Protein AF-A0A0N4U0M5-F1 (afdb_monomer_lite)

pLDDT: mean 82.97, std 13.68, range [25.8, 97.38]

Radius of gyration: 39.55 Å; chains: 1; bounding box: 122×62×120 Å

Secondary structure (DSSP, 8-state):
-HHHHTTTSS-TT-GGGGGGSPPSS--HHHHHHHHHHHHTTTTS----S-EEEEEPPPPBTTS---HHHHHHHHHHHHHHHHHHHTT-EEEEE-EEB--HHHHHHHHHHHHHHHH---GGGS-HHHHHHHHHHHHHHHHHHHHHHHHHTT----GGG-EETTSHHHHHHHHHHHHHHHHTT-EEEEEEEEEEETTTTEE--GGGEEEEEESS-EEEEE--SSSSPEEEEESEEEEEEEEETT--STT-EEEEEES-GGGGGG--EEEE-TT-TTTGGGTT-EEEETTEEEEEEEEEE-TTS-TTSTTSEEEE-TTT-HHHHHHHHHTTTTS-GGGGG---B-TTSBB-S-GGGTTSBHHHHHHHHHHHHHHTT-EEEEEE-SSEEEEEETTT-PBPEEEEEEEEEE--HHHHHHHHHHHHTTSSEEESTHHHHHHHHHHTT---EE-EE--SSSPBPSEEESSSSSPPEE-SSHHHHHHHHHHHSTT-------EE-SPEEPHHHHHHTHHHHTTTTTT-------S-EEEEGGGIIIIIHHHHTTT---SEEEEEPEEE-TTSPBP-GGGT-PPPHHHHHH-B-HHHHHHHHHHSS--HHHHHHHHHHHHHH-TT-B----HHHHHHHHHSS-TTSSEEE--HHHHHHHHHHHHHHHHHHHHHHHHHHHHS---S---S---HHHHHHHHHHHHHHHHHHHHTTT-HHHHHHHHHHIIIIIIT-STTHHHHHHT-HHHHHHHHHHHHHHHHHHHHHHHTT-HHHHHHHHHHHHHHTT-----TTT---GGGG-SHHHHHTT--HHHHHHHHHHHHHHHHHHHHHHHTT--TTS-EEEEEEESS---GGGHHHHHHHHTEEEEEEE---S---TTEEEEE-TTSSEEEEEE--HHHHHHHHHHHHHHHHHHHHHHHHHHHHHHHHHHHS--EEGGGHHHHHHHHHHHHTTT-GGG-HHHH-TTPPP--SHHHHHHHHHHHHHHHHHHHTT--HHHHHHHHHHHHHHHHHHHHHHHHHHHHHHH-HHHHHHHHHHHHH-HHHHHHHTS--HHHHHHHHHHHHHHHHHTT-HHHHHHHHHHHHHHH-GGGHHHH-----HHHHHHHHHHHHHHTTS---HHHHHHIIIIIS-GGGGG----TTHIIIIIHHHHHGGGGGHHHHHHHH-GGGHHHHHHHHHHHHHHHTSSS--GGGGGGGHHHHHHHHHHHHHHHHHTGGG-HHHHHHHHHHHHHHHHHHHHHHHHHHHHHTS-HHHHHHHHHHHHTGGGTTS-EEEEE-HHHHTEE--GGG---TTEEEE--TT--HHHHTTSSEEE---SS-S-HHHHHHHHHTTT-------PPP-

Organism: Dracunculus medinensis (NCBI:txid318479)

Foldseek 3Di:
DVVVVVVVPPDPPCPVCPVQDDDPFDDQVVLLVVLLVCLVLLLVDDDDPAEFFEEQQAEELLAEDFLQSLLLLLQLLLVQLVCLLVVHHYAYAYEHFPQFPNLLLQLQLVCCVPPVDGPVRDDLVVSVVSSVVSSVVRVVNRVVLSVQLVRSHNPVLYYYLPPPLLLLQLLVVLLVLVVVVFKDKDWAWFWADLQQLKGDDPVLWDKDKDFFWDWDFFDDPPPDTDTFTDQKWWWFWWAWPPDDDDCRTDTDTHRQLLLLLLFAAKEAACPLPVCVVQQQTWTARLQHRVDIHGYHHDNLQDCPPDPRMHTQRLFFDVSSVVVCVVVCVRGPPVSNQRGQADSNQAGDSRPPRGPPHSRVSRVVSLVVSVVSVRTPGMDGHGTDMFIARSSRRHTITTGTDTFMWGFLLVLLVVVLVCDVVLQAAEFPPVLVVVQNVLSVPRDTHGFWIQGSRARFQQWKAQDPPGDIQRDSDPVVSVVVVCVVDPDDPDDTDIDTHNTHTDSLSSLLCCQVSSVPPPNDPDQDANAEYERASVCCSRRVSSVSSVPCRYSYYAHFAQEDALVQHHDDLLQLRTDRLVCQAANDALVVSLVVLVVRSYDPVSSVNNNVVSCVLAVGTADNLRSLLLLQQSLQAFGSDNYDNGNSRVSSVVRSVVLRVLSVLLVVLVLLVVLADPDPDDDDDDALLLLLLLQLLLVLLVQLVVASVNTVSRNLVSLSCSVPPRVSDCLLVVCVVVSVRSSSNSCSVSSLVNSLSSLLSCCSRRVSSSQVSNQSVCVVVVHDDATSSSHDPPSPCNPNVNSVVSHDPLSNVLVVLLVLVLVQLVVVCVVVVPDQCDEWEKEKAADDDDNVSCQVVSCVSRVYDHPYYYHDDPPDPQAWDWDDRPPGRMIMTTGDDDVVSVVVVVVVVVLVVLLVVLLVLLLVLLLVLCVLQVFAFPLLFVLLQLLVCCQPVNPVLVPRPVVVDPPDQFAFCPLSCVLSVVCNVCSVVCVVVVPALSVVSSSSLSSQLVLLSVLQSLLLVLVCSQQNSLLSSQLSLLSSLFAPLSNCSSGNHLLNVLLSLLSNLSSCVSVVVNVVSQVSLQLSCQHRNVLCCLLRPDDDPPVNCVPRQVVSCVSVVHRDRSNVSVCCVCPVVVCLCVVDFDALCCCPPPQCCNGSPLLLVQLVVLCVVPVVLCVVLVSLVSSSNVQSPRRHDDNSVSSSNVSSSSSSSSSSLSVLCVCLPVDVVSVVVNVVSVVSSVSSNVSSVVVSNQSSQQQFLQVVLLVVCVVCVVCLPPQAEEEEEPQSCRRRDHPSSCRRPSYHYDHDYPDDLVSVLPGRYYHDDDDDDPDPPVVCCVRPVVRDDDDDDRDGND

InterPro domains:
  IPR001412 Aminoacyl-tRNA synthetase, class I, conserved site [PS00178] (59-70)
  IPR002300 Aminoacyl-tRNA synthetase, class Ia [PF00133] (38-636)
  IPR002303 Valine-tRNA ligase [PR00986] (52-63)
  IPR002303 Valine-tRNA ligase [PR00986] (269-286)
  IPR002303 Valine-tRNA ligase [PR00986] (391-404)
  IPR002303 Valine-tRNA ligase [PR00986] (497-518)
  IPR002303 Valine-tRNA ligase [PR00986] (524-542)
  IPR002303 Valine-tRNA ligase [PTHR11946] (18-862)
  IPR002303 Valine-tRNA ligase [TIGR00422] (45-852)
  IPR005599 GPI mannosyltransferase [PF03901] (1089-1290)
  IPR009008 Valyl/Leucyl/Isoleucyl-tRNA synthetase, editing domain [G3DSA:3.90.740.10] (229-378)
  IPR009008 Valyl/Leucyl/Isoleucyl-tRNA synthetase, editing domain [SSF50677] (229-375)
  IPR009080 Aminoacyl-tRNA synthetase, class Ia, anticodon-binding [SSF47323] (655-861)
  IPR013155 Methionyl/Valyl/Leucyl/Isoleucyl-tRNA synthetase, anticodon-binding [PF08264] (686-839)
  IPR014729 Rossmann-like alpha/beta/alpha sandwich fold [G3DSA:3.40.50.620] (40-211)
  IPR014729 Rossmann-like alpha/beta/alpha sandwich fold [G3DSA:3.40.50.620] (379-597)

Structure (mmCIF, N/CA/C/O backbone):
data_AF-A0A0N4U0M5-F1
#
_entry.id   AF-A0A0N4U0M5-F1
#
loop_
_atom_site.group_PDB
_atom_site.id
_atom_site.type_symbol
_atom_site.label_atom_id
_atom_site.label_alt_id
_atom_site.label_comp_id
_atom_site.label_asym_id
_atom_site.label_entity_id
_atom_site.label_seq_id
_atom_site.pdbx_PDB_ins_code
_atom_site.Cartn_x
_atom_site.Cartn_y
_atom_site.Cartn_z
_atom_site.occupancy
_atom_site.B_iso_or_equiv
_atom_site.auth_seq_id
_atom_site.auth_comp_id
_atom_site.auth_asym_id
_atom_site.auth_atom_id
_atom_site.pdbx_PDB_model_num
ATOM 1 N N . MET A 1 1 ? -33.303 16.493 56.691 1.00 34.78 1 MET A N 1
ATOM 2 C CA . MET A 1 1 ? -31.834 16.301 56.646 1.00 34.78 1 MET A CA 1
ATOM 3 C C . MET A 1 1 ? -31.300 15.403 57.765 1.00 34.78 1 MET A C 1
ATOM 5 O O . MET A 1 1 ? -30.489 14.548 57.452 1.00 34.78 1 MET A O 1
ATOM 9 N N . ALA A 1 2 ? -31.792 15.480 59.011 1.00 34.88 2 ALA A N 1
ATOM 10 C CA . ALA A 1 2 ? -31.345 14.603 60.113 1.00 34.88 2 ALA A CA 1
ATOM 11 C C . ALA A 1 2 ? -31.574 13.081 59.905 1.00 34.88 2 ALA A C 1
ATOM 13 O O . ALA A 1 2 ? -30.908 12.265 60.531 1.00 34.88 2 ALA A O 1
ATOM 14 N N . GLY A 1 3 ? -32.479 12.677 59.004 1.00 37.84 3 GLY A N 1
ATOM 15 C CA . GLY A 1 3 ? -32.669 11.265 58.637 1.00 37.84 3 GLY A CA 1
ATOM 16 C C . GLY A 1 3 ? -31.584 10.689 57.715 1.00 37.84 3 GLY A C 1
ATOM 17 O O . GLY A 1 3 ? -31.421 9.476 57.672 1.00 37.84 3 GLY A O 1
ATOM 18 N N . LEU A 1 4 ? -30.821 11.534 57.008 1.00 36.59 4 LEU A N 1
ATOM 19 C CA . LEU A 1 4 ? -29.774 11.091 56.075 1.00 36.59 4 LEU A CA 1
ATOM 20 C C . LEU A 1 4 ? -28.448 10.770 56.782 1.00 36.59 4 LEU A C 1
ATOM 22 O O . LEU A 1 4 ? -27.720 9.890 56.340 1.00 36.59 4 LEU A O 1
ATOM 26 N N . THR A 1 5 ? -28.158 11.407 57.917 1.00 39.78 5 THR A N 1
ATOM 27 C CA . THR A 1 5 ? -26.947 11.137 58.711 1.00 39.78 5 THR A CA 1
ATOM 28 C C . THR A 1 5 ? -27.021 9.827 59.494 1.00 39.78 5 THR A C 1
ATOM 30 O O . THR A 1 5 ? -25.993 9.197 59.725 1.00 39.78 5 THR A O 1
ATOM 33 N N . LYS A 1 6 ? -28.223 9.347 59.844 1.00 34.91 6 LYS A N 1
ATOM 34 C CA . LYS A 1 6 ? -28.383 8.071 60.566 1.00 34.91 6 LYS A CA 1
ATOM 35 C C . LYS A 1 6 ? -28.048 6.837 59.715 1.00 34.91 6 LYS A C 1
ATOM 37 O O . LYS A 1 6 ? -27.815 5.776 60.276 1.00 34.91 6 LYS A O 1
ATOM 42 N N . TRP A 1 7 ? -27.991 6.982 58.388 1.00 34.88 7 TRP A N 1
ATOM 43 C CA . TRP A 1 7 ? -27.572 5.916 57.470 1.00 34.88 7 TRP A CA 1
ATOM 44 C C . TRP A 1 7 ? -26.056 5.884 57.220 1.00 34.88 7 TRP A C 1
ATOM 46 O O . TRP A 1 7 ? -25.561 4.919 56.653 1.00 34.88 7 TRP A O 1
ATOM 56 N N . ILE A 1 8 ? -25.316 6.913 57.650 1.00 38.12 8 ILE A N 1
ATOM 57 C CA . ILE A 1 8 ? -23.863 7.005 57.438 1.00 38.12 8 ILE A CA 1
ATOM 58 C C . ILE A 1 8 ? -23.072 6.509 58.667 1.00 38.12 8 ILE A C 1
ATOM 60 O O . ILE A 1 8 ? -21.957 6.033 58.504 1.00 38.12 8 ILE A O 1
ATOM 64 N N . ASN A 1 9 ? -23.653 6.522 59.876 1.00 32.16 9 ASN A N 1
ATOM 65 C CA . ASN A 1 9 ? -22.909 6.286 61.129 1.00 32.16 9 ASN A CA 1
ATOM 66 C C . ASN A 1 9 ? -23.225 4.965 61.865 1.00 32.16 9 ASN A C 1
ATOM 68 O O . ASN A 1 9 ? -23.042 4.876 63.075 1.00 32.16 9 ASN A O 1
ATOM 72 N N . LEU A 1 10 ? -23.685 3.921 61.172 1.00 30.25 10 LEU A N 1
ATOM 73 C CA . LEU A 1 10 ? -23.781 2.569 61.742 1.00 30.25 10 LEU A CA 1
ATOM 74 C C . LEU A 1 10 ? -22.841 1.627 60.994 1.00 30.25 10 LEU A C 1
ATOM 76 O O . LEU A 1 10 ? -23.313 0.830 60.198 1.00 30.25 10 LEU A O 1
ATOM 80 N N . GLU A 1 11 ? -21.529 1.771 61.224 1.00 31.38 11 GLU A N 1
ATOM 81 C CA . GLU A 1 11 ? -20.524 0.691 61.166 1.00 31.38 11 GLU A CA 1
ATOM 82 C C . GLU A 1 11 ? -19.094 1.235 61.427 1.00 31.38 11 GLU A C 1
ATOM 84 O O . GLU A 1 11 ? -18.204 1.207 60.580 1.00 31.38 11 GLU A O 1
ATOM 89 N N . GLU A 1 12 ? -18.826 1.720 62.646 1.00 30.27 12 GLU A N 1
ATOM 90 C CA . GLU A 1 12 ? -17.463 2.080 63.102 1.00 30.27 12 GLU A CA 1
ATOM 91 C C . GLU A 1 12 ? -16.549 0.852 63.353 1.00 30.27 12 GLU A C 1
ATOM 93 O O . GLU A 1 12 ? -15.403 0.992 63.767 1.00 30.27 12 GLU A O 1
ATOM 98 N N . GLY A 1 13 ? -17.003 -0.367 63.034 1.00 27.11 13 GLY A N 1
ATOM 99 C CA . GLY A 1 13 ? -16.188 -1.593 63.055 1.00 27.11 13 GLY A CA 1
ATOM 100 C C . GLY A 1 13 ? -15.511 -1.942 61.722 1.00 27.11 13 GLY A C 1
ATOM 101 O O . GLY A 1 13 ? -14.775 -2.927 61.645 1.00 27.11 13 GLY A O 1
ATOM 102 N N . THR A 1 14 ? -15.741 -1.159 60.662 1.00 29.42 14 THR A N 1
ATOM 103 C CA . THR A 1 14 ? -15.442 -1.562 59.274 1.00 29.42 14 THR A CA 1
ATOM 104 C C . THR A 1 14 ? -14.366 -0.697 58.600 1.00 29.42 14 THR A C 1
ATOM 106 O O . THR A 1 14 ? -14.186 -0.754 57.383 1.00 29.42 14 THR A O 1
ATOM 109 N N . ILE A 1 15 ? -13.581 0.065 59.374 1.00 28.50 15 ILE A N 1
ATOM 110 C CA . ILE A 1 15 ? -12.513 0.939 58.844 1.00 28.50 15 ILE A CA 1
ATOM 111 C C . ILE A 1 15 ? -11.397 0.119 58.160 1.00 28.50 15 ILE A C 1
ATOM 113 O O . ILE A 1 15 ? -10.893 0.526 57.115 1.00 28.50 15 ILE A O 1
ATOM 117 N N . MET A 1 16 ? -11.123 -1.109 58.623 1.00 25.80 16 MET A N 1
ATOM 118 C CA . MET A 1 16 ? -10.154 -2.030 57.996 1.00 25.80 16 MET A CA 1
ATOM 119 C C . MET A 1 16 ? -10.629 -2.689 56.681 1.00 25.80 16 MET A C 1
ATOM 121 O O . MET A 1 16 ? -9.822 -3.326 56.005 1.00 25.80 16 MET A O 1
ATOM 125 N N . ARG A 1 17 ? -11.909 -2.570 56.276 1.00 27.25 17 ARG A N 1
ATOM 126 C CA . ARG A 1 17 ? -12.365 -3.067 54.952 1.00 27.25 17 ARG A CA 1
ATOM 127 C C . ARG A 1 17 ? -12.329 -2.001 53.855 1.00 27.25 17 ARG A C 1
ATOM 129 O O . ARG A 1 17 ? -12.352 -2.367 52.683 1.00 27.25 17 ARG A O 1
ATOM 136 N N . SER A 1 18 ? -12.266 -0.715 54.205 1.00 31.72 18 SER A N 1
ATOM 137 C CA . SER A 1 18 ? -12.430 0.382 53.238 1.00 31.72 18 SER A CA 1
ATOM 138 C C . SER A 1 18 ? -11.286 0.502 52.219 1.00 31.72 18 SER A C 1
ATOM 140 O O . SER A 1 18 ? -11.539 0.870 51.076 1.00 31.72 18 SER A O 1
ATOM 142 N N . GLU A 1 19 ? -10.059 0.101 52.570 1.00 36.25 19 GLU A N 1
ATOM 143 C CA . GLU A 1 19 ? -8.925 0.083 51.627 1.00 36.25 19 GLU A CA 1
ATOM 144 C C . GLU A 1 19 ? -8.998 -1.055 50.594 1.00 36.25 19 GLU A C 1
ATOM 146 O O . GLU A 1 19 ? -8.252 -1.048 49.618 1.00 36.25 19 GLU A O 1
ATOM 151 N N . ARG A 1 20 ? -9.888 -2.040 50.783 1.00 48.19 20 ARG A N 1
ATOM 152 C CA . ARG A 1 20 ? -9.917 -3.277 49.982 1.00 48.19 20 ARG A CA 1
ATOM 153 C C . ARG A 1 20 ? -11.081 -3.392 49.003 1.00 48.19 20 ARG A C 1
ATOM 155 O O . ARG A 1 20 ? -11.183 -4.430 48.370 1.00 48.19 20 ARG A O 1
ATOM 162 N N . LEU A 1 21 ? -11.940 -2.384 48.865 1.00 53.88 21 LEU A N 1
ATOM 163 C CA . LEU A 1 21 ? -13.042 -2.391 47.893 1.00 53.88 21 LEU A CA 1
ATOM 164 C C . LEU A 1 21 ? -12.640 -1.621 46.626 1.00 53.88 21 LEU A C 1
ATOM 166 O O . LEU A 1 21 ? -12.068 -0.533 46.726 1.00 53.88 21 LEU A O 1
ATOM 170 N N . LEU A 1 22 ? -12.949 -2.152 45.433 1.00 57.44 22 LEU A N 1
ATOM 171 C CA . LEU A 1 22 ? -12.816 -1.379 44.192 1.00 57.44 22 LEU A CA 1
ATOM 172 C C . LEU A 1 22 ? -13.652 -0.095 44.308 1.00 57.44 22 LEU A C 1
ATOM 174 O O . LEU A 1 22 ? -14.820 -0.116 44.698 1.00 57.44 22 LEU A O 1
ATOM 178 N N . ARG A 1 23 ? -13.065 1.047 43.935 1.00 68.62 23 ARG A N 1
ATOM 179 C CA . ARG A 1 23 ? -13.809 2.307 43.782 1.00 68.62 23 ARG A CA 1
ATOM 180 C C . ARG A 1 23 ? -14.913 2.140 42.728 1.00 68.62 23 ARG A C 1
ATOM 182 O O . ARG A 1 23 ? -14.773 1.359 41.793 1.00 68.62 23 ARG A O 1
ATOM 189 N N . ASN A 1 24 ? -15.974 2.948 42.803 1.00 68.69 24 ASN A N 1
ATOM 190 C CA . ASN A 1 24 ? -17.060 2.932 41.804 1.00 68.69 24 ASN A CA 1
ATOM 191 C C . ASN A 1 24 ? -16.617 3.337 40.380 1.00 68.69 24 ASN A C 1
ATOM 193 O O . ASN A 1 24 ? -17.383 3.180 39.431 1.00 68.69 24 ASN A O 1
ATOM 197 N N . SER A 1 25 ? -15.409 3.880 40.222 1.00 75.50 25 SER A N 1
ATOM 198 C CA . SER A 1 25 ? -14.825 4.273 38.939 1.00 75.50 25 SER A CA 1
ATOM 199 C C . SER A 1 25 ? -13.423 3.699 38.767 1.00 75.50 25 SER A C 1
ATOM 201 O O . SER A 1 25 ? -12.652 3.675 39.726 1.00 75.50 25 SER A O 1
ATOM 203 N N . PHE A 1 26 ? -13.082 3.322 37.533 1.00 86.31 26 PHE A N 1
ATOM 204 C CA . PHE A 1 26 ? -11.758 2.830 37.158 1.00 86.31 26 PHE A CA 1
ATOM 205 C C . PHE A 1 26 ? -10.634 3.793 37.572 1.00 86.31 26 PHE A C 1
ATOM 207 O O . PHE A 1 26 ? -10.643 4.962 37.182 1.00 86.31 26 PHE A O 1
ATOM 214 N N . ASP A 1 27 ? -9.656 3.292 38.331 1.00 86.81 27 ASP A N 1
ATOM 215 C CA . ASP A 1 27 ? -8.495 4.061 38.789 1.00 86.81 27 ASP A CA 1
ATOM 216 C C . ASP A 1 27 ? -7.229 3.638 38.033 1.00 86.81 27 ASP A C 1
ATOM 218 O O . ASP A 1 27 ? -6.528 2.697 38.409 1.00 86.81 27 ASP A O 1
ATOM 222 N N . LEU A 1 28 ? -6.930 4.354 36.948 1.00 88.12 28 LEU A N 1
ATOM 223 C CA . LEU A 1 28 ? -5.762 4.071 36.115 1.00 88.12 28 LEU A CA 1
ATOM 224 C C . LEU A 1 28 ? -4.438 4.203 36.888 1.00 88.12 28 LEU A C 1
ATOM 226 O O . LEU A 1 28 ? -3.488 3.473 36.616 1.00 88.12 28 LEU A O 1
ATOM 230 N N . THR A 1 29 ? -4.352 5.138 37.835 1.00 87.19 29 THR A N 1
ATOM 231 C CA . THR A 1 29 ? -3.105 5.400 38.564 1.00 87.19 29 THR A CA 1
ATOM 232 C C . THR A 1 29 ? -2.797 4.260 39.529 1.00 87.19 29 THR A C 1
ATOM 234 O O . THR A 1 29 ? -1.655 3.807 39.577 1.00 87.19 29 THR A O 1
ATOM 237 N N . ALA A 1 30 ? -3.811 3.745 40.233 1.00 86.12 30 ALA A N 1
ATOM 238 C CA . ALA A 1 30 ? -3.664 2.571 41.093 1.00 86.12 30 ALA A CA 1
ATOM 239 C C . ALA A 1 30 ? -3.241 1.322 40.300 1.00 86.12 30 ALA A C 1
ATOM 241 O O . ALA A 1 30 ? -2.354 0.587 40.732 1.00 86.12 30 ALA A O 1
ATOM 242 N N . VAL A 1 31 ? -3.831 1.123 39.115 1.00 87.88 31 VAL A N 1
ATOM 243 C CA . VAL A 1 31 ? -3.495 0.012 38.211 1.00 87.88 31 VAL A CA 1
ATOM 244 C C . VAL A 1 31 ? -2.030 0.072 37.770 1.00 87.88 31 VAL A C 1
ATOM 246 O O . VAL A 1 31 ? -1.312 -0.920 37.894 1.00 87.88 31 VAL A O 1
ATOM 249 N N . CYS A 1 32 ? -1.554 1.234 37.307 1.00 86.81 32 CYS A N 1
ATOM 250 C CA . CYS A 1 32 ? -0.159 1.392 36.888 1.00 86.81 32 CYS A CA 1
ATOM 251 C C . CYS A 1 32 ? 0.830 1.208 38.050 1.00 86.81 32 CYS A C 1
ATOM 253 O O . CYS A 1 32 ? 1.802 0.469 37.906 1.00 86.81 32 CYS A O 1
ATOM 255 N N . ALA A 1 33 ? 0.560 1.820 39.208 1.00 83.88 33 ALA A N 1
ATOM 256 C CA . ALA A 1 33 ? 1.436 1.737 40.378 1.00 83.88 33 ALA A CA 1
ATOM 257 C C . ALA A 1 33 ? 1.542 0.311 40.951 1.00 83.88 33 ALA A C 1
ATOM 259 O O . ALA A 1 33 ? 2.585 -0.072 41.479 1.00 83.88 33 ALA A O 1
ATOM 260 N N . ASN A 1 34 ? 0.480 -0.499 40.845 1.00 79.19 34 ASN A N 1
ATOM 261 C CA . ASN A 1 34 ? 0.534 -1.902 41.262 1.00 79.19 34 ASN A CA 1
ATOM 262 C C . ASN A 1 34 ? 1.500 -2.713 40.390 1.00 79.19 34 ASN A C 1
ATOM 264 O O . ASN A 1 34 ? 2.247 -3.544 40.898 1.00 79.19 34 ASN A O 1
ATOM 268 N N . TYR A 1 35 ? 1.512 -2.446 39.082 1.00 78.19 35 TYR A N 1
ATOM 269 C CA . TYR A 1 35 ? 2.306 -3.214 38.130 1.00 78.19 35 TYR A CA 1
ATOM 270 C C . TYR A 1 35 ? 3.817 -2.948 38.242 1.00 78.19 35 TYR A C 1
ATOM 272 O O . TYR A 1 35 ? 4.614 -3.868 38.056 1.00 78.19 35 TYR A O 1
ATOM 280 N N . GLU A 1 36 ? 4.230 -1.731 38.613 1.00 71.81 36 GLU A N 1
ATOM 281 C CA . GLU A 1 36 ? 5.646 -1.385 38.837 1.00 71.81 36 GLU A CA 1
ATOM 282 C C . GLU A 1 36 ? 6.331 -2.310 39.859 1.00 71.81 36 GLU A C 1
ATOM 284 O O . GLU A 1 36 ? 7.502 -2.645 39.688 1.00 71.81 36 GLU A O 1
ATOM 289 N N . LYS A 1 37 ? 5.587 -2.816 40.854 1.00 68.25 37 LYS A N 1
ATOM 290 C CA . LYS A 1 37 ? 6.094 -3.769 41.860 1.00 68.25 37 LYS A CA 1
ATOM 291 C C . LYS A 1 37 ? 6.506 -5.120 41.267 1.00 68.25 37 LYS A C 1
ATOM 293 O O . LYS A 1 37 ? 7.351 -5.809 41.831 1.00 68.25 37 LYS A O 1
ATOM 298 N N . TYR A 1 38 ? 5.902 -5.512 40.147 1.00 64.75 38 TYR A N 1
ATOM 299 C CA . TYR A 1 38 ? 6.073 -6.837 39.560 1.00 64.75 38 TYR A CA 1
ATOM 300 C C . TYR A 1 38 ? 7.138 -6.894 38.456 1.00 64.75 38 TYR A C 1
ATOM 302 O O . TYR A 1 38 ? 7.767 -7.936 38.267 1.00 64.75 38 TYR A O 1
ATOM 310 N N . VAL A 1 39 ? 7.375 -5.790 37.735 1.00 62.28 39 VAL A N 1
ATOM 311 C CA . VAL A 1 39 ? 8.312 -5.751 36.592 1.00 62.28 39 VAL A CA 1
ATOM 312 C C . VAL A 1 39 ? 9.730 -6.158 36.995 1.00 62.28 39 VAL A C 1
ATOM 314 O O . VAL A 1 39 ? 10.396 -6.859 36.236 1.00 62.28 39 VAL A O 1
ATOM 317 N N . GLU A 1 40 ? 10.185 -5.787 38.194 1.00 55.50 40 GLU A N 1
ATOM 318 C CA . GLU A 1 40 ? 11.516 -6.175 38.683 1.00 55.50 40 GLU A CA 1
ATOM 319 C C . GLU A 1 40 ? 11.647 -7.682 38.944 1.00 55.50 40 GLU A C 1
ATOM 321 O O . GLU A 1 40 ? 12.741 -8.229 38.846 1.00 55.50 40 GLU A O 1
ATOM 326 N N . HIS A 1 41 ? 10.542 -8.373 39.239 1.00 51.50 41 HIS A N 1
ATOM 327 C CA . HIS A 1 41 ? 10.535 -9.812 39.521 1.00 51.50 41 HIS A CA 1
ATOM 328 C C . HIS A 1 41 ? 10.400 -10.657 38.243 1.00 51.50 41 HIS A C 1
ATOM 330 O O . HIS A 1 41 ? 10.668 -11.856 38.263 1.00 51.50 41 HIS A O 1
ATOM 336 N N . ALA A 1 42 ? 10.030 -10.042 37.114 1.00 53.62 42 ALA A N 1
ATOM 337 C CA . ALA A 1 42 ? 9.786 -10.717 35.839 1.00 53.62 42 ALA A CA 1
ATOM 338 C C . ALA A 1 42 ? 10.994 -11.425 35.233 1.00 53.62 42 ALA A C 1
ATOM 340 O O . ALA A 1 42 ? 10.846 -12.432 34.538 1.00 53.62 42 ALA A O 1
ATOM 341 N N . SER A 1 43 ? 12.182 -10.887 35.484 1.00 49.00 43 SER A N 1
ATOM 342 C CA . SER A 1 43 ? 13.452 -11.453 35.042 1.00 49.00 43 SER A CA 1
ATOM 343 C C . SER A 1 43 ? 13.958 -12.568 35.969 1.00 49.00 43 SER A C 1
ATOM 345 O O . SER A 1 43 ? 14.926 -13.244 35.621 1.00 49.00 43 SER A O 1
ATOM 347 N N . ALA A 1 44 ? 13.322 -12.802 37.127 1.00 47.72 44 ALA A N 1
ATOM 348 C CA . ALA A 1 44 ? 13.742 -13.833 38.070 1.00 47.72 44 ALA A CA 1
ATOM 349 C C . ALA A 1 44 ? 13.386 -15.236 37.540 1.00 47.72 44 ALA A C 1
ATOM 351 O O . ALA A 1 44 ? 12.229 -15.649 37.472 1.00 47.72 44 ALA A O 1
ATOM 352 N N . ASN A 1 45 ? 14.434 -15.948 37.126 1.00 46.25 45 ASN A N 1
ATOM 353 C CA . ASN A 1 45 ? 14.427 -17.248 36.462 1.00 46.25 45 ASN A CA 1
ATOM 354 C C . ASN A 1 45 ? 13.556 -18.320 37.149 1.00 46.25 45 ASN A C 1
ATOM 356 O O . ASN A 1 45 ? 13.766 -18.644 38.317 1.00 46.25 45 ASN A O 1
ATOM 360 N N . ARG A 1 46 ? 12.696 -18.989 36.368 1.00 51.16 46 ARG A N 1
ATOM 361 C CA . ARG A 1 46 ? 12.301 -20.384 36.625 1.00 51.16 46 ARG A CA 1
ATOM 362 C C . ARG A 1 46 ? 13.337 -21.329 36.016 1.00 51.16 46 ARG A C 1
ATOM 364 O O . ARG A 1 46 ? 13.842 -21.074 34.924 1.00 51.16 46 ARG A O 1
ATOM 371 N N . SER A 1 47 ? 13.626 -22.425 36.707 1.00 52.19 47 SER A N 1
ATOM 372 C CA . SER A 1 47 ? 14.378 -23.568 36.186 1.00 52.19 47 SER A CA 1
ATOM 373 C C . SER A 1 47 ? 13.428 -24.485 35.404 1.00 52.19 47 SER A C 1
ATOM 375 O O . SER A 1 47 ? 12.857 -25.408 35.978 1.00 52.19 47 SER A O 1
ATOM 377 N N . SER A 1 48 ? 13.201 -24.202 34.121 1.00 55.50 48 SER A N 1
ATOM 378 C CA . SER A 1 48 ? 12.645 -25.185 33.178 1.00 55.50 48 SER A CA 1
ATOM 379 C C . SER A 1 48 ? 13.708 -25.545 32.144 1.00 55.50 48 SER A C 1
ATOM 381 O O . SER A 1 48 ? 14.490 -24.676 31.754 1.00 55.50 48 SER A O 1
ATOM 383 N N . ASP A 1 49 ? 13.704 -26.791 31.668 1.00 64.81 49 ASP A N 1
ATOM 384 C CA . ASP A 1 49 ? 14.630 -27.252 30.622 1.00 64.81 49 ASP A CA 1
ATOM 385 C C . ASP A 1 49 ? 14.289 -26.663 29.236 1.00 64.81 49 ASP A C 1
ATOM 387 O O . ASP A 1 49 ? 15.178 -26.450 28.410 1.00 64.81 49 ASP A O 1
ATOM 391 N N . GLU A 1 50 ? 13.017 -26.317 28.986 1.00 74.56 50 GLU A N 1
ATOM 392 C CA . GLU A 1 50 ? 12.582 -25.653 27.748 1.00 74.56 50 GLU A CA 1
ATOM 393 C C . GLU A 1 50 ? 12.645 -24.118 27.855 1.00 74.56 50 GLU A C 1
ATOM 395 O O . GLU A 1 50 ? 11.896 -23.497 28.618 1.00 74.56 50 GLU A O 1
ATOM 400 N N . GLU A 1 51 ? 13.504 -23.491 27.043 1.00 84.50 51 GLU A N 1
ATOM 401 C CA . GLU A 1 51 ? 13.624 -22.030 26.931 1.00 84.50 51 GLU A CA 1
ATOM 402 C C . GLU A 1 51 ? 13.013 -21.513 25.616 1.00 84.50 51 GLU A C 1
ATOM 404 O O . GLU A 1 51 ? 13.378 -21.967 24.530 1.00 84.50 51 GLU A O 1
ATOM 409 N N . PHE A 1 52 ? 12.146 -20.502 25.704 1.00 89.19 52 PHE A N 1
ATOM 410 C CA . PHE A 1 52 ? 11.708 -19.693 24.565 1.00 89.19 52 PHE A CA 1
ATOM 411 C C . PHE A 1 52 ? 12.634 -18.479 24.423 1.00 89.19 52 PHE A C 1
ATOM 413 O O . PHE A 1 52 ? 12.708 -17.662 25.339 1.00 89.19 52 PHE A O 1
ATOM 420 N N . ARG A 1 53 ? 13.363 -18.364 23.309 1.00 90.56 53 ARG A N 1
ATOM 421 C CA . ARG A 1 53 ? 14.424 -17.359 23.111 1.00 90.56 53 ARG A CA 1
ATOM 422 C C . ARG A 1 53 ? 14.069 -16.391 21.987 1.00 90.56 53 ARG A C 1
ATOM 424 O O . ARG A 1 53 ? 13.877 -16.824 20.853 1.00 90.56 53 ARG A O 1
ATOM 431 N N . ILE A 1 54 ? 14.047 -15.096 22.288 1.00 93.56 54 ILE A N 1
ATOM 432 C CA . ILE A 1 54 ? 13.778 -14.024 21.321 1.00 93.56 54 ILE A CA 1
ATOM 433 C C . ILE A 1 54 ? 14.614 -12.778 21.650 1.00 93.56 54 ILE A C 1
ATOM 435 O O . ILE A 1 54 ? 14.972 -12.534 22.805 1.00 93.56 54 ILE A O 1
ATOM 439 N N . ILE A 1 55 ? 14.937 -11.981 20.634 1.00 93.81 55 ILE A N 1
ATOM 440 C CA . ILE A 1 55 ? 15.630 -10.695 20.780 1.00 93.81 55 ILE A CA 1
ATOM 441 C C . ILE A 1 55 ? 14.681 -9.549 20.442 1.00 93.81 55 ILE A C 1
ATOM 443 O O . ILE A 1 55 ? 13.904 -9.644 19.493 1.00 93.81 55 ILE A O 1
ATOM 447 N N . LEU A 1 56 ? 14.773 -8.456 21.197 1.00 94.75 56 LEU A N 1
ATOM 448 C CA . LEU A 1 56 ? 14.188 -7.190 20.778 1.00 94.75 56 LEU A CA 1
ATOM 449 C C . LEU A 1 56 ? 15.056 -6.623 19.641 1.00 94.75 56 LEU A C 1
ATOM 451 O O . LEU A 1 56 ? 16.257 -6.442 19.865 1.00 94.75 56 LEU A O 1
ATOM 455 N N . PRO A 1 57 ? 14.500 -6.321 18.450 1.00 94.25 57 PRO A N 1
ATOM 456 C CA . PRO A 1 57 ? 15.231 -5.599 17.417 1.00 94.25 57 PRO A CA 1
ATOM 457 C C . PRO A 1 57 ? 15.833 -4.325 18.017 1.00 94.25 57 PRO A C 1
ATOM 459 O O . PRO A 1 57 ? 15.086 -3.532 18.599 1.00 94.25 57 PRO A O 1
ATOM 462 N N . PRO A 1 58 ? 17.162 -4.136 17.959 1.00 94.38 58 PRO A N 1
ATOM 463 C CA . PRO A 1 58 ? 17.811 -3.074 18.712 1.00 94.38 58 PRO A CA 1
ATOM 464 C C . PRO A 1 58 ? 17.389 -1.705 18.157 1.00 94.38 58 PRO A C 1
ATOM 466 O O . PRO A 1 58 ? 17.671 -1.406 16.996 1.00 94.38 58 PRO A O 1
ATOM 469 N N . PRO A 1 59 ? 16.737 -0.832 18.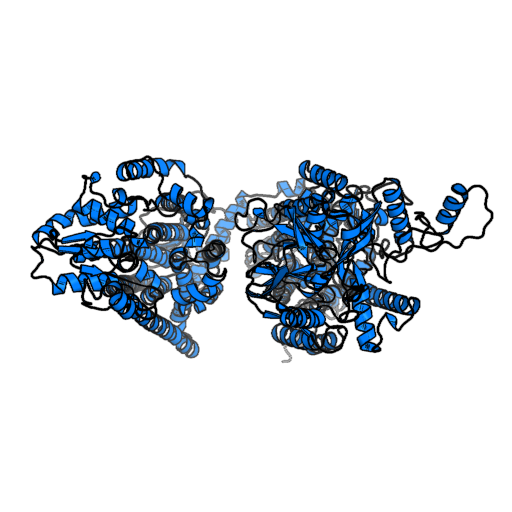942 1.00 93.62 59 PRO A N 1
ATOM 470 C CA . PRO A 1 59 ? 16.480 0.525 18.494 1.00 93.62 59 PRO A CA 1
ATOM 471 C C . PRO A 1 59 ? 17.786 1.293 18.249 1.00 93.62 59 PRO A C 1
ATOM 473 O O . PRO A 1 59 ? 18.745 1.216 19.023 1.00 93.62 59 PRO A O 1
ATOM 476 N N . ASN A 1 60 ? 17.787 2.087 17.180 1.00 92.56 60 ASN A N 1
ATOM 477 C CA . ASN A 1 60 ? 18.893 2.964 16.800 1.00 92.56 60 ASN A CA 1
ATOM 478 C C . ASN A 1 60 ? 18.997 4.153 17.761 1.00 92.56 60 ASN A C 1
ATOM 480 O O . ASN A 1 60 ? 18.008 4.874 17.926 1.00 92.56 60 ASN A O 1
ATOM 484 N N . VAL A 1 61 ? 20.194 4.464 18.272 1.00 91.31 61 VAL A N 1
ATOM 485 C CA . VAL A 1 61 ? 20.474 5.620 19.162 1.00 91.31 61 VAL A CA 1
ATOM 486 C C . VAL A 1 61 ? 20.405 6.991 18.461 1.00 91.31 61 VAL A C 1
ATOM 488 O O . VAL A 1 61 ? 21.233 7.870 18.652 1.00 91.31 61 VAL A O 1
ATOM 491 N N . THR A 1 62 ? 19.381 7.214 17.640 1.00 85.38 62 THR A N 1
ATOM 492 C CA . THR A 1 62 ? 19.158 8.432 16.836 1.00 85.38 62 THR A CA 1
ATOM 493 C C . THR A 1 62 ? 18.024 9.313 17.377 1.00 85.38 62 THR A C 1
ATOM 495 O O . THR A 1 62 ? 17.687 10.341 16.786 1.00 85.38 62 THR A O 1
ATOM 498 N N . GLY A 1 63 ? 17.322 8.877 18.424 1.00 83.38 63 GLY A N 1
ATOM 499 C CA . GLY A 1 63 ? 16.195 9.581 19.046 1.00 83.38 63 GLY A CA 1
ATOM 500 C C . GLY A 1 63 ? 15.339 8.642 19.897 1.00 83.38 63 GLY A C 1
ATOM 501 O O . GLY A 1 63 ? 15.692 7.484 20.060 1.00 83.38 63 GLY A O 1
ATOM 502 N N . ILE A 1 64 ? 14.216 9.134 20.412 1.00 88.19 64 ILE A N 1
ATOM 503 C CA . ILE A 1 64 ? 13.270 8.346 21.222 1.00 88.19 64 ILE A CA 1
ATOM 504 C C . ILE A 1 64 ? 12.511 7.285 20.406 1.00 88.19 64 ILE A C 1
ATOM 506 O O . ILE A 1 64 ? 12.386 7.401 19.181 1.00 88.19 64 ILE A O 1
ATOM 510 N N . LEU A 1 65 ? 11.980 6.270 21.097 1.00 92.88 65 LEU A N 1
ATOM 511 C CA . LEU A 1 65 ? 11.107 5.255 20.504 1.00 92.88 65 LEU A CA 1
ATOM 512 C C . LEU A 1 65 ? 9.771 5.866 20.075 1.00 92.88 65 LEU A C 1
ATOM 514 O O . LEU A 1 65 ? 9.285 6.833 20.658 1.00 92.88 65 LEU A O 1
ATOM 518 N N . HIS A 1 66 ? 9.167 5.250 19.067 1.00 91.50 66 HIS A N 1
ATOM 519 C CA . HIS A 1 66 ? 7.868 5.623 18.508 1.00 91.50 66 HIS A CA 1
ATOM 520 C C . HIS A 1 66 ? 6.891 4.445 18.543 1.00 91.50 66 HIS A C 1
ATOM 522 O O . HIS A 1 66 ? 7.290 3.317 18.833 1.00 91.50 66 HIS A O 1
ATOM 528 N N . LEU A 1 67 ? 5.634 4.666 18.153 1.00 92.88 67 LEU A N 1
ATOM 529 C CA . LEU A 1 67 ? 4.585 3.635 18.170 1.00 92.88 67 LEU A CA 1
ATOM 530 C C . LEU A 1 67 ? 4.937 2.337 17.426 1.00 92.88 67 LEU A C 1
ATOM 532 O O . LEU A 1 67 ? 4.591 1.268 17.910 1.00 92.88 67 LEU A O 1
ATOM 536 N N . GLY A 1 68 ? 5.671 2.405 16.308 1.00 91.88 68 GLY A N 1
ATOM 537 C CA . GLY A 1 68 ? 6.228 1.205 15.653 1.00 91.88 68 GLY A CA 1
ATOM 538 C C . GLY A 1 68 ? 7.011 0.287 16.607 1.00 91.88 68 GLY A C 1
ATOM 539 O O . GLY A 1 68 ? 6.732 -0.903 16.668 1.00 91.88 68 GLY A O 1
ATOM 540 N N . HIS A 1 69 ? 7.893 0.848 17.441 1.00 94.19 69 HIS A N 1
ATOM 541 C CA . HIS A 1 69 ? 8.609 0.080 18.464 1.00 94.19 69 HIS A CA 1
ATOM 542 C C . HIS A 1 69 ? 7.655 -0.443 19.548 1.00 94.19 69 HIS A C 1
ATOM 544 O O . HIS A 1 69 ? 7.814 -1.564 20.020 1.00 94.19 69 HIS A O 1
ATOM 550 N N . ALA A 1 70 ? 6.641 0.341 19.932 1.00 95.38 70 ALA A N 1
ATOM 551 C CA . ALA A 1 70 ? 5.641 -0.105 20.901 1.00 95.38 70 ALA A CA 1
ATOM 552 C C . ALA A 1 70 ? 4.819 -1.300 20.394 1.00 95.38 70 ALA A C 1
ATOM 554 O O . ALA A 1 70 ? 4.474 -2.168 21.195 1.00 95.38 70 ALA A O 1
ATOM 555 N N . LEU A 1 71 ? 4.536 -1.385 19.089 1.00 95.44 71 LEU A N 1
ATOM 556 C CA . LEU A 1 71 ? 3.882 -2.549 18.485 1.00 95.44 71 LEU A CA 1
ATOM 557 C C . LEU A 1 71 ? 4.760 -3.796 18.572 1.00 95.44 71 LEU A C 1
ATOM 559 O O . LEU A 1 71 ? 4.290 -4.806 19.089 1.00 95.44 71 LEU A O 1
ATOM 563 N N . THR A 1 72 ? 6.026 -3.704 18.151 1.00 95.50 72 THR A N 1
ATOM 564 C CA . THR A 1 72 ? 7.006 -4.797 18.279 1.00 95.50 72 THR A CA 1
ATOM 565 C C . THR A 1 72 ? 7.072 -5.295 19.725 1.00 95.50 72 THR A C 1
ATOM 567 O O . THR A 1 72 ? 6.892 -6.477 20.002 1.00 95.50 72 THR A O 1
ATOM 570 N N . VAL A 1 73 ? 7.221 -4.372 20.680 1.00 95.81 73 VAL A N 1
ATOM 571 C CA . VAL A 1 73 ? 7.259 -4.681 22.117 1.00 95.81 73 VAL A CA 1
ATOM 572 C C . VAL A 1 73 ? 5.962 -5.342 22.584 1.00 95.81 73 VAL A C 1
ATOM 574 O O . VAL A 1 73 ? 6.015 -6.321 23.317 1.00 95.81 73 VAL A O 1
ATOM 577 N N . THR A 1 74 ? 4.798 -4.851 22.155 1.00 96.06 74 THR A N 1
ATOM 578 C CA . THR A 1 74 ? 3.494 -5.411 22.547 1.00 96.06 74 THR A CA 1
ATOM 579 C C . THR A 1 74 ? 3.321 -6.847 22.045 1.00 96.06 74 THR A C 1
ATOM 581 O O . THR A 1 74 ? 2.846 -7.699 22.796 1.00 96.06 74 THR A O 1
ATOM 584 N N . ILE A 1 75 ? 3.727 -7.129 20.803 1.00 95.62 75 ILE A N 1
ATOM 585 C CA . ILE A 1 75 ? 3.658 -8.469 20.207 1.00 95.62 75 ILE A CA 1
ATOM 586 C C . ILE A 1 75 ? 4.619 -9.425 20.923 1.00 95.62 75 ILE A C 1
ATOM 588 O O . ILE A 1 75 ? 4.195 -10.476 21.407 1.00 95.62 75 ILE A O 1
ATOM 592 N N . GLN A 1 76 ? 5.898 -9.057 21.033 1.00 95.69 76 GLN A N 1
ATOM 593 C CA . GLN A 1 76 ? 6.915 -9.912 21.650 1.00 95.69 76 GLN A CA 1
ATOM 594 C C . GLN A 1 76 ? 6.640 -10.164 23.131 1.00 95.69 76 GLN A C 1
ATOM 596 O O . GLN A 1 76 ? 6.809 -11.284 23.609 1.00 95.69 76 GLN A O 1
ATOM 601 N N . ASP A 1 77 ? 6.158 -9.155 23.857 1.00 94.12 77 ASP A N 1
ATOM 602 C CA . ASP A 1 77 ? 5.778 -9.311 25.257 1.00 94.12 77 ASP A CA 1
ATOM 603 C C . ASP A 1 77 ? 4.591 -10.277 25.408 1.00 94.12 77 ASP A C 1
ATOM 605 O O . ASP A 1 77 ? 4.612 -11.115 26.307 1.00 94.12 77 ASP A O 1
ATOM 609 N N . ALA A 1 78 ? 3.597 -10.234 24.511 1.00 93.94 78 ALA A N 1
ATOM 610 C CA . ALA A 1 78 ? 2.486 -11.190 24.515 1.00 93.94 78 ALA A CA 1
ATOM 611 C C . ALA A 1 78 ? 2.956 -12.634 24.254 1.00 93.94 78 ALA A C 1
ATOM 613 O O . ALA A 1 78 ? 2.528 -13.554 24.955 1.00 93.94 78 ALA A O 1
ATOM 614 N N . LEU A 1 79 ? 3.885 -12.835 23.309 1.00 93.25 79 LEU A N 1
ATOM 615 C CA . LEU A 1 79 ? 4.507 -14.141 23.044 1.00 93.25 79 LEU A CA 1
ATOM 616 C C . LEU A 1 79 ? 5.281 -14.653 24.267 1.00 93.25 79 LEU A C 1
ATOM 618 O O . LEU A 1 79 ? 5.103 -15.794 24.696 1.00 93.25 79 LEU A O 1
ATOM 622 N N . CYS A 1 80 ? 6.099 -13.795 24.878 1.00 90.88 80 CYS A N 1
ATOM 623 C CA . CYS A 1 80 ? 6.856 -14.137 26.077 1.00 90.88 80 CYS A CA 1
ATOM 624 C C . CYS A 1 80 ? 5.939 -14.490 27.255 1.00 90.88 80 CYS A C 1
ATOM 626 O O . CYS A 1 80 ? 6.179 -15.480 27.944 1.00 90.88 80 CYS A O 1
ATOM 628 N N . ARG A 1 81 ? 4.866 -13.720 27.484 1.00 88.88 81 ARG A N 1
ATOM 629 C CA . ARG A 1 81 ? 3.874 -14.004 28.537 1.00 88.88 81 ARG A CA 1
ATOM 630 C C . ARG A 1 81 ? 3.158 -15.322 28.313 1.00 88.88 81 ARG A C 1
ATOM 632 O O . ARG A 1 81 ? 3.000 -16.074 29.267 1.00 88.88 81 ARG A O 1
ATOM 639 N N . TYR A 1 82 ? 2.783 -15.622 27.073 1.00 88.62 82 TYR A N 1
ATOM 640 C CA . TYR A 1 82 ? 2.172 -16.900 26.732 1.00 88.62 82 TYR A CA 1
ATOM 641 C C . TYR A 1 82 ? 3.079 -18.058 27.128 1.00 88.62 82 TYR A C 1
ATOM 643 O O . TYR A 1 82 ? 2.667 -18.923 27.893 1.00 88.62 82 TYR A O 1
ATOM 651 N N . HIS A 1 83 ? 4.348 -18.030 26.720 1.00 86.38 83 HIS A N 1
ATOM 652 C CA . HIS A 1 83 ? 5.287 -19.084 27.096 1.00 86.38 83 HIS A CA 1
ATOM 653 C C . HIS A 1 83 ? 5.492 -19.197 28.615 1.00 86.38 83 HIS A C 1
ATOM 655 O O . HIS A 1 83 ? 5.556 -20.317 29.122 1.00 86.38 83 HIS A O 1
ATOM 661 N N . ARG A 1 84 ? 5.506 -18.079 29.354 1.00 83.56 84 ARG A N 1
ATOM 662 C CA . ARG A 1 84 ? 5.589 -18.095 30.828 1.00 83.56 84 ARG A CA 1
ATOM 663 C C . ARG A 1 84 ? 4.357 -18.703 31.495 1.00 83.56 84 ARG A C 1
ATOM 665 O O . ARG A 1 84 ? 4.513 -19.476 32.438 1.00 83.56 84 ARG A O 1
ATOM 672 N N . ILE A 1 85 ? 3.156 -18.394 31.002 1.00 78.56 85 ILE A N 1
ATOM 673 C CA . ILE A 1 85 ? 1.898 -18.956 31.521 1.00 78.56 85 ILE A CA 1
ATOM 674 C C . ILE A 1 85 ? 1.874 -20.483 31.367 1.00 78.56 85 ILE A C 1
ATOM 676 O O . ILE A 1 85 ? 1.436 -21.173 32.281 1.00 78.56 85 ILE A O 1
ATOM 680 N N . TYR A 1 86 ? 2.436 -21.017 30.278 1.00 76.62 86 TYR A N 1
ATOM 681 C CA . TYR A 1 86 ? 2.605 -22.464 30.068 1.00 76.62 86 TYR A CA 1
ATOM 682 C C . TYR A 1 86 ? 3.863 -23.053 30.736 1.00 76.62 86 TYR A C 1
ATOM 684 O O . TYR A 1 86 ? 4.302 -24.145 30.388 1.00 76.62 86 TYR A O 1
ATOM 692 N N . GLY A 1 87 ? 4.476 -22.343 31.686 1.00 73.94 87 GLY A N 1
ATOM 693 C CA . GLY A 1 87 ? 5.584 -22.860 32.491 1.00 73.94 87 GLY A CA 1
ATOM 694 C C . GLY A 1 87 ? 6.960 -22.863 31.816 1.00 73.94 87 GLY A C 1
ATOM 695 O O . GLY A 1 87 ? 7.923 -23.288 32.452 1.00 73.94 87 GLY A O 1
ATOM 696 N N . ARG A 1 88 ? 7.095 -22.354 30.584 1.00 79.94 88 ARG A N 1
ATOM 697 C CA . ARG A 1 88 ? 8.391 -22.239 29.895 1.00 79.94 88 ARG A CA 1
ATOM 698 C C . ARG A 1 88 ? 9.153 -20.990 30.329 1.00 79.94 88 ARG A C 1
ATOM 700 O O . ARG A 1 88 ? 8.573 -19.934 30.591 1.00 79.94 88 ARG A O 1
ATOM 707 N N . LYS A 1 89 ? 10.483 -21.069 30.317 1.00 83.44 89 LYS A N 1
ATOM 708 C CA . LYS A 1 89 ? 11.359 -19.918 30.554 1.00 83.44 89 LYS A CA 1
ATOM 709 C C . LYS A 1 89 ? 11.469 -19.057 29.292 1.00 83.44 89 LYS A C 1
ATOM 711 O O . LYS A 1 89 ? 12.118 -19.449 28.327 1.00 83.44 89 LYS A O 1
ATOM 716 N N . ALA A 1 90 ? 10.865 -17.869 29.294 1.00 87.25 90 ALA A N 1
ATOM 717 C CA . ALA A 1 90 ? 10.987 -16.906 28.195 1.00 87.25 90 ALA A CA 1
ATOM 718 C C . ALA A 1 90 ? 12.179 -15.952 28.408 1.00 87.25 90 ALA A C 1
ATOM 720 O O . ALA A 1 90 ? 12.154 -15.115 29.313 1.00 87.25 90 ALA A O 1
ATOM 721 N N . VAL A 1 91 ? 13.204 -16.074 27.562 1.00 88.94 91 VAL A N 1
ATOM 722 C CA . VAL A 1 91 ? 14.400 -15.221 27.515 1.00 88.94 91 VAL A CA 1
ATOM 723 C C . VAL A 1 91 ? 14.225 -14.194 26.398 1.00 88.94 91 VAL A C 1
ATOM 725 O O . VAL A 1 91 ? 14.340 -14.528 25.217 1.00 88.94 91 VAL A O 1
ATOM 728 N N . TRP A 1 92 ? 13.951 -12.945 26.780 1.00 92.25 92 TRP A N 1
ATOM 729 C CA . TRP A 1 92 ? 13.743 -11.831 25.855 1.00 92.25 92 TRP A CA 1
ATOM 730 C C . TRP A 1 92 ? 14.827 -10.769 26.025 1.00 92.25 92 TRP A C 1
ATOM 732 O O . TRP A 1 92 ? 14.826 -10.029 27.008 1.00 92.25 92 TRP A O 1
ATOM 742 N N . ILE A 1 93 ? 15.776 -10.718 25.091 1.00 92.56 93 ILE A N 1
ATOM 743 C CA . ILE A 1 93 ? 17.017 -9.948 25.255 1.00 92.56 93 ILE A CA 1
ATOM 744 C C . ILE A 1 93 ? 16.846 -8.514 24.720 1.00 92.56 93 ILE A C 1
ATOM 746 O O . ILE A 1 93 ? 16.548 -8.355 23.533 1.00 92.56 93 ILE A O 1
ATOM 750 N N . PRO A 1 94 ? 17.057 -7.468 25.546 1.00 93.88 94 PRO A N 1
ATOM 751 C CA . PRO A 1 94 ? 17.111 -6.082 25.093 1.00 93.88 94 PRO A CA 1
ATOM 752 C C . PRO A 1 94 ? 18.491 -5.718 24.529 1.00 93.88 94 PRO A C 1
ATOM 754 O O . PRO A 1 94 ? 19.519 -6.176 25.024 1.00 93.88 94 PRO A O 1
ATOM 757 N N . GLY A 1 95 ? 18.536 -4.793 23.574 1.00 93.00 95 GLY A N 1
ATOM 758 C CA . GLY A 1 95 ? 19.789 -4.186 23.134 1.00 93.00 95 GLY A CA 1
ATOM 759 C C . GLY A 1 95 ? 19.584 -2.878 22.390 1.00 93.00 95 GLY A C 1
ATOM 760 O O . GLY A 1 95 ? 18.450 -2.463 22.181 1.00 93.00 95 GLY A O 1
ATOM 761 N N . PHE A 1 96 ? 20.678 -2.218 22.021 1.00 95.75 96 PHE A N 1
ATOM 762 C CA . PHE A 1 96 ? 20.671 -0.909 21.362 1.00 95.75 96 PHE A CA 1
ATOM 763 C C . PHE A 1 96 ? 21.695 -0.881 20.231 1.00 95.75 96 PHE A C 1
ATOM 765 O O . PHE A 1 96 ? 22.794 -1.423 20.383 1.00 95.75 96 PHE A O 1
ATOM 772 N N . ASP A 1 97 ? 21.356 -0.231 19.116 1.00 94.94 97 ASP A N 1
ATOM 773 C CA . ASP A 1 97 ? 22.256 -0.135 17.969 1.00 94.94 97 ASP A CA 1
ATOM 774 C C . ASP A 1 97 ? 22.899 1.249 17.833 1.00 94.94 97 ASP A C 1
ATOM 776 O O . ASP A 1 97 ? 22.251 2.284 18.002 1.00 94.94 97 ASP A O 1
ATOM 780 N N . HIS A 1 98 ? 24.189 1.263 17.497 1.00 94.38 98 HIS A N 1
ATOM 781 C CA . HIS A 1 98 ? 24.989 2.469 17.306 1.00 94.38 98 HIS A CA 1
ATOM 782 C C . HIS A 1 98 ? 24.590 3.280 16.069 1.00 94.38 98 HIS A C 1
ATOM 784 O O . HIS A 1 98 ? 24.892 4.474 16.025 1.00 94.38 98 HIS A O 1
ATOM 790 N N . ALA A 1 99 ? 23.931 2.661 15.083 1.00 90.75 99 ALA A N 1
ATOM 791 C CA . ALA A 1 99 ? 23.345 3.276 13.895 1.00 90.75 99 ALA A CA 1
ATOM 792 C C . ALA A 1 99 ? 24.289 4.107 12.999 1.00 90.75 99 ALA A C 1
ATOM 794 O O . ALA A 1 99 ? 23.805 4.898 12.186 1.00 90.75 99 ALA A O 1
ATOM 795 N N . GLY A 1 100 ? 25.612 3.950 13.142 1.00 90.44 100 GLY A N 1
ATOM 796 C CA . GLY A 1 100 ? 26.654 4.490 12.255 1.00 90.44 100 GLY A CA 1
ATOM 797 C C . GLY A 1 100 ? 26.363 5.894 11.715 1.00 90.44 100 GLY A C 1
ATOM 798 O O . GLY A 1 100 ? 26.342 6.872 12.468 1.00 90.44 100 GLY A O 1
ATOM 799 N N . ILE A 1 101 ? 26.091 5.974 10.403 1.00 87.50 101 ILE A N 1
ATOM 800 C CA . ILE A 1 101 ? 25.803 7.219 9.665 1.00 87.50 101 ILE A CA 1
ATOM 801 C C . ILE A 1 101 ? 24.659 8.004 10.311 1.00 87.50 101 ILE A C 1
ATOM 803 O O . ILE A 1 101 ? 24.741 9.223 10.440 1.00 87.50 101 ILE A O 1
ATOM 807 N N . ALA A 1 102 ? 23.583 7.328 10.718 1.00 86.44 102 ALA A N 1
ATOM 808 C CA . ALA A 1 102 ? 22.387 7.991 11.218 1.00 86.44 102 ALA A CA 1
ATOM 809 C C . ALA A 1 102 ? 22.651 8.713 12.547 1.00 86.44 102 ALA A C 1
ATOM 811 O O . ALA A 1 102 ? 22.203 9.847 12.721 1.00 86.44 102 ALA A O 1
ATOM 812 N N . THR A 1 103 ? 23.413 8.100 13.455 1.00 90.50 103 THR A N 1
ATOM 813 C CA . THR A 1 103 ? 23.821 8.745 14.713 1.00 90.50 103 THR A CA 1
ATOM 814 C C . THR A 1 103 ? 24.756 9.912 14.437 1.00 90.50 103 THR A C 1
ATOM 816 O O . THR A 1 103 ? 24.502 11.020 14.909 1.00 90.50 103 THR A O 1
ATOM 819 N N . GLN A 1 104 ? 25.776 9.705 13.600 1.00 90.19 104 GLN A N 1
ATOM 820 C CA . GLN A 1 104 ? 26.727 10.755 13.240 1.00 90.19 104 GLN A CA 1
ATOM 821 C C . GLN A 1 104 ? 26.023 11.985 12.638 1.00 90.19 104 GLN A C 1
ATOM 823 O O . GLN A 1 104 ? 26.265 13.103 13.084 1.00 90.19 104 GLN A O 1
ATOM 828 N N . VAL A 1 105 ? 25.090 11.800 11.697 1.00 86.31 105 VAL A N 1
ATOM 829 C CA . VAL A 1 105 ? 24.340 12.908 11.075 1.00 86.31 105 VAL A CA 1
ATOM 830 C C . VAL A 1 105 ? 23.505 13.686 12.094 1.00 86.31 105 VAL A C 1
ATOM 832 O O . VAL A 1 105 ? 23.446 14.914 12.028 1.00 86.31 105 VAL A O 1
ATOM 835 N N . VAL A 1 106 ? 22.855 13.009 13.045 1.00 86.69 106 VAL A N 1
ATOM 836 C CA . VAL A 1 106 ? 22.041 13.695 14.061 1.00 86.69 106 VAL A CA 1
ATOM 837 C C . VAL A 1 106 ? 22.922 14.463 15.051 1.00 86.69 106 VAL A C 1
ATOM 839 O O . VAL A 1 106 ? 22.606 15.610 15.371 1.00 86.69 106 VAL A O 1
ATOM 842 N N . VAL A 1 107 ? 24.057 13.892 15.464 1.00 90.19 107 VAL A N 1
ATOM 843 C CA . VAL A 1 107 ? 25.027 14.566 16.343 1.00 90.19 107 VAL A CA 1
ATOM 844 C C . VAL A 1 107 ? 25.665 15.772 15.644 1.00 90.19 107 VAL A C 1
ATOM 846 O O . VAL A 1 107 ? 25.780 16.833 16.251 1.00 90.19 107 VAL A O 1
ATOM 849 N N . GLU A 1 108 ? 26.010 15.674 14.355 1.00 88.25 108 GLU A N 1
ATOM 850 C CA . GLU A 1 108 ? 26.525 16.810 13.573 1.00 88.25 108 GLU A CA 1
ATOM 851 C C . GLU A 1 108 ? 25.503 17.954 13.471 1.00 88.25 108 GLU A C 1
ATOM 853 O O . GLU A 1 108 ? 25.857 19.129 13.611 1.00 88.25 108 GLU A O 1
ATOM 858 N N . LYS A 1 109 ? 24.218 17.633 13.270 1.00 84.62 109 LYS A N 1
ATOM 859 C CA . LYS A 1 109 ? 23.157 18.648 13.265 1.00 84.62 109 LYS A CA 1
ATOM 860 C C . LYS A 1 109 ? 22.957 19.276 14.653 1.00 84.62 109 LYS A C 1
ATOM 862 O O . LYS A 1 109 ? 22.757 20.489 14.730 1.00 84.62 109 LYS A O 1
ATOM 867 N N . GLN A 1 110 ? 23.048 18.495 15.734 1.00 86.06 110 GLN A N 1
ATOM 868 C CA . GLN A 1 110 ? 22.993 19.015 17.107 1.00 86.06 110 GLN A CA 1
ATOM 869 C C . GLN A 1 110 ? 24.180 19.944 17.400 1.00 86.06 110 GLN A C 1
ATOM 871 O O . GLN A 1 110 ? 23.981 21.055 17.887 1.00 86.06 110 GLN A O 1
ATOM 876 N N . LEU A 1 111 ? 25.396 19.544 17.018 1.00 87.88 111 LEU A N 1
ATOM 877 C CA . LEU A 1 111 ? 26.610 20.352 17.150 1.00 87.88 111 LEU A CA 1
ATOM 878 C C . LEU A 1 111 ? 26.482 21.691 16.409 1.00 87.88 111 LEU A C 1
ATOM 880 O O . LEU A 1 111 ? 26.812 22.746 16.954 1.00 87.88 111 LEU A O 1
ATOM 884 N N . TRP A 1 112 ? 25.953 21.668 15.184 1.00 82.44 112 TRP A N 1
ATOM 885 C CA . TRP A 1 112 ? 25.689 22.888 14.425 1.00 82.44 112 TRP A CA 1
ATOM 886 C C . TRP A 1 112 ? 24.627 23.775 15.090 1.00 82.44 112 TRP A C 1
ATOM 888 O O . TRP A 1 112 ? 24.741 25.001 15.065 1.00 82.44 112 TRP A O 1
ATOM 898 N N . LYS A 1 113 ? 23.591 23.182 15.691 1.00 79.50 113 LYS A N 1
ATOM 899 C CA . LYS A 1 113 ? 22.534 23.919 16.396 1.00 79.50 113 LYS A CA 1
ATOM 900 C C . LYS A 1 113 ? 23.069 24.618 17.646 1.00 79.50 113 LYS A C 1
ATOM 902 O O . LYS A 1 113 ? 22.807 25.804 17.814 1.00 79.50 113 LYS A O 1
ATOM 907 N N . GLU A 1 114 ? 23.804 23.895 18.486 1.00 85.00 114 GLU A N 1
ATOM 908 C CA . GLU A 1 114 ? 24.281 24.384 19.785 1.00 85.00 114 GLU A CA 1
ATOM 909 C C . GLU A 1 114 ? 25.519 25.276 19.673 1.00 85.00 114 GLU A C 1
ATOM 911 O O . GLU A 1 114 ? 25.605 26.289 20.360 1.00 85.00 114 GLU A O 1
ATOM 916 N N . ARG A 1 115 ? 26.482 24.908 18.817 1.00 85.44 115 ARG A N 1
ATOM 917 C CA . ARG A 1 115 ? 27.809 25.548 18.769 1.00 85.44 115 ARG A CA 1
ATOM 918 C C . ARG A 1 115 ? 28.146 26.205 17.433 1.00 85.44 115 ARG A C 1
ATOM 920 O O . ARG A 1 115 ? 29.181 26.850 17.339 1.00 85.44 115 ARG A O 1
ATOM 927 N N . LYS A 1 116 ? 27.323 26.031 16.388 1.00 81.88 116 LYS A N 1
ATOM 928 C CA . LYS A 1 116 ? 27.621 26.481 15.006 1.00 81.88 116 LYS A CA 1
ATOM 929 C C . LYS A 1 116 ? 28.962 25.961 14.470 1.00 81.88 116 LYS A C 1
ATOM 931 O O . LYS A 1 116 ? 29.552 26.559 13.576 1.00 81.88 116 LYS A O 1
ATOM 936 N N . LEU A 1 117 ? 29.410 24.816 14.984 1.00 83.25 117 LEU A N 1
ATOM 937 C CA . LEU A 1 117 ? 30.619 24.134 14.537 1.00 83.25 117 LEU A CA 1
ATOM 938 C C . LEU A 1 117 ? 30.267 22.995 13.583 1.00 83.25 117 LEU A C 1
ATOM 940 O O . LEU A 1 117 ? 29.223 22.348 13.696 1.00 83.25 117 LEU A O 1
ATOM 944 N N . ARG A 1 118 ? 31.151 22.753 12.621 1.00 79.12 118 ARG A N 1
ATOM 945 C CA . ARG A 1 118 ? 31.116 21.588 11.733 1.00 79.12 118 ARG A CA 1
ATOM 946 C C . ARG A 1 118 ? 32.035 20.501 12.283 1.00 79.12 118 ARG A C 1
ATOM 948 O O . ARG A 1 118 ? 33.035 20.813 12.919 1.00 79.12 118 ARG A O 1
ATOM 955 N N . ARG A 1 119 ? 31.769 19.231 11.951 1.00 80.62 119 ARG A N 1
ATOM 956 C CA . ARG A 1 119 ? 32.606 18.093 12.385 1.00 80.62 119 ARG A CA 1
ATOM 957 C C . ARG A 1 119 ? 34.096 18.296 12.096 1.00 80.62 119 ARG A C 1
ATOM 959 O O . ARG A 1 119 ? 34.924 17.995 12.937 1.00 80.62 119 ARG A O 1
ATOM 966 N N . HIS A 1 120 ? 34.438 18.842 10.930 1.00 78.88 120 HIS A N 1
ATOM 967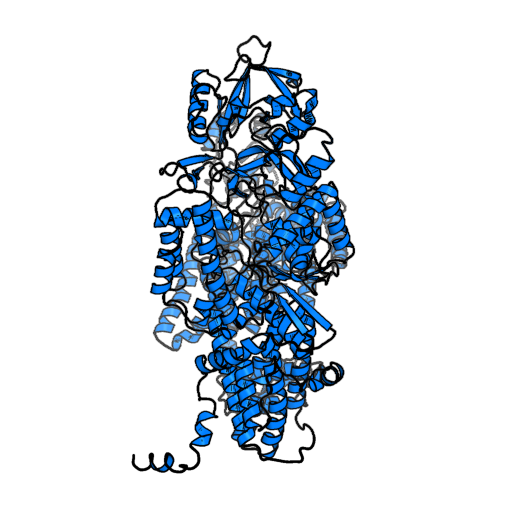 C CA . HIS A 1 120 ? 35.831 19.064 10.525 1.00 78.88 120 HIS A CA 1
ATOM 968 C C . HIS A 1 120 ? 36.538 20.209 11.274 1.00 78.88 120 HIS A C 1
ATOM 970 O O . HIS A 1 120 ? 37.730 20.406 11.066 1.00 78.88 120 HIS A O 1
ATOM 976 N N . GLN A 1 121 ? 35.815 20.985 12.089 1.00 81.38 121 GLN A N 1
ATOM 977 C CA . GLN A 1 121 ? 36.366 22.079 12.898 1.00 81.38 121 GLN A CA 1
ATOM 978 C C . GLN A 1 121 ? 36.685 21.650 14.336 1.00 81.38 121 GLN A C 1
ATOM 980 O O . GLN A 1 121 ? 37.261 22.438 15.079 1.00 81.38 121 GLN A O 1
ATOM 985 N N . ILE A 1 122 ? 36.310 20.431 14.729 1.00 88.06 122 ILE A N 1
ATOM 986 C CA . ILE A 1 122 ? 36.611 19.855 16.042 1.00 88.06 122 ILE A CA 1
ATOM 987 C C . ILE A 1 122 ? 37.481 18.611 15.885 1.00 88.06 122 ILE A C 1
ATOM 989 O O . ILE A 1 122 ? 37.569 18.030 14.798 1.00 88.06 122 ILE A O 1
ATOM 993 N N . SER A 1 123 ? 38.144 18.203 16.967 1.00 89.56 123 SER A N 1
ATOM 994 C CA . SER A 1 123 ? 38.919 16.966 16.947 1.00 89.56 123 SER A CA 1
ATOM 995 C C . SER A 1 123 ? 37.998 15.748 16.868 1.00 89.56 123 SER A C 1
ATOM 997 O O . SER A 1 123 ? 36.828 15.774 17.265 1.00 89.56 123 SER A O 1
ATOM 999 N N . LYS A 1 124 ? 38.543 14.643 16.359 1.00 88.19 124 LYS A N 1
ATOM 1000 C CA . LYS A 1 124 ? 37.826 13.371 16.281 1.00 88.19 124 LYS A CA 1
ATOM 1001 C C . LYS A 1 124 ? 37.432 12.876 17.674 1.00 88.19 124 LYS A C 1
ATOM 1003 O O . LYS A 1 124 ? 36.329 12.375 17.854 1.00 88.19 124 LYS A O 1
ATOM 1008 N N . GLU A 1 125 ? 38.316 13.036 18.653 1.00 91.81 125 GLU A N 1
ATOM 1009 C CA . GLU A 1 125 ? 38.102 12.640 20.044 1.00 91.81 125 GLU A CA 1
ATOM 1010 C C . GLU A 1 125 ? 36.957 13.441 20.675 1.00 91.81 125 GLU A C 1
ATOM 1012 O O . GLU A 1 125 ? 36.090 12.868 21.336 1.00 91.81 125 GLU A O 1
ATOM 1017 N N . GLU A 1 126 ? 36.902 14.753 20.415 1.00 92.44 126 GLU A N 1
ATOM 1018 C CA . GLU A 1 126 ? 35.795 15.598 20.866 1.00 92.44 126 GLU A CA 1
ATOM 1019 C C . GLU A 1 126 ? 34.472 15.158 20.225 1.00 92.44 126 GLU A C 1
ATOM 1021 O O . GLU A 1 126 ? 33.461 15.019 20.916 1.00 92.44 126 GLU A O 1
ATOM 1026 N N . PHE A 1 127 ? 34.471 14.872 18.919 1.00 92.50 127 PHE A N 1
ATOM 1027 C CA . PHE A 1 127 ? 33.270 14.416 18.221 1.00 92.50 127 PHE A CA 1
ATOM 1028 C C . PHE A 1 127 ? 32.758 13.059 18.733 1.00 92.50 127 PHE A C 1
ATOM 1030 O O . PHE A 1 127 ? 31.551 12.879 18.916 1.00 92.50 127 PHE A O 1
ATOM 1037 N N . LEU A 1 128 ? 33.658 12.111 19.009 1.00 93.31 128 LEU A N 1
ATOM 1038 C CA . LEU A 1 128 ? 33.301 10.809 19.580 1.00 93.31 128 LEU A CA 1
ATOM 1039 C C . LEU A 1 128 ? 32.718 10.945 20.992 1.00 93.31 128 LEU A C 1
ATOM 1041 O O . LEU A 1 128 ? 31.716 10.301 21.292 1.00 93.31 128 LEU A O 1
ATOM 1045 N N . SER A 1 129 ? 33.265 11.844 21.815 1.00 93.81 129 SER A N 1
ATOM 1046 C CA . SER A 1 129 ? 32.717 12.157 23.143 1.00 93.81 129 SER A CA 1
ATOM 1047 C C . SER A 1 129 ? 31.280 12.697 23.068 1.00 93.81 129 SER A C 1
ATOM 1049 O O . SER A 1 129 ? 30.414 12.306 23.856 1.00 93.81 129 SER A O 1
ATOM 1051 N N . LEU A 1 130 ? 30.975 13.532 22.066 1.00 93.69 130 LEU A N 1
ATOM 1052 C CA . LEU A 1 130 ? 29.605 13.995 21.812 1.00 93.69 130 LEU A CA 1
ATOM 1053 C C . LEU A 1 130 ? 28.668 12.850 21.403 1.00 93.69 130 LEU A C 1
ATOM 1055 O O . LEU A 1 130 ? 27.527 12.806 21.869 1.00 93.69 130 LEU A O 1
ATOM 1059 N N . CYS A 1 131 ? 29.140 11.913 20.576 1.00 93.94 131 CYS A N 1
ATOM 1060 C CA . CYS A 1 131 ? 28.371 10.724 20.200 1.00 93.94 131 CYS A CA 1
ATOM 1061 C C . CYS A 1 131 ? 28.101 9.812 21.407 1.00 93.94 131 CYS A C 1
ATOM 1063 O O . CYS A 1 131 ? 26.986 9.312 21.560 1.00 93.94 131 CYS A O 1
ATOM 1065 N N . ASP A 1 132 ? 29.077 9.639 22.302 1.00 93.00 132 ASP A N 1
ATOM 1066 C CA . ASP A 1 132 ? 28.915 8.843 23.521 1.00 93.00 132 ASP A CA 1
ATOM 1067 C C . ASP A 1 132 ? 27.937 9.471 24.515 1.00 93.00 132 ASP A C 1
ATOM 1069 O O . ASP A 1 132 ? 27.086 8.769 25.072 1.00 93.00 132 ASP A O 1
ATOM 1073 N N . LYS A 1 133 ? 27.997 10.796 24.704 1.00 93.69 133 LYS A N 1
ATOM 1074 C CA . LYS A 1 133 ? 27.004 11.517 25.509 1.00 93.69 133 LYS A CA 1
ATOM 1075 C C . LYS A 1 133 ? 25.601 11.332 24.927 1.00 93.69 133 LYS A C 1
ATOM 1077 O O . LYS A 1 133 ? 24.683 10.932 25.639 1.00 93.69 133 LYS A O 1
ATOM 1082 N N . TRP A 1 134 ? 25.461 11.541 23.617 1.00 93.12 134 TRP A N 1
ATOM 1083 C CA . TRP A 1 134 ? 24.202 11.361 22.899 1.00 93.12 134 TRP A CA 1
ATOM 1084 C C . TRP A 1 134 ? 23.638 9.945 23.069 1.00 93.12 134 TRP A C 1
ATOM 1086 O O . TRP A 1 134 ? 22.457 9.781 23.380 1.00 93.12 134 TRP A O 1
ATOM 1096 N N . LYS A 1 135 ? 24.483 8.921 22.910 1.00 93.81 135 LYS A N 1
ATOM 1097 C CA . LYS A 1 135 ? 24.135 7.515 23.139 1.00 93.81 135 LYS A CA 1
ATOM 1098 C C . LYS A 1 135 ? 23.573 7.307 24.548 1.00 93.81 135 LYS A C 1
ATOM 1100 O O . LYS A 1 135 ? 22.499 6.724 24.684 1.00 93.81 135 LYS A O 1
ATOM 1105 N N . ASN A 1 136 ? 24.276 7.770 25.582 1.00 94.06 136 ASN A N 1
ATOM 1106 C CA . ASN A 1 136 ? 23.890 7.542 26.978 1.00 94.06 136 ASN A CA 1
ATOM 1107 C C . ASN A 1 136 ? 22.530 8.170 27.321 1.00 94.06 136 ASN A C 1
ATOM 1109 O O . ASN A 1 136 ? 21.690 7.510 27.943 1.00 94.06 136 ASN A O 1
ATOM 1113 N N . ASP A 1 137 ? 22.286 9.401 26.865 1.00 91.69 137 ASP A N 1
ATOM 1114 C CA . ASP A 1 137 ? 21.023 10.112 27.092 1.00 91.69 137 ASP A CA 1
ATOM 1115 C C . ASP A 1 137 ? 19.846 9.370 26.430 1.00 91.69 137 ASP A C 1
ATOM 1117 O O . ASP A 1 137 ? 18.807 9.124 27.051 1.00 91.69 137 ASP A O 1
ATOM 1121 N N . HIS A 1 138 ? 20.029 8.923 25.183 1.00 93.25 138 HIS A N 1
ATOM 1122 C CA . HIS A 1 138 ? 18.983 8.240 24.422 1.00 93.25 138 HIS A CA 1
ATOM 1123 C C . HIS A 1 138 ? 18.713 6.818 24.909 1.00 93.25 138 HIS A C 1
ATOM 1125 O O . HIS A 1 138 ? 17.549 6.444 25.041 1.00 93.25 138 HIS A O 1
ATOM 1131 N N . ILE A 1 139 ? 19.747 6.036 25.231 1.00 94.50 139 ILE A N 1
ATOM 1132 C CA . ILE A 1 139 ? 19.571 4.697 25.814 1.00 94.50 139 ILE A CA 1
ATOM 1133 C C . ILE A 1 139 ? 18.786 4.795 27.127 1.00 94.50 139 ILE A C 1
ATOM 1135 O O . ILE A 1 139 ? 17.870 4.004 27.361 1.00 94.50 139 ILE A O 1
ATOM 1139 N N . SER A 1 140 ? 19.095 5.785 27.968 1.00 93.75 140 SER A N 1
ATOM 1140 C CA . SER A 1 140 ? 18.383 6.007 29.231 1.00 93.75 140 SER A CA 1
ATOM 1141 C C . SER A 1 140 ? 16.901 6.325 29.001 1.00 93.75 140 SER A C 1
ATOM 1143 O O . SER A 1 140 ? 16.038 5.721 29.640 1.00 93.75 140 SER A O 1
ATOM 1145 N N . ALA A 1 141 ? 16.587 7.193 28.034 1.00 92.62 141 ALA A N 1
ATOM 1146 C CA . ALA A 1 141 ? 15.208 7.513 27.664 1.00 92.62 141 ALA A CA 1
ATOM 1147 C C . ALA A 1 141 ? 14.446 6.299 27.093 1.00 92.62 141 ALA A C 1
ATOM 1149 O O . ALA A 1 141 ? 13.320 6.019 27.512 1.00 92.62 141 ALA A O 1
ATOM 1150 N N . MET A 1 142 ? 15.069 5.529 26.195 1.00 94.81 142 MET A N 1
ATOM 1151 C CA . MET A 1 142 ? 14.465 4.325 25.612 1.00 94.81 142 MET A CA 1
ATOM 1152 C C . MET A 1 142 ? 14.166 3.260 26.673 1.00 94.81 142 MET A C 1
ATOM 1154 O O . MET A 1 142 ? 13.114 2.625 26.628 1.00 94.81 142 MET A O 1
ATOM 1158 N N . LYS A 1 143 ? 15.052 3.079 27.663 1.00 92.62 143 LYS A N 1
ATOM 1159 C CA . LYS A 1 143 ? 14.809 2.168 28.794 1.00 92.62 143 LYS A CA 1
ATOM 1160 C C . LYS A 1 143 ? 13.552 2.542 29.568 1.00 92.62 143 LYS A C 1
ATOM 1162 O O . LYS A 1 143 ? 12.775 1.657 29.919 1.00 92.62 143 LYS A O 1
ATOM 1167 N N . ILE A 1 144 ? 13.344 3.835 29.818 1.00 91.19 144 ILE A N 1
ATOM 1168 C CA . ILE A 1 144 ? 12.137 4.328 30.488 1.00 91.19 144 ILE A CA 1
ATOM 1169 C C . ILE A 1 144 ? 10.906 4.011 29.631 1.00 91.19 144 ILE A C 1
ATOM 1171 O O . ILE A 1 144 ? 9.958 3.429 30.147 1.00 91.19 144 ILE A O 1
ATOM 1175 N N . GLN A 1 145 ? 10.936 4.296 28.323 1.00 93.62 145 GLN A N 1
ATOM 1176 C CA . GLN A 1 145 ? 9.830 3.974 27.405 1.00 93.62 145 GLN A CA 1
ATOM 1177 C C . GLN A 1 145 ? 9.481 2.472 27.410 1.00 93.62 145 GLN A C 1
ATOM 1179 O O . GLN A 1 145 ? 8.311 2.106 27.516 1.00 93.62 145 GLN A O 1
ATOM 1184 N N . LEU A 1 146 ? 10.486 1.591 27.351 1.00 93.44 146 LEU A N 1
ATOM 1185 C CA . LEU A 1 146 ? 10.286 0.137 27.376 1.00 93.44 146 LEU A CA 1
ATOM 1186 C C . LEU A 1 146 ? 9.687 -0.347 28.705 1.00 93.44 146 LEU A C 1
ATOM 1188 O O . LEU A 1 146 ? 8.771 -1.170 28.702 1.00 93.44 146 LEU A O 1
ATOM 1192 N N . LYS A 1 147 ? 10.153 0.191 29.840 1.00 90.12 147 LYS A N 1
ATOM 1193 C CA . LYS A 1 147 ? 9.585 -0.116 31.163 1.00 90.12 147 LYS A CA 1
ATOM 1194 C C . LYS A 1 147 ? 8.135 0.359 31.287 1.00 90.12 147 LYS A C 1
ATOM 1196 O O . LYS A 1 147 ? 7.297 -0.401 31.763 1.00 90.12 147 LYS A O 1
ATOM 1201 N N . MET A 1 148 ? 7.819 1.560 30.796 1.00 90.50 148 MET A N 1
ATOM 1202 C CA . MET A 1 148 ? 6.459 2.120 30.816 1.00 90.50 148 MET A CA 1
ATOM 1203 C C . MET A 1 148 ? 5.459 1.299 29.990 1.00 90.50 148 MET A C 1
ATOM 1205 O O . MET A 1 148 ? 4.290 1.211 30.356 1.00 90.50 148 MET A O 1
ATOM 1209 N N . LEU A 1 149 ? 5.905 0.647 28.911 1.00 92.81 149 LEU A N 1
ATOM 1210 C CA . LEU A 1 149 ? 5.089 -0.293 28.125 1.00 92.81 149 LEU A CA 1
ATOM 1211 C C . LEU A 1 149 ? 4.805 -1.625 28.852 1.00 92.81 149 LEU A C 1
ATOM 1213 O O . LEU A 1 149 ? 4.026 -2.448 28.358 1.00 92.81 149 LEU A O 1
ATOM 1217 N N . GLY A 1 150 ? 5.441 -1.853 30.006 1.00 89.06 150 GLY A N 1
ATOM 1218 C CA . GLY A 1 150 ? 5.359 -3.094 30.773 1.00 89.06 150 GLY A CA 1
ATOM 1219 C C . GLY A 1 150 ? 6.179 -4.239 30.183 1.00 89.06 150 GLY A C 1
ATOM 1220 O O . GLY A 1 150 ? 5.865 -5.398 30.456 1.00 89.06 150 GLY A O 1
ATOM 1221 N N . ALA A 1 151 ? 7.193 -3.935 29.363 1.00 90.25 151 ALA A N 1
ATOM 1222 C CA . ALA A 1 151 ? 8.017 -4.934 28.692 1.00 90.25 151 ALA A CA 1
ATOM 1223 C C . ALA A 1 151 ? 8.825 -5.765 29.700 1.00 90.25 151 ALA A C 1
ATOM 1225 O O . ALA A 1 151 ? 9.634 -5.244 30.470 1.00 90.25 151 ALA A O 1
ATOM 1226 N N . THR A 1 152 ? 8.637 -7.079 29.659 1.00 87.94 152 THR A N 1
ATOM 1227 C CA . THR A 1 152 ? 9.280 -8.050 30.560 1.00 87.94 152 THR A CA 1
ATOM 1228 C C . THR A 1 152 ? 10.645 -8.526 30.034 1.00 87.94 152 THR A C 1
ATOM 1230 O O . THR A 1 152 ? 10.891 -9.727 29.893 1.00 87.94 152 THR A O 1
ATOM 1233 N N . LEU A 1 153 ? 11.512 -7.568 29.693 1.00 90.38 153 LEU A N 1
ATOM 1234 C CA . LEU A 1 153 ? 12.844 -7.785 29.107 1.00 90.38 153 LEU A CA 1
ATOM 1235 C C . LEU A 1 153 ? 13.864 -8.304 30.137 1.00 90.38 153 LEU A C 1
ATOM 1237 O O . LEU A 1 153 ? 13.871 -7.879 31.294 1.00 90.38 153 LEU A O 1
ATOM 1241 N N . ASP A 1 154 ? 14.783 -9.165 29.694 1.00 88.62 154 ASP A N 1
ATOM 1242 C CA . ASP A 1 154 ? 15.927 -9.642 30.478 1.00 88.62 154 ASP A CA 1
ATOM 1243 C C . ASP A 1 154 ? 17.066 -8.611 30.464 1.00 88.62 154 ASP A C 1
ATOM 1245 O O . ASP A 1 154 ? 18.040 -8.708 29.713 1.00 88.62 154 ASP A O 1
ATOM 1249 N N . TRP A 1 155 ? 16.945 -7.599 31.323 1.00 88.12 155 TRP A N 1
ATOM 1250 C CA . TRP A 1 155 ? 17.943 -6.535 31.458 1.00 88.12 155 TRP A CA 1
ATOM 1251 C C . TRP A 1 155 ? 19.344 -7.031 31.856 1.00 88.12 155 TRP A C 1
ATOM 1253 O O . TRP A 1 155 ? 20.308 -6.298 31.645 1.00 88.12 155 TRP A O 1
ATOM 1263 N N . SER A 1 156 ? 19.488 -8.259 32.376 1.00 85.62 156 SER A N 1
ATOM 1264 C CA . SER A 1 156 ? 20.801 -8.831 32.718 1.00 85.62 156 SER A CA 1
ATOM 1265 C C . SER A 1 156 ? 21.661 -9.146 31.487 1.00 85.62 156 SER A C 1
ATOM 1267 O O . SER A 1 156 ? 22.882 -9.237 31.593 1.00 85.62 156 SER A O 1
ATOM 1269 N N . ARG A 1 157 ? 21.034 -9.272 30.307 1.00 87.38 157 ARG A N 1
ATOM 1270 C CA . ARG A 1 157 ? 21.681 -9.581 29.019 1.00 87.38 157 ARG A CA 1
ATOM 1271 C C . ARG A 1 157 ? 21.714 -8.399 28.053 1.00 87.38 157 ARG A C 1
ATOM 1273 O O . ARG A 1 157 ? 21.899 -8.592 26.853 1.00 87.38 157 ARG A O 1
ATOM 1280 N N . GLN A 1 158 ? 21.508 -7.184 28.555 1.00 91.56 158 GLN A N 1
ATOM 1281 C CA . GLN A 1 158 ? 21.523 -5.984 27.729 1.00 91.56 158 GLN A CA 1
ATOM 1282 C C . GLN A 1 158 ? 22.863 -5.821 26.995 1.00 91.56 158 GLN A C 1
ATOM 1284 O O . GLN A 1 158 ? 23.922 -5.970 27.601 1.00 91.56 158 GLN A O 1
ATOM 1289 N N . TYR A 1 159 ? 22.813 -5.430 25.722 1.00 93.19 159 TYR A N 1
ATOM 1290 C CA . TYR A 1 159 ? 23.997 -5.080 24.935 1.00 93.19 159 TYR A CA 1
ATOM 1291 C C . TYR A 1 159 ? 23.837 -3.738 24.207 1.00 93.19 159 TYR A C 1
ATOM 1293 O O . TYR A 1 159 ? 22.727 -3.308 23.883 1.00 93.19 159 TYR A O 1
ATOM 1301 N N . PHE A 1 160 ? 24.958 -3.093 23.904 1.00 95.56 160 PHE A N 1
ATOM 1302 C CA . PHE A 1 160 ? 25.076 -2.085 22.858 1.00 95.56 160 PHE A CA 1
ATOM 1303 C C . PHE A 1 160 ? 26.062 -2.581 21.794 1.00 95.56 160 PHE A C 1
ATOM 1305 O O . PHE A 1 160 ? 27.086 -3.184 22.109 1.00 95.56 160 PHE A O 1
ATOM 1312 N N . THR A 1 161 ? 25.754 -2.364 20.514 1.00 94.69 161 THR A N 1
ATOM 1313 C CA . THR A 1 161 ? 26.503 -2.985 19.404 1.00 94.69 161 THR A CA 1
ATOM 1314 C C . THR A 1 161 ? 27.965 -2.550 19.298 1.00 94.69 161 THR A C 1
ATOM 1316 O O . THR A 1 161 ? 28.721 -3.224 18.609 1.00 94.69 161 THR A O 1
ATOM 1319 N N . MET A 1 162 ? 28.390 -1.476 19.975 1.00 93.44 162 MET A N 1
ATOM 1320 C CA . MET A 1 162 ? 29.802 -1.069 20.092 1.00 93.44 162 MET A CA 1
ATOM 1321 C C . MET A 1 162 ? 30.407 -1.294 21.489 1.00 93.44 162 MET A C 1
ATOM 1323 O O . MET A 1 162 ? 31.505 -0.809 21.753 1.00 93.44 162 MET A O 1
ATOM 1327 N N . ASP A 1 163 ? 29.734 -2.020 22.386 1.00 93.44 163 ASP A N 1
ATOM 1328 C CA . ASP A 1 163 ? 30.358 -2.444 23.644 1.00 93.44 163 ASP A CA 1
ATOM 1329 C C . ASP A 1 163 ? 31.585 -3.320 23.364 1.00 93.44 163 ASP A C 1
ATOM 1331 O O . ASP A 1 163 ? 31.633 -4.041 22.367 1.00 93.44 163 ASP A O 1
ATOM 1335 N N . GLU A 1 164 ? 32.568 -3.309 24.265 1.00 91.12 164 GLU A N 1
ATOM 1336 C CA . GLU A 1 164 ? 33.860 -3.979 24.060 1.00 91.12 164 GLU A CA 1
ATOM 1337 C C . GLU A 1 164 ? 33.712 -5.466 23.693 1.00 91.12 164 GLU A C 1
ATOM 1339 O O . GLU A 1 164 ? 34.331 -5.945 22.740 1.00 91.12 164 GLU A O 1
ATOM 1344 N N . LYS A 1 165 ? 32.838 -6.193 24.404 1.00 89.62 165 LYS A N 1
ATOM 1345 C CA . LYS A 1 165 ? 32.544 -7.606 24.122 1.00 89.62 165 LYS A CA 1
ATOM 1346 C C . LYS A 1 165 ? 31.982 -7.801 22.711 1.00 89.62 165 LYS A C 1
ATOM 1348 O O . LYS A 1 165 ? 32.359 -8.742 22.017 1.00 89.62 165 LYS A O 1
ATOM 1353 N N . PHE A 1 166 ? 31.104 -6.897 22.282 1.00 93.31 166 PHE A N 1
ATOM 1354 C CA . PHE A 1 166 ? 30.503 -6.934 20.954 1.00 93.31 166 PHE A CA 1
ATOM 1355 C C . PHE A 1 166 ? 31.544 -6.592 19.875 1.00 93.31 166 PHE A C 1
ATOM 1357 O O . PHE A 1 166 ? 31.637 -7.289 18.868 1.00 93.31 166 PHE A O 1
ATOM 1364 N N . GLY A 1 167 ? 32.393 -5.587 20.113 1.00 93.69 167 GLY A N 1
ATOM 1365 C CA . GLY A 1 167 ? 33.493 -5.212 19.218 1.00 93.69 167 GLY A CA 1
ATOM 1366 C C . GLY A 1 167 ? 34.499 -6.344 18.985 1.00 93.69 167 GLY A C 1
ATOM 1367 O O . GLY A 1 167 ? 34.898 -6.583 17.847 1.00 93.69 167 GLY A O 1
ATOM 1368 N N . LYS A 1 168 ? 34.844 -7.116 20.027 1.00 93.75 168 LYS A N 1
ATOM 1369 C CA . LYS A 1 168 ? 35.686 -8.322 19.886 1.00 93.75 168 LYS A CA 1
ATOM 1370 C C . LYS A 1 168 ? 35.052 -9.355 18.950 1.00 93.75 168 LYS A C 1
ATOM 1372 O O . LYS A 1 168 ? 35.738 -9.897 18.084 1.00 93.75 168 LYS A O 1
ATOM 1377 N N . ALA A 1 169 ? 33.746 -9.587 19.080 1.00 93.25 169 ALA A N 1
ATOM 1378 C CA . ALA A 1 169 ? 33.011 -10.501 18.211 1.00 93.25 169 ALA A CA 1
ATOM 1379 C C . ALA A 1 169 ? 32.956 -10.014 16.753 1.00 93.25 169 ALA A C 1
ATOM 1381 O O . ALA A 1 169 ? 33.169 -10.802 15.834 1.00 93.25 169 ALA A O 1
ATOM 1382 N N . VAL A 1 170 ? 32.736 -8.714 16.538 1.00 95.06 170 VAL A N 1
ATOM 1383 C CA . VAL A 1 170 ? 32.751 -8.088 15.205 1.00 95.06 170 VAL A CA 1
ATOM 1384 C C . VAL A 1 170 ? 34.115 -8.251 14.536 1.00 95.06 170 VAL A C 1
ATOM 1386 O O . VAL A 1 170 ? 34.190 -8.679 13.383 1.00 95.06 170 VAL A O 1
ATOM 1389 N N . ASN A 1 171 ? 35.199 -7.975 15.266 1.00 95.75 171 ASN A N 1
ATOM 1390 C CA . ASN A 1 171 ? 36.553 -8.129 14.742 1.00 95.75 171 ASN A CA 1
ATOM 1391 C C . ASN A 1 171 ? 36.865 -9.587 14.390 1.00 95.75 171 ASN A C 1
ATOM 1393 O O . ASN A 1 171 ? 37.439 -9.859 13.333 1.00 95.75 171 ASN A O 1
ATOM 1397 N N . HIS A 1 172 ? 36.459 -10.524 15.250 1.00 94.25 172 HIS A N 1
ATOM 1398 C CA . HIS A 1 172 ? 36.609 -11.954 15.005 1.00 94.25 172 HIS A CA 1
ATOM 1399 C C . HIS A 1 172 ? 35.846 -12.400 13.748 1.00 94.25 172 HIS A C 1
ATOM 1401 O O . HIS A 1 172 ? 36.435 -13.053 12.888 1.00 94.25 172 HIS A O 1
ATOM 1407 N N . ALA A 1 173 ? 34.583 -11.982 13.593 1.00 93.31 173 ALA A N 1
ATOM 1408 C CA . ALA A 1 173 ? 33.757 -12.294 12.424 1.00 93.31 173 ALA A CA 1
ATOM 1409 C C . ALA A 1 173 ? 34.395 -11.803 11.120 1.00 93.31 173 ALA A C 1
ATOM 1411 O O . ALA A 1 173 ? 34.510 -12.564 10.162 1.00 93.31 173 ALA A O 1
ATOM 1412 N N . PHE A 1 174 ? 34.856 -10.548 11.093 1.00 95.81 174 PHE A N 1
ATOM 1413 C CA . PHE A 1 174 ? 35.517 -9.983 9.917 1.00 95.81 174 PHE A CA 1
ATOM 1414 C C . PHE A 1 174 ? 36.772 -10.777 9.545 1.00 95.81 174 PHE A C 1
ATOM 1416 O O . PHE A 1 174 ? 36.970 -11.126 8.384 1.00 95.81 174 PHE A O 1
ATOM 1423 N N . CYS A 1 175 ? 37.613 -11.097 10.532 1.00 95.50 175 CYS A N 1
ATOM 1424 C CA . CYS A 1 175 ? 38.839 -11.850 10.290 1.00 95.50 175 CYS A CA 1
ATOM 1425 C C . CYS A 1 175 ? 38.556 -13.268 9.794 1.00 95.50 175 CYS A C 1
ATOM 1427 O O . CYS A 1 175 ? 39.263 -13.748 8.913 1.00 95.50 175 CYS A O 1
ATOM 1429 N N . GLN A 1 176 ? 37.535 -13.929 10.342 1.00 93.06 176 GLN A N 1
ATOM 1430 C CA . GLN A 1 176 ? 37.123 -15.255 9.900 1.00 93.06 176 GLN A CA 1
ATOM 1431 C C . GLN A 1 176 ? 36.638 -15.221 8.445 1.00 93.06 176 GLN A C 1
ATOM 1433 O O . GLN A 1 176 ? 37.188 -15.931 7.614 1.00 93.06 176 GLN A O 1
ATOM 1438 N N . LEU A 1 177 ? 35.704 -14.326 8.112 1.00 93.94 177 LEU A N 1
ATOM 1439 C CA . LEU A 1 177 ? 35.163 -14.192 6.753 1.00 93.94 177 LEU A CA 1
ATOM 1440 C C . LEU A 1 177 ? 36.228 -13.777 5.723 1.00 93.94 177 LEU A C 1
ATOM 1442 O O . LEU A 1 177 ? 36.163 -14.178 4.564 1.00 93.94 177 LEU A O 1
ATOM 1446 N N . TYR A 1 178 ? 37.224 -12.990 6.135 1.00 95.19 178 TYR A N 1
ATOM 1447 C CA . TYR A 1 178 ? 38.392 -12.689 5.307 1.00 95.19 178 TYR A CA 1
ATOM 1448 C C . TYR A 1 178 ? 39.257 -13.930 5.057 1.00 95.19 178 TYR A C 1
ATOM 1450 O O . TYR A 1 178 ? 39.644 -14.189 3.920 1.00 95.19 178 TYR A O 1
ATOM 1458 N N . ASN A 1 179 ? 39.540 -14.722 6.096 1.00 93.81 179 ASN A N 1
ATOM 1459 C CA . ASN A 1 179 ? 40.307 -15.962 5.948 1.00 93.81 179 ASN A CA 1
ATOM 1460 C C . ASN A 1 179 ? 39.554 -17.013 5.109 1.00 93.81 179 ASN A C 1
ATOM 1462 O O . ASN A 1 179 ? 40.199 -17.779 4.399 1.00 93.81 179 ASN A O 1
ATOM 1466 N N . ASP A 1 180 ? 38.218 -17.005 5.148 1.00 93.00 180 ASP A N 1
ATOM 1467 C CA . ASP A 1 180 ? 37.341 -17.852 4.328 1.00 93.00 180 ASP A CA 1
ATOM 1468 C C . ASP A 1 180 ? 37.257 -17.373 2.857 1.00 93.00 180 ASP A C 1
ATOM 1470 O O . ASP A 1 180 ? 36.566 -17.980 2.042 1.00 93.00 180 ASP A O 1
ATOM 1474 N N . GLY A 1 181 ? 37.942 -16.277 2.496 1.00 93.19 181 GLY A N 1
ATOM 1475 C CA . GLY A 1 181 ? 37.965 -15.721 1.138 1.00 93.19 181 GLY A CA 1
ATOM 1476 C C . GLY A 1 181 ? 36.691 -14.972 0.731 1.00 93.19 181 GLY A C 1
ATOM 1477 O O . GLY A 1 181 ? 36.535 -14.614 -0.435 1.00 93.19 181 GLY A O 1
ATOM 1478 N N . LEU A 1 182 ? 35.775 -14.717 1.671 1.00 93.81 182 LEU A N 1
ATOM 1479 C CA . LEU A 1 182 ? 34.501 -14.045 1.406 1.00 93.81 182 LEU A CA 1
ATOM 1480 C C . LEU A 1 182 ? 34.624 -12.521 1.432 1.00 93.81 182 LEU A C 1
ATOM 1482 O O . LEU A 1 182 ? 33.878 -11.842 0.729 1.00 93.81 182 LEU A O 1
ATOM 1486 N N . ILE A 1 183 ? 35.540 -11.976 2.236 1.00 95.94 183 ILE A N 1
ATOM 1487 C CA . ILE A 1 183 ? 35.823 -10.536 2.285 1.00 95.94 183 ILE A CA 1
ATOM 1488 C C . ILE A 1 183 ? 37.055 -10.220 1.441 1.00 95.94 183 ILE A C 1
ATOM 1490 O O . ILE A 1 183 ? 38.110 -10.824 1.612 1.00 95.94 183 ILE A O 1
ATOM 1494 N N . PHE A 1 184 ? 36.934 -9.218 0.576 1.00 95.19 184 PHE A N 1
ATOM 1495 C CA . PHE A 1 184 ? 37.988 -8.781 -0.332 1.00 95.19 184 PHE A CA 1
ATOM 1496 C C . PHE A 1 184 ? 37.985 -7.257 -0.482 1.00 95.19 184 PHE A C 1
ATOM 1498 O O . PHE A 1 184 ? 37.051 -6.566 -0.064 1.00 95.19 184 PHE A O 1
ATOM 1505 N N . ARG A 1 185 ? 39.051 -6.718 -1.073 1.00 92.94 185 ARG A N 1
ATOM 1506 C CA . ARG A 1 185 ? 39.193 -5.290 -1.368 1.00 92.94 185 ARG A CA 1
ATOM 1507 C C . ARG A 1 185 ? 39.217 -5.102 -2.874 1.00 92.94 185 ARG A C 1
ATOM 1509 O O . ARG A 1 185 ? 39.937 -5.817 -3.562 1.00 92.94 185 ARG A O 1
ATOM 1516 N N . ASP A 1 186 ? 38.415 -4.175 -3.377 1.00 91.19 186 ASP A N 1
ATOM 1517 C CA . ASP A 1 186 ? 38.277 -3.958 -4.817 1.00 91.19 186 ASP A CA 1
ATOM 1518 C C . ASP A 1 186 ? 37.975 -2.488 -5.118 1.00 91.19 186 ASP A C 1
ATOM 1520 O O . ASP A 1 186 ? 37.456 -1.750 -4.274 1.00 91.19 186 ASP A O 1
ATOM 1524 N N . ARG A 1 187 ? 38.305 -2.053 -6.332 1.00 88.94 187 ARG A N 1
ATOM 1525 C CA . ARG A 1 187 ? 38.033 -0.712 -6.839 1.00 88.94 187 ARG A CA 1
ATOM 1526 C C . ARG A 1 187 ? 36.822 -0.766 -7.762 1.00 88.94 187 ARG A C 1
ATOM 1528 O O . ARG A 1 187 ? 36.929 -1.136 -8.927 1.00 88.94 187 ARG A O 1
ATOM 1535 N N . ARG A 1 188 ? 35.664 -0.365 -7.239 1.00 88.94 188 ARG A N 1
ATOM 1536 C CA . ARG A 1 188 ? 34.373 -0.437 -7.941 1.00 88.94 188 ARG A CA 1
ATOM 1537 C C . ARG A 1 188 ? 33.608 0.868 -7.860 1.00 88.94 188 ARG A C 1
ATOM 1539 O O . ARG A 1 188 ? 33.885 1.716 -7.012 1.00 88.94 188 ARG A O 1
ATOM 1546 N N . ILE A 1 189 ? 32.639 1.021 -8.756 1.00 92.00 189 ILE A N 1
ATOM 1547 C CA . ILE A 1 189 ? 31.682 2.116 -8.686 1.00 92.00 189 ILE A CA 1
ATOM 1548 C C . ILE A 1 189 ? 30.729 1.909 -7.499 1.00 92.00 189 ILE A C 1
ATOM 1550 O O . ILE A 1 189 ? 30.210 0.816 -7.284 1.00 92.00 189 ILE A O 1
ATOM 1554 N N . VAL A 1 190 ? 30.542 2.956 -6.698 1.00 93.25 190 VAL A N 1
ATOM 1555 C CA . VAL A 1 190 ? 29.685 2.963 -5.507 1.00 93.25 190 VAL A CA 1
ATOM 1556 C C . VAL A 1 190 ? 28.822 4.221 -5.483 1.00 93.25 190 VAL A C 1
ATOM 1558 O O . VAL A 1 190 ? 29.166 5.230 -6.100 1.00 93.25 190 VAL A O 1
ATOM 1561 N N . ASN A 1 191 ? 27.717 4.194 -4.736 1.00 94.25 191 ASN A N 1
ATOM 1562 C CA . ASN A 1 191 ? 26.946 5.404 -4.458 1.00 94.25 191 ASN A CA 1
ATOM 1563 C C . ASN A 1 191 ? 27.721 6.275 -3.465 1.00 94.25 191 ASN A C 1
ATOM 1565 O O . ASN A 1 191 ? 27.921 5.891 -2.313 1.00 94.25 191 ASN A O 1
ATOM 1569 N N . TRP A 1 192 ? 28.143 7.457 -3.892 1.00 94.56 192 TRP A N 1
ATOM 1570 C CA . TRP A 1 192 ? 28.873 8.410 -3.070 1.00 94.56 192 TRP A CA 1
ATOM 1571 C C . TRP A 1 192 ? 27.989 9.601 -2.711 1.00 94.56 192 TRP A C 1
ATOM 1573 O O . TRP A 1 192 ? 27.330 10.181 -3.573 1.00 94.56 192 TRP A O 1
ATOM 1583 N N . CYS A 1 193 ? 27.993 10.001 -1.439 1.00 91.69 193 CYS A N 1
ATOM 1584 C CA . CYS A 1 193 ? 27.377 11.253 -1.005 1.00 91.69 193 CYS A CA 1
ATOM 1585 C C . CYS A 1 193 ? 28.457 12.332 -0.845 1.00 91.69 193 CYS A C 1
ATOM 1587 O O . CYS A 1 193 ? 29.230 12.265 0.118 1.00 91.69 193 CYS A O 1
ATOM 1589 N N . PRO A 1 194 ? 28.498 13.361 -1.715 1.00 90.19 194 PRO A N 1
ATOM 1590 C CA . PRO A 1 194 ? 29.513 14.412 -1.641 1.00 90.19 194 PRO A CA 1
ATOM 1591 C C . PRO A 1 194 ? 29.478 15.226 -0.344 1.00 90.19 194 PRO A C 1
ATOM 1593 O O . PRO A 1 194 ? 30.516 15.658 0.160 1.00 90.19 194 PRO A O 1
ATOM 1596 N N . THR A 1 195 ? 28.284 15.397 0.229 1.00 84.19 195 THR A N 1
ATOM 1597 C CA . THR A 1 195 ? 28.098 16.082 1.513 1.00 84.19 195 THR A CA 1
ATOM 1598 C C . THR A 1 195 ? 28.679 15.285 2.689 1.00 84.19 195 THR A C 1
ATOM 1600 O O . THR A 1 195 ? 29.362 15.860 3.535 1.00 84.19 195 THR A O 1
ATOM 1603 N N . LEU A 1 196 ? 28.450 13.965 2.744 1.00 83.81 196 LEU A N 1
ATOM 1604 C CA . LEU A 1 196 ? 29.000 13.101 3.803 1.00 83.81 196 LEU A CA 1
ATOM 1605 C C . LEU A 1 196 ? 30.463 12.719 3.553 1.00 83.81 196 LEU A C 1
ATOM 1607 O O . LEU A 1 196 ? 31.161 12.360 4.498 1.00 83.81 196 LEU A O 1
ATOM 1611 N N . LYS A 1 197 ? 30.921 12.799 2.296 1.00 88.94 197 LYS A N 1
ATOM 1612 C CA . LYS A 1 197 ? 32.189 12.233 1.814 1.00 88.94 197 LYS A CA 1
ATOM 1613 C C . LYS A 1 197 ? 32.322 10.751 2.170 1.00 88.94 197 LYS A C 1
ATOM 1615 O O . LYS A 1 197 ? 33.378 10.303 2.608 1.00 88.94 197 LYS A O 1
ATOM 1620 N N . SER A 1 198 ? 31.223 10.018 2.017 1.00 91.12 198 SER A N 1
ATOM 1621 C CA . SER A 1 198 ? 31.141 8.597 2.331 1.00 91.12 198 SER A CA 1
ATOM 1622 C C . SER A 1 198 ? 30.331 7.865 1.281 1.00 91.12 198 SER A C 1
ATOM 1624 O O . SER A 1 198 ? 29.387 8.412 0.700 1.00 91.12 198 SER A O 1
ATOM 1626 N N . THR A 1 199 ? 30.682 6.596 1.109 1.00 92.31 199 THR A N 1
ATOM 1627 C CA . THR A 1 199 ? 29.835 5.616 0.437 1.00 92.31 199 THR A CA 1
ATOM 1628 C C . THR A 1 199 ? 28.508 5.467 1.185 1.00 92.31 199 THR A C 1
ATOM 1630 O O . THR A 1 199 ? 28.487 5.489 2.421 1.00 92.31 199 THR A O 1
ATOM 1633 N N . ILE A 1 200 ? 27.422 5.325 0.429 1.00 90.12 200 ILE A N 1
ATOM 1634 C CA . ILE A 1 200 ? 26.039 5.140 0.883 1.00 90.12 200 ILE A CA 1
ATOM 1635 C C . ILE A 1 200 ? 25.523 3.823 0.303 1.00 90.12 200 ILE A C 1
ATOM 1637 O O . ILE A 1 200 ? 25.870 3.470 -0.824 1.00 90.12 200 ILE A O 1
ATOM 1641 N N . SER A 1 201 ? 24.724 3.065 1.054 1.00 85.00 201 SER A N 1
ATOM 1642 C CA . SER A 1 201 ? 24.143 1.833 0.505 1.00 85.00 201 SER A CA 1
ATOM 1643 C C . SER A 1 201 ? 23.049 2.157 -0.516 1.00 85.00 201 SER A C 1
ATOM 1645 O O . SER A 1 201 ? 22.377 3.179 -0.387 1.00 85.00 201 SER A O 1
ATOM 1647 N N . ASP A 1 202 ? 22.808 1.288 -1.504 1.00 81.19 202 ASP A N 1
ATOM 1648 C CA . ASP A 1 202 ? 21.703 1.463 -2.467 1.00 81.19 202 ASP A CA 1
ATOM 1649 C C . ASP A 1 202 ? 20.343 1.667 -1.797 1.00 81.19 202 ASP A C 1
ATOM 1651 O O . ASP A 1 202 ? 19.461 2.323 -2.342 1.00 81.19 202 ASP A O 1
ATOM 1655 N N . GLN A 1 203 ? 20.167 1.125 -0.596 1.00 72.88 203 GLN A N 1
ATOM 1656 C CA . GLN A 1 203 ? 18.930 1.224 0.163 1.00 72.88 203 GLN A CA 1
ATOM 1657 C C . GLN A 1 203 ? 18.815 2.515 0.992 1.00 72.88 203 GLN A C 1
ATOM 1659 O O . GLN A 1 203 ? 17.735 2.834 1.482 1.00 72.88 203 GLN A O 1
ATOM 1664 N N . GLU A 1 204 ? 19.907 3.261 1.163 1.00 79.31 204 GLU A N 1
ATOM 1665 C CA . GLU A 1 204 ? 19.905 4.619 1.717 1.00 79.31 204 GLU A CA 1
ATOM 1666 C C . GLU A 1 204 ? 19.756 5.690 0.618 1.00 79.31 204 GLU A C 1
ATOM 1668 O O . GLU A 1 204 ? 19.859 6.890 0.905 1.00 79.31 204 GLU A O 1
ATOM 1673 N N . VAL A 1 205 ? 19.508 5.268 -0.626 1.00 86.50 205 VAL A N 1
ATOM 1674 C CA . VAL A 1 205 ? 19.239 6.133 -1.773 1.00 86.50 205 VAL A CA 1
ATOM 1675 C C . VAL A 1 205 ? 17.733 6.266 -1.994 1.00 86.50 205 VAL A C 1
ATOM 1677 O O . VAL A 1 205 ? 17.054 5.318 -2.386 1.00 86.50 205 VAL A O 1
ATOM 1680 N N . ASP A 1 206 ? 17.215 7.477 -1.818 1.00 84.50 206 ASP A N 1
ATOM 1681 C CA . ASP A 1 206 ? 15.841 7.810 -2.173 1.00 84.50 206 ASP A CA 1
ATOM 1682 C C . ASP A 1 206 ? 15.759 8.075 -3.680 1.00 84.50 206 ASP A C 1
ATOM 1684 O O . ASP A 1 206 ? 16.463 8.935 -4.212 1.00 84.50 206 ASP A O 1
ATOM 1688 N N . THR A 1 207 ? 14.893 7.347 -4.387 1.00 86.44 207 THR A N 1
ATOM 1689 C CA . THR A 1 207 ? 14.681 7.552 -5.827 1.00 86.44 207 THR A CA 1
ATOM 1690 C C . THR A 1 207 ? 13.427 8.386 -6.066 1.00 86.44 207 THR A C 1
ATOM 1692 O O . THR A 1 207 ? 12.323 7.974 -5.714 1.00 86.44 207 THR A O 1
ATOM 1695 N N . ILE A 1 208 ? 13.590 9.557 -6.682 1.00 81.00 208 ILE A N 1
ATOM 1696 C CA . ILE A 1 208 ? 12.488 10.439 -7.074 1.00 81.00 208 ILE A CA 1
ATOM 1697 C C . ILE A 1 208 ? 12.207 10.260 -8.565 1.00 81.00 208 ILE A C 1
ATOM 1699 O O . ILE A 1 208 ? 13.059 10.588 -9.391 1.00 81.00 208 ILE A O 1
ATOM 1703 N N . ASN A 1 209 ? 10.998 9.804 -8.899 1.00 80.19 209 ASN A N 1
ATOM 1704 C CA . ASN A 1 209 ? 10.526 9.673 -10.279 1.00 80.19 209 ASN A CA 1
ATOM 1705 C C . ASN A 1 209 ? 9.795 10.952 -10.700 1.00 80.19 209 ASN A C 1
ATOM 1707 O O . ASN A 1 209 ? 8.799 11.332 -10.080 1.00 80.19 209 ASN A O 1
ATOM 1711 N N . LEU A 1 210 ? 10.269 11.607 -11.757 1.00 77.00 210 LEU A N 1
ATOM 1712 C CA . LEU A 1 210 ? 9.749 12.883 -12.245 1.00 77.00 210 LEU A CA 1
ATOM 1713 C C . LEU A 1 210 ? 9.205 12.748 -13.668 1.00 77.00 210 LEU A C 1
ATOM 1715 O O . LEU A 1 210 ? 9.873 12.220 -14.558 1.00 77.00 210 LEU A O 1
ATOM 1719 N N . SER A 1 211 ? 7.982 13.241 -13.887 1.00 73.94 211 SER A N 1
ATOM 1720 C CA . SER A 1 211 ? 7.302 13.175 -15.187 1.00 73.94 211 SER A CA 1
ATOM 1721 C C . SER A 1 211 ? 7.522 14.411 -16.058 1.00 73.94 211 SER A C 1
ATOM 1723 O O . SER A 1 211 ? 7.531 14.287 -17.277 1.00 73.94 211 SER A O 1
ATOM 1725 N N . ASN A 1 212 ? 7.706 15.581 -15.440 1.00 80.00 212 ASN A N 1
ATOM 1726 C CA . ASN A 1 212 ? 7.815 16.872 -16.117 1.00 80.00 212 ASN A CA 1
ATOM 1727 C C . ASN A 1 212 ? 9.105 17.594 -15.719 1.00 80.00 212 ASN A C 1
ATOM 1729 O O . ASN A 1 212 ? 9.675 17.338 -14.656 1.00 80.00 212 ASN A O 1
ATOM 1733 N N . VAL A 1 213 ? 9.516 18.548 -16.557 1.00 80.75 213 VAL A N 1
ATOM 1734 C CA . VAL A 1 213 ? 10.606 19.474 -16.244 1.00 80.75 213 VAL A CA 1
ATOM 1735 C C . VAL A 1 213 ? 10.237 20.292 -15.010 1.00 80.75 213 VAL A C 1
ATOM 1737 O O . VAL A 1 213 ? 9.202 20.957 -14.988 1.00 80.75 213 VAL A O 1
ATOM 1740 N N . GLN A 1 214 ? 11.092 20.263 -13.992 1.00 83.12 214 GLN A N 1
ATOM 1741 C CA . GLN A 1 214 ? 10.921 21.056 -12.777 1.00 83.12 214 GLN A CA 1
ATOM 1742 C C . GLN A 1 214 ? 12.272 21.406 -12.154 1.00 83.12 214 GLN A C 1
ATOM 1744 O O . GLN A 1 214 ? 13.297 20.816 -12.497 1.00 83.12 214 GLN A O 1
ATOM 1749 N N . SER A 1 215 ? 12.267 22.358 -11.226 1.00 81.38 215 SER A N 1
ATOM 1750 C CA . SER A 1 215 ? 13.445 22.711 -10.437 1.00 81.38 215 SER A CA 1
ATOM 1751 C C . SER A 1 215 ? 13.339 22.082 -9.054 1.00 81.38 215 SER A C 1
ATOM 1753 O O . SER A 1 215 ? 12.394 22.375 -8.325 1.00 81.38 215 SER A O 1
ATOM 1755 N N . ILE A 1 216 ? 14.295 21.224 -8.698 1.00 81.25 216 ILE A N 1
ATOM 1756 C CA . ILE A 1 216 ? 14.392 20.629 -7.360 1.00 81.25 216 ILE A CA 1
ATOM 1757 C C . ILE A 1 216 ? 15.362 21.430 -6.494 1.00 81.25 216 ILE A C 1
ATOM 1759 O O . ILE A 1 216 ? 16.385 21.913 -6.980 1.00 81.25 216 ILE A O 1
ATOM 1763 N N . GLU A 1 217 ? 15.049 21.578 -5.211 1.00 76.88 217 GLU A N 1
ATOM 1764 C CA . GLU A 1 217 ? 15.955 22.198 -4.244 1.00 76.88 217 GLU A CA 1
ATOM 1765 C C . GLU A 1 217 ? 16.931 21.146 -3.714 1.00 76.88 217 GLU A C 1
ATOM 1767 O O . GLU A 1 217 ? 16.522 20.083 -3.248 1.00 76.88 217 GLU A O 1
ATOM 1772 N N . ILE A 1 218 ? 18.229 21.434 -3.827 1.00 76.94 218 ILE A N 1
ATOM 1773 C CA . ILE A 1 218 ? 19.306 20.572 -3.338 1.00 76.94 218 ILE A CA 1
ATOM 1774 C C . ILE A 1 218 ? 19.992 21.286 -2.170 1.00 76.94 218 ILE A C 1
ATOM 1776 O O . ILE A 1 218 ? 20.351 22.465 -2.297 1.00 76.94 218 ILE A O 1
ATOM 1780 N N . PRO A 1 219 ? 20.219 20.592 -1.043 1.00 66.69 219 PRO A N 1
ATOM 1781 C CA . PRO A 1 219 ? 21.000 21.136 0.053 1.00 66.69 219 PRO A CA 1
ATOM 1782 C C . PRO A 1 219 ? 22.409 21.506 -0.427 1.00 66.69 219 PRO A C 1
ATOM 1784 O O . PRO A 1 219 ? 23.150 20.669 -0.938 1.00 66.69 219 PRO A O 1
ATOM 1787 N N . SER A 1 220 ? 22.779 22.775 -0.255 1.00 56.06 220 SER A N 1
ATOM 1788 C CA . SER A 1 220 ? 24.121 23.273 -0.554 1.00 56.06 220 SER A CA 1
ATOM 1789 C C . SER A 1 220 ? 24.958 23.377 0.720 1.00 56.06 220 SER A C 1
ATOM 1791 O O . SER A 1 220 ? 24.457 23.679 1.805 1.00 56.06 220 SER A O 1
ATOM 1793 N N . VAL A 1 221 ? 26.265 23.149 0.578 1.00 50.72 221 VAL A N 1
ATOM 1794 C CA . VAL A 1 221 ? 27.262 23.389 1.634 1.00 50.72 221 VAL A CA 1
ATOM 1795 C C . VAL A 1 221 ? 27.370 24.891 1.946 1.00 50.72 221 VAL A C 1
ATOM 1797 O O . VAL A 1 221 ? 27.630 25.268 3.089 1.00 50.72 221 VAL A O 1
ATOM 1800 N N . THR A 1 222 ? 27.131 25.750 0.949 1.00 42.03 222 THR A N 1
ATOM 1801 C CA . THR A 1 222 ? 26.954 27.197 1.121 1.00 42.03 222 THR A CA 1
ATOM 1802 C C . THR A 1 222 ? 25.497 27.480 1.484 1.00 42.03 222 THR A C 1
ATOM 1804 O O . THR A 1 222 ? 24.591 26.877 0.928 1.00 42.03 222 THR A O 1
ATOM 1807 N N . SER A 1 223 ? 25.242 28.390 2.422 1.00 45.38 223 SER A N 1
ATOM 1808 C CA . SER A 1 223 ? 23.919 28.676 3.014 1.00 45.38 223 SER A CA 1
ATOM 1809 C C . SER A 1 223 ? 22.786 29.054 2.040 1.00 45.38 223 SER A C 1
ATOM 1811 O O . SER A 1 223 ? 21.648 29.203 2.480 1.00 45.38 223 SER A O 1
ATOM 1813 N N . ASN A 1 224 ? 23.061 29.198 0.743 1.00 48.16 224 ASN A N 1
ATOM 1814 C CA . ASN A 1 224 ? 22.050 29.460 -0.274 1.00 48.16 224 ASN A CA 1
ATOM 1815 C C . ASN A 1 224 ? 21.463 28.134 -0.782 1.00 48.16 224 ASN A C 1
ATOM 1817 O O . ASN A 1 224 ? 22.167 27.321 -1.379 1.00 48.16 224 ASN A O 1
ATOM 1821 N N . GLN A 1 225 ? 20.161 27.936 -0.557 1.00 52.81 225 GLN A N 1
ATOM 1822 C CA . GLN A 1 225 ? 19.359 26.871 -1.171 1.00 52.81 225 GLN A CA 1
ATOM 1823 C C . GLN A 1 225 ? 19.546 26.920 -2.700 1.00 52.81 225 GLN A C 1
ATOM 1825 O O . GLN A 1 225 ? 19.270 27.948 -3.323 1.00 52.81 225 GLN A O 1
ATOM 1830 N N . ARG A 1 226 ? 20.055 25.839 -3.309 1.00 68.12 226 ARG A N 1
ATOM 1831 C CA . ARG A 1 226 ? 20.345 25.773 -4.752 1.00 68.12 226 ARG A CA 1
ATOM 1832 C C . ARG A 1 226 ? 19.205 25.061 -5.480 1.00 68.12 226 ARG A C 1
ATOM 1834 O O . ARG A 1 226 ? 18.748 24.015 -5.029 1.00 68.12 226 ARG A O 1
ATOM 1841 N N . ARG A 1 227 ? 18.774 25.598 -6.626 1.00 75.75 227 ARG A N 1
ATOM 1842 C CA . ARG A 1 227 ? 17.736 25.001 -7.483 1.00 75.75 227 ARG A CA 1
ATOM 1843 C C . ARG A 1 227 ? 18.365 24.330 -8.699 1.00 75.75 227 ARG A C 1
ATOM 1845 O O . ARG A 1 227 ? 19.024 25.000 -9.483 1.00 75.75 227 ARG A O 1
ATOM 1852 N N . LEU A 1 228 ? 18.140 23.030 -8.868 1.00 81.31 228 LEU A N 1
ATOM 1853 C CA . LEU A 1 228 ? 18.595 22.252 -10.019 1.00 81.31 228 LEU A CA 1
ATOM 1854 C C . LEU A 1 228 ? 17.430 21.980 -10.970 1.00 81.31 228 LEU A C 1
ATOM 1856 O O . LEU A 1 228 ? 16.448 21.349 -10.577 1.00 81.31 228 LEU A O 1
ATOM 1860 N N . ARG A 1 229 ? 17.560 22.396 -12.233 1.00 84.75 229 ARG A N 1
ATOM 1861 C CA . ARG A 1 229 ? 16.601 22.061 -13.294 1.00 84.75 229 ARG A CA 1
ATOM 1862 C C . ARG A 1 229 ? 16.806 20.611 -13.743 1.00 84.75 229 ARG A C 1
ATOM 1864 O O . ARG A 1 229 ? 17.912 20.215 -14.109 1.00 84.75 229 ARG A O 1
ATOM 1871 N N . VAL A 1 230 ? 15.740 19.817 -13.696 1.00 85.62 230 VAL A N 1
ATOM 1872 C CA . VAL A 1 230 ? 15.747 18.375 -13.989 1.00 85.62 230 VAL A CA 1
ATOM 1873 C C . VAL A 1 230 ? 14.634 18.009 -14.971 1.00 85.62 230 VAL A C 1
ATOM 1875 O O . VAL A 1 230 ? 13.694 18.778 -15.153 1.00 85.62 230 VAL A O 1
ATOM 1878 N N . GLY A 1 231 ? 14.744 16.846 -15.623 1.00 85.88 231 GLY A N 1
ATOM 1879 C CA . GLY A 1 231 ? 13.820 16.420 -16.690 1.00 85.88 231 GLY A CA 1
ATOM 1880 C C . GLY A 1 231 ? 14.196 16.923 -18.091 1.00 85.88 231 GLY A C 1
ATOM 1881 O O . GLY A 1 231 ? 13.380 16.873 -19.006 1.00 85.88 231 GLY A O 1
ATOM 1882 N N . VAL A 1 232 ? 15.426 17.409 -18.265 1.00 90.38 232 VAL A N 1
ATOM 1883 C CA . VAL A 1 232 ? 15.947 17.948 -19.528 1.00 90.38 232 VAL A CA 1
ATOM 1884 C C . VAL A 1 232 ? 17.204 17.174 -19.923 1.00 90.38 232 VAL A C 1
ATOM 1886 O O . VAL A 1 232 ? 18.024 16.852 -19.061 1.00 90.38 232 VAL A O 1
ATOM 1889 N N . MET A 1 233 ? 17.361 16.872 -21.213 1.00 93.06 233 MET A N 1
ATOM 1890 C CA . MET A 1 233 ? 18.629 16.417 -21.785 1.00 93.06 233 MET A CA 1
ATOM 1891 C C . MET A 1 233 ? 19.162 17.469 -22.757 1.00 93.06 233 MET A C 1
ATOM 1893 O O . MET A 1 233 ? 18.419 18.032 -23.555 1.00 93.06 233 MET A O 1
ATOM 1897 N N . HIS A 1 234 ? 20.461 17.709 -22.689 1.00 95.50 234 HIS A N 1
ATOM 1898 C CA . HIS A 1 234 ? 21.193 18.667 -23.502 1.00 95.50 234 HIS A CA 1
ATOM 1899 C C . HIS A 1 234 ? 21.839 17.949 -24.687 1.00 95.50 234 HIS A C 1
ATOM 1901 O O . HIS A 1 234 ? 22.483 16.916 -24.497 1.00 95.50 234 HIS A O 1
ATOM 1907 N N . LEU A 1 235 ? 21.658 18.486 -25.894 1.00 97.19 235 LEU A N 1
ATOM 1908 C CA . LEU A 1 235 ? 22.255 17.968 -27.122 1.00 97.19 235 LEU A CA 1
ATOM 1909 C C . LEU A 1 235 ? 23.679 18.511 -27.266 1.00 97.19 235 LEU A C 1
ATOM 1911 O O . LEU A 1 235 ? 23.878 19.716 -27.421 1.00 97.19 235 LEU A O 1
ATOM 1915 N N . ILE A 1 236 ? 24.670 17.623 -27.220 1.00 97.06 236 ILE A N 1
ATOM 1916 C CA . ILE A 1 236 ? 26.090 17.954 -27.381 1.00 97.06 236 ILE A CA 1
ATOM 1917 C C . ILE A 1 236 ? 26.583 17.378 -28.707 1.00 97.06 236 ILE A C 1
ATOM 1919 O O . ILE A 1 236 ? 26.370 16.199 -28.992 1.00 97.06 236 ILE A O 1
ATOM 1923 N N . ARG A 1 237 ? 27.248 18.203 -29.518 1.00 95.25 237 ARG A N 1
ATOM 1924 C CA . ARG A 1 237 ? 27.782 17.823 -30.829 1.00 95.25 237 ARG A CA 1
ATOM 1925 C C . ARG A 1 237 ? 29.201 17.280 -30.709 1.00 95.25 237 ARG A C 1
ATOM 1927 O O . ARG A 1 237 ? 30.113 18.000 -30.311 1.00 95.25 237 ARG A O 1
ATOM 1934 N N . TYR A 1 238 ? 29.388 16.037 -31.136 1.00 95.94 238 TYR A N 1
ATOM 1935 C CA . TYR A 1 238 ? 30.683 15.368 -31.248 1.00 95.94 238 TYR A CA 1
ATOM 1936 C C . TYR A 1 238 ? 31.105 15.339 -32.714 1.00 95.94 238 TYR A C 1
ATOM 1938 O O . TYR A 1 238 ? 30.354 14.853 -33.560 1.00 95.94 238 TYR A O 1
ATOM 1946 N N . ARG A 1 239 ? 32.291 15.862 -33.042 1.00 93.69 239 ARG A N 1
ATOM 1947 C CA . ARG A 1 239 ? 32.796 15.868 -34.426 1.00 93.69 239 ARG A CA 1
ATOM 1948 C C . ARG A 1 239 ? 33.338 14.491 -34.792 1.00 93.69 239 ARG A C 1
ATOM 1950 O O . ARG A 1 239 ? 34.178 13.971 -34.069 1.00 93.69 239 ARG A O 1
ATOM 1957 N N . VAL A 1 240 ? 32.897 13.923 -35.910 1.00 92.50 240 VAL A N 1
ATOM 1958 C CA . VAL A 1 240 ? 33.339 12.599 -36.380 1.00 92.50 240 VAL A CA 1
ATOM 1959 C C . VAL A 1 240 ? 34.697 12.721 -37.071 1.00 92.50 240 VAL A C 1
ATOM 1961 O O . VAL A 1 240 ? 34.878 13.555 -37.961 1.00 92.50 240 VAL A O 1
ATOM 1964 N N . VAL A 1 241 ? 35.654 11.884 -36.674 1.00 90.25 241 VAL A N 1
ATOM 1965 C CA . VAL A 1 241 ? 37.010 11.856 -37.238 1.00 90.25 241 VAL A CA 1
ATOM 1966 C C . VAL A 1 241 ? 36.950 11.443 -38.715 1.00 90.25 241 VAL A C 1
ATOM 1968 O O . VAL A 1 241 ? 36.250 10.500 -39.081 1.00 90.25 241 VAL A O 1
ATOM 1971 N N . GLY A 1 242 ? 37.671 12.163 -39.580 1.00 83.12 242 GLY A N 1
ATOM 1972 C CA . GLY A 1 242 ? 37.787 11.854 -41.013 1.00 83.12 242 GLY A CA 1
ATOM 1973 C C . GLY A 1 242 ? 36.632 12.328 -41.912 1.00 83.12 242 GLY A C 1
ATOM 1974 O O . GLY A 1 242 ? 36.694 12.121 -43.120 1.00 83.12 242 GLY A O 1
ATOM 1975 N N . CYS A 1 243 ? 35.595 12.985 -41.378 1.00 74.81 243 CYS A N 1
ATOM 1976 C CA . CYS A 1 243 ? 34.496 13.534 -42.186 1.00 74.81 243 CYS A CA 1
ATOM 1977 C C . CYS A 1 243 ? 34.747 15.004 -42.582 1.00 74.81 243 CYS A C 1
ATOM 1979 O O . CYS A 1 243 ? 34.843 15.879 -41.720 1.00 74.81 243 CYS A O 1
ATOM 1981 N N . VAL A 1 244 ? 34.780 15.295 -43.889 1.00 53.47 244 VAL A N 1
ATOM 1982 C CA . VAL A 1 244 ? 34.921 16.655 -44.451 1.00 53.47 244 VAL A CA 1
ATOM 1983 C C . VAL A 1 244 ? 33.584 17.084 -45.080 1.00 53.47 244 VAL A C 1
ATOM 1985 O O . VAL A 1 244 ? 33.133 16.463 -46.037 1.00 53.47 244 VAL A O 1
ATOM 1988 N N . GLY A 1 245 ? 32.917 18.111 -44.533 1.00 55.59 245 GLY A N 1
ATOM 1989 C CA . GLY A 1 245 ? 31.638 18.638 -45.048 1.00 55.59 245 GLY A CA 1
ATOM 1990 C C . GLY A 1 245 ? 30.792 19.386 -44.002 1.00 55.59 245 GLY A C 1
ATOM 1991 O O . GLY A 1 245 ? 31.146 19.413 -42.830 1.00 55.59 245 GLY A O 1
ATOM 1992 N N . ASN A 1 246 ? 29.650 19.964 -44.409 1.00 54.59 246 ASN A N 1
ATOM 1993 C CA . ASN A 1 246 ? 28.796 20.837 -43.569 1.00 54.59 246 ASN A CA 1
ATOM 1994 C C . ASN A 1 246 ? 28.023 20.129 -42.424 1.00 54.59 246 ASN A C 1
ATOM 1996 O O . ASN A 1 246 ? 27.413 20.805 -41.598 1.00 54.59 246 ASN A O 1
ATOM 2000 N N . LYS A 1 247 ? 28.026 18.789 -42.355 1.00 64.50 247 LYS A N 1
ATOM 2001 C CA . LYS A 1 247 ? 27.424 17.984 -41.267 1.00 64.50 247 LYS A CA 1
ATOM 2002 C C . LYS A 1 247 ? 28.400 16.910 -40.777 1.00 64.50 247 LYS A C 1
ATOM 2004 O O . LYS A 1 247 ? 28.187 15.717 -40.950 1.00 64.50 247 LYS A O 1
ATOM 2009 N N . ASN A 1 248 ? 29.507 17.345 -40.200 1.00 84.56 248 ASN A N 1
ATOM 2010 C CA . ASN A 1 248 ? 30.605 16.513 -39.700 1.00 84.56 248 ASN A CA 1
ATOM 2011 C C . ASN A 1 248 ? 30.515 16.218 -38.188 1.00 84.56 248 ASN A C 1
ATOM 2013 O O . ASN A 1 248 ? 31.517 15.891 -37.552 1.00 84.56 248 ASN A O 1
ATOM 2017 N N . TRP A 1 249 ? 29.323 16.317 -37.599 1.00 90.50 249 TRP A N 1
ATOM 2018 C CA . TRP A 1 249 ? 29.079 16.055 -36.182 1.00 90.50 249 TRP A CA 1
ATOM 2019 C C . TRP A 1 249 ? 27.820 15.214 -35.957 1.00 90.50 249 TRP A C 1
ATOM 2021 O O . TRP A 1 249 ? 26.917 15.196 -36.791 1.00 90.50 249 TRP A O 1
ATOM 2031 N N . ILE A 1 250 ? 27.773 14.539 -34.809 1.00 93.44 250 ILE A N 1
ATOM 2032 C CA . ILE A 1 250 ? 26.618 13.791 -34.297 1.00 93.44 250 ILE A CA 1
ATOM 2033 C C . ILE A 1 250 ? 26.163 14.389 -32.965 1.00 93.44 250 ILE A C 1
ATOM 2035 O O . ILE A 1 250 ? 26.989 14.882 -32.197 1.00 93.44 250 ILE A O 1
ATOM 2039 N N . GLU A 1 251 ? 24.860 14.366 -32.692 1.00 95.00 251 GLU A N 1
ATOM 2040 C CA . GLU A 1 251 ? 24.285 14.902 -31.454 1.00 95.00 251 GLU A CA 1
ATOM 2041 C C . GLU A 1 251 ? 24.025 13.788 -30.439 1.00 95.00 251 GLU A C 1
ATOM 2043 O O . GLU A 1 251 ? 23.314 12.818 -30.705 1.00 95.00 251 GLU A O 1
ATOM 2048 N N . VAL A 1 252 ? 24.592 13.952 -29.248 1.00 96.44 252 VAL A N 1
ATOM 2049 C CA . VAL A 1 252 ? 24.413 13.055 -28.106 1.00 96.44 252 VAL A CA 1
ATOM 2050 C C . VAL A 1 252 ? 23.599 13.787 -27.051 1.00 96.44 252 VAL A C 1
ATOM 2052 O O . VAL A 1 252 ? 23.980 14.871 -26.606 1.00 96.44 252 VAL A O 1
ATOM 2055 N N . ALA A 1 253 ? 22.476 13.203 -26.644 1.00 94.81 253 ALA A N 1
ATOM 2056 C CA . ALA A 1 253 ? 21.650 13.758 -25.582 1.00 94.81 253 ALA A CA 1
ATOM 2057 C C . ALA A 1 253 ? 22.170 13.322 -24.202 1.00 94.81 253 ALA A C 1
ATOM 2059 O O . ALA A 1 253 ? 22.326 12.130 -23.942 1.00 94.81 253 ALA A O 1
ATOM 2060 N N . THR A 1 254 ? 22.355 14.260 -23.269 1.00 93.94 254 THR A N 1
ATOM 2061 C CA . THR A 1 254 ? 22.752 13.945 -21.884 1.00 93.94 254 THR A CA 1
ATOM 2062 C C . THR A 1 254 ? 22.031 14.797 -20.844 1.00 93.94 254 THR A C 1
ATOM 2064 O O . THR A 1 254 ? 21.880 16.003 -21.004 1.00 93.94 254 THR A O 1
ATOM 2067 N N . ALA A 1 255 ? 21.621 14.184 -19.731 1.00 92.06 255 ALA A N 1
ATOM 2068 C CA . ALA A 1 255 ? 21.102 14.902 -18.559 1.00 92.06 255 ALA A CA 1
ATOM 2069 C C . ALA A 1 255 ? 22.217 15.405 -17.615 1.00 92.06 255 ALA A C 1
ATOM 2071 O O . ALA A 1 255 ? 21.931 16.022 -16.588 1.00 92.06 255 ALA A O 1
ATOM 2072 N N . ARG A 1 256 ? 23.483 15.092 -17.925 1.00 92.94 256 ARG A N 1
ATOM 2073 C CA . ARG A 1 256 ? 24.664 15.397 -17.105 1.00 92.94 256 ARG A CA 1
ATOM 2074 C C . ARG A 1 256 ? 25.802 15.998 -17.943 1.00 92.94 256 ARG A C 1
ATOM 2076 O O . ARG A 1 256 ? 26.852 15.360 -18.074 1.00 92.94 256 ARG A O 1
ATOM 2083 N N . PRO A 1 257 ? 25.620 17.177 -18.561 1.00 94.88 257 PRO A N 1
ATOM 2084 C CA . PRO A 1 257 ? 26.672 17.805 -19.365 1.00 94.88 257 PRO A CA 1
ATOM 2085 C C . PRO A 1 257 ? 27.937 18.107 -18.542 1.00 94.88 257 PRO A C 1
ATOM 2087 O O . PRO A 1 257 ? 29.034 18.015 -19.074 1.00 94.88 257 PRO A O 1
ATOM 2090 N N . GLU A 1 258 ? 27.826 18.341 -17.229 1.00 94.62 258 GLU A N 1
ATOM 2091 C CA . GLU A 1 258 ? 28.970 18.569 -16.331 1.00 94.62 258 GLU A CA 1
ATOM 2092 C C . GLU A 1 258 ? 29.944 17.380 -16.233 1.00 94.62 258 GLU A C 1
ATOM 2094 O O . GLU A 1 258 ? 31.080 17.540 -15.793 1.00 94.62 258 GLU A O 1
ATOM 2099 N N . THR A 1 259 ? 29.513 16.181 -16.639 1.00 95.81 259 THR A N 1
ATOM 2100 C CA . THR A 1 259 ? 30.352 14.970 -16.629 1.00 95.81 259 THR A CA 1
ATOM 2101 C C . THR A 1 259 ? 31.110 14.742 -17.933 1.00 95.81 259 THR A C 1
ATOM 2103 O O . THR A 1 259 ? 31.860 13.775 -18.013 1.00 95.81 259 THR A O 1
ATOM 2106 N N . VAL A 1 260 ? 30.941 15.616 -18.936 1.00 96.06 260 VAL A N 1
ATOM 2107 C CA . VAL A 1 260 ? 31.507 15.433 -20.283 1.00 96.06 260 VAL A CA 1
ATOM 2108 C C . VAL A 1 260 ? 33.020 15.204 -20.262 1.00 96.06 260 VAL A C 1
ATOM 2110 O O . VAL A 1 260 ? 33.515 14.360 -20.987 1.00 96.06 260 VAL A O 1
ATOM 2113 N N . PHE A 1 261 ? 33.755 15.855 -19.355 1.00 95.62 261 PHE A N 1
ATOM 2114 C CA . PHE A 1 261 ? 35.217 15.737 -19.222 1.00 95.62 261 PHE A CA 1
ATOM 2115 C C . PHE A 1 261 ? 35.728 14.311 -18.942 1.00 95.62 261 PHE A C 1
ATOM 2117 O O . PHE A 1 261 ? 36.913 14.018 -19.140 1.00 95.62 261 PHE A O 1
ATOM 2124 N N . ALA A 1 262 ? 34.848 13.441 -18.441 1.00 95.44 262 ALA A N 1
ATOM 2125 C CA . ALA A 1 262 ? 35.120 12.044 -18.126 1.00 95.44 262 ALA A CA 1
ATOM 2126 C C . ALA A 1 262 ? 34.645 11.073 -19.222 1.00 95.44 262 ALA A C 1
ATOM 2128 O O . ALA A 1 262 ? 34.702 9.862 -19.011 1.00 95.44 262 ALA A O 1
ATOM 2129 N N . ASP A 1 263 ? 34.142 11.570 -20.355 1.00 96.44 263 ASP A N 1
ATOM 2130 C CA . ASP A 1 263 ? 33.677 10.726 -21.453 1.00 96.44 263 ASP A CA 1
ATOM 2131 C C . ASP A 1 263 ? 34.854 9.942 -22.062 1.00 96.44 263 ASP A C 1
ATOM 2133 O O . ASP A 1 263 ? 35.914 10.508 -22.357 1.00 96.44 263 ASP A O 1
ATOM 2137 N N . VAL A 1 264 ? 34.651 8.633 -22.257 1.00 96.00 264 VAL A N 1
ATOM 2138 C CA . VAL A 1 264 ? 35.672 7.712 -22.799 1.00 96.00 264 VAL A CA 1
ATOM 2139 C C . VAL A 1 264 ? 35.270 7.068 -24.123 1.00 96.00 264 VAL A C 1
ATOM 2141 O O . VAL A 1 264 ? 36.139 6.637 -24.868 1.00 96.00 264 VAL A O 1
ATOM 2144 N N . ALA A 1 265 ? 33.973 7.004 -24.424 1.00 97.00 265 ALA A N 1
ATOM 2145 C CA . ALA A 1 265 ? 33.421 6.439 -25.654 1.00 97.00 265 ALA A CA 1
ATOM 2146 C C . ALA A 1 265 ? 32.002 6.976 -25.893 1.00 97.00 265 ALA A C 1
ATOM 2148 O O . ALA A 1 265 ? 31.378 7.535 -24.987 1.00 97.00 265 ALA A O 1
ATOM 2149 N N . LEU A 1 266 ? 31.471 6.760 -27.094 1.00 97.38 266 LEU A N 1
ATOM 2150 C CA . LEU A 1 266 ? 30.036 6.840 -27.371 1.00 97.38 266 LEU A CA 1
ATOM 2151 C C . LEU A 1 266 ? 29.499 5.436 -27.656 1.00 97.38 266 LEU A C 1
ATOM 2153 O O . LEU A 1 266 ? 30.207 4.619 -28.230 1.00 97.38 266 LEU A O 1
ATOM 2157 N N . ALA A 1 267 ? 28.253 5.155 -27.293 1.00 97.19 267 ALA A N 1
ATOM 2158 C CA . ALA A 1 267 ? 27.599 3.880 -27.550 1.00 97.19 267 ALA A CA 1
ATOM 2159 C C . ALA A 1 267 ? 26.290 4.063 -28.323 1.00 97.19 267 ALA A C 1
ATOM 2161 O O . ALA A 1 267 ? 25.546 5.024 -28.106 1.00 97.19 267 ALA A O 1
ATOM 2162 N N . VAL A 1 268 ? 26.015 3.113 -29.210 1.00 96.50 268 VAL A N 1
ATOM 2163 C CA . VAL A 1 268 ? 24.806 3.018 -30.035 1.00 96.50 268 VAL A CA 1
ATOM 2164 C C . VAL A 1 268 ? 24.235 1.614 -29.881 1.00 96.50 268 VAL A C 1
ATOM 2166 O O . VAL A 1 268 ? 24.990 0.654 -29.737 1.00 96.50 268 VAL A O 1
ATOM 2169 N N . HIS A 1 269 ? 22.914 1.458 -29.943 1.00 96.94 269 HIS A N 1
ATOM 2170 C CA . HIS A 1 269 ? 22.345 0.115 -30.027 1.00 96.94 269 HIS A CA 1
ATOM 2171 C C . HIS A 1 269 ? 22.710 -0.511 -31.389 1.00 96.94 269 HIS A C 1
ATOM 2173 O O . HIS A 1 269 ? 22.415 0.097 -32.418 1.00 96.94 269 HIS A O 1
ATOM 2179 N N . PRO A 1 270 ? 23.249 -1.746 -31.450 1.00 94.88 270 PRO A N 1
ATOM 2180 C CA . PRO A 1 270 ? 23.658 -2.377 -32.714 1.00 94.88 270 PRO A CA 1
ATOM 2181 C C . PRO A 1 270 ? 22.588 -2.419 -33.824 1.00 94.88 270 PRO A C 1
ATOM 2183 O O . PRO A 1 270 ? 22.926 -2.385 -35.003 1.00 94.88 270 PRO A O 1
ATOM 2186 N N . ASN A 1 271 ? 21.305 -2.431 -33.447 1.00 94.31 271 ASN A N 1
ATOM 2187 C CA . ASN A 1 271 ? 20.150 -2.530 -34.339 1.00 94.31 271 ASN A CA 1
ATOM 2188 C C . ASN A 1 271 ? 19.499 -1.167 -34.650 1.00 94.31 271 ASN A C 1
ATOM 2190 O O . ASN A 1 271 ? 18.467 -1.129 -35.314 1.00 94.31 271 ASN A O 1
ATOM 2194 N N . ASP A 1 272 ? 20.041 -0.045 -34.160 1.00 93.94 272 ASP A N 1
ATOM 2195 C CA . ASP A 1 272 ? 19.523 1.283 -34.508 1.00 93.94 272 ASP A CA 1
ATOM 2196 C C . ASP A 1 272 ? 20.024 1.690 -35.901 1.00 93.94 272 ASP A C 1
ATOM 2198 O O . ASP A 1 272 ? 21.130 2.213 -36.047 1.00 93.94 272 ASP A O 1
ATOM 2202 N N . GLU A 1 273 ? 19.205 1.463 -36.933 1.00 90.25 273 GLU A N 1
ATOM 2203 C CA . GLU A 1 273 ? 19.522 1.761 -38.342 1.00 90.25 273 GLU A CA 1
ATOM 2204 C C . GLU A 1 273 ? 19.982 3.210 -38.578 1.00 90.25 273 GLU A C 1
ATOM 2206 O O . GLU A 1 273 ? 20.729 3.484 -39.519 1.00 90.25 273 GLU A O 1
ATOM 2211 N N . ARG A 1 274 ? 19.584 4.150 -37.708 1.00 92.81 274 ARG A N 1
ATOM 2212 C CA . ARG A 1 274 ? 19.959 5.567 -37.819 1.00 92.81 274 ARG A CA 1
ATOM 2213 C C . ARG A 1 274 ? 21.427 5.818 -37.496 1.00 92.81 274 ARG A C 1
ATOM 2215 O O . ARG A 1 274 ? 21.960 6.840 -37.922 1.00 92.81 274 ARG A O 1
ATOM 2222 N N . HIS A 1 275 ? 22.062 4.948 -36.708 1.00 92.81 275 HIS A N 1
ATOM 2223 C CA . HIS A 1 275 ? 23.374 5.201 -36.106 1.00 92.81 275 HIS A CA 1
ATOM 2224 C C . HIS A 1 275 ? 24.318 3.990 -36.117 1.00 92.81 275 HIS A C 1
ATOM 2226 O O . HIS A 1 275 ? 25.506 4.166 -35.860 1.00 92.81 275 HIS A O 1
ATOM 2232 N N . SER A 1 276 ? 23.852 2.783 -36.447 1.00 90.56 276 SER A N 1
ATOM 2233 C CA . SER A 1 276 ? 24.663 1.554 -36.447 1.00 90.56 276 SER A CA 1
ATOM 2234 C C . SER A 1 276 ? 25.905 1.647 -37.345 1.00 90.56 276 SER A C 1
ATOM 2236 O O . SER A 1 276 ? 26.963 1.134 -36.992 1.00 90.56 276 SER A O 1
ATOM 2238 N N . TYR A 1 277 ? 25.834 2.405 -38.447 1.00 92.00 277 TYR A N 1
ATOM 2239 C CA . TYR A 1 277 ? 26.969 2.679 -39.344 1.00 92.00 277 TYR A CA 1
ATOM 2240 C C . TYR A 1 277 ? 28.117 3.484 -38.696 1.00 92.00 277 TYR A C 1
ATOM 2242 O O . TYR A 1 277 ? 29.169 3.680 -39.316 1.00 92.00 277 TYR A O 1
ATOM 2250 N N . LEU A 1 278 ? 27.905 4.030 -37.494 1.00 92.56 278 LEU A N 1
ATOM 2251 C CA . LEU A 1 278 ? 28.912 4.759 -36.726 1.00 92.56 278 LEU A CA 1
ATOM 2252 C C . LEU A 1 278 ? 29.779 3.836 -35.864 1.00 92.56 278 LEU A C 1
ATOM 2254 O O . LEU A 1 278 ? 30.848 4.269 -35.442 1.00 92.56 278 LEU A O 1
ATOM 2258 N N . ILE A 1 279 ? 29.352 2.596 -35.606 1.00 93.75 279 ILE A N 1
ATOM 2259 C CA . ILE A 1 279 ? 30.104 1.642 -34.782 1.00 93.75 279 ILE A CA 1
ATOM 2260 C C . ILE A 1 279 ? 31.477 1.387 -35.426 1.00 93.75 279 ILE A C 1
ATOM 2262 O O . ILE A 1 279 ? 31.579 1.154 -36.630 1.00 93.75 279 ILE A O 1
ATOM 2266 N N . GLY A 1 280 ? 32.542 1.488 -34.628 1.00 93.25 280 GLY A N 1
ATOM 2267 C CA . GLY A 1 280 ? 33.935 1.393 -35.081 1.00 93.25 280 GLY A CA 1
ATOM 2268 C C . GLY A 1 280 ? 34.533 2.703 -35.610 1.00 93.25 280 GLY A C 1
ATOM 2269 O O . GLY A 1 280 ? 35.728 2.754 -35.897 1.00 93.25 280 GLY A O 1
ATOM 2270 N N . LYS A 1 281 ? 33.743 3.780 -35.727 1.00 94.62 281 LYS A N 1
ATOM 2271 C CA . LYS A 1 281 ? 34.265 5.128 -36.003 1.00 94.62 281 LYS A CA 1
ATOM 2272 C C . LYS A 1 281 ? 34.707 5.816 -34.715 1.00 94.62 281 LYS A C 1
ATOM 2274 O O . LYS A 1 281 ? 34.481 5.333 -33.608 1.00 94.62 281 LYS A O 1
ATOM 2279 N N . TYR A 1 282 ? 35.310 6.988 -34.880 1.00 95.06 282 TYR A N 1
ATOM 2280 C CA . TYR A 1 282 ? 35.824 7.798 -33.787 1.00 95.06 282 TYR A CA 1
ATOM 2281 C C . TYR A 1 282 ? 35.272 9.220 -33.842 1.00 95.06 282 TYR A C 1
ATOM 2283 O O . TYR A 1 282 ? 34.958 9.738 -34.918 1.00 95.06 282 TYR A O 1
ATOM 2291 N N . VAL A 1 283 ? 35.196 9.871 -32.685 1.00 95.44 283 VAL A N 1
ATOM 2292 C CA . VAL A 1 283 ? 34.841 11.287 -32.545 1.00 95.44 283 VAL A CA 1
ATOM 2293 C C . VAL A 1 283 ? 35.890 12.047 -31.748 1.00 95.44 283 VAL A C 1
ATOM 2295 O O . VAL A 1 283 ? 36.555 11.484 -30.885 1.00 95.44 283 VAL A O 1
ATOM 2298 N N . TYR A 1 284 ? 36.005 13.345 -31.998 1.00 95.19 284 TYR A N 1
ATOM 2299 C CA . TYR A 1 284 ? 36.745 14.250 -31.127 1.00 95.19 284 TYR A CA 1
ATOM 2300 C C . TYR A 1 284 ? 35.900 14.610 -29.908 1.00 95.19 284 TYR A C 1
ATOM 2302 O O . TYR A 1 284 ? 34.722 14.964 -30.040 1.00 95.19 284 TYR A O 1
ATOM 2310 N N . HIS A 1 285 ? 36.506 14.559 -28.725 1.00 96.06 285 HIS A N 1
ATOM 2311 C CA . HIS A 1 285 ? 35.874 15.032 -27.503 1.00 96.06 285 HIS A CA 1
ATOM 2312 C C . HIS A 1 285 ? 35.590 16.549 -27.609 1.00 96.06 285 HIS A C 1
ATOM 2314 O O . HIS A 1 285 ? 36.478 17.322 -27.982 1.00 96.06 285 HIS A O 1
ATOM 2320 N N . PRO A 1 286 ? 34.379 17.021 -27.260 1.00 94.38 286 PRO A N 1
ATOM 2321 C CA . PRO A 1 286 ? 33.898 18.360 -27.611 1.00 94.38 286 PRO A CA 1
ATOM 2322 C C . PRO A 1 286 ? 34.675 19.498 -26.935 1.00 94.38 286 PRO A C 1
ATOM 2324 O O . PRO A 1 286 ? 34.795 20.574 -27.510 1.00 94.38 286 PRO A O 1
ATOM 2327 N N . LEU A 1 287 ? 35.221 19.263 -25.736 1.00 94.19 287 LEU A N 1
ATOM 2328 C CA . LEU A 1 287 ? 36.023 20.248 -24.989 1.00 94.19 287 LEU A CA 1
ATOM 2329 C C . LEU A 1 287 ? 37.530 19.939 -24.971 1.00 94.19 287 LEU A C 1
ATOM 2331 O O . LEU A 1 287 ? 38.312 20.759 -24.506 1.00 94.19 287 LEU A O 1
ATOM 2335 N N . PHE A 1 288 ? 37.941 18.776 -25.484 1.00 92.62 288 PHE A N 1
ATOM 2336 C CA . PHE A 1 288 ? 39.341 18.333 -25.511 1.00 92.62 288 PHE A CA 1
ATOM 2337 C C . PHE A 1 288 ? 39.625 17.726 -26.885 1.00 92.62 288 PHE A C 1
ATOM 2339 O O . PHE A 1 288 ? 39.626 16.504 -27.012 1.00 92.62 288 PHE A O 1
ATOM 2346 N N . PRO A 1 289 ? 39.820 18.553 -27.925 1.00 83.25 289 PRO A N 1
ATOM 2347 C CA . PRO A 1 289 ? 39.928 18.073 -29.302 1.00 83.25 289 PRO A CA 1
ATOM 2348 C C . PRO A 1 289 ? 41.047 17.047 -29.522 1.00 83.25 289 PRO A C 1
ATOM 2350 O O . PRO A 1 289 ? 40.940 16.228 -30.425 1.00 83.25 289 PRO A O 1
ATOM 2353 N N . ASP A 1 290 ? 42.078 17.041 -28.675 1.00 88.94 290 ASP A N 1
ATOM 2354 C CA . ASP A 1 290 ? 43.180 16.074 -28.738 1.00 88.94 290 ASP A CA 1
ATOM 2355 C C . ASP A 1 290 ? 42.783 14.668 -28.247 1.00 88.94 290 ASP A C 1
ATOM 2357 O O . ASP A 1 290 ? 43.491 13.694 -28.500 1.00 88.94 290 ASP A O 1
ATOM 2361 N N . ARG A 1 291 ? 41.643 14.532 -27.550 1.00 93.00 291 ARG A N 1
ATOM 2362 C CA . ARG A 1 291 ? 41.115 13.241 -27.096 1.00 93.00 291 ARG A CA 1
ATOM 2363 C C . ARG A 1 291 ? 40.132 12.685 -28.124 1.00 93.00 291 ARG A C 1
ATOM 2365 O O . ARG A 1 291 ? 39.061 13.246 -28.358 1.00 93.00 291 ARG A O 1
ATOM 2372 N N . ILE A 1 292 ? 40.490 11.538 -28.690 1.00 94.31 292 ILE A N 1
ATOM 2373 C CA . ILE A 1 292 ? 39.672 10.789 -29.644 1.00 94.31 292 ILE A CA 1
ATOM 2374 C C . ILE A 1 292 ? 38.917 9.686 -28.892 1.00 94.31 292 ILE A C 1
ATOM 2376 O O . ILE A 1 292 ? 39.528 8.917 -28.155 1.00 94.31 292 ILE A O 1
ATOM 2380 N N . LEU A 1 293 ? 37.598 9.610 -29.076 1.00 95.88 293 LEU A N 1
ATOM 2381 C CA . LEU A 1 293 ? 36.719 8.636 -28.424 1.00 95.88 293 LEU A CA 1
ATOM 2382 C C . LEU A 1 293 ? 36.168 7.638 -29.457 1.00 95.88 293 LEU A C 1
ATOM 2384 O O . LEU A 1 293 ? 35.675 8.077 -30.502 1.00 95.88 293 LEU A O 1
ATOM 2388 N N . PRO A 1 294 ? 36.208 6.322 -29.197 1.00 96.69 294 PRO A N 1
ATOM 2389 C CA . PRO A 1 294 ? 35.578 5.323 -30.055 1.00 96.69 294 PRO A CA 1
ATOM 2390 C C . PRO A 1 294 ? 34.048 5.355 -29.946 1.00 96.69 294 PRO A C 1
ATOM 2392 O O . PRO A 1 294 ? 33.487 5.726 -28.911 1.00 96.69 294 PRO A O 1
ATOM 2395 N N . ILE A 1 295 ? 33.373 4.920 -31.011 1.00 97.06 295 ILE A N 1
ATOM 2396 C CA . ILE A 1 295 ? 31.937 4.624 -31.020 1.00 97.06 295 ILE A CA 1
ATOM 2397 C C . ILE A 1 295 ? 31.743 3.101 -30.999 1.00 97.06 295 ILE A C 1
ATOM 2399 O O . ILE A 1 295 ? 32.176 2.409 -31.921 1.00 97.06 295 ILE A O 1
ATOM 2403 N N . ILE A 1 296 ? 31.073 2.586 -29.969 1.00 96.88 296 ILE A N 1
ATOM 2404 C CA . ILE A 1 296 ? 30.836 1.153 -29.734 1.00 96.88 296 ILE A CA 1
ATOM 2405 C C . ILE A 1 296 ? 29.357 0.772 -29.891 1.00 96.88 296 ILE A C 1
ATOM 2407 O O . ILE A 1 296 ? 28.467 1.625 -29.830 1.00 96.88 296 ILE A O 1
ATOM 2411 N N . GLY A 1 297 ? 29.096 -0.520 -30.089 1.00 95.88 297 GLY A N 1
ATOM 2412 C CA . GLY A 1 297 ? 27.750 -1.091 -30.092 1.00 95.88 297 GLY A CA 1
ATOM 2413 C C . GLY A 1 297 ? 27.443 -1.789 -28.767 1.00 95.88 297 GLY A C 1
ATOM 2414 O O . GLY A 1 297 ? 28.157 -2.719 -28.416 1.00 95.88 297 GLY A O 1
ATOM 2415 N N . ASP A 1 298 ? 26.391 -1.393 -28.046 1.00 96.38 298 ASP A N 1
ATOM 2416 C CA . ASP A 1 298 ? 25.947 -2.098 -26.829 1.00 96.38 298 ASP A CA 1
ATOM 2417 C C . ASP A 1 298 ? 24.413 -2.103 -26.715 1.00 96.38 298 ASP A C 1
ATOM 2419 O O . ASP A 1 298 ? 23.751 -1.086 -26.929 1.00 96.38 298 ASP A O 1
ATOM 2423 N N . GLU A 1 299 ? 23.837 -3.259 -26.382 1.00 95.00 299 GLU A N 1
ATOM 2424 C CA . GLU A 1 299 ? 22.383 -3.466 -26.292 1.00 95.00 299 GLU A CA 1
ATOM 2425 C C . GLU A 1 299 ? 21.727 -2.724 -25.116 1.00 95.00 299 GLU A C 1
ATOM 2427 O O . GLU A 1 299 ? 20.518 -2.500 -25.123 1.00 95.00 299 GLU A O 1
ATOM 2432 N N . ALA A 1 300 ? 22.496 -2.287 -24.111 1.00 93.38 300 ALA A N 1
ATOM 2433 C CA . ALA A 1 300 ? 21.964 -1.487 -23.007 1.00 93.38 300 ALA A CA 1
ATOM 2434 C C . ALA A 1 300 ? 21.570 -0.058 -23.434 1.00 93.38 300 ALA A C 1
ATOM 2436 O O . ALA A 1 300 ? 20.905 0.656 -22.674 1.00 93.38 300 ALA A O 1
ATOM 2437 N N . VAL A 1 301 ? 21.974 0.384 -24.632 1.00 94.56 301 VAL A N 1
ATOM 2438 C CA . VAL A 1 301 ? 21.594 1.686 -25.192 1.00 94.56 301 VAL A CA 1
ATOM 2439 C C . VAL A 1 301 ? 20.163 1.621 -25.719 1.00 94.56 301 VAL A C 1
ATOM 2441 O O . VAL A 1 301 ? 19.839 0.798 -26.562 1.00 94.56 301 VAL A O 1
ATOM 2444 N N . LEU A 1 302 ? 19.293 2.522 -25.265 1.00 92.94 302 LEU A N 1
ATOM 2445 C CA . LEU A 1 302 ? 17.892 2.564 -25.694 1.00 92.94 302 LEU A CA 1
ATOM 2446 C C . LEU A 1 302 ? 17.726 3.459 -26.942 1.00 92.94 302 LEU A C 1
ATOM 2448 O O . LEU A 1 302 ? 17.869 4.677 -26.800 1.00 92.94 302 LEU A O 1
ATOM 2452 N N . PRO A 1 303 ? 17.336 2.929 -28.124 1.00 92.06 303 PRO A N 1
ATOM 2453 C CA . PRO A 1 303 ? 17.234 3.715 -29.365 1.00 92.06 303 PRO A CA 1
ATOM 2454 C C . PRO A 1 303 ? 16.255 4.893 -29.262 1.00 92.06 303 PRO A C 1
ATOM 2456 O O . PRO A 1 303 ? 16.481 5.976 -29.800 1.00 92.06 303 PRO A O 1
ATOM 2459 N N . ASN A 1 304 ? 15.167 4.705 -28.513 1.00 89.94 304 ASN A N 1
ATOM 2460 C CA . ASN A 1 304 ? 14.103 5.699 -28.360 1.00 89.94 304 ASN A CA 1
ATOM 2461 C C . ASN A 1 304 ? 14.395 6.745 -27.266 1.00 89.94 304 ASN A C 1
ATOM 2463 O O . ASN A 1 304 ? 13.552 7.603 -27.006 1.00 89.94 304 ASN A O 1
ATOM 2467 N N . LYS A 1 305 ? 15.550 6.676 -26.586 1.00 89.25 305 LYS A N 1
ATOM 2468 C CA . LYS A 1 305 ? 15.914 7.610 -25.514 1.00 89.25 305 LYS A CA 1
ATOM 2469 C C . LYS A 1 305 ? 16.870 8.677 -26.036 1.00 89.25 305 LYS A C 1
ATOM 2471 O O . LYS A 1 305 ? 17.987 8.384 -26.452 1.00 89.25 305 LYS A O 1
ATOM 2476 N N . GLY A 1 306 ? 16.449 9.936 -25.948 1.00 89.56 306 GLY A N 1
ATOM 2477 C CA . GLY A 1 306 ? 17.239 11.053 -26.451 1.00 89.56 306 GLY A CA 1
ATOM 2478 C C . GLY A 1 306 ? 17.457 10.945 -27.960 1.00 89.56 306 GLY A C 1
ATOM 2479 O O . GLY A 1 306 ? 16.489 10.851 -28.708 1.00 89.56 306 GLY A O 1
ATOM 2480 N N . THR A 1 307 ? 18.715 10.937 -28.400 1.00 92.81 307 THR A N 1
ATOM 2481 C CA . THR A 1 307 ? 19.080 10.730 -29.812 1.00 92.81 307 THR A CA 1
ATOM 2482 C C . THR A 1 307 ? 19.330 9.262 -30.174 1.00 92.81 307 THR A C 1
ATOM 2484 O O . THR A 1 307 ? 19.581 8.977 -31.334 1.00 92.81 307 THR A O 1
ATOM 2487 N N . GLY A 1 308 ? 19.272 8.322 -29.219 1.00 92.81 308 GLY A N 1
ATOM 2488 C CA . GLY A 1 308 ? 19.708 6.929 -29.422 1.00 92.81 308 GLY A CA 1
ATOM 2489 C C . GLY A 1 308 ? 21.229 6.725 -29.313 1.00 92.81 308 GLY A C 1
ATOM 2490 O O . GLY A 1 308 ? 21.704 5.594 -29.372 1.00 92.81 308 GLY A O 1
ATOM 2491 N N . LEU A 1 309 ? 21.988 7.806 -29.099 1.00 95.12 309 LEU A N 1
ATOM 2492 C CA . LEU A 1 309 ? 23.422 7.809 -28.799 1.00 95.12 309 LEU A CA 1
ATOM 2493 C C . LEU A 1 309 ? 23.646 8.088 -27.306 1.00 95.12 309 LEU A C 1
ATOM 2495 O O . LEU A 1 309 ? 23.088 9.043 -26.760 1.00 95.12 309 LEU A O 1
ATOM 2499 N N . LEU A 1 310 ? 24.497 7.293 -26.654 1.00 96.25 310 LEU A N 1
ATOM 2500 C CA . LEU A 1 310 ? 24.850 7.427 -25.238 1.00 96.25 310 LEU A CA 1
ATOM 2501 C C . LEU A 1 310 ? 26.335 7.774 -25.083 1.00 96.25 310 LEU A C 1
ATOM 2503 O O . LEU A 1 310 ? 27.190 7.067 -25.605 1.00 96.25 310 LEU A O 1
ATOM 2507 N N . LYS A 1 311 ? 26.663 8.823 -24.323 1.00 97.00 311 LYS A N 1
ATOM 2508 C CA . LYS A 1 311 ? 28.046 9.046 -23.872 1.00 97.00 311 LYS A CA 1
ATOM 2509 C C . LYS A 1 311 ? 28.397 8.062 -22.752 1.00 97.00 311 LYS A C 1
ATOM 2511 O O . LYS A 1 311 ? 27.593 7.877 -21.843 1.00 97.00 311 LYS A O 1
ATOM 2516 N N . ILE A 1 312 ? 29.583 7.467 -22.798 1.00 97.19 312 ILE A N 1
ATOM 2517 C CA . ILE A 1 312 ? 30.052 6.502 -21.800 1.00 97.19 312 ILE A CA 1
ATOM 2518 C C . ILE A 1 312 ? 30.986 7.204 -20.816 1.00 97.19 312 ILE A C 1
ATOM 2520 O O . ILE A 1 312 ? 32.083 7.632 -21.177 1.00 97.19 312 ILE A O 1
ATOM 2524 N N . THR A 1 313 ? 30.537 7.300 -19.562 1.00 96.19 313 THR A N 1
ATOM 2525 C CA . THR A 1 313 ? 31.246 7.878 -18.408 1.00 96.19 313 THR A CA 1
ATOM 2526 C C . THR A 1 313 ? 31.359 6.884 -17.250 1.00 96.19 313 THR A C 1
ATOM 2528 O O . THR A 1 313 ? 30.633 7.004 -16.258 1.00 96.19 313 THR A O 1
ATOM 2531 N N . PRO A 1 314 ? 32.285 5.907 -17.320 1.00 94.25 314 PRO A N 1
ATOM 2532 C CA . PRO A 1 314 ? 32.351 4.793 -16.371 1.00 94.25 314 PRO A CA 1
ATOM 2533 C C . PRO A 1 314 ? 32.516 5.234 -14.916 1.00 94.25 314 PRO A C 1
ATOM 2535 O O . PRO A 1 314 ? 31.989 4.600 -14.010 1.00 94.25 314 PRO A O 1
ATOM 2538 N N . ALA A 1 315 ? 33.210 6.348 -14.671 1.00 94.56 315 ALA A N 1
ATOM 2539 C CA . ALA A 1 315 ? 33.434 6.848 -13.320 1.00 94.56 315 ALA A CA 1
ATOM 2540 C C . ALA A 1 315 ? 32.203 7.500 -12.665 1.00 94.56 315 ALA A C 1
ATOM 2542 O O . ALA A 1 315 ? 32.267 7.746 -11.463 1.00 94.56 315 ALA A O 1
ATOM 2543 N N . HIS A 1 316 ? 31.130 7.781 -13.423 1.00 95.31 316 HIS A N 1
ATOM 2544 C CA . HIS A 1 316 ? 29.974 8.591 -12.987 1.00 95.31 316 HIS A CA 1
ATOM 2545 C C . HIS A 1 316 ? 28.599 7.979 -13.299 1.00 95.31 316 HIS A C 1
ATOM 2547 O O . HIS A 1 316 ? 27.568 8.622 -13.077 1.00 95.31 316 HIS A O 1
ATOM 2553 N N . SER A 1 317 ? 28.558 6.745 -13.810 1.00 93.75 317 SER A N 1
ATOM 2554 C CA . SER A 1 317 ? 27.325 6.017 -14.132 1.00 93.75 317 SER A CA 1
ATOM 2555 C C . SER A 1 317 ? 27.545 4.508 -14.019 1.00 93.75 317 SER A C 1
ATOM 2557 O O . SER A 1 317 ? 28.463 3.963 -14.624 1.00 93.75 317 SER A O 1
ATOM 2559 N N . PHE A 1 318 ? 26.679 3.821 -13.264 1.00 92.19 318 PHE A N 1
ATOM 2560 C CA . PHE A 1 318 ? 26.725 2.358 -13.109 1.00 92.19 318 PHE A CA 1
ATOM 2561 C C . PHE A 1 318 ? 26.496 1.638 -14.439 1.00 92.19 318 PHE A C 1
ATOM 2563 O O . PHE A 1 318 ? 27.199 0.686 -14.759 1.00 92.19 318 PHE A O 1
ATOM 2570 N N . THR A 1 319 ? 25.537 2.119 -15.234 1.00 92.31 319 THR A N 1
ATOM 2571 C CA . THR A 1 319 ? 25.251 1.558 -16.557 1.00 92.31 319 THR A CA 1
ATOM 2572 C C . THR A 1 319 ? 26.457 1.712 -17.478 1.00 92.31 319 THR A C 1
ATOM 2574 O O . THR A 1 319 ? 26.849 0.750 -18.131 1.00 92.31 319 THR A O 1
ATOM 2577 N N . ASP A 1 320 ? 27.090 2.887 -17.479 1.00 94.88 320 ASP A N 1
ATOM 2578 C CA . ASP A 1 320 ? 28.254 3.166 -18.323 1.00 94.88 320 ASP A CA 1
ATOM 2579 C C . ASP A 1 320 ? 29.470 2.343 -17.876 1.00 94.88 320 ASP A C 1
ATOM 2581 O O . ASP A 1 320 ? 30.248 1.898 -18.715 1.00 94.88 320 ASP A O 1
ATOM 2585 N N . PHE A 1 321 ? 29.625 2.117 -16.566 1.00 93.56 321 PHE A N 1
ATOM 2586 C CA . PHE A 1 321 ? 30.672 1.261 -16.008 1.00 93.56 321 PHE A CA 1
ATOM 2587 C C . PHE A 1 321 ? 30.536 -0.187 -16.492 1.00 93.56 321 PHE A C 1
ATOM 2589 O O . PHE A 1 321 ? 31.514 -0.778 -16.946 1.00 93.56 321 PHE A O 1
ATOM 2596 N N . GLU A 1 322 ? 29.322 -0.743 -16.463 1.00 92.00 322 GLU A N 1
ATOM 2597 C CA . GLU A 1 322 ? 29.070 -2.101 -16.955 1.00 92.00 322 GLU A CA 1
ATOM 2598 C C . GLU A 1 322 ? 29.198 -2.208 -18.483 1.00 92.00 322 GLU A C 1
ATOM 2600 O O . GLU A 1 322 ? 29.743 -3.197 -18.974 1.00 92.00 322 GLU A O 1
ATOM 2605 N N . ILE A 1 323 ? 28.771 -1.189 -19.245 1.00 94.75 323 ILE A N 1
ATOM 2606 C CA . ILE A 1 323 ? 29.010 -1.121 -20.701 1.00 94.75 323 ILE A CA 1
ATOM 2607 C C . ILE A 1 323 ? 30.515 -1.123 -20.986 1.00 94.75 323 ILE A C 1
ATOM 2609 O O . ILE A 1 323 ? 30.989 -1.925 -21.790 1.00 94.75 323 ILE A O 1
ATOM 2613 N N . ALA A 1 324 ? 31.287 -0.271 -20.306 1.00 93.69 324 ALA A N 1
ATOM 2614 C CA . ALA A 1 324 ? 32.732 -0.209 -20.497 1.00 93.69 324 ALA A CA 1
ATOM 2615 C C . ALA A 1 324 ? 33.414 -1.536 -20.149 1.00 93.69 324 ALA A C 1
ATOM 2617 O O . ALA A 1 324 ? 34.279 -1.997 -20.887 1.00 93.69 324 ALA A O 1
ATOM 2618 N N . LYS A 1 325 ? 32.970 -2.201 -19.077 1.00 91.00 325 LYS A N 1
ATOM 2619 C CA . LYS A 1 325 ? 33.470 -3.521 -18.680 1.00 91.00 325 LYS A CA 1
ATOM 2620 C C . LYS A 1 325 ? 33.197 -4.601 -19.732 1.00 91.00 325 LYS A C 1
ATOM 2622 O O . LYS A 1 325 ? 34.074 -5.429 -19.964 1.00 91.00 325 LYS A O 1
ATOM 2627 N N . ARG A 1 326 ? 32.021 -4.596 -20.373 1.00 93.88 326 ARG A N 1
ATOM 2628 C CA . ARG A 1 326 ? 31.699 -5.519 -21.479 1.00 93.88 326 ARG A CA 1
ATOM 2629 C C . ARG A 1 326 ? 32.518 -5.247 -22.740 1.00 93.88 326 ARG A C 1
ATOM 2631 O O . ARG A 1 326 ? 32.848 -6.193 -23.439 1.00 93.88 326 ARG A O 1
ATOM 2638 N N . ASN A 1 327 ? 32.879 -3.988 -22.981 1.00 94.19 327 ASN A N 1
ATOM 2639 C CA . ASN A 1 327 ? 33.614 -3.527 -24.165 1.00 94.19 327 ASN A CA 1
ATOM 2640 C C . ASN A 1 327 ? 35.088 -3.206 -23.841 1.00 94.19 327 ASN A C 1
ATOM 2642 O O . ASN A 1 327 ? 35.661 -2.238 -24.349 1.00 94.19 327 ASN A O 1
ATOM 2646 N N . SER A 1 328 ? 35.696 -3.987 -22.940 1.00 90.38 328 SER A N 1
ATOM 2647 C CA . SER A 1 328 ? 37.079 -3.777 -22.469 1.00 90.38 328 SER A CA 1
ATOM 2648 C C . SER A 1 328 ? 38.165 -4.095 -23.509 1.00 90.38 328 SER A C 1
ATOM 2650 O O . SER A 1 328 ? 39.348 -3.882 -23.259 1.00 90.38 328 SER A O 1
ATOM 2652 N N . ASP A 1 329 ? 37.764 -4.627 -24.660 1.00 90.00 329 ASP A N 1
ATOM 2653 C CA . ASP A 1 329 ? 38.565 -4.823 -25.867 1.00 90.00 329 ASP A CA 1
ATOM 2654 C C . ASP A 1 329 ? 38.772 -3.518 -26.655 1.00 90.00 329 ASP A C 1
ATOM 2656 O O . ASP A 1 329 ? 39.800 -3.356 -27.311 1.00 90.00 329 ASP A O 1
ATOM 2660 N N . VAL A 1 330 ? 37.828 -2.574 -26.558 1.00 91.00 330 VAL A N 1
ATOM 2661 C CA . VAL A 1 330 ? 37.896 -1.260 -27.223 1.00 91.00 330 VAL A CA 1
ATOM 2662 C C . VAL A 1 330 ? 38.188 -0.135 -26.229 1.00 91.00 330 VAL A C 1
ATOM 2664 O O . VAL A 1 330 ? 38.937 0.792 -26.541 1.00 91.00 330 VAL A O 1
ATOM 2667 N N . ILE A 1 331 ? 37.593 -0.191 -25.034 1.00 90.50 331 ILE A N 1
ATOM 2668 C CA . ILE A 1 331 ? 37.778 0.810 -23.980 1.00 90.50 331 ILE A CA 1
ATOM 2669 C C . ILE A 1 331 ? 38.860 0.317 -23.024 1.00 90.50 331 ILE A C 1
ATOM 2671 O O . ILE A 1 331 ? 38.666 -0.650 -22.287 1.00 90.50 331 ILE A O 1
ATOM 2675 N N . ASP A 1 332 ? 39.986 1.025 -22.999 1.00 87.69 332 ASP A N 1
ATOM 2676 C CA . ASP A 1 332 ? 41.100 0.704 -22.114 1.00 87.69 332 ASP A CA 1
ATOM 2677 C C . ASP A 1 332 ? 40.699 0.757 -20.624 1.00 87.69 332 ASP A C 1
ATOM 2679 O O . ASP A 1 332 ? 39.955 1.639 -20.184 1.00 87.69 332 ASP A O 1
ATOM 2683 N N . LYS A 1 333 ? 41.216 -0.177 -19.817 1.00 84.19 333 LYS A N 1
ATOM 2684 C CA . LYS A 1 333 ? 40.856 -0.302 -18.394 1.00 84.19 333 LYS A CA 1
ATOM 2685 C C . LYS A 1 333 ? 41.284 0.902 -17.554 1.00 84.19 333 LYS A C 1
ATOM 2687 O O . LYS A 1 333 ? 40.603 1.224 -16.579 1.00 84.19 333 LYS A O 1
ATOM 2692 N N . GLU A 1 334 ? 42.371 1.589 -17.898 1.00 84.88 334 GLU A N 1
ATOM 2693 C CA . GLU A 1 334 ? 42.758 2.827 -17.216 1.00 84.88 334 GLU A CA 1
ATOM 2694 C C . GLU A 1 334 ? 41.744 3.938 -17.493 1.00 84.88 334 GLU A C 1
ATOM 2696 O O . GLU A 1 334 ? 41.451 4.742 -16.599 1.00 84.88 334 GLU A O 1
ATOM 2701 N N . SER A 1 335 ? 41.115 3.913 -18.676 1.00 87.19 335 SER A N 1
ATOM 2702 C CA . SER A 1 335 ? 40.065 4.864 -19.055 1.00 87.19 335 SER A CA 1
ATOM 2703 C C . SER A 1 335 ? 38.874 4.840 -18.094 1.00 87.19 335 SER A C 1
ATOM 2705 O O . SER A 1 335 ? 38.234 5.864 -17.860 1.00 87.19 335 SER A O 1
ATOM 2707 N N . PHE A 1 336 ? 38.620 3.712 -17.425 1.00 86.88 336 PHE A N 1
ATOM 2708 C CA . PHE A 1 336 ? 37.503 3.579 -16.488 1.00 86.88 336 PHE A CA 1
ATOM 2709 C C . PHE A 1 336 ? 37.656 4.543 -15.306 1.00 86.88 336 PHE A C 1
ATOM 2711 O O . PHE A 1 336 ? 36.668 4.981 -14.725 1.00 86.88 336 PHE A O 1
ATOM 2718 N N . ASN A 1 337 ? 38.896 4.907 -14.965 1.00 85.94 337 ASN A N 1
ATOM 2719 C CA . ASN A 1 337 ? 39.223 5.763 -13.831 1.00 85.94 337 ASN A CA 1
ATOM 2720 C C . ASN A 1 337 ? 39.202 7.264 -14.152 1.00 85.94 337 ASN A C 1
ATOM 2722 O O . ASN A 1 337 ? 39.479 8.064 -13.249 1.00 85.94 337 ASN A O 1
ATOM 2726 N N . TYR A 1 338 ? 38.875 7.664 -15.388 1.00 90.12 338 TYR A N 1
ATOM 2727 C CA . TYR A 1 338 ? 38.748 9.076 -15.752 1.00 90.12 338 TYR A CA 1
ATOM 2728 C C . TYR A 1 338 ? 37.582 9.697 -14.993 1.00 90.12 338 TYR A C 1
ATOM 2730 O O . TYR A 1 338 ? 36.414 9.531 -15.322 1.00 90.12 338 TYR A O 1
ATOM 2738 N N . CYS A 1 339 ? 37.918 10.416 -13.930 1.00 92.62 339 CYS A N 1
ATOM 2739 C CA . CYS A 1 339 ? 36.964 11.015 -13.020 1.00 92.62 339 CYS A CA 1
ATOM 2740 C C . CYS A 1 339 ? 37.131 12.531 -13.051 1.00 92.62 339 CYS A C 1
ATOM 2742 O O . CYS A 1 339 ? 38.230 13.042 -12.823 1.00 92.62 339 CYS A O 1
ATOM 2744 N N . CYS A 1 340 ? 36.026 13.234 -13.283 1.00 94.56 340 CYS A N 1
ATOM 2745 C CA . CYS A 1 340 ? 35.976 14.694 -13.296 1.00 94.56 340 CYS A CA 1
ATOM 2746 C C . CYS A 1 340 ? 35.283 15.322 -12.076 1.00 94.56 340 CYS A C 1
ATOM 2748 O O . CYS A 1 340 ? 35.046 16.521 -12.074 1.00 94.56 340 CYS A O 1
ATOM 2750 N N . ILE A 1 341 ? 34.942 14.541 -11.041 1.00 94.94 341 ILE A N 1
ATOM 2751 C CA . ILE A 1 341 ? 34.294 15.036 -9.811 1.00 94.94 341 ILE A CA 1
ATOM 2752 C C . ILE A 1 341 ? 35.145 14.646 -8.590 1.00 94.94 341 ILE A C 1
ATOM 2754 O O . ILE A 1 341 ? 35.632 13.522 -8.475 1.00 94.94 341 ILE A O 1
ATOM 2758 N N . ASN A 1 342 ? 35.363 15.594 -7.685 1.00 93.81 342 ASN A N 1
ATOM 2759 C CA . ASN A 1 342 ? 36.008 15.417 -6.388 1.00 93.81 342 ASN A CA 1
ATOM 2760 C C . ASN A 1 342 ? 35.039 14.848 -5.344 1.00 93.81 342 ASN A C 1
ATOM 2762 O O . ASN A 1 342 ? 33.823 14.954 -5.461 1.00 93.81 342 ASN A O 1
ATOM 2766 N N . ASP A 1 343 ? 35.582 14.350 -4.236 1.00 91.00 343 ASP A N 1
ATOM 2767 C CA . ASP A 1 343 ? 34.819 13.753 -3.130 1.00 91.00 343 ASP A CA 1
ATOM 2768 C C . ASP A 1 343 ? 33.800 14.700 -2.480 1.00 91.00 343 ASP A C 1
ATOM 2770 O O . ASP A 1 343 ? 32.860 14.238 -1.842 1.00 91.00 343 ASP A O 1
ATOM 2774 N N . ASN A 1 344 ? 33.988 16.014 -2.621 1.00 89.62 344 ASN A N 1
ATOM 2775 C CA . ASN A 1 344 ? 33.087 17.070 -2.149 1.00 89.62 344 ASN A CA 1
ATOM 2776 C C . ASN A 1 344 ? 32.096 17.559 -3.228 1.00 89.62 344 ASN A C 1
ATOM 2778 O O . ASN A 1 344 ? 31.352 18.507 -2.982 1.00 89.62 344 ASN A O 1
ATOM 2782 N N . GLY A 1 345 ? 32.095 16.958 -4.422 1.00 90.44 345 GLY A N 1
ATOM 2783 C CA . GLY A 1 345 ? 31.172 17.288 -5.505 1.00 90.44 345 GLY A CA 1
ATOM 2784 C C . GLY A 1 345 ? 31.567 18.505 -6.348 1.00 90.44 345 GLY A C 1
ATOM 2785 O O . GLY A 1 345 ? 30.706 19.039 -7.053 1.00 90.44 345 GLY A O 1
ATOM 2786 N N . THR A 1 346 ? 32.821 18.968 -6.273 1.00 93.31 346 THR A N 1
ATOM 2787 C CA . THR A 1 346 ? 33.385 19.951 -7.219 1.00 93.31 346 THR A CA 1
ATOM 2788 C C . THR A 1 346 ? 34.068 19.264 -8.397 1.00 93.31 346 THR A C 1
ATOM 2790 O O . THR A 1 346 ? 34.437 18.099 -8.284 1.00 93.31 346 THR A O 1
ATOM 2793 N N . LEU A 1 347 ? 34.241 19.949 -9.526 1.00 94.88 347 LEU A N 1
ATOM 2794 C CA . LEU A 1 347 ? 34.944 19.384 -10.672 1.00 94.88 347 LEU A CA 1
ATOM 2795 C C . LEU A 1 347 ? 36.464 19.315 -10.446 1.00 94.88 347 LEU A C 1
ATOM 2797 O O . LEU A 1 347 ? 37.040 20.101 -9.686 1.00 94.88 347 LEU A O 1
ATOM 2801 N N . LYS A 1 348 ? 37.089 18.336 -11.103 1.00 94.69 348 LYS A N 1
ATOM 2802 C CA . LYS A 1 348 ? 38.539 18.164 -11.286 1.00 94.69 348 LYS A CA 1
ATOM 2803 C C . LYS A 1 348 ? 38.807 17.699 -12.716 1.00 94.69 348 LYS A C 1
ATOM 2805 O O . LYS A 1 348 ? 37.911 17.118 -13.325 1.00 94.69 348 LYS A O 1
ATOM 2810 N N . ASN A 1 349 ? 40.038 17.830 -13.210 1.00 93.44 349 ASN A N 1
ATOM 2811 C CA . ASN A 1 349 ? 40.403 17.400 -14.567 1.00 93.44 349 ASN A CA 1
ATOM 2812 C C . ASN A 1 349 ? 39.468 17.999 -15.644 1.00 93.44 349 ASN A C 1
ATOM 2814 O O . ASN A 1 349 ? 39.189 17.364 -16.661 1.00 93.44 349 ASN A O 1
ATOM 2818 N N . ALA A 1 350 ? 38.948 19.198 -15.384 1.00 93.50 350 ALA A N 1
ATOM 2819 C CA . ALA A 1 350 ? 37.921 19.884 -16.153 1.00 93.50 350 ALA A CA 1
ATOM 2820 C C . ALA A 1 350 ? 38.403 21.270 -16.618 1.00 93.50 350 ALA A C 1
ATOM 2822 O O . ALA A 1 350 ? 37.601 22.177 -16.813 1.00 93.50 350 ALA A O 1
ATOM 2823 N N . ALA A 1 351 ? 39.716 21.440 -16.810 1.00 90.44 351 ALA A N 1
ATOM 2824 C CA . ALA A 1 351 ? 40.334 22.679 -17.283 1.00 90.44 351 ALA A CA 1
ATOM 2825 C C . ALA A 1 351 ? 39.929 23.903 -16.433 1.00 90.44 351 ALA A C 1
ATOM 2827 O O . ALA A 1 351 ? 40.153 23.924 -15.226 1.00 90.44 351 ALA A O 1
ATOM 2828 N N . GLU A 1 352 ? 39.327 24.920 -17.049 1.00 91.19 352 GLU A N 1
ATOM 2829 C CA . GLU A 1 352 ? 38.906 26.164 -16.390 1.00 91.19 352 GLU A CA 1
ATOM 2830 C C . GLU A 1 352 ? 37.776 25.986 -15.359 1.00 91.19 352 GLU A C 1
ATOM 2832 O O . GLU A 1 352 ? 37.505 26.904 -14.588 1.00 91.19 352 GLU A O 1
ATOM 2837 N N . PHE A 1 353 ? 37.137 24.809 -15.306 1.00 93.94 353 PHE A N 1
ATOM 2838 C CA . PHE A 1 353 ? 36.045 24.516 -14.373 1.00 93.94 353 PHE A CA 1
ATOM 2839 C C . PHE A 1 353 ? 36.498 23.815 -13.081 1.00 93.94 353 PHE A C 1
ATOM 2841 O O . PHE A 1 353 ? 35.663 23.488 -12.232 1.00 93.94 353 PHE A O 1
ATOM 2848 N N . ASP A 1 354 ? 37.798 23.567 -12.906 1.00 94.31 354 ASP A N 1
ATOM 2849 C CA . ASP A 1 354 ? 38.325 22.900 -11.714 1.00 94.31 354 ASP A CA 1
ATOM 2850 C C . ASP A 1 354 ? 37.995 23.671 -10.424 1.00 94.31 354 ASP A C 1
ATOM 2852 O O . ASP A 1 354 ? 38.108 24.891 -10.332 1.00 94.31 354 ASP A O 1
ATOM 2856 N N . GLY A 1 355 ? 37.556 22.942 -9.394 1.00 91.94 355 GLY A N 1
ATOM 2857 C CA . GLY A 1 355 ? 37.144 23.517 -8.110 1.00 91.94 355 GLY A CA 1
ATOM 2858 C C . GLY A 1 355 ? 35.711 24.065 -8.076 1.00 91.94 355 GLY A C 1
ATOM 2859 O O . GLY A 1 355 ? 35.191 24.309 -6.985 1.00 91.94 355 GLY A O 1
ATOM 2860 N N . ILE A 1 356 ? 35.031 24.174 -9.220 1.00 92.50 356 ILE A N 1
ATOM 2861 C CA . ILE A 1 356 ? 33.642 24.646 -9.305 1.00 92.50 356 ILE A CA 1
ATOM 2862 C C . ILE A 1 356 ? 32.681 23.518 -8.922 1.00 92.50 356 ILE A C 1
ATOM 2864 O O . ILE A 1 356 ? 32.914 22.351 -9.227 1.00 92.50 356 ILE A O 1
ATOM 2868 N N . ASN A 1 357 ? 31.583 23.828 -8.233 1.00 91.12 357 ASN A N 1
ATOM 2869 C CA . ASN A 1 357 ? 30.580 22.816 -7.906 1.00 91.12 357 ASN A CA 1
ATOM 2870 C C . ASN A 1 357 ? 29.933 22.238 -9.177 1.00 91.12 357 ASN A C 1
ATOM 2872 O O . ASN A 1 357 ? 29.570 22.990 -10.077 1.00 91.12 357 ASN A O 1
ATOM 2876 N N . ARG A 1 358 ? 29.709 20.919 -9.211 1.00 92.38 358 ARG A N 1
ATOM 2877 C CA . ARG A 1 358 ? 29.140 20.196 -10.362 1.00 92.38 358 ARG A CA 1
ATOM 2878 C C . ARG A 1 358 ? 27.839 20.782 -10.928 1.00 92.38 358 ARG A C 1
ATOM 2880 O O . ARG A 1 358 ? 27.613 20.697 -12.130 1.00 92.38 358 ARG A O 1
ATOM 2887 N N . PHE A 1 359 ? 26.996 21.390 -10.093 1.00 90.88 359 PHE A N 1
ATOM 2888 C CA . PHE A 1 359 ? 25.744 21.999 -10.551 1.00 90.88 359 PHE A CA 1
ATOM 2889 C C . PHE A 1 359 ? 25.932 23.393 -11.150 1.00 90.88 359 PHE A C 1
ATOM 2891 O O . PHE A 1 359 ? 25.242 23.716 -12.104 1.00 90.88 359 PHE A O 1
ATOM 2898 N N . ASP A 1 360 ? 26.864 24.198 -10.636 1.00 89.56 360 ASP A N 1
ATOM 2899 C CA . ASP A 1 360 ? 27.166 25.507 -11.234 1.00 89.56 360 ASP A CA 1
ATOM 2900 C C . ASP A 1 360 ? 27.966 25.304 -12.534 1.00 89.56 360 ASP A C 1
ATOM 2902 O O . ASP A 1 360 ? 27.721 25.945 -13.553 1.00 89.56 360 ASP A O 1
ATOM 2906 N N . ALA A 1 361 ? 28.869 24.318 -12.527 1.00 92.00 361 ALA A N 1
ATOM 2907 C CA . ALA A 1 361 ? 29.634 23.925 -13.698 1.00 92.00 361 ALA A CA 1
ATOM 2908 C C . ALA A 1 361 ? 28.750 23.402 -14.838 1.00 92.00 361 ALA A C 1
ATOM 2910 O O . ALA A 1 361 ? 29.118 23.562 -15.994 1.00 92.00 361 ALA A O 1
ATOM 2911 N N . ARG A 1 362 ? 27.576 22.822 -14.550 1.00 93.00 362 ARG A N 1
ATOM 2912 C CA . ARG A 1 362 ? 26.605 22.410 -15.577 1.00 93.00 362 ARG A CA 1
ATOM 2913 C C . ARG A 1 362 ? 26.245 23.568 -16.506 1.00 93.00 362 ARG A C 1
ATOM 2915 O O . ARG A 1 362 ? 26.368 23.418 -17.718 1.00 93.00 362 ARG A O 1
ATOM 2922 N N . ASP A 1 363 ? 25.847 24.709 -15.951 1.00 91.06 363 ASP A N 1
ATOM 2923 C CA . ASP A 1 363 ? 25.451 25.874 -16.749 1.00 91.06 363 ASP A CA 1
ATOM 2924 C C . ASP A 1 363 ? 26.658 26.478 -17.479 1.00 91.06 363 ASP A C 1
ATOM 2926 O O . ASP A 1 363 ? 26.575 26.835 -18.655 1.00 91.06 363 ASP A O 1
ATOM 2930 N N . MET A 1 364 ? 27.818 26.518 -16.817 1.00 94.12 364 MET A N 1
ATOM 2931 C CA . MET A 1 364 ? 29.049 27.036 -17.417 1.00 94.12 364 MET A CA 1
ATOM 2932 C C . MET A 1 364 ? 29.544 26.174 -18.590 1.00 94.12 364 MET A C 1
ATOM 2934 O O . MET A 1 364 ? 29.937 26.710 -19.625 1.00 94.12 364 MET A O 1
ATOM 2938 N N . VAL A 1 365 ? 29.470 24.846 -18.470 1.00 95.56 365 VAL A N 1
ATOM 2939 C CA . VAL A 1 365 ? 29.822 23.898 -19.538 1.00 95.56 365 VAL A CA 1
ATOM 2940 C C . VAL A 1 365 ? 28.903 24.063 -20.743 1.00 95.56 365 VAL A C 1
ATOM 2942 O O . VAL A 1 365 ? 29.374 24.059 -21.878 1.00 95.56 365 VAL A O 1
ATOM 2945 N N . LEU A 1 366 ? 27.599 24.238 -20.518 1.00 95.62 366 LEU A N 1
ATOM 2946 C CA . LEU A 1 366 ? 26.641 24.465 -21.602 1.00 95.62 366 LEU A CA 1
ATOM 2947 C C . LEU A 1 366 ? 26.921 25.774 -22.342 1.00 95.62 366 LEU A C 1
ATOM 2949 O O . LEU A 1 366 ? 26.925 25.781 -23.573 1.00 95.62 366 LEU A O 1
ATOM 2953 N N . ASN A 1 367 ? 27.223 26.851 -21.612 1.00 95.75 367 ASN A N 1
ATOM 2954 C CA . ASN A 1 367 ? 27.620 28.124 -22.213 1.00 95.75 367 ASN A CA 1
ATOM 2955 C C . ASN A 1 367 ? 28.893 27.967 -23.050 1.00 95.75 367 ASN A C 1
ATOM 2957 O O . ASN A 1 367 ? 28.936 28.415 -24.194 1.00 95.75 367 ASN A O 1
ATOM 2961 N N . ARG A 1 368 ? 29.891 27.238 -22.537 1.00 96.06 368 ARG A N 1
ATOM 2962 C CA . ARG A 1 368 ? 31.135 26.977 -23.267 1.00 96.06 368 ARG A CA 1
ATOM 2963 C C . ARG A 1 368 ? 30.913 26.165 -24.544 1.00 96.06 368 ARG A C 1
ATOM 2965 O O . ARG A 1 368 ? 31.472 26.478 -25.592 1.00 96.06 368 ARG A O 1
ATOM 2972 N N . LEU A 1 369 ? 30.064 25.141 -24.488 1.00 96.19 369 LEU A N 1
ATOM 2973 C CA . LEU A 1 369 ? 29.672 24.369 -25.670 1.00 96.19 369 LEU A CA 1
ATOM 2974 C C . LEU A 1 369 ? 28.905 25.230 -26.684 1.00 96.19 369 LEU A C 1
ATOM 2976 O O . LEU A 1 369 ? 29.078 25.044 -27.889 1.00 96.19 369 LEU A O 1
ATOM 2980 N N . ALA A 1 370 ? 28.084 26.177 -26.222 1.00 95.19 370 ALA A N 1
ATOM 2981 C CA . ALA A 1 370 ? 27.374 27.117 -27.085 1.00 95.19 370 ALA A CA 1
ATOM 2982 C C . ALA A 1 370 ? 28.330 28.096 -27.787 1.00 95.19 370 ALA A C 1
ATOM 2984 O O . ALA A 1 370 ? 28.209 28.276 -28.997 1.00 95.19 370 ALA A O 1
ATOM 2985 N N . GLU A 1 371 ? 29.323 28.647 -27.079 1.00 94.56 371 GLU A N 1
ATOM 2986 C CA . GLU A 1 371 ? 30.384 29.490 -27.660 1.00 94.56 371 GLU A CA 1
ATOM 2987 C C . GLU A 1 371 ? 31.158 28.772 -28.773 1.00 94.56 371 GLU A C 1
ATOM 2989 O O . GLU A 1 371 ? 31.490 29.367 -29.795 1.00 94.56 371 GLU A O 1
ATOM 2994 N N . LEU A 1 372 ? 31.414 27.473 -28.599 1.00 93.50 372 LEU A N 1
ATOM 2995 C CA . LEU A 1 372 ? 32.099 26.637 -29.589 1.00 93.50 372 LEU A CA 1
ATOM 2996 C C . LEU A 1 372 ? 31.183 26.171 -30.739 1.00 93.50 372 LEU A C 1
ATOM 2998 O O . LEU A 1 372 ? 31.636 25.457 -31.637 1.00 93.50 372 LEU A O 1
ATOM 3002 N N . GLY A 1 373 ? 29.893 26.526 -30.719 1.00 92.81 373 GLY A N 1
ATOM 3003 C CA . GLY A 1 373 ? 28.897 26.063 -31.693 1.00 92.81 373 GLY A CA 1
ATOM 3004 C C . GLY A 1 373 ? 28.561 24.566 -31.587 1.00 92.81 373 GLY A C 1
ATOM 3005 O O . GLY A 1 373 ? 27.981 23.987 -32.512 1.00 92.81 373 GLY A O 1
ATOM 3006 N N . LEU A 1 374 ? 28.921 23.926 -30.471 1.00 94.50 374 LEU A N 1
ATOM 3007 C CA . LEU A 1 374 ? 28.751 22.492 -30.213 1.00 94.50 374 LEU A CA 1
ATOM 3008 C C . LEU A 1 374 ? 27.510 22.162 -29.369 1.00 94.50 374 LEU A C 1
ATOM 3010 O O . LEU A 1 374 ? 27.247 20.991 -29.108 1.00 94.50 374 LEU A O 1
ATOM 3014 N N . TYR A 1 375 ? 26.729 23.160 -28.960 1.00 96.44 375 TYR A N 1
ATOM 3015 C CA . TYR A 1 375 ? 25.459 22.953 -28.265 1.00 96.44 375 TYR A CA 1
ATOM 3016 C C . TYR A 1 375 ? 24.279 22.937 -29.250 1.00 96.44 375 TYR A C 1
ATOM 3018 O O . TYR A 1 375 ? 24.083 23.881 -30.017 1.00 96.44 375 TYR A O 1
ATOM 3026 N N . GLY A 1 376 ? 23.500 21.852 -29.240 1.00 91.94 376 GLY A N 1
ATOM 3027 C CA . GLY A 1 376 ? 22.350 21.627 -30.125 1.00 91.94 376 GLY A CA 1
ATOM 3028 C C . GLY A 1 376 ? 20.990 22.011 -29.533 1.00 91.94 376 GLY A C 1
ATOM 3029 O O . GLY A 1 376 ? 19.983 21.912 -30.226 1.00 91.94 376 GLY A O 1
ATOM 3030 N N . GLY A 1 377 ? 20.945 22.456 -28.274 1.00 93.88 377 GLY A N 1
ATOM 3031 C CA . GLY A 1 377 ? 19.705 22.780 -27.563 1.00 93.88 377 GLY A CA 1
ATOM 3032 C C . GLY A 1 377 ? 19.283 21.702 -26.563 1.00 93.88 377 GLY A C 1
ATOM 3033 O O . GLY A 1 377 ? 20.099 20.895 -26.112 1.00 93.88 377 GLY A O 1
ATOM 3034 N N . GLU A 1 378 ? 18.005 21.711 -26.187 1.00 93.31 378 GLU A N 1
ATOM 3035 C CA . GLU A 1 378 ? 17.448 20.835 -25.156 1.00 93.31 378 GLU A CA 1
ATOM 3036 C C . GLU A 1 378 ? 16.272 19.994 -25.663 1.00 93.31 378 GLU A C 1
ATOM 3038 O O . GLU A 1 378 ? 15.496 20.423 -26.516 1.00 93.31 378 GLU A O 1
ATOM 3043 N N . ILE A 1 379 ? 16.123 18.798 -25.097 1.00 90.75 379 ILE A N 1
ATOM 3044 C CA . ILE A 1 379 ? 14.966 17.922 -25.288 1.00 90.75 379 ILE A CA 1
ATOM 3045 C C . ILE A 1 379 ? 14.363 17.571 -23.926 1.00 90.75 379 ILE A C 1
ATOM 3047 O O . ILE A 1 379 ? 15.075 17.376 -22.936 1.00 90.75 379 ILE A O 1
ATOM 3051 N N . HIS A 1 380 ? 13.037 17.492 -23.863 1.00 87.56 380 HIS A N 1
ATOM 3052 C CA . HIS A 1 380 ? 12.329 17.131 -22.637 1.00 87.56 380 HIS A CA 1
ATOM 3053 C C . HIS A 1 380 ? 12.315 15.615 -22.446 1.00 87.56 380 HIS A C 1
ATOM 3055 O O . HIS A 1 380 ? 11.999 14.867 -23.369 1.00 87.56 380 HIS A O 1
ATOM 3061 N N . LEU A 1 381 ? 12.627 15.168 -21.230 1.00 79.69 381 LEU A N 1
ATOM 3062 C CA . LEU A 1 381 ? 12.651 13.759 -20.861 1.00 79.69 381 LEU A CA 1
ATOM 3063 C C . LEU A 1 381 ? 11.468 13.436 -19.945 1.00 79.69 381 LEU A C 1
ATOM 3065 O O . LEU A 1 381 ? 11.400 13.914 -18.813 1.00 79.69 381 LEU A O 1
ATOM 3069 N N . SER A 1 382 ? 10.559 12.586 -20.417 1.00 74.94 382 SER A N 1
ATOM 3070 C CA . SER A 1 382 ? 9.481 12.029 -19.598 1.00 74.94 382 SER A CA 1
ATOM 3071 C C . SER A 1 382 ? 9.969 10.810 -18.807 1.00 74.94 382 SER A C 1
ATOM 3073 O O . SER A 1 382 ? 10.544 9.896 -19.396 1.00 74.94 382 SER A O 1
ATOM 3075 N N . GLY A 1 383 ? 9.689 10.759 -17.499 1.00 70.44 383 GLY A N 1
ATOM 3076 C CA . GLY A 1 383 ? 9.927 9.571 -16.665 1.00 70.44 383 GLY A CA 1
ATOM 3077 C C . GLY A 1 383 ? 11.389 9.376 -16.250 1.00 70.44 383 GLY A C 1
ATOM 3078 O O . GLY A 1 383 ? 11.962 8.313 -16.474 1.00 70.44 383 GLY A O 1
ATOM 3079 N N . PHE A 1 384 ? 12.005 10.407 -15.666 1.00 79.44 384 PHE A N 1
ATOM 3080 C CA . PHE A 1 384 ? 13.396 10.371 -15.200 1.00 79.44 384 PHE A CA 1
ATOM 3081 C C . PHE A 1 384 ? 13.502 10.169 -13.684 1.00 79.44 384 PHE A C 1
ATOM 3083 O O . PHE A 1 384 ? 12.681 10.692 -12.930 1.00 79.44 384 PHE A O 1
ATOM 3090 N N . ASN A 1 385 ? 14.561 9.478 -13.246 1.00 84.69 385 ASN A N 1
ATOM 3091 C CA . ASN A 1 385 ? 14.785 9.118 -11.848 1.00 84.69 385 ASN A CA 1
ATOM 3092 C C . ASN A 1 385 ? 16.029 9.821 -11.291 1.00 84.69 385 ASN A C 1
ATOM 3094 O O . ASN A 1 385 ? 17.118 9.704 -11.855 1.00 84.69 385 ASN A O 1
ATOM 3098 N N . ILE A 1 386 ? 15.881 10.503 -10.156 1.00 87.62 386 ILE A N 1
ATOM 3099 C CA . ILE A 1 386 ? 16.990 11.115 -9.412 1.00 87.62 386 ILE A CA 1
ATOM 3100 C C . ILE A 1 386 ? 17.235 10.327 -8.140 1.00 87.62 386 ILE A C 1
ATOM 3102 O O . ILE A 1 386 ? 16.306 10.071 -7.380 1.00 87.62 386 ILE A O 1
ATOM 3106 N N . LYS A 1 387 ? 18.501 9.997 -7.900 1.00 91.31 387 LYS A N 1
ATOM 3107 C CA . LYS A 1 387 ? 18.974 9.352 -6.679 1.00 91.31 387 LYS A CA 1
ATOM 3108 C C . LYS A 1 387 ? 19.436 10.415 -5.682 1.00 91.31 387 LYS A C 1
ATOM 3110 O O . LYS A 1 387 ? 20.414 11.115 -5.941 1.00 91.31 387 LYS A O 1
ATOM 3115 N N . LEU A 1 388 ? 18.745 10.535 -4.553 1.00 89.94 388 LEU A N 1
ATOM 3116 C CA . LEU A 1 388 ? 19.112 11.415 -3.446 1.00 89.94 388 LEU A CA 1
ATOM 3117 C C . LEU A 1 388 ? 19.616 10.610 -2.251 1.00 89.94 388 LEU A C 1
ATOM 3119 O O . LEU A 1 388 ? 19.174 9.497 -1.988 1.00 89.94 388 LEU A O 1
ATOM 3123 N N . CYS A 1 389 ? 20.526 11.195 -1.487 1.00 87.62 389 CYS A N 1
ATOM 3124 C CA . CYS A 1 389 ? 20.946 10.656 -0.206 1.00 87.62 389 CYS A CA 1
ATOM 3125 C C . CYS A 1 389 ? 19.817 10.826 0.819 1.00 87.62 389 CYS A C 1
ATOM 3127 O O . CYS A 1 389 ? 19.518 11.957 1.204 1.00 87.62 389 CYS A O 1
ATOM 3129 N N . SER A 1 390 ? 19.264 9.730 1.348 1.00 81.06 390 SER A N 1
ATOM 3130 C CA . SER A 1 390 ? 18.209 9.776 2.383 1.00 81.06 390 SER A CA 1
ATOM 3131 C C . SER A 1 390 ? 18.615 10.531 3.657 1.00 81.06 390 SER A C 1
ATOM 3133 O O . SER A 1 390 ? 17.774 10.932 4.463 1.00 81.06 390 SER A O 1
ATOM 3135 N N . ARG A 1 391 ? 19.923 10.728 3.876 1.00 80.44 391 ARG A N 1
ATOM 3136 C CA . ARG A 1 391 ? 20.475 11.382 5.071 1.00 80.44 391 ARG A CA 1
ATOM 3137 C C . ARG A 1 391 ? 20.667 12.884 4.899 1.00 80.44 391 ARG A C 1
ATOM 3139 O O . ARG A 1 391 ? 20.436 13.635 5.848 1.00 80.44 391 ARG A O 1
ATOM 3146 N N . THR A 1 392 ? 21.123 13.316 3.722 1.00 78.94 392 THR A N 1
ATOM 3147 C CA . THR A 1 392 ? 21.501 14.716 3.466 1.00 78.94 392 THR A CA 1
ATOM 3148 C C . THR A 1 392 ? 20.590 15.427 2.481 1.00 78.94 392 THR A C 1
ATOM 3150 O O . THR A 1 392 ? 20.563 16.648 2.517 1.00 78.94 392 THR A O 1
ATOM 3153 N N . GLY A 1 393 ? 19.861 14.705 1.626 1.00 80.00 393 GLY A N 1
ATOM 3154 C CA . GLY A 1 393 ? 19.092 15.249 0.502 1.00 80.00 393 GLY A CA 1
ATOM 3155 C C . GLY A 1 393 ? 19.938 15.625 -0.721 1.00 80.00 393 GLY A C 1
ATOM 3156 O O . GLY A 1 393 ? 19.391 16.078 -1.719 1.00 80.00 393 GLY A O 1
ATOM 3157 N N . ASP A 1 394 ? 21.263 15.454 -0.659 1.00 87.25 394 ASP A N 1
ATOM 3158 C CA . ASP A 1 394 ? 22.174 15.725 -1.779 1.00 87.25 394 ASP A CA 1
ATOM 3159 C C . ASP A 1 394 ? 22.018 14.658 -2.876 1.00 87.25 394 ASP A C 1
ATOM 3161 O O . ASP A 1 394 ? 21.642 13.518 -2.591 1.00 87.25 394 ASP A O 1
ATOM 3165 N N . VAL A 1 395 ? 22.326 15.003 -4.126 1.00 90.88 395 VAL A N 1
ATOM 3166 C CA . VAL A 1 395 ? 22.289 14.044 -5.241 1.00 90.88 395 VAL A CA 1
ATOM 3167 C C . VAL A 1 395 ? 23.456 13.075 -5.104 1.00 90.88 395 VAL A C 1
ATOM 3169 O O . VAL A 1 395 ? 24.607 13.499 -4.969 1.00 90.88 395 VAL A O 1
ATOM 3172 N N . ILE A 1 396 ? 23.144 11.781 -5.154 1.00 93.19 396 ILE A N 1
ATOM 3173 C CA . ILE A 1 396 ? 24.128 10.701 -5.112 1.00 93.19 396 ILE A CA 1
ATOM 3174 C C . ILE A 1 396 ? 24.958 10.717 -6.389 1.00 93.19 396 ILE A C 1
ATOM 3176 O O . ILE A 1 396 ? 24.420 10.703 -7.496 1.00 93.19 396 ILE A O 1
ATOM 3180 N N . GLU A 1 397 ? 26.272 10.685 -6.215 1.00 94.00 397 GLU A N 1
ATOM 3181 C CA . GLU A 1 397 ? 27.232 10.565 -7.302 1.00 94.00 397 GLU A CA 1
ATOM 3182 C C . GLU A 1 397 ? 27.727 9.123 -7.383 1.00 94.00 397 GLU A C 1
ATOM 3184 O O . GLU A 1 397 ? 28.326 8.636 -6.425 1.00 94.00 397 GLU A O 1
ATOM 3189 N N . PRO A 1 398 ? 27.511 8.406 -8.494 1.00 94.94 398 PRO A N 1
ATOM 3190 C CA . PRO A 1 398 ? 28.267 7.192 -8.748 1.00 94.94 398 PRO A CA 1
ATOM 3191 C C . PRO A 1 398 ? 29.750 7.566 -8.829 1.00 94.94 398 PRO A C 1
ATOM 3193 O O . PRO A 1 398 ? 30.109 8.461 -9.584 1.00 94.94 398 PRO A O 1
ATOM 3196 N N . MET A 1 399 ? 30.603 6.936 -8.025 1.00 94.06 399 MET A N 1
ATOM 3197 C CA . MET A 1 399 ? 32.045 7.189 -8.039 1.00 94.06 399 MET A CA 1
ATOM 3198 C C . MET A 1 399 ? 32.817 5.890 -7.884 1.00 94.06 399 MET A C 1
ATOM 3200 O O . MET A 1 399 ? 32.463 5.047 -7.064 1.00 94.06 399 MET A O 1
ATOM 3204 N N . ILE A 1 400 ? 33.921 5.747 -8.613 1.00 92.88 400 ILE A N 1
ATOM 3205 C CA . ILE A 1 400 ? 34.835 4.618 -8.426 1.00 92.88 400 ILE A CA 1
ATOM 3206 C C . ILE A 1 400 ? 35.678 4.844 -7.169 1.00 92.88 400 ILE A C 1
ATOM 3208 O O . ILE A 1 400 ? 36.447 5.807 -7.080 1.00 92.88 400 ILE A O 1
ATOM 3212 N N . LYS A 1 401 ? 35.547 3.936 -6.201 1.00 92.12 401 LYS A N 1
ATOM 3213 C CA . LYS A 1 401 ? 36.272 3.952 -4.929 1.00 92.12 401 LYS A CA 1
ATOM 3214 C C . LYS A 1 401 ? 36.832 2.570 -4.622 1.00 92.12 401 LYS A C 1
ATOM 3216 O O . LYS A 1 401 ? 36.221 1.555 -4.937 1.00 92.12 401 LYS A O 1
ATOM 3221 N N . GLU A 1 402 ? 37.999 2.547 -3.994 1.00 91.88 402 GLU A N 1
ATOM 3222 C CA . GLU A 1 402 ? 38.534 1.329 -3.392 1.00 91.88 402 GLU A CA 1
ATOM 3223 C C . GLU A 1 402 ? 37.868 1.131 -2.026 1.00 91.88 402 GLU A C 1
ATOM 3225 O O . GLU A 1 402 ? 37.933 2.027 -1.186 1.00 91.88 402 GLU A O 1
ATOM 3230 N N . GLN A 1 403 ? 37.182 0.005 -1.829 1.00 94.81 403 GLN A N 1
ATOM 3231 C CA . GLN A 1 403 ? 36.420 -0.296 -0.612 1.00 94.81 403 GLN A CA 1
ATOM 3232 C C . GLN A 1 403 ? 36.561 -1.783 -0.245 1.00 94.81 403 GLN A C 1
ATOM 3234 O O . GLN A 1 403 ? 37.011 -2.598 -1.055 1.00 94.81 403 GLN A O 1
ATOM 3239 N N . TRP A 1 404 ? 36.170 -2.138 0.980 1.00 96.38 404 TRP A N 1
ATOM 3240 C CA . TRP A 1 404 ? 36.031 -3.527 1.415 1.00 96.38 404 TRP A CA 1
ATOM 3241 C C . TRP A 1 404 ? 34.642 -4.055 1.057 1.00 96.38 404 TRP A C 1
ATOM 3243 O O . TRP A 1 404 ? 33.632 -3.406 1.344 1.00 96.38 404 TRP A O 1
ATOM 3253 N N . PHE A 1 405 ? 34.591 -5.242 0.464 1.00 94.94 405 PHE A N 1
ATOM 3254 C CA . PHE A 1 405 ? 33.370 -5.901 0.018 1.00 94.94 405 PHE A CA 1
ATOM 3255 C C . PHE A 1 405 ? 33.287 -7.324 0.561 1.00 94.94 405 PHE A C 1
ATOM 3257 O O . PHE A 1 405 ? 34.304 -7.942 0.867 1.00 94.94 405 PHE A O 1
ATOM 3264 N N . MET A 1 406 ? 32.069 -7.851 0.644 1.00 93.56 406 MET A N 1
ATOM 3265 C CA . MET A 1 406 ? 31.812 -9.255 0.942 1.00 93.56 406 MET A CA 1
ATOM 3266 C C . MET A 1 406 ? 31.068 -9.915 -0.217 1.00 93.56 406 MET A C 1
ATOM 3268 O O . MET A 1 406 ? 30.039 -9.402 -0.663 1.00 93.56 406 MET A O 1
ATOM 3272 N N . HIS A 1 407 ? 31.564 -11.060 -0.682 1.00 92.19 407 HIS A N 1
ATOM 3273 C CA . HIS A 1 407 ? 30.844 -11.921 -1.612 1.00 92.19 407 HIS A CA 1
ATOM 3274 C C . HIS A 1 407 ? 29.575 -12.449 -0.937 1.00 92.19 407 HIS A C 1
ATOM 3276 O O . HIS A 1 407 ? 29.629 -13.024 0.149 1.00 92.19 407 HIS A O 1
ATOM 3282 N N . CYS A 1 408 ? 28.423 -12.232 -1.569 1.00 89.44 408 CYS A N 1
ATOM 3283 C CA . CYS A 1 408 ? 27.133 -12.704 -1.063 1.00 89.44 408 CYS A CA 1
ATOM 3284 C C . CYS A 1 408 ? 26.489 -13.759 -1.966 1.00 89.44 408 CYS A C 1
ATOM 3286 O O . CYS A 1 408 ? 25.478 -14.315 -1.572 1.00 89.44 408 CYS A O 1
ATOM 3288 N N . ASP A 1 409 ? 27.061 -14.064 -3.132 1.00 88.19 409 ASP A N 1
ATOM 3289 C CA . ASP A 1 409 ? 26.400 -14.870 -4.170 1.00 88.19 409 ASP A CA 1
ATOM 3290 C C . ASP A 1 409 ? 26.019 -16.269 -3.676 1.00 88.19 409 ASP A C 1
ATOM 3292 O O . ASP A 1 409 ? 24.840 -16.610 -3.607 1.00 88.19 409 ASP A O 1
ATOM 3296 N N . GLN A 1 410 ? 27.011 -17.049 -3.237 1.00 88.62 410 GLN A N 1
ATOM 3297 C CA . GLN A 1 410 ? 26.789 -18.408 -2.739 1.00 88.62 410 GLN A CA 1
ATOM 3298 C C . GLN A 1 410 ? 25.936 -18.427 -1.463 1.00 88.62 410 GLN A C 1
ATOM 3300 O O . GLN A 1 410 ? 25.078 -19.290 -1.299 1.00 88.62 410 GLN A O 1
ATOM 3305 N N . ILE A 1 411 ? 26.138 -17.453 -0.573 1.00 89.00 411 ILE A N 1
ATOM 3306 C CA . ILE A 1 411 ? 25.398 -17.375 0.690 1.00 89.00 411 ILE A CA 1
ATOM 3307 C C . ILE A 1 411 ? 23.925 -17.053 0.426 1.00 89.00 411 ILE A C 1
ATOM 3309 O O . ILE A 1 411 ? 23.039 -17.649 1.033 1.00 89.00 411 ILE A O 1
ATOM 3313 N N . ASN A 1 412 ? 23.651 -16.137 -0.502 1.00 91.38 412 ASN A N 1
ATOM 3314 C CA . ASN A 1 412 ? 22.295 -15.812 -0.913 1.00 91.38 412 ASN A CA 1
ATOM 3315 C C . ASN A 1 412 ? 21.620 -17.033 -1.547 1.00 91.38 412 ASN A C 1
ATOM 3317 O O . ASN A 1 412 ? 20.473 -17.309 -1.209 1.00 91.38 412 ASN A O 1
ATOM 3321 N N . ASP A 1 413 ? 22.326 -17.799 -2.387 1.00 91.31 413 ASP A N 1
ATOM 3322 C CA . ASP A 1 413 ? 21.808 -19.045 -2.968 1.00 91.31 413 ASP A CA 1
ATOM 3323 C C . ASP A 1 413 ? 21.490 -20.104 -1.892 1.00 91.31 413 ASP A C 1
ATOM 3325 O O . ASP A 1 413 ? 20.472 -20.795 -1.979 1.00 91.31 413 ASP A O 1
ATOM 3329 N N . ASP A 1 414 ? 22.302 -20.208 -0.836 1.00 90.50 414 ASP A N 1
ATOM 3330 C CA . ASP A 1 414 ? 22.038 -21.107 0.293 1.00 90.50 414 ASP A CA 1
ATOM 3331 C C . ASP A 1 414 ? 20.816 -20.667 1.119 1.00 90.50 414 ASP A C 1
ATOM 3333 O O . ASP A 1 414 ? 20.019 -21.509 1.544 1.00 90.50 414 ASP A O 1
ATOM 3337 N N . ILE A 1 415 ? 20.622 -19.357 1.308 1.00 90.69 415 ILE A N 1
ATOM 3338 C CA . ILE A 1 415 ? 19.432 -18.805 1.974 1.00 90.69 415 ILE A CA 1
ATOM 3339 C C . ILE A 1 415 ? 18.183 -19.038 1.117 1.00 90.69 415 ILE A C 1
ATOM 3341 O O . ILE A 1 415 ? 17.167 -19.494 1.641 1.00 90.69 415 ILE A O 1
ATOM 3345 N N . LEU A 1 416 ? 18.255 -18.779 -0.193 1.00 92.50 416 LEU A N 1
ATOM 3346 C CA . LEU A 1 416 ? 17.169 -19.053 -1.139 1.00 92.50 416 LEU A CA 1
ATOM 3347 C C . LEU A 1 416 ? 16.778 -20.537 -1.110 1.00 92.50 416 LEU A C 1
ATOM 3349 O O . LEU A 1 416 ? 15.592 -20.864 -1.044 1.00 92.50 416 LEU A O 1
ATOM 3353 N N . ARG A 1 417 ? 17.764 -21.444 -1.063 1.00 92.25 417 ARG A N 1
ATOM 3354 C CA . ARG A 1 417 ? 17.517 -22.884 -0.908 1.00 92.25 417 ARG A CA 1
ATOM 3355 C C . ARG A 1 417 ? 16.812 -23.194 0.413 1.00 92.25 417 ARG A C 1
ATOM 3357 O O . ARG A 1 417 ? 15.813 -23.906 0.406 1.00 92.25 417 ARG A O 1
ATOM 3364 N N . ALA A 1 418 ? 17.265 -22.625 1.529 1.00 90.38 418 ALA A N 1
ATOM 3365 C CA . ALA A 1 418 ? 16.650 -22.838 2.840 1.00 90.38 418 ALA A CA 1
ATOM 3366 C C . ALA A 1 418 ? 15.204 -22.315 2.939 1.00 90.38 418 ALA A C 1
ATOM 3368 O O . ALA A 1 418 ? 14.385 -22.942 3.613 1.00 90.38 418 ALA A O 1
ATOM 3369 N N . LEU A 1 419 ? 14.881 -21.212 2.254 1.00 90.75 419 LEU A N 1
ATOM 3370 C CA . LEU A 1 419 ? 13.503 -20.727 2.106 1.00 90.75 419 LEU A CA 1
ATOM 3371 C C . LEU A 1 419 ? 12.658 -21.723 1.299 1.00 90.75 419 LEU A C 1
ATOM 3373 O O . LEU A 1 419 ? 11.565 -22.089 1.724 1.00 90.75 419 LEU A O 1
ATOM 3377 N N . SER A 1 420 ? 13.182 -22.220 0.172 1.00 90.38 420 SER A N 1
ATOM 3378 C CA . SER A 1 420 ? 12.476 -23.197 -0.671 1.00 90.38 420 SER A CA 1
ATOM 3379 C C . SER A 1 420 ? 12.243 -24.547 0.026 1.00 90.38 420 SER A C 1
ATOM 3381 O O . SER A 1 420 ? 11.198 -25.167 -0.155 1.00 90.38 420 SER A O 1
ATOM 3383 N N . GLU A 1 421 ? 13.184 -24.974 0.872 1.00 91.50 421 GLU A N 1
ATOM 3384 C CA . GLU A 1 421 ? 13.120 -26.210 1.661 1.00 91.50 421 GLU A CA 1
ATOM 3385 C C . GLU A 1 421 ? 12.344 -26.049 2.984 1.00 91.50 421 GLU A C 1
ATOM 3387 O O . GLU A 1 421 ? 12.296 -26.993 3.769 1.00 91.50 421 GLU A O 1
ATOM 3392 N N . GLN A 1 422 ? 11.764 -24.873 3.266 1.00 87.00 422 GLN A N 1
ATOM 3393 C CA . GLN A 1 422 ? 11.042 -24.566 4.516 1.00 87.00 422 GLN A CA 1
ATOM 3394 C C . GLN A 1 422 ? 11.872 -24.761 5.802 1.00 87.00 422 GLN A C 1
ATOM 3396 O O . GLN A 1 422 ? 11.329 -24.928 6.896 1.00 87.00 422 GLN A O 1
ATOM 3401 N N . LYS A 1 423 ? 13.206 -24.689 5.693 1.00 87.75 423 LYS A N 1
ATOM 3402 C CA . LYS A 1 423 ? 14.110 -24.601 6.855 1.00 87.75 423 LYS A CA 1
ATOM 3403 C C . LYS A 1 423 ? 14.000 -23.242 7.544 1.00 87.75 423 LYS A C 1
ATOM 3405 O O . LYS A 1 423 ? 14.250 -23.130 8.740 1.00 87.75 423 LYS A O 1
ATOM 3410 N N . VAL A 1 424 ? 13.634 -22.216 6.775 1.00 90.12 424 VAL A N 1
ATOM 3411 C CA . VAL A 1 424 ? 13.297 -20.879 7.263 1.00 90.12 424 VAL A CA 1
ATOM 3412 C C . VAL A 1 424 ? 11.890 -20.538 6.790 1.00 90.12 424 VAL A C 1
ATOM 3414 O O . VAL A 1 424 ? 11.645 -20.406 5.595 1.00 90.12 424 VAL A O 1
ATOM 3417 N N . ASN A 1 425 ? 10.971 -20.374 7.734 1.00 91.44 425 ASN A N 1
ATOM 3418 C CA . ASN A 1 425 ? 9.568 -20.078 7.488 1.00 91.44 425 ASN A CA 1
ATOM 3419 C C . ASN A 1 425 ? 9.281 -18.606 7.772 1.00 91.44 425 ASN A C 1
ATOM 3421 O O . ASN A 1 425 ? 9.582 -18.102 8.855 1.00 91.44 425 ASN A O 1
ATOM 3425 N N . ILE A 1 426 ? 8.661 -17.918 6.813 1.00 91.62 426 ILE A N 1
ATOM 3426 C CA . ILE A 1 426 ? 8.258 -16.515 6.948 1.00 91.62 426 ILE A CA 1
ATOM 3427 C C . ILE A 1 426 ? 6.737 -16.439 7.067 1.00 91.62 426 ILE A C 1
ATOM 3429 O O . ILE A 1 426 ? 6.006 -16.941 6.215 1.00 91.62 426 ILE A O 1
ATOM 3433 N N . SER A 1 427 ? 6.255 -15.781 8.119 1.00 90.19 427 SER A N 1
ATOM 3434 C CA . SER A 1 427 ? 4.837 -15.530 8.357 1.00 90.19 427 SER A CA 1
ATOM 3435 C C . SER A 1 427 ? 4.574 -14.026 8.461 1.00 90.19 427 SER A C 1
ATOM 3437 O O . SER A 1 427 ? 5.110 -13.386 9.367 1.00 90.19 427 SER A O 1
ATOM 3439 N N . PRO A 1 428 ? 3.703 -13.446 7.616 1.00 90.94 428 PRO A N 1
ATOM 3440 C CA . PRO A 1 428 ? 3.000 -14.070 6.487 1.00 90.94 428 PRO A CA 1
ATOM 3441 C C . PRO A 1 428 ? 3.881 -14.454 5.287 1.00 90.94 428 PRO A C 1
ATOM 3443 O O . PRO A 1 428 ? 4.854 -13.774 4.972 1.00 90.94 428 PRO A O 1
ATOM 3446 N N . ILE A 1 429 ? 3.447 -15.472 4.536 1.00 90.00 429 ILE A N 1
ATOM 3447 C CA . ILE A 1 429 ? 4.206 -16.058 3.416 1.00 90.00 429 ILE A CA 1
ATOM 3448 C C . ILE A 1 429 ? 4.494 -15.082 2.264 1.00 90.00 429 ILE A C 1
ATOM 3450 O O . ILE A 1 429 ? 5.508 -15.201 1.586 1.00 90.00 429 ILE A O 1
ATOM 3454 N N . PHE A 1 430 ? 3.651 -14.069 2.042 1.00 89.06 430 PHE A N 1
ATOM 3455 C CA . PHE A 1 430 ? 3.843 -13.129 0.929 1.00 89.06 430 PHE A CA 1
ATOM 3456 C C . PHE A 1 430 ? 5.115 -12.271 1.074 1.00 89.06 430 PHE A C 1
ATOM 3458 O O . PHE A 1 430 ? 5.619 -11.745 0.081 1.00 89.06 430 PHE A O 1
ATOM 3465 N N . PHE A 1 431 ? 5.675 -12.145 2.281 1.00 90.94 431 PHE A N 1
ATOM 3466 C CA . PHE A 1 431 ? 6.961 -11.477 2.489 1.00 90.94 431 PHE A CA 1
ATOM 3467 C C . PHE A 1 431 ? 8.162 -12.290 1.994 1.00 90.94 431 PHE A C 1
ATOM 3469 O O . PHE A 1 431 ? 9.223 -11.707 1.782 1.00 90.94 431 PHE A O 1
ATOM 3476 N N . GLN A 1 432 ? 8.002 -13.594 1.751 1.00 91.69 432 GLN A N 1
ATOM 3477 C CA . GLN A 1 432 ? 9.065 -14.429 1.196 1.00 91.69 432 GLN A CA 1
ATOM 3478 C C . GLN A 1 432 ? 9.529 -13.912 -0.169 1.00 91.69 432 GLN A C 1
ATOM 3480 O O . GLN A 1 432 ? 10.724 -13.721 -0.365 1.00 91.69 432 GLN A O 1
ATOM 3485 N N . SER A 1 433 ? 8.591 -13.561 -1.054 1.00 90.31 433 SER A N 1
ATOM 3486 C CA . SER A 1 433 ? 8.907 -12.996 -2.377 1.00 90.31 433 SER A CA 1
ATOM 3487 C C . SER A 1 433 ? 9.767 -11.723 -2.307 1.00 90.31 433 SER A C 1
ATOM 3489 O O . SER A 1 433 ? 10.700 -11.558 -3.087 1.00 90.31 433 SER A O 1
ATOM 3491 N N . HIS A 1 434 ? 9.515 -10.854 -1.322 1.00 87.75 434 HIS A N 1
ATOM 3492 C CA . HIS A 1 434 ? 10.295 -9.632 -1.109 1.00 87.75 434 HIS A CA 1
ATOM 3493 C C . HIS A 1 434 ? 11.728 -9.936 -0.651 1.00 87.75 434 HIS A C 1
ATOM 3495 O O . HIS A 1 434 ? 12.667 -9.241 -1.041 1.00 87.75 434 HIS A O 1
ATOM 3501 N N . LEU A 1 435 ? 11.907 -10.967 0.183 1.00 91.06 435 LEU A N 1
ATOM 3502 C CA . LEU A 1 435 ? 13.234 -11.415 0.597 1.00 91.06 435 LEU A CA 1
ATOM 3503 C C . LEU A 1 435 ? 13.983 -12.081 -0.566 1.00 91.06 435 LEU A C 1
ATOM 3505 O O . LEU A 1 435 ? 15.165 -11.808 -0.756 1.00 91.06 435 LEU A O 1
ATOM 3509 N N . GLU A 1 436 ? 13.302 -12.901 -1.367 1.00 92.00 436 GLU A N 1
ATOM 3510 C CA . GLU A 1 436 ? 13.876 -13.551 -2.550 1.00 92.00 436 GLU A CA 1
ATOM 3511 C C . GLU A 1 436 ? 14.351 -12.525 -3.589 1.00 92.00 436 GLU A C 1
ATOM 3513 O O . GLU A 1 436 ? 15.482 -12.608 -4.069 1.00 92.00 436 GLU A O 1
ATOM 3518 N N . GLU A 1 437 ? 13.539 -11.506 -3.893 1.00 88.62 437 GLU A N 1
ATOM 3519 C CA . GLU A 1 437 ? 13.929 -10.407 -4.788 1.00 88.62 437 GLU A CA 1
ATOM 3520 C C . GLU A 1 437 ? 15.177 -9.676 -4.274 1.00 88.62 437 GLU A C 1
ATOM 3522 O O . GLU A 1 437 ? 16.083 -9.344 -5.044 1.00 88.62 437 GLU A O 1
ATOM 3527 N N . TRP A 1 438 ? 15.253 -9.447 -2.961 1.00 86.12 438 TRP A N 1
ATOM 3528 C CA . TRP A 1 438 ? 16.405 -8.801 -2.346 1.00 86.12 438 TRP A CA 1
ATOM 3529 C C . TRP A 1 438 ? 17.677 -9.658 -2.468 1.00 86.12 438 TRP A C 1
ATOM 3531 O O . TRP A 1 438 ? 18.729 -9.139 -2.845 1.00 86.12 438 TRP A O 1
ATOM 3541 N N . LEU A 1 439 ? 17.580 -10.967 -2.209 1.00 89.12 439 LEU A N 1
ATOM 3542 C CA . LEU A 1 439 ? 18.705 -11.911 -2.287 1.00 89.12 439 LEU A CA 1
ATOM 3543 C C . LEU A 1 439 ? 19.215 -12.105 -3.729 1.00 89.12 439 LEU A C 1
ATOM 3545 O O . LEU A 1 439 ? 20.413 -12.316 -3.934 1.00 89.12 439 LEU A O 1
ATOM 3549 N N . ASN A 1 440 ? 18.343 -11.957 -4.730 1.00 89.88 440 ASN A N 1
ATOM 3550 C CA . ASN A 1 440 ? 18.675 -12.133 -6.148 1.00 89.88 440 ASN A CA 1
ATOM 3551 C C . ASN A 1 440 ? 19.548 -11.023 -6.762 1.00 89.88 440 ASN A C 1
ATOM 3553 O O . ASN A 1 440 ? 20.066 -11.219 -7.860 1.00 89.88 440 ASN A O 1
ATOM 3557 N N . ARG A 1 441 ? 19.762 -9.879 -6.090 1.00 80.56 441 ARG A N 1
ATOM 3558 C CA . ARG A 1 441 ? 20.575 -8.773 -6.643 1.00 80.56 441 ARG A CA 1
ATOM 3559 C C . ARG A 1 441 ? 22.057 -9.126 -6.835 1.00 80.56 441 ARG A C 1
ATOM 3561 O O . ARG A 1 441 ? 22.696 -8.480 -7.651 1.00 80.56 441 ARG A O 1
ATOM 3568 N N . ARG A 1 442 ? 22.586 -10.149 -6.137 1.00 75.88 442 ARG A N 1
ATOM 3569 C CA . ARG A 1 442 ? 23.941 -10.742 -6.326 1.00 75.88 442 ARG A CA 1
ATOM 3570 C C . ARG A 1 442 ? 25.110 -9.735 -6.387 1.00 75.88 442 ARG A C 1
ATOM 3572 O O . ARG A 1 442 ? 26.175 -10.000 -6.932 1.00 75.88 442 ARG A O 1
ATOM 3579 N N . GLU A 1 443 ? 24.928 -8.545 -5.828 1.00 80.94 443 GLU A N 1
ATOM 3580 C CA . GLU A 1 443 ? 25.984 -7.541 -5.741 1.00 80.94 443 GLU A CA 1
ATOM 3581 C C . GLU A 1 443 ? 26.799 -7.755 -4.455 1.00 80.94 443 GLU A C 1
ATOM 3583 O O . GLU A 1 443 ? 26.216 -8.005 -3.391 1.00 80.94 443 GLU A O 1
ATOM 3588 N N . PRO A 1 444 ? 28.140 -7.626 -4.499 1.00 89.06 444 PRO A N 1
ATOM 3589 C CA . PRO A 1 444 ? 28.955 -7.683 -3.294 1.00 89.06 444 PRO A CA 1
ATOM 3590 C C . PRO A 1 444 ? 28.559 -6.601 -2.290 1.00 89.06 444 PRO A C 1
ATOM 3592 O O . PRO A 1 444 ? 28.390 -5.428 -2.629 1.00 89.06 444 PRO A O 1
ATOM 3595 N N . TRP A 1 445 ? 28.463 -6.974 -1.019 1.00 91.00 445 TRP A N 1
ATOM 3596 C CA . TRP A 1 445 ? 28.096 -6.038 0.035 1.00 91.00 445 TRP A CA 1
ATOM 3597 C C . TRP A 1 445 ? 29.276 -5.134 0.389 1.00 91.00 445 TRP A C 1
ATOM 3599 O O . TRP A 1 445 ? 30.263 -5.596 0.954 1.00 91.00 445 TRP A O 1
ATOM 3609 N N . CYS A 1 446 ? 29.164 -3.838 0.090 1.00 93.19 446 CYS A N 1
ATOM 3610 C CA . CYS A 1 446 ? 30.142 -2.837 0.515 1.00 93.19 446 CYS A CA 1
ATOM 3611 C C . CYS A 1 446 ? 30.116 -2.655 2.042 1.00 93.19 446 CYS A C 1
ATOM 3613 O O . CYS A 1 446 ? 29.159 -2.094 2.591 1.00 93.19 446 CYS A O 1
ATOM 3615 N N . LEU A 1 447 ? 31.187 -3.091 2.706 1.00 94.31 447 LEU A N 1
ATOM 3616 C CA . LEU A 1 447 ? 31.365 -3.035 4.156 1.00 94.31 447 LEU A CA 1
ATOM 3617 C C . LEU A 1 447 ? 31.960 -1.706 4.630 1.00 94.31 447 LEU A C 1
ATOM 3619 O O . LEU A 1 447 ? 31.758 -1.339 5.779 1.00 94.31 447 LEU A O 1
ATOM 3623 N N . SER A 1 448 ? 32.683 -0.979 3.781 1.00 94.69 448 SER A N 1
ATOM 3624 C CA . SER A 1 448 ? 33.346 0.267 4.176 1.00 94.69 448 SER A CA 1
ATOM 3625 C C . SER A 1 448 ? 32.401 1.468 4.262 1.00 94.69 448 SER A C 1
ATOM 3627 O O . SER A 1 448 ? 31.589 1.705 3.363 1.00 94.69 448 SER A O 1
ATOM 3629 N N . ARG A 1 449 ? 32.577 2.299 5.294 1.00 93.94 449 ARG A N 1
ATOM 3630 C CA . ARG A 1 449 ? 31.995 3.644 5.424 1.00 93.94 449 ARG A CA 1
ATOM 3631 C C . ARG A 1 449 ? 33.042 4.641 5.929 1.00 93.94 449 ARG A C 1
ATOM 3633 O O . ARG A 1 449 ? 33.792 4.351 6.859 1.00 93.94 449 ARG A O 1
ATOM 3640 N N . GLN A 1 450 ? 33.066 5.846 5.365 1.00 92.94 450 GLN A N 1
ATOM 3641 C CA . GLN A 1 450 ? 34.040 6.892 5.707 1.00 92.94 450 GLN A CA 1
ATOM 3642 C C . GLN A 1 450 ? 33.532 7.753 6.877 1.00 92.94 450 GLN A C 1
ATOM 3644 O O . GLN A 1 450 ? 33.245 8.942 6.728 1.00 92.94 450 GLN A O 1
ATOM 3649 N N . LEU A 1 451 ? 33.384 7.136 8.052 1.00 90.81 451 LEU A N 1
ATOM 3650 C CA . LEU A 1 451 ? 32.799 7.762 9.244 1.00 90.81 451 LEU A CA 1
ATOM 3651 C C . LEU A 1 451 ? 33.778 7.810 10.416 1.00 90.81 451 LEU A C 1
ATOM 3653 O O . LEU A 1 451 ? 34.785 7.093 10.467 1.00 90.81 451 LEU A O 1
ATOM 3657 N N . ASP A 1 452 ? 33.447 8.641 11.403 1.00 90.00 452 ASP A N 1
ATOM 3658 C CA . ASP A 1 452 ? 34.168 8.662 12.671 1.00 90.00 452 ASP A CA 1
ATOM 3659 C C . ASP A 1 452 ? 33.554 7.706 13.695 1.00 90.00 452 ASP A C 1
ATOM 3661 O O . ASP A 1 452 ? 34.300 7.035 14.414 1.00 90.00 452 ASP A O 1
ATOM 3665 N N . TRP A 1 453 ? 32.223 7.601 13.699 1.00 93.06 453 TRP A N 1
ATOM 3666 C CA . TRP A 1 453 ? 31.438 6.754 14.594 1.00 93.06 453 TRP A CA 1
ATOM 3667 C C . TRP A 1 453 ? 31.126 5.387 13.966 1.00 93.06 453 TRP A C 1
ATOM 3669 O O . TRP A 1 453 ? 30.476 5.313 12.923 1.00 93.06 453 TRP A O 1
ATOM 3679 N N . GLY A 1 454 ? 31.578 4.307 14.608 1.00 93.81 454 GLY A N 1
ATOM 3680 C CA . GLY A 1 454 ? 31.367 2.926 14.165 1.00 93.81 454 GLY A CA 1
ATOM 3681 C C . GLY A 1 454 ? 32.567 2.018 14.447 1.00 93.81 454 GLY A C 1
ATOM 3682 O O . GLY A 1 454 ? 33.614 2.469 14.918 1.00 93.81 454 GLY A O 1
ATOM 3683 N N . HIS A 1 455 ? 32.420 0.728 14.143 1.00 95.00 455 HIS A N 1
ATOM 3684 C CA . HIS A 1 455 ? 33.489 -0.268 14.292 1.00 95.00 455 HIS A CA 1
ATOM 3685 C C . HIS A 1 455 ? 34.588 -0.047 13.260 1.00 95.00 455 HIS A C 1
ATOM 3687 O O . HIS A 1 455 ? 34.318 -0.128 12.069 1.00 95.00 455 HIS A O 1
ATOM 3693 N N . ARG A 1 456 ? 35.832 0.205 13.680 1.00 94.88 456 ARG A N 1
ATOM 3694 C CA . ARG A 1 456 ? 36.962 0.301 12.739 1.00 94.88 456 ARG A CA 1
ATOM 3695 C C . ARG A 1 456 ? 37.234 -1.056 12.103 1.00 94.88 456 ARG A C 1
ATOM 3697 O O . ARG A 1 456 ? 37.263 -2.061 12.807 1.00 94.88 456 ARG A O 1
ATOM 3704 N N . ILE A 1 457 ? 37.484 -1.075 10.795 1.00 96.50 457 ILE A N 1
ATOM 3705 C CA . ILE A 1 457 ? 37.826 -2.314 10.088 1.00 96.50 457 ILE A CA 1
ATOM 3706 C C . ILE A 1 457 ? 39.128 -2.892 10.688 1.00 96.50 457 ILE A C 1
ATOM 3708 O O . ILE A 1 457 ? 40.118 -2.160 10.811 1.00 96.50 457 ILE A O 1
ATOM 3712 N N . PRO A 1 458 ? 39.171 -4.178 11.089 1.00 96.25 458 PRO A N 1
ATOM 3713 C CA . PRO A 1 458 ? 40.343 -4.808 11.708 1.00 96.25 458 PRO A CA 1
ATOM 3714 C C . PRO A 1 458 ? 41.391 -5.219 10.652 1.00 96.25 458 PRO A C 1
ATOM 3716 O O . PRO A 1 458 ? 41.785 -6.380 10.529 1.00 96.25 458 PRO A O 1
ATOM 3719 N N . ALA A 1 459 ? 41.828 -4.240 9.858 1.00 95.56 459 ALA A N 1
ATOM 3720 C CA . ALA A 1 459 ? 42.874 -4.358 8.848 1.00 95.56 459 ALA A CA 1
ATOM 3721 C C . ALA A 1 459 ? 43.972 -3.321 9.117 1.00 95.56 459 ALA A C 1
ATOM 3723 O O . ALA A 1 459 ? 43.680 -2.166 9.427 1.00 95.56 459 ALA A O 1
ATOM 3724 N N . TYR A 1 460 ? 45.236 -3.722 8.998 1.00 93.69 460 TYR A N 1
ATOM 3725 C CA . TYR A 1 460 ? 46.401 -2.906 9.346 1.00 93.69 460 TYR A CA 1
ATOM 3726 C C . TYR A 1 460 ? 47.438 -2.913 8.229 1.00 93.69 460 TYR A C 1
ATOM 3728 O O . TYR A 1 460 ? 47.608 -3.924 7.559 1.00 93.69 460 TYR A O 1
ATOM 3736 N N . ARG A 1 461 ? 48.172 -1.816 8.053 1.00 89.81 461 ARG A N 1
ATOM 3737 C CA . ARG A 1 461 ? 49.292 -1.731 7.103 1.00 89.81 461 ARG A CA 1
ATOM 3738 C C . ARG A 1 461 ? 50.390 -0.801 7.618 1.00 89.81 461 ARG A C 1
ATOM 3740 O O . ARG A 1 461 ? 50.134 -0.000 8.521 1.00 89.81 461 ARG A O 1
ATOM 3747 N N . ILE A 1 462 ? 51.602 -0.911 7.080 1.00 85.38 462 ILE A N 1
ATOM 3748 C CA . ILE A 1 462 ? 52.750 -0.079 7.489 1.00 85.38 462 ILE A CA 1
ATOM 3749 C C . ILE A 1 462 ? 52.626 1.317 6.859 1.00 85.38 462 ILE A C 1
ATOM 3751 O O . ILE A 1 462 ? 52.635 2.346 7.542 1.00 85.38 462 ILE A O 1
ATOM 3755 N N . ASP A 1 463 ? 52.449 1.349 5.544 1.00 81.69 463 ASP A N 1
ATOM 3756 C CA . ASP A 1 463 ? 52.343 2.551 4.723 1.00 81.69 463 ASP A CA 1
ATOM 3757 C C . ASP A 1 463 ? 51.256 2.390 3.646 1.00 81.69 463 ASP A C 1
ATOM 3759 O O . ASP A 1 463 ? 50.492 1.426 3.656 1.00 81.69 463 ASP A O 1
ATOM 3763 N N . LYS A 1 464 ? 51.119 3.373 2.748 1.00 77.38 464 LYS A N 1
ATOM 3764 C CA . LYS A 1 464 ? 50.072 3.353 1.716 1.00 77.38 464 LYS A CA 1
ATOM 3765 C C . LYS A 1 464 ? 50.287 2.287 0.635 1.00 77.38 464 LYS A C 1
ATOM 3767 O O . LYS A 1 464 ? 49.303 1.963 -0.025 1.00 77.38 464 LYS A O 1
ATOM 3772 N N . GLU A 1 465 ? 51.510 1.795 0.466 1.00 78.69 465 GLU A N 1
ATOM 3773 C CA . GLU A 1 465 ? 51.909 0.871 -0.604 1.00 78.69 465 GLU A CA 1
ATOM 3774 C C . GLU A 1 465 ? 51.946 -0.585 -0.117 1.00 78.69 465 GLU A C 1
ATOM 3776 O O . GLU A 1 465 ? 51.808 -1.502 -0.917 1.00 78.69 465 GLU A O 1
ATOM 3781 N N . SER A 1 466 ? 52.068 -0.805 1.195 1.00 81.94 466 SER A N 1
ATOM 3782 C CA . SER A 1 466 ? 52.028 -2.130 1.815 1.00 81.94 466 SER A CA 1
ATOM 3783 C C . SER A 1 466 ? 50.636 -2.775 1.804 1.00 81.94 466 SER A C 1
ATOM 3785 O O . SER A 1 466 ? 49.614 -2.104 2.003 1.00 81.94 466 SER A O 1
ATOM 3787 N N . ASP A 1 467 ? 50.624 -4.102 1.652 1.00 85.25 467 ASP A N 1
ATOM 3788 C CA . ASP A 1 467 ? 49.422 -4.932 1.734 1.00 85.25 467 ASP A CA 1
ATOM 3789 C C . ASP A 1 467 ? 48.741 -4.843 3.106 1.00 85.25 467 ASP A C 1
ATOM 3791 O O . ASP A 1 467 ? 49.379 -4.691 4.155 1.00 85.25 467 ASP A O 1
ATOM 3795 N N . TRP A 1 468 ? 47.420 -5.015 3.110 1.00 90.69 468 TRP A N 1
ATOM 3796 C CA . TRP A 1 468 ? 46.644 -5.091 4.341 1.00 90.69 468 TRP A CA 1
ATOM 3797 C C . TRP A 1 468 ? 46.843 -6.424 5.065 1.00 90.69 468 TRP A C 1
ATOM 3799 O O . TRP A 1 468 ? 46.763 -7.509 4.492 1.00 90.69 468 TRP A O 1
ATOM 3809 N N . ILE A 1 469 ? 47.024 -6.336 6.377 1.00 91.12 469 ILE A N 1
ATOM 3810 C CA . ILE A 1 469 ? 47.080 -7.456 7.306 1.00 91.12 469 ILE A CA 1
ATOM 3811 C C . ILE A 1 469 ? 45.814 -7.423 8.147 1.00 91.12 469 ILE A C 1
ATOM 3813 O O . ILE A 1 469 ? 45.633 -6.539 8.984 1.00 91.12 469 ILE A O 1
ATOM 3817 N N . VAL A 1 470 ? 44.939 -8.400 7.933 1.00 93.56 470 VAL A N 1
ATOM 3818 C CA . VAL A 1 470 ? 43.697 -8.552 8.695 1.00 93.56 470 VAL A CA 1
ATOM 3819 C C . VAL A 1 470 ? 43.967 -9.359 9.965 1.00 93.56 470 VAL A C 1
ATOM 3821 O O . VAL A 1 470 ? 44.469 -10.491 9.910 1.00 93.56 470 VAL A O 1
ATOM 3824 N N . ALA A 1 471 ? 43.667 -8.775 11.123 1.00 93.25 471 ALA A N 1
ATOM 3825 C CA . ALA A 1 471 ? 43.789 -9.424 12.426 1.00 93.25 471 ALA A CA 1
ATOM 3826 C C . ALA A 1 471 ? 42.848 -8.766 13.452 1.00 93.25 471 ALA A C 1
ATOM 3828 O O . ALA A 1 471 ? 42.609 -7.571 13.349 1.00 93.25 471 ALA A O 1
ATOM 3829 N N . PRO A 1 472 ? 42.344 -9.492 14.462 1.00 91.06 472 PRO A N 1
ATOM 3830 C CA . PRO A 1 472 ? 41.433 -8.936 15.466 1.00 91.06 472 PRO A CA 1
ATOM 3831 C C . PRO A 1 472 ? 41.975 -7.728 16.244 1.00 91.06 472 PRO A C 1
ATOM 3833 O O . PRO A 1 472 ? 41.193 -6.877 16.677 1.00 91.06 472 PRO A O 1
ATOM 3836 N N . THR A 1 473 ? 43.295 -7.669 16.436 1.00 90.62 473 THR A N 1
ATOM 3837 C CA . THR A 1 473 ? 44.001 -6.637 17.204 1.00 90.62 473 THR A CA 1
ATOM 3838 C C . THR A 1 473 ? 45.277 -6.185 16.487 1.00 90.62 473 THR A C 1
ATOM 3840 O O . THR A 1 473 ? 45.810 -6.881 15.613 1.00 90.62 473 THR A O 1
ATOM 3843 N N . LYS A 1 474 ? 45.799 -5.010 16.865 1.00 87.88 474 LYS A N 1
ATOM 3844 C CA . LYS A 1 474 ? 47.037 -4.455 16.293 1.00 87.88 474 LYS A CA 1
ATOM 3845 C C . LYS A 1 474 ? 48.247 -5.324 16.649 1.00 87.88 474 LYS A C 1
ATOM 3847 O O . LYS A 1 474 ? 49.164 -5.473 15.844 1.00 87.88 474 LYS A O 1
ATOM 3852 N N . GLU A 1 475 ? 48.226 -5.917 17.834 1.00 87.62 475 GLU A N 1
ATOM 3853 C CA . GLU A 1 475 ? 49.245 -6.812 18.370 1.00 87.62 475 GLU A CA 1
ATOM 3854 C C . GLU A 1 475 ? 49.301 -8.111 17.555 1.00 87.62 475 GLU A C 1
ATOM 3856 O O . GLU A 1 475 ? 50.372 -8.529 17.115 1.00 87.62 475 GLU A O 1
ATOM 3861 N N . GLU A 1 476 ? 48.146 -8.712 17.252 1.00 87.75 476 GLU A N 1
ATOM 3862 C CA . GLU A 1 476 ? 48.071 -9.894 16.387 1.00 87.75 476 GLU A CA 1
ATOM 3863 C C . GLU A 1 476 ? 48.488 -9.592 14.942 1.00 87.75 476 GLU A C 1
ATOM 3865 O O . GLU A 1 476 ? 49.136 -10.424 14.298 1.00 87.75 476 GLU A O 1
ATOM 3870 N N . ALA A 1 477 ? 48.176 -8.397 14.429 1.00 86.62 477 ALA A N 1
ATOM 3871 C CA . ALA A 1 477 ? 48.656 -7.955 13.121 1.00 86.62 477 ALA A CA 1
ATOM 3872 C C . ALA A 1 477 ? 50.186 -7.815 13.092 1.00 86.62 477 ALA A C 1
ATOM 3874 O O . ALA A 1 477 ? 50.822 -8.263 12.136 1.00 86.62 477 ALA A O 1
ATOM 3875 N N . ALA A 1 478 ? 50.788 -7.259 14.150 1.00 84.62 478 ALA A N 1
ATOM 3876 C CA . ALA A 1 478 ? 52.240 -7.154 14.280 1.00 84.62 478 ALA A CA 1
ATOM 3877 C C . ALA A 1 478 ? 52.899 -8.540 14.321 1.00 84.62 478 ALA A C 1
ATOM 3879 O O . ALA A 1 478 ? 53.869 -8.776 13.602 1.00 84.62 478 ALA A O 1
ATOM 3880 N N . LEU A 1 479 ? 52.327 -9.491 15.068 1.00 83.62 479 LEU A N 1
ATOM 3881 C CA . LEU A 1 479 ? 52.804 -10.877 15.103 1.00 83.62 479 LEU A CA 1
ATOM 3882 C C . LEU A 1 479 ? 52.696 -11.574 13.737 1.00 83.62 479 LEU A C 1
ATOM 3884 O O . LEU A 1 479 ? 53.618 -12.289 13.339 1.00 83.62 479 LEU A O 1
ATOM 3888 N N . LYS A 1 480 ? 51.600 -11.365 12.990 1.00 83.19 480 LYS A N 1
ATOM 3889 C CA . LYS A 1 480 ? 51.459 -11.878 11.613 1.00 83.19 480 LYS A CA 1
ATOM 3890 C C . LYS A 1 480 ? 52.506 -11.279 10.669 1.00 83.19 480 LYS A C 1
ATOM 3892 O O . LYS A 1 480 ? 53.014 -12.000 9.811 1.00 83.19 480 LYS A O 1
ATOM 3897 N N . LEU A 1 481 ? 52.843 -9.997 10.833 1.00 78.50 481 LEU A N 1
ATOM 3898 C CA . LEU A 1 481 ? 53.856 -9.316 10.024 1.00 78.50 481 LEU A CA 1
ATOM 3899 C C . LEU A 1 481 ? 55.257 -9.875 10.294 1.00 78.50 481 LEU A C 1
ATOM 3901 O O . LEU A 1 481 ? 55.939 -10.261 9.348 1.00 78.50 481 LEU A O 1
ATOM 3905 N N . VAL A 1 482 ? 55.636 -10.023 11.569 1.00 75.81 482 VAL A N 1
ATOM 3906 C CA . VAL A 1 482 ? 56.915 -10.636 11.979 1.00 75.81 482 VAL A CA 1
ATOM 3907 C C . VAL A 1 482 ? 57.048 -12.069 11.449 1.00 75.81 482 VAL A C 1
ATOM 3909 O O . VAL A 1 482 ? 58.116 -12.455 10.988 1.00 75.81 482 VAL A O 1
ATOM 3912 N N . LYS A 1 483 ? 55.961 -12.856 11.446 1.00 72.44 483 LYS A N 1
ATOM 3913 C CA . LYS A 1 483 ? 55.963 -14.219 10.882 1.00 72.44 483 LYS A CA 1
ATOM 3914 C C . LYS A 1 483 ? 56.117 -14.258 9.356 1.00 72.44 483 LYS A C 1
ATOM 3916 O O . LYS A 1 483 ? 56.701 -15.208 8.846 1.00 72.44 483 LYS A O 1
ATOM 3921 N N . LYS A 1 484 ? 55.576 -13.275 8.621 1.00 69.00 484 LYS A N 1
ATOM 3922 C CA . LYS A 1 484 ? 55.705 -13.190 7.151 1.00 69.00 484 LYS A CA 1
ATOM 3923 C C . LYS A 1 484 ? 57.068 -12.648 6.715 1.00 69.00 484 LYS A C 1
ATOM 3925 O O . LYS A 1 484 ? 57.614 -13.123 5.727 1.00 69.00 484 LYS A O 1
ATOM 3930 N N . GLN A 1 485 ? 57.605 -11.663 7.432 1.00 63.62 485 GLN A N 1
ATOM 3931 C CA . GLN A 1 485 ? 58.915 -11.068 7.173 1.00 63.62 485 GLN A CA 1
ATOM 3932 C C . GLN A 1 485 ? 59.939 -11.599 8.184 1.00 63.62 485 GLN A C 1
ATOM 3934 O O . GLN A 1 485 ? 60.390 -10.877 9.071 1.00 63.62 485 GLN A O 1
ATOM 3939 N N . PHE A 1 486 ? 60.332 -12.870 8.047 1.00 49.34 486 PHE A N 1
ATOM 3940 C CA . PHE A 1 486 ? 61.585 -13.324 8.649 1.00 49.34 486 PHE A CA 1
ATOM 3941 C C . PHE A 1 486 ? 62.716 -12.419 8.114 1.00 49.34 486 PHE A C 1
ATOM 3943 O O . PHE A 1 486 ? 62.904 -12.326 6.902 1.00 49.34 486 PHE A O 1
ATOM 3950 N N . SER A 1 487 ? 63.460 -11.773 9.022 1.00 49.84 487 SER A N 1
ATOM 3951 C CA . SER A 1 487 ? 64.831 -11.253 8.816 1.00 49.84 487 SER A CA 1
ATOM 3952 C C . SER A 1 487 ? 65.094 -9.749 8.621 1.00 49.84 487 SER A C 1
ATOM 3954 O O . SER A 1 487 ? 66.205 -9.426 8.225 1.00 49.84 487 SER A O 1
ATOM 3956 N N . ASN A 1 488 ? 64.214 -8.801 8.967 1.00 50.84 488 ASN A N 1
ATOM 3957 C CA . ASN A 1 488 ? 64.640 -7.388 9.060 1.00 50.84 488 ASN A CA 1
ATOM 3958 C C . ASN A 1 488 ? 64.091 -6.711 10.321 1.00 50.84 488 ASN A C 1
ATOM 3960 O O . ASN A 1 488 ? 62.934 -6.309 10.354 1.00 50.84 488 ASN A O 1
ATOM 3964 N N . GLY A 1 489 ? 64.934 -6.556 11.348 1.00 54.62 489 GLY A N 1
ATOM 3965 C CA . GLY A 1 489 ? 64.633 -5.903 12.633 1.00 54.62 489 GLY A CA 1
ATOM 3966 C C . GLY A 1 489 ? 64.378 -4.390 12.557 1.00 54.62 489 GLY A C 1
ATOM 3967 O O . GLY A 1 489 ? 64.907 -3.639 13.368 1.00 54.62 489 GLY A O 1
ATOM 3968 N N . LYS A 1 490 ? 63.598 -3.926 11.576 1.00 59.78 490 LYS A N 1
ATOM 3969 C CA . LYS A 1 490 ? 63.116 -2.544 11.506 1.00 59.78 490 LYS A CA 1
ATOM 3970 C C . LYS A 1 490 ? 61.904 -2.392 12.423 1.00 59.78 490 LYS A C 1
ATOM 3972 O O . LYS A 1 490 ? 60.947 -3.152 12.302 1.00 59.78 490 LYS A O 1
ATOM 3977 N N . GLU A 1 491 ? 61.917 -1.385 13.293 1.00 65.12 491 GLU A N 1
ATOM 3978 C CA . GLU A 1 491 ? 60.694 -0.915 13.944 1.00 65.12 491 GLU A CA 1
ATOM 3979 C C . GLU A 1 491 ? 59.693 -0.471 12.868 1.00 65.12 491 GLU A C 1
ATOM 3981 O O . GLU A 1 491 ? 60.000 0.367 12.018 1.00 65.12 491 GLU A O 1
ATOM 3986 N N . PHE A 1 492 ? 58.491 -1.042 12.887 1.00 72.75 492 PHE A N 1
ATOM 3987 C CA . PHE A 1 492 ? 57.394 -0.656 12.005 1.00 72.75 492 PHE A CA 1
ATOM 3988 C C . PHE A 1 492 ? 56.209 -0.159 12.837 1.00 72.75 492 PHE A C 1
ATOM 3990 O O . PHE A 1 492 ? 55.898 -0.693 13.900 1.00 72.75 492 PHE A O 1
ATOM 3997 N N . SER A 1 493 ? 55.513 0.866 12.341 1.00 80.81 493 SER A N 1
ATOM 3998 C CA . SER A 1 493 ? 54.301 1.394 12.973 1.00 80.81 493 SER A CA 1
ATOM 3999 C C . SER A 1 493 ? 53.080 1.005 12.149 1.00 80.81 493 SER A C 1
ATOM 4001 O O . SER A 1 493 ? 52.865 1.528 11.057 1.00 80.81 493 SER A O 1
ATOM 4003 N N . LEU A 1 494 ? 52.273 0.078 12.671 1.00 87.12 494 LEU A N 1
ATOM 4004 C CA . LEU A 1 494 ? 51.029 -0.332 12.023 1.00 87.12 494 LEU A CA 1
ATOM 4005 C C . LEU A 1 494 ? 49.950 0.743 12.159 1.00 87.12 494 LEU A C 1
ATOM 4007 O O . LEU A 1 494 ? 49.630 1.199 13.263 1.00 87.12 494 LEU A O 1
ATOM 4011 N N . LYS A 1 495 ? 49.338 1.086 11.027 1.00 89.56 495 LYS A N 1
ATOM 4012 C CA . LYS A 1 495 ? 48.174 1.964 10.929 1.00 89.56 495 LYS A CA 1
ATOM 4013 C C . LYS A 1 495 ? 46.951 1.121 10.591 1.00 89.56 495 LYS A C 1
ATOM 4015 O O . LYS A 1 495 ? 46.956 0.402 9.594 1.00 89.56 495 LYS A O 1
ATOM 4020 N N . GLN A 1 496 ? 45.921 1.212 11.428 1.00 94.00 496 GLN A N 1
ATOM 4021 C CA . GLN A 1 496 ? 44.629 0.581 11.162 1.00 94.00 496 GLN A CA 1
ATOM 4022 C C . GLN A 1 496 ? 43.911 1.297 10.011 1.00 94.00 496 GLN A C 1
ATOM 4024 O O . GLN A 1 496 ? 44.098 2.502 9.808 1.00 94.00 496 GLN A O 1
ATOM 4029 N N . GLU A 1 497 ? 43.081 0.557 9.280 1.00 93.50 497 GLU A N 1
ATOM 4030 C CA . GLU A 1 497 ? 42.133 1.099 8.317 1.00 93.50 497 GLU A CA 1
ATOM 4031 C C . GLU A 1 497 ? 41.274 2.191 8.966 1.00 93.50 497 GLU A C 1
ATOM 4033 O O . GLU A 1 497 ? 40.804 2.081 10.103 1.00 93.50 497 GLU A O 1
ATOM 4038 N N . LYS A 1 498 ? 41.134 3.300 8.239 1.00 91.81 498 LYS A N 1
ATOM 4039 C CA . LYS A 1 498 ? 40.400 4.472 8.709 1.00 91.81 498 LYS A CA 1
ATOM 4040 C C . LYS A 1 498 ? 38.911 4.325 8.476 1.00 91.81 498 LYS A C 1
ATOM 4042 O O . LYS A 1 498 ? 38.166 5.020 9.146 1.00 91.81 498 LYS A O 1
ATOM 4047 N N . ASP A 1 499 ? 38.464 3.469 7.575 1.00 94.75 499 ASP A N 1
ATOM 4048 C CA . ASP A 1 499 ? 37.037 3.236 7.385 1.00 94.75 499 ASP A CA 1
ATOM 4049 C C . ASP A 1 499 ? 36.424 2.482 8.573 1.00 94.75 499 ASP A C 1
ATOM 4051 O O . ASP A 1 499 ? 37.100 1.754 9.310 1.00 94.75 499 ASP A O 1
ATOM 4055 N N . VAL A 1 500 ? 35.123 2.678 8.771 1.00 94.94 500 VAL A N 1
ATOM 4056 C CA . VAL A 1 500 ? 34.320 1.873 9.694 1.00 94.94 500 VAL A CA 1
ATOM 4057 C C . VAL A 1 500 ? 33.481 0.865 8.920 1.00 94.94 500 VAL A C 1
ATOM 4059 O O . VAL A 1 500 ? 33.153 1.081 7.754 1.00 94.94 500 VAL A O 1
ATOM 4062 N N . LEU A 1 501 ? 33.127 -0.229 9.583 1.00 95.19 501 LEU A N 1
ATOM 4063 C CA . LEU A 1 501 ? 32.208 -1.229 9.071 1.00 95.19 501 LEU A CA 1
ATOM 4064 C C . LEU A 1 501 ? 30.793 -0.662 8.973 1.00 95.19 501 LEU A C 1
ATOM 4066 O O . LEU A 1 501 ? 30.344 0.105 9.828 1.00 95.19 501 LEU A O 1
ATOM 4070 N N . ASP A 1 502 ? 30.077 -1.105 7.947 1.00 92.50 502 ASP A N 1
ATOM 4071 C CA . ASP A 1 502 ? 28.644 -0.918 7.814 1.00 92.50 502 ASP A CA 1
ATOM 4072 C C . ASP A 1 502 ? 27.939 -1.396 9.089 1.00 92.50 502 ASP A C 1
ATOM 4074 O O . ASP A 1 502 ? 28.197 -2.493 9.591 1.00 92.50 502 ASP A O 1
ATOM 4078 N N . THR A 1 503 ? 27.027 -0.582 9.617 1.00 91.56 503 THR A N 1
ATOM 4079 C CA . THR A 1 503 ? 26.332 -0.858 10.881 1.00 91.56 503 THR A CA 1
ATOM 4080 C C . THR A 1 503 ? 25.646 -2.221 10.876 1.00 91.56 503 THR A C 1
ATOM 4082 O O . THR A 1 503 ? 25.634 -2.927 11.891 1.00 91.56 503 THR A O 1
ATOM 4085 N N . TRP A 1 504 ? 25.108 -2.612 9.721 1.00 91.62 504 TRP A N 1
ATOM 4086 C CA . TRP A 1 504 ? 24.425 -3.886 9.536 1.00 91.62 504 TRP A CA 1
ATOM 4087 C C . TRP A 1 504 ? 25.349 -5.094 9.702 1.00 91.62 504 TRP A C 1
ATOM 4089 O O . TRP A 1 504 ? 24.867 -6.154 10.091 1.00 91.62 504 TRP A O 1
ATOM 4099 N N . PHE A 1 505 ? 26.662 -4.945 9.494 1.00 93.44 505 PHE A N 1
ATOM 4100 C CA . PHE A 1 505 ? 27.631 -6.009 9.759 1.00 93.44 505 PHE A CA 1
ATOM 4101 C C . PHE A 1 505 ? 27.628 -6.379 11.243 1.00 93.44 505 PHE A C 1
ATOM 4103 O O . PHE A 1 505 ? 27.393 -7.533 11.589 1.00 93.44 505 PHE A O 1
ATOM 4110 N N . ALA A 1 506 ? 27.759 -5.394 12.135 1.00 92.75 506 ALA A N 1
ATOM 4111 C CA . ALA A 1 506 ? 27.682 -5.638 13.573 1.00 92.75 506 ALA A CA 1
ATOM 4112 C C . ALA A 1 506 ? 26.284 -6.109 14.001 1.00 92.75 506 ALA A C 1
ATOM 4114 O O . ALA A 1 506 ? 26.151 -7.093 14.727 1.00 92.75 506 ALA A O 1
ATOM 4115 N N . SER A 1 507 ? 25.230 -5.458 13.503 1.00 91.62 507 SER A N 1
ATOM 4116 C CA . SER A 1 507 ? 23.853 -5.827 13.846 1.00 91.62 507 SER A CA 1
ATOM 4117 C C . SER A 1 507 ? 23.467 -7.242 13.389 1.00 91.62 507 SER A C 1
ATOM 4119 O O . SER A 1 507 ? 22.630 -7.877 14.029 1.00 91.62 507 SER A O 1
ATOM 4121 N N . SER A 1 508 ? 24.081 -7.781 12.331 1.00 91.25 508 SER A N 1
ATOM 4122 C CA . SER A 1 508 ? 23.825 -9.157 11.875 1.00 91.25 508 SER A CA 1
ATOM 4123 C C . SER A 1 508 ? 24.275 -10.232 12.872 1.00 91.25 508 SER A C 1
ATOM 4125 O O . SER A 1 508 ? 23.708 -11.322 12.909 1.00 91.25 508 SER A O 1
ATOM 4127 N N . LEU A 1 509 ? 25.248 -9.913 13.731 1.00 92.31 509 LEU A N 1
ATOM 4128 C CA . LEU A 1 509 ? 25.841 -10.851 14.686 1.00 92.31 509 LEU A CA 1
ATOM 4129 C C . LEU A 1 509 ? 25.070 -10.935 16.006 1.00 92.31 509 LEU A C 1
ATOM 4131 O O . LEU A 1 509 ? 25.413 -11.752 16.857 1.00 92.31 509 LEU A O 1
ATOM 4135 N N . ILE A 1 510 ? 24.036 -10.112 16.197 1.00 92.06 510 ILE A N 1
ATOM 4136 C CA . ILE A 1 510 ? 23.300 -10.003 17.464 1.00 92.06 510 ILE A CA 1
ATOM 4137 C C . ILE A 1 510 ? 22.856 -11.367 18.010 1.00 92.06 510 ILE A C 1
ATOM 4139 O O . ILE A 1 510 ? 23.216 -11.660 19.150 1.00 92.06 510 ILE A O 1
ATOM 4143 N N . PRO A 1 511 ? 22.165 -12.240 17.243 1.00 90.06 511 PRO A N 1
ATOM 4144 C CA . PRO A 1 511 ? 21.753 -13.540 17.769 1.00 90.06 511 PRO A CA 1
ATOM 4145 C C . PRO A 1 511 ? 22.929 -14.386 18.268 1.00 90.06 511 PRO A C 1
ATOM 4147 O O . PRO A 1 511 ? 22.795 -15.079 19.268 1.00 90.06 511 PRO A O 1
ATOM 4150 N N . LEU A 1 512 ? 24.090 -14.312 17.611 1.00 88.94 512 LEU A N 1
ATOM 4151 C CA . LEU A 1 512 ? 25.287 -15.062 17.997 1.00 88.94 512 LEU A CA 1
ATOM 4152 C C . LEU A 1 512 ? 25.898 -14.487 19.284 1.00 88.94 512 LEU A C 1
ATOM 4154 O O . LEU A 1 512 ? 26.128 -15.206 20.261 1.00 88.94 512 LEU A O 1
ATOM 4158 N N . VAL A 1 513 ? 26.131 -13.173 19.300 1.00 90.19 513 VAL A N 1
ATOM 4159 C CA . VAL A 1 513 ? 26.822 -12.478 20.396 1.00 90.19 513 VAL A CA 1
ATOM 4160 C C . VAL A 1 513 ? 25.994 -12.500 21.680 1.00 90.19 513 VAL A C 1
ATOM 4162 O O . VAL A 1 513 ? 26.543 -12.709 22.765 1.00 90.19 513 VAL A O 1
ATOM 4165 N N . SER A 1 514 ? 24.668 -12.371 21.576 1.00 87.44 514 SER A N 1
ATOM 4166 C CA . SER A 1 514 ? 23.753 -12.430 22.722 1.00 87.44 514 SER A CA 1
ATOM 4167 C C . SER A 1 514 ? 23.814 -13.761 23.492 1.00 87.44 514 SER A C 1
ATOM 4169 O O . SER A 1 514 ? 23.480 -13.787 24.681 1.00 87.44 514 SER A O 1
ATOM 4171 N N . PHE A 1 515 ? 24.291 -14.848 22.868 1.00 85.56 515 PHE A N 1
ATOM 4172 C CA . PHE A 1 515 ? 24.489 -16.156 23.512 1.00 85.56 515 PHE A CA 1
ATOM 4173 C C . PHE A 1 515 ? 25.961 -16.535 23.741 1.00 85.56 515 PHE A C 1
ATOM 4175 O O . PHE A 1 515 ? 26.255 -17.674 24.098 1.00 85.56 515 PHE A O 1
ATOM 4182 N N . GLY A 1 516 ? 26.877 -15.567 23.649 1.00 85.56 516 GLY A N 1
ATOM 4183 C CA . GLY A 1 516 ? 28.268 -15.721 24.084 1.00 85.56 516 GLY A CA 1
ATOM 4184 C C . GLY A 1 516 ? 29.277 -16.037 22.981 1.00 85.56 516 GLY A C 1
ATOM 4185 O O . GLY A 1 516 ? 30.443 -16.245 23.300 1.00 85.56 516 GLY A O 1
ATOM 4186 N N . TRP A 1 517 ? 28.878 -16.043 21.709 1.00 88.25 517 TRP A N 1
ATOM 4187 C CA . TRP A 1 517 ? 29.826 -16.151 20.597 1.00 88.25 517 TRP A CA 1
ATOM 4188 C C . TRP A 1 517 ? 30.720 -14.890 20.505 1.00 88.25 517 TRP A C 1
ATOM 4190 O O . TRP A 1 517 ? 30.210 -13.788 20.734 1.00 88.25 517 TRP A O 1
ATOM 4200 N N . PRO A 1 518 ? 32.025 -14.993 20.161 1.00 87.56 518 PRO A N 1
ATOM 4201 C CA . PRO A 1 518 ? 32.769 -16.196 19.755 1.00 87.56 518 PRO A CA 1
ATOM 4202 C C . PRO A 1 518 ? 33.409 -16.995 20.902 1.00 87.56 518 PRO A C 1
ATOM 4204 O O . PRO A 1 518 ? 33.915 -18.083 20.653 1.00 87.56 518 PRO A O 1
ATOM 4207 N N . GLU A 1 519 ? 33.397 -16.491 22.141 1.00 85.69 519 GLU A N 1
ATOM 4208 C CA . GLU A 1 519 ? 34.020 -17.158 23.302 1.00 85.69 519 GLU A CA 1
ATOM 4209 C C . GLU A 1 519 ? 33.378 -18.522 23.603 1.00 85.69 519 GLU A C 1
ATOM 4211 O O . GLU A 1 519 ? 34.063 -19.474 23.972 1.00 85.69 519 GLU A O 1
ATOM 4216 N N . ASN A 1 520 ? 32.059 -18.621 23.420 1.00 80.25 520 ASN A N 1
ATOM 4217 C CA . ASN A 1 520 ? 31.305 -19.861 23.520 1.00 80.25 520 ASN A CA 1
ATOM 4218 C C . ASN A 1 520 ? 30.902 -20.351 22.122 1.00 80.25 520 ASN A C 1
ATOM 4220 O O . ASN A 1 520 ? 30.159 -19.678 21.405 1.00 80.25 520 ASN A O 1
ATOM 4224 N N . SER A 1 521 ? 31.366 -21.544 21.750 1.00 70.19 521 SER A N 1
ATOM 4225 C CA . SER A 1 521 ? 31.031 -22.195 20.479 1.00 70.19 521 SER A CA 1
ATOM 4226 C C . SER A 1 521 ? 29.652 -22.866 20.481 1.00 70.19 521 SER A C 1
ATOM 4228 O O . SER A 1 521 ? 29.142 -23.201 19.410 1.00 70.19 521 SER A O 1
ATOM 4230 N N . MET A 1 522 ? 29.023 -23.049 21.651 1.00 67.06 522 MET A N 1
ATOM 4231 C CA . MET A 1 522 ? 27.687 -23.635 21.762 1.00 67.06 522 MET A CA 1
ATOM 4232 C C . MET A 1 522 ? 26.623 -22.628 21.311 1.00 67.06 522 MET A C 1
ATOM 4234 O O . MET A 1 522 ? 26.146 -21.796 22.085 1.00 67.06 522 MET A O 1
ATOM 4238 N N . PHE A 1 523 ? 26.239 -22.719 20.041 1.00 68.81 523 PHE A N 1
ATOM 4239 C CA . PHE A 1 523 ? 25.191 -21.888 19.467 1.00 68.81 523 PHE A CA 1
ATOM 4240 C C . PHE A 1 523 ? 23.803 -22.322 19.966 1.00 68.81 523 PHE A C 1
ATOM 4242 O O . PHE A 1 523 ? 23.393 -23.466 19.771 1.00 68.81 523 PHE A O 1
ATOM 4249 N N . LYS A 1 524 ? 23.064 -21.401 20.598 1.00 76.31 524 LYS A N 1
ATOM 4250 C CA . LYS A 1 524 ? 21.652 -21.596 20.953 1.00 76.31 524 LYS A CA 1
ATOM 4251 C C . LYS A 1 524 ? 20.769 -20.793 19.989 1.00 76.31 524 LYS A C 1
ATOM 4253 O O . LYS A 1 524 ? 20.745 -19.569 20.114 1.00 76.31 524 LYS A O 1
ATOM 4258 N N . PRO A 1 525 ? 20.022 -21.435 19.071 1.00 83.12 525 PRO A N 1
ATOM 4259 C CA . PRO A 1 525 ? 19.158 -20.716 18.143 1.00 83.12 525 PRO A CA 1
ATOM 4260 C C . PRO A 1 525 ? 18.014 -20.004 18.868 1.00 83.12 525 PRO A C 1
ATOM 4262 O O . PRO A 1 525 ? 17.514 -20.470 19.903 1.00 83.12 525 PRO A O 1
ATOM 4265 N N . LEU A 1 526 ? 17.595 -18.875 18.302 1.00 90.81 526 LEU A N 1
ATOM 4266 C CA . LEU A 1 526 ? 16.361 -18.192 18.669 1.00 90.81 526 LEU A CA 1
ATOM 4267 C C . LEU A 1 526 ? 15.165 -19.069 18.285 1.00 90.81 526 LEU A C 1
ATOM 4269 O O . LEU A 1 526 ? 15.172 -19.734 17.252 1.00 90.81 526 LEU A O 1
ATOM 4273 N N . SER A 1 527 ? 14.128 -19.066 19.122 1.00 90.69 527 SER A N 1
ATOM 4274 C CA . SER A 1 527 ? 12.892 -19.813 18.861 1.00 90.69 527 SER A CA 1
ATOM 4275 C C . SER A 1 527 ? 12.123 -19.224 17.677 1.00 90.69 527 SER A C 1
ATOM 4277 O O . SER A 1 527 ? 11.506 -19.956 16.907 1.00 90.69 527 SER A O 1
ATOM 4279 N N . LEU A 1 528 ? 12.163 -17.898 17.541 1.00 91.81 528 LEU A N 1
ATOM 4280 C CA . LEU A 1 528 ? 11.661 -17.148 16.396 1.00 91.81 528 LEU A CA 1
ATOM 4281 C C . LEU A 1 528 ? 12.296 -15.752 16.371 1.00 91.81 528 LEU A C 1
ATOM 4283 O O . LEU A 1 528 ? 12.762 -15.261 17.404 1.00 91.81 528 LEU A O 1
ATOM 4287 N N . LEU A 1 529 ? 12.276 -15.104 15.209 1.00 93.56 529 LEU A N 1
ATOM 4288 C CA . LEU A 1 529 ? 12.557 -13.680 15.063 1.00 93.56 529 LEU A CA 1
ATOM 4289 C C . LEU A 1 529 ? 11.262 -12.948 14.714 1.00 93.56 529 LEU A C 1
ATOM 4291 O O . LEU A 1 529 ? 10.657 -13.212 13.680 1.00 93.56 529 LEU A O 1
ATOM 4295 N N . GLU A 1 530 ? 10.852 -12.011 15.559 1.00 94.06 530 GLU A N 1
ATOM 4296 C CA . GLU A 1 530 ? 9.697 -11.150 15.307 1.00 94.06 530 GLU A CA 1
ATOM 4297 C C . GLU A 1 530 ? 10.193 -9.725 15.036 1.00 94.06 530 GLU A C 1
ATOM 4299 O O . GLU A 1 530 ? 11.026 -9.213 15.786 1.00 94.06 530 GLU A O 1
ATOM 4304 N N . THR A 1 531 ? 9.758 -9.105 13.935 1.00 94.56 531 THR A N 1
ATOM 4305 C CA . THR A 1 531 ? 10.172 -7.737 13.588 1.00 94.56 531 THR A CA 1
ATOM 4306 C C . THR A 1 531 ? 9.262 -7.078 12.543 1.00 94.56 531 THR A C 1
ATOM 4308 O O . THR A 1 531 ? 8.405 -7.722 11.943 1.00 94.56 531 THR A O 1
ATOM 4311 N N . GLY A 1 532 ? 9.443 -5.778 12.304 1.00 92.44 532 GLY A N 1
ATOM 4312 C CA . GLY A 1 532 ? 8.798 -5.068 11.202 1.00 92.44 532 GLY A CA 1
ATOM 4313 C C . GLY A 1 532 ? 9.349 -5.514 9.844 1.00 92.44 532 GLY A C 1
ATOM 4314 O O . GLY A 1 532 ? 10.552 -5.734 9.681 1.00 92.44 532 GLY A O 1
ATOM 4315 N N . HIS A 1 533 ? 8.478 -5.638 8.840 1.00 91.44 533 HIS A N 1
ATOM 4316 C CA . HIS A 1 533 ? 8.894 -6.052 7.491 1.00 91.44 533 HIS A CA 1
ATOM 4317 C C . HIS A 1 533 ? 9.825 -5.052 6.784 1.00 91.44 533 HIS A C 1
ATOM 4319 O O . HIS A 1 533 ? 10.492 -5.411 5.817 1.00 91.44 533 HIS A O 1
ATOM 4325 N N . ASP A 1 534 ? 9.900 -3.805 7.250 1.00 86.62 534 ASP A N 1
ATOM 4326 C CA . ASP A 1 534 ? 10.740 -2.763 6.664 1.00 86.62 534 ASP A CA 1
ATOM 4327 C C . ASP A 1 534 ? 12.237 -3.028 6.831 1.00 86.62 534 ASP A C 1
ATOM 4329 O O . ASP A 1 534 ? 13.027 -2.568 6.009 1.00 86.62 534 ASP A O 1
ATOM 4333 N N . ILE A 1 535 ? 12.624 -3.813 7.841 1.00 89.31 535 ILE A N 1
ATOM 4334 C CA . ILE A 1 535 ? 14.014 -4.232 8.058 1.00 89.31 535 ILE A CA 1
ATOM 4335 C C . ILE A 1 535 ? 14.301 -5.672 7.607 1.00 89.31 535 ILE A C 1
ATOM 4337 O O . ILE A 1 535 ? 15.385 -6.191 7.880 1.00 89.31 535 ILE A O 1
ATOM 4341 N N . LEU A 1 536 ? 13.378 -6.307 6.869 1.00 90.50 536 LEU A N 1
ATOM 4342 C CA . LEU A 1 536 ? 13.537 -7.664 6.327 1.00 90.50 536 LEU A CA 1
ATOM 4343 C C . LEU A 1 536 ? 14.785 -7.781 5.438 1.00 90.50 536 LEU A C 1
ATOM 4345 O O . LEU A 1 536 ? 15.670 -8.588 5.712 1.00 90.50 536 LEU A O 1
ATOM 4349 N N . GLY A 1 537 ? 14.897 -6.934 4.411 1.00 82.50 537 GLY A N 1
ATOM 4350 C CA . GLY A 1 537 ? 16.061 -6.938 3.517 1.00 82.50 537 GLY A CA 1
ATOM 4351 C C . GLY A 1 537 ? 17.347 -6.435 4.185 1.00 82.50 537 GLY A C 1
ATOM 4352 O O . GLY A 1 537 ? 18.440 -6.830 3.807 1.00 82.50 537 GLY A O 1
ATOM 4353 N N . PHE A 1 538 ? 17.249 -5.573 5.199 1.00 80.81 538 PHE A N 1
ATOM 4354 C CA . PHE A 1 538 ? 18.418 -4.924 5.805 1.00 80.81 538 PHE A CA 1
ATOM 4355 C C . PHE A 1 538 ? 19.067 -5.754 6.901 1.00 80.81 538 PHE A C 1
ATOM 4357 O O . PHE A 1 538 ? 20.279 -5.940 6.915 1.00 80.81 538 PHE A O 1
ATOM 4364 N N . TRP A 1 539 ? 18.256 -6.213 7.849 1.00 90.00 539 TRP A N 1
ATOM 4365 C CA . TRP A 1 539 ? 18.737 -6.841 9.066 1.00 90.00 539 TRP A CA 1
ATOM 4366 C C . TRP A 1 539 ? 18.539 -8.344 9.008 1.00 90.00 539 TRP A C 1
ATOM 4368 O O . TRP A 1 539 ? 19.503 -9.087 9.158 1.00 90.00 539 TRP A O 1
ATOM 4378 N N . VAL A 1 540 ? 17.316 -8.795 8.715 1.00 91.75 540 VAL A N 1
ATOM 4379 C CA . VAL A 1 540 ? 16.979 -10.225 8.718 1.00 91.75 540 VAL A CA 1
ATOM 4380 C C . VAL A 1 540 ? 17.787 -10.971 7.659 1.00 91.75 540 VAL A C 1
ATOM 4382 O O . VAL A 1 540 ? 18.441 -11.958 7.984 1.00 91.75 540 VAL A O 1
ATOM 4385 N N . ALA A 1 541 ? 17.832 -10.462 6.424 1.00 89.25 541 ALA A N 1
ATOM 4386 C CA . ALA A 1 541 ? 18.628 -11.064 5.356 1.00 89.25 541 ALA A CA 1
ATOM 4387 C C . ALA A 1 541 ? 20.119 -11.153 5.723 1.00 89.25 541 ALA A C 1
ATOM 4389 O O . ALA A 1 541 ? 20.762 -12.167 5.469 1.00 89.25 541 ALA A O 1
ATOM 4390 N N . ARG A 1 542 ? 20.664 -10.125 6.389 1.00 88.75 542 ARG A N 1
ATOM 4391 C CA . ARG A 1 542 ? 22.066 -10.104 6.836 1.00 88.75 542 ARG A CA 1
ATOM 4392 C C . ARG A 1 542 ? 22.327 -11.021 8.027 1.00 88.75 542 ARG A C 1
ATOM 4394 O O . ARG A 1 542 ? 23.408 -11.585 8.106 1.00 88.75 542 ARG A O 1
ATOM 4401 N N . ILE A 1 543 ? 21.360 -11.221 8.919 1.00 89.44 543 ILE A N 1
ATOM 4402 C CA . ILE A 1 543 ? 21.460 -12.227 9.981 1.00 89.44 543 ILE A CA 1
ATOM 4403 C C . ILE A 1 543 ? 21.537 -13.641 9.381 1.00 89.44 543 ILE A C 1
ATOM 4405 O O . ILE A 1 543 ? 22.333 -14.459 9.840 1.00 89.44 543 ILE A O 1
ATOM 4409 N N . LEU A 1 544 ? 20.738 -13.934 8.347 1.00 84.88 544 LEU A N 1
ATOM 4410 C CA . LEU A 1 544 ? 20.700 -15.259 7.712 1.00 84.88 544 LEU A CA 1
ATOM 4411 C C . LEU A 1 544 ? 22.039 -15.653 7.065 1.00 84.88 544 LEU A C 1
ATOM 4413 O O . LEU A 1 544 ? 22.386 -16.833 7.067 1.00 84.88 544 LEU A O 1
ATOM 4417 N N . VAL A 1 545 ? 22.829 -14.671 6.616 1.00 75.88 545 VAL A N 1
ATOM 4418 C CA . VAL A 1 545 ? 24.207 -14.867 6.120 1.00 75.88 545 VAL A CA 1
ATOM 4419 C C . VAL A 1 545 ? 25.114 -15.507 7.187 1.00 75.88 545 VAL A C 1
ATOM 4421 O O . VAL A 1 545 ? 26.047 -16.231 6.855 1.00 75.88 545 VAL A O 1
ATOM 4424 N N . GLY A 1 546 ? 24.838 -15.278 8.476 1.00 65.44 546 GLY A N 1
ATOM 4425 C CA . GLY A 1 546 ? 25.698 -15.646 9.604 1.00 65.44 546 GLY A CA 1
ATOM 4426 C C . GLY A 1 546 ? 25.490 -17.034 10.228 1.00 65.44 546 GLY A C 1
ATOM 4427 O O . GLY A 1 546 ? 26.039 -17.243 11.307 1.00 65.44 546 GLY A O 1
ATOM 4428 N N . ARG A 1 547 ? 24.765 -17.970 9.576 1.00 67.00 547 ARG A N 1
ATOM 4429 C CA . ARG A 1 547 ? 24.343 -19.331 10.037 1.00 67.00 547 ARG A CA 1
ATOM 4430 C C . ARG A 1 547 ? 22.943 -19.396 10.682 1.00 67.00 547 ARG A C 1
ATOM 4432 O O . ARG A 1 547 ? 22.849 -19.456 11.904 1.00 67.00 547 ARG A O 1
ATOM 4439 N N . PHE A 1 548 ? 21.880 -19.421 9.862 1.00 73.19 548 PHE A N 1
ATOM 4440 C CA . PHE A 1 548 ? 20.460 -19.705 10.202 1.00 73.19 548 PHE A CA 1
ATOM 4441 C C . PHE A 1 548 ? 20.111 -19.722 11.709 1.00 73.19 548 PHE A C 1
ATOM 4443 O O . PHE A 1 548 ? 19.867 -20.788 12.278 1.00 73.19 548 PHE A O 1
ATOM 4450 N N . PRO A 1 549 ? 20.088 -18.564 12.396 1.00 79.31 549 PRO A N 1
ATOM 4451 C CA . PRO A 1 549 ? 20.005 -18.569 13.850 1.00 79.31 549 PRO A CA 1
ATOM 4452 C C . PRO A 1 549 ? 18.589 -18.788 14.404 1.00 79.31 549 PRO A C 1
ATOM 4454 O O . PRO A 1 549 ? 18.405 -18.784 15.620 1.00 79.31 549 PRO A O 1
ATOM 4457 N N . PHE A 1 550 ? 17.600 -18.950 13.528 1.00 85.88 550 PHE A N 1
ATOM 4458 C CA . PHE A 1 550 ? 16.196 -19.230 13.818 1.00 85.88 550 PHE A CA 1
ATOM 4459 C C . PHE A 1 550 ? 15.541 -19.885 12.601 1.00 85.88 550 PHE A C 1
ATOM 4461 O O . PHE A 1 550 ? 15.966 -19.669 11.467 1.00 85.88 550 PHE A O 1
ATOM 4468 N N . GLU A 1 551 ? 14.460 -20.617 12.853 1.00 85.38 551 GLU A N 1
ATOM 4469 C CA . GLU A 1 551 ? 13.655 -21.279 11.818 1.00 85.38 551 GLU A CA 1
ATOM 4470 C C . GLU A 1 551 ? 12.418 -20.466 11.423 1.00 85.38 551 GLU A C 1
ATOM 4472 O O . GLU A 1 551 ? 11.924 -20.605 10.313 1.00 85.38 551 GLU A O 1
ATOM 4477 N N . ASN A 1 552 ? 11.898 -19.611 12.309 1.00 91.56 552 ASN A N 1
ATOM 4478 C CA . ASN A 1 552 ? 10.633 -18.905 12.092 1.00 91.56 552 ASN A CA 1
ATOM 4479 C C . ASN A 1 552 ? 10.824 -17.390 12.167 1.00 91.56 552 ASN A C 1
ATOM 4481 O O . ASN A 1 552 ? 11.342 -16.872 13.158 1.00 91.56 552 ASN A O 1
ATOM 4485 N N . ILE A 1 553 ? 10.362 -16.681 11.139 1.00 92.75 553 ILE A N 1
ATOM 4486 C CA . ILE A 1 553 ? 10.362 -15.222 11.045 1.00 92.75 553 ILE A CA 1
ATOM 4487 C C . ILE A 1 553 ? 8.912 -14.740 10.999 1.00 92.75 553 ILE A C 1
ATOM 4489 O O . ILE A 1 553 ? 8.162 -15.089 10.088 1.00 92.75 553 ILE A O 1
ATOM 4493 N N . ILE A 1 554 ? 8.517 -13.922 11.970 1.00 92.81 554 ILE A N 1
ATOM 4494 C CA . ILE A 1 554 ? 7.198 -13.289 12.018 1.00 92.81 554 ILE A CA 1
ATOM 4495 C C . ILE A 1 554 ? 7.362 -11.807 11.706 1.00 92.81 554 ILE A C 1
ATOM 4497 O O . ILE A 1 554 ? 8.123 -11.103 12.371 1.00 92.81 554 ILE A O 1
ATOM 4501 N N . LEU A 1 555 ? 6.647 -11.338 10.687 1.00 94.25 555 LEU A N 1
ATOM 4502 C CA . LEU A 1 555 ? 6.726 -9.964 10.215 1.00 94.25 555 LEU A CA 1
ATOM 4503 C C . LEU A 1 555 ? 5.409 -9.227 10.431 1.00 94.25 555 LEU A C 1
ATOM 4505 O O . LEU A 1 555 ? 4.355 -9.670 9.967 1.00 94.25 555 LEU A O 1
ATOM 4509 N N . HIS A 1 556 ? 5.485 -8.071 11.089 1.00 94.19 556 HIS A N 1
ATOM 4510 C CA . HIS A 1 556 ? 4.356 -7.155 11.224 1.00 94.19 556 HIS A CA 1
ATOM 4511 C C . HIS A 1 556 ? 4.452 -5.946 10.281 1.00 94.19 556 HIS A C 1
ATOM 4513 O O . HIS A 1 556 ? 5.504 -5.591 9.730 1.00 94.19 556 HIS A O 1
ATOM 4519 N N . GLY A 1 557 ? 3.302 -5.311 10.077 1.00 90.88 557 GLY A N 1
ATOM 4520 C CA . GLY A 1 557 ? 3.120 -4.146 9.229 1.00 90.88 557 GLY A CA 1
ATOM 4521 C C . GLY A 1 557 ? 3.676 -2.857 9.815 1.00 90.88 557 GLY A C 1
ATOM 4522 O O . GLY A 1 557 ? 3.844 -2.700 11.022 1.00 90.88 557 GLY A O 1
ATOM 4523 N N . LEU A 1 558 ? 3.906 -1.885 8.937 1.00 90.44 558 LEU A N 1
ATOM 4524 C CA . LEU A 1 558 ? 4.359 -0.553 9.324 1.00 90.44 558 LEU A CA 1
ATOM 4525 C C . LEU A 1 558 ? 3.190 0.283 9.848 1.00 90.44 558 LEU A C 1
ATOM 4527 O O . LEU A 1 558 ? 2.224 0.514 9.117 1.00 90.44 558 LEU A O 1
ATOM 4531 N N . ILE A 1 559 ? 3.303 0.804 11.072 1.00 89.75 559 ILE A N 1
ATOM 4532 C CA . ILE A 1 559 ? 2.300 1.729 11.619 1.00 89.75 559 ILE A CA 1
ATOM 4533 C C . ILE A 1 559 ? 2.335 3.056 10.861 1.00 89.75 559 ILE A C 1
ATOM 4535 O O . ILE A 1 559 ? 3.397 3.648 10.637 1.00 89.75 559 ILE A O 1
ATOM 4539 N N . ARG A 1 560 ? 1.149 3.530 10.492 1.00 87.88 560 ARG A N 1
ATOM 4540 C CA . ARG A 1 560 ? 0.921 4.826 9.853 1.00 87.88 560 ARG A CA 1
ATOM 4541 C C . ARG A 1 560 ? 0.213 5.782 10.805 1.00 87.88 560 ARG A C 1
ATOM 4543 O O . ARG A 1 560 ? -0.403 5.354 11.778 1.00 87.88 560 ARG A O 1
ATOM 4550 N N . ASP A 1 561 ? 0.333 7.076 10.534 1.00 82.25 561 ASP A N 1
ATOM 4551 C CA . ASP A 1 561 ? -0.452 8.087 11.246 1.00 82.25 561 ASP A CA 1
ATOM 4552 C C . ASP A 1 561 ? -1.946 8.031 10.861 1.00 82.25 561 ASP A C 1
ATOM 4554 O O . ASP A 1 561 ? -2.364 7.242 10.008 1.00 82.25 561 ASP A O 1
ATOM 4558 N N . SER A 1 562 ? -2.765 8.892 11.471 1.00 73.75 562 SER A N 1
ATOM 4559 C CA . SER A 1 562 ? -4.207 8.995 11.192 1.00 73.75 562 SER A CA 1
ATOM 4560 C C . SER A 1 562 ? -4.535 9.371 9.737 1.00 73.75 562 SER A C 1
ATOM 4562 O O . SER A 1 562 ? -5.656 9.143 9.285 1.00 73.75 562 SER A O 1
ATOM 4564 N N . SER A 1 563 ? -3.557 9.895 8.988 1.00 74.00 563 SER A N 1
ATOM 4565 C CA . SER A 1 563 ? -3.654 10.237 7.564 1.00 74.00 563 SER A CA 1
ATOM 4566 C C . SER A 1 563 ? -3.106 9.140 6.632 1.00 74.00 563 SER A C 1
ATOM 4568 O O . SER A 1 563 ? -3.059 9.343 5.418 1.00 74.00 563 SER A O 1
ATOM 4570 N N . GLY A 1 564 ? -2.663 7.993 7.163 1.00 77.38 564 GLY A N 1
ATOM 4571 C CA . GLY A 1 564 ? -2.071 6.891 6.392 1.00 77.38 564 GLY A CA 1
ATOM 4572 C C . GLY A 1 564 ? -0.614 7.121 5.959 1.00 77.38 564 GLY A C 1
ATOM 4573 O O . GLY A 1 564 ? -0.042 6.331 5.201 1.00 77.38 564 GLY A O 1
ATOM 4574 N N . LYS A 1 565 ? 0.042 8.188 6.427 1.00 78.44 565 LYS A N 1
ATOM 4575 C CA . LYS A 1 565 ? 1.435 8.491 6.071 1.00 78.44 565 LYS A CA 1
ATOM 4576 C C . LYS A 1 565 ? 2.396 7.708 6.968 1.00 78.44 565 LYS A C 1
ATOM 4578 O O . LYS A 1 565 ? 2.135 7.460 8.144 1.00 78.44 565 LYS A O 1
ATOM 4583 N N . LYS A 1 566 ? 3.560 7.335 6.416 1.00 81.88 566 LYS A N 1
ATOM 4584 C CA . LYS A 1 566 ? 4.672 6.773 7.204 1.00 81.88 566 LYS A CA 1
ATOM 4585 C C . LYS A 1 566 ? 5.094 7.794 8.262 1.00 81.88 566 LYS A C 1
ATOM 4587 O O . LYS A 1 566 ? 5.307 8.964 7.922 1.00 81.88 566 LYS A O 1
ATOM 4592 N N . MET A 1 567 ? 5.229 7.345 9.509 1.00 81.31 567 MET A N 1
ATOM 4593 C CA . MET A 1 567 ? 5.751 8.178 10.590 1.00 81.31 567 MET A CA 1
ATOM 4594 C C . MET A 1 567 ? 7.216 8.534 10.318 1.00 81.31 567 MET A C 1
ATOM 4596 O O . MET A 1 567 ? 8.036 7.652 10.058 1.00 81.31 567 MET A O 1
ATOM 4600 N N . SER A 1 568 ? 7.557 9.820 10.373 1.00 76.12 568 SER A N 1
ATOM 4601 C CA . SER A 1 568 ? 8.940 10.290 10.296 1.00 76.12 568 SER A CA 1
ATOM 4602 C C . SER A 1 568 ? 9.153 11.503 11.192 1.00 76.12 568 SER A C 1
ATOM 4604 O O . SER A 1 568 ? 8.297 12.380 11.303 1.00 76.12 568 SER A O 1
ATOM 4606 N N . LYS A 1 569 ? 10.330 11.580 11.824 1.00 72.62 569 LYS A N 1
ATOM 4607 C CA . LYS A 1 569 ? 10.672 12.696 12.720 1.00 72.62 569 LYS A CA 1
ATOM 4608 C C . LYS A 1 569 ? 10.558 14.044 11.994 1.00 72.62 569 LYS A C 1
ATOM 4610 O O . LYS A 1 569 ? 10.019 14.979 12.563 1.00 72.62 569 LYS A O 1
ATOM 4615 N N . SER A 1 570 ? 10.986 14.111 10.729 1.00 62.66 570 SER A N 1
ATOM 4616 C CA . SER A 1 570 ? 10.911 15.314 9.882 1.00 62.66 570 SER A CA 1
ATOM 4617 C C . SER A 1 570 ? 9.496 15.798 9.569 1.00 62.66 570 SER A C 1
ATOM 4619 O O . SER A 1 570 ? 9.315 16.978 9.304 1.00 62.66 570 SER A O 1
ATOM 4621 N N . ARG A 1 571 ? 8.488 14.918 9.611 1.00 67.19 571 ARG A N 1
ATOM 4622 C CA . ARG A 1 571 ? 7.082 15.286 9.382 1.00 67.19 571 ARG A CA 1
ATOM 4623 C C . ARG A 1 571 ? 6.351 15.714 10.651 1.00 67.19 571 ARG A C 1
ATOM 4625 O O . ARG A 1 571 ? 5.219 16.162 10.551 1.00 67.19 571 ARG A O 1
ATOM 4632 N N . GLY A 1 572 ? 6.943 15.513 11.830 1.00 69.88 572 GLY A N 1
ATOM 4633 C CA . GLY A 1 572 ? 6.282 15.804 13.106 1.00 69.88 572 GLY A CA 1
ATOM 4634 C C . GLY A 1 572 ? 5.135 14.862 13.485 1.00 69.88 572 GLY A C 1
ATOM 4635 O O . GLY A 1 572 ? 4.511 15.071 14.515 1.00 69.88 572 GLY A O 1
ATOM 4636 N N . ASN A 1 573 ? 4.867 13.810 12.704 1.00 79.62 573 ASN A N 1
ATOM 4637 C CA . ASN A 1 573 ? 3.777 12.853 12.945 1.00 79.62 573 ASN A CA 1
ATOM 4638 C C . ASN A 1 573 ? 4.199 11.632 13.791 1.00 79.62 573 ASN A C 1
ATOM 4640 O O . ASN A 1 573 ? 3.465 10.649 13.892 1.00 79.62 573 ASN A O 1
ATOM 4644 N N . VAL A 1 574 ? 5.408 11.650 14.359 1.00 84.31 574 VAL A N 1
ATOM 4645 C CA . VAL A 1 574 ? 5.904 10.591 15.247 1.00 84.31 574 VAL A CA 1
ATOM 4646 C C . VAL A 1 574 ? 5.327 10.794 16.643 1.00 84.31 574 VAL A C 1
ATOM 4648 O O . VAL A 1 574 ? 5.569 11.824 17.264 1.00 84.31 574 VAL A O 1
ATOM 4651 N N . ILE A 1 575 ? 4.629 9.781 17.152 1.00 88.62 575 ILE A N 1
ATOM 4652 C CA . ILE A 1 575 ? 4.073 9.779 18.509 1.00 88.62 575 ILE A CA 1
ATOM 4653 C C . ILE A 1 575 ? 4.981 8.952 19.422 1.00 88.62 575 ILE A C 1
ATOM 4655 O O . ILE A 1 575 ? 5.294 7.792 19.125 1.00 88.62 575 ILE A O 1
ATOM 4659 N N . ASP A 1 576 ? 5.387 9.549 20.540 1.00 91.75 576 ASP A N 1
ATOM 4660 C CA . ASP A 1 576 ? 6.035 8.842 21.641 1.00 91.75 576 ASP A CA 1
ATOM 4661 C C . ASP A 1 576 ? 4.987 7.970 22.359 1.00 91.75 576 ASP A C 1
ATOM 4663 O O . ASP A 1 576 ? 3.942 8.486 22.764 1.00 91.75 576 ASP A O 1
ATOM 4667 N N . PRO A 1 577 ? 5.228 6.665 22.565 1.00 94.06 577 PRO A N 1
ATOM 4668 C CA . PRO A 1 577 ? 4.342 5.822 23.365 1.00 94.06 577 PRO A CA 1
ATOM 4669 C C . PRO A 1 577 ? 4.001 6.422 24.740 1.00 94.06 577 PRO A C 1
ATOM 4671 O O . PRO A 1 577 ? 2.860 6.317 25.190 1.00 94.06 577 PRO A O 1
ATOM 4674 N N . ASN A 1 578 ? 4.949 7.112 25.381 1.00 93.69 578 ASN A N 1
ATOM 4675 C CA . ASN A 1 578 ? 4.733 7.762 26.673 1.00 93.69 578 ASN A CA 1
ATOM 4676 C C . ASN A 1 578 ? 3.715 8.904 26.605 1.00 93.69 578 ASN A C 1
ATOM 4678 O O . ASN A 1 578 ? 3.024 9.143 27.595 1.00 93.69 578 ASN A O 1
ATOM 4682 N N . ASP A 1 579 ? 3.585 9.579 25.462 1.00 93.69 579 ASP A N 1
ATOM 4683 C CA . ASP A 1 579 ? 2.616 10.663 25.284 1.00 93.69 579 ASP A CA 1
ATOM 4684 C C . ASP A 1 579 ? 1.176 10.122 25.320 1.00 93.69 579 ASP A C 1
ATOM 4686 O O . ASP A 1 579 ? 0.280 10.789 25.829 1.00 93.69 579 ASP A O 1
ATOM 4690 N N . VAL A 1 580 ? 0.952 8.881 24.871 1.00 94.06 580 VAL A N 1
ATOM 4691 C CA . VAL A 1 580 ? -0.347 8.189 24.986 1.00 94.06 580 VAL A CA 1
ATOM 4692 C C . VAL A 1 580 ? -0.556 7.621 26.394 1.00 94.06 580 VAL A C 1
ATOM 4694 O O . VAL A 1 580 ? -1.656 7.674 26.951 1.00 94.06 580 VAL A O 1
ATOM 4697 N N . ILE A 1 581 ? 0.506 7.084 26.999 1.00 94.56 581 ILE A N 1
ATOM 4698 C CA . ILE A 1 581 ? 0.443 6.461 28.327 1.00 94.56 581 ILE A CA 1
ATOM 4699 C C . ILE A 1 581 ? 0.171 7.500 29.418 1.00 94.56 581 ILE A C 1
ATOM 4701 O O . ILE A 1 581 ? -0.733 7.303 30.230 1.00 94.56 581 ILE A O 1
ATOM 4705 N N . ASN A 1 582 ? 0.932 8.596 29.431 1.00 93.81 582 ASN A N 1
ATOM 4706 C CA . ASN A 1 582 ? 0.896 9.626 30.473 1.00 93.81 582 ASN A CA 1
ATOM 4707 C C . ASN A 1 582 ? 0.034 10.837 30.105 1.00 93.81 582 ASN A C 1
ATOM 4709 O O . ASN A 1 582 ? -0.342 11.603 30.994 1.00 93.81 582 ASN A O 1
ATOM 4713 N N . GLY A 1 583 ? -0.303 10.987 28.825 1.00 93.31 583 GLY A N 1
ATOM 4714 C CA . GLY A 1 583 ? -0.898 12.200 28.289 1.00 93.31 583 GLY A CA 1
ATOM 4715 C C . GLY A 1 583 ? 0.144 13.300 28.078 1.00 93.31 583 GLY A C 1
ATOM 4716 O O . GLY A 1 583 ? 1.164 13.375 28.770 1.00 93.31 583 GLY A O 1
ATOM 4717 N N . ILE A 1 584 ? -0.126 14.188 27.129 1.00 94.56 584 ILE A N 1
ATOM 4718 C CA . ILE A 1 584 ? 0.706 15.359 26.854 1.00 94.56 584 ILE A CA 1
ATOM 4719 C C . ILE A 1 584 ? -0.157 16.521 26.363 1.00 94.56 584 ILE A C 1
ATOM 4721 O O . ILE A 1 584 ? -1.082 16.327 25.578 1.00 94.56 584 ILE A O 1
ATOM 4725 N N . SER A 1 585 ? 0.139 17.739 26.820 1.00 93.94 585 SER A N 1
ATOM 4726 C CA . SER A 1 585 ? -0.505 18.947 26.300 1.00 93.94 585 SER A CA 1
ATOM 4727 C C . SER A 1 585 ? 0.108 19.366 24.966 1.00 93.94 585 SER A C 1
ATOM 4729 O O . SER A 1 585 ? 1.297 19.149 24.725 1.00 93.94 585 SER A O 1
ATOM 4731 N N . LEU A 1 586 ? -0.685 20.040 24.129 1.00 90.75 586 LEU A N 1
ATOM 4732 C CA . LEU A 1 586 ? -0.216 20.608 22.864 1.00 90.75 586 LEU A CA 1
ATOM 4733 C C . LEU A 1 586 ? 1.037 21.484 23.055 1.00 90.75 586 LEU A C 1
ATOM 4735 O O . LEU A 1 586 ? 2.005 21.334 22.316 1.00 90.75 586 LEU A O 1
ATOM 4739 N N . ASP A 1 587 ? 1.064 22.326 24.090 1.00 90.94 587 ASP A N 1
ATOM 4740 C CA . ASP A 1 587 ? 2.196 23.225 24.355 1.00 90.94 587 ASP A CA 1
ATOM 4741 C C . ASP A 1 587 ? 3.510 22.466 24.582 1.00 90.94 587 ASP A C 1
ATOM 4743 O O . ASP A 1 587 ? 4.537 22.824 24.011 1.00 90.94 587 ASP A O 1
ATOM 4747 N N . LYS A 1 588 ? 3.476 21.359 25.340 1.00 91.25 588 LYS A N 1
ATOM 4748 C CA . LYS A 1 588 ? 4.660 20.516 25.576 1.00 91.25 588 LYS A CA 1
ATOM 4749 C C . LYS A 1 588 ? 5.104 19.771 24.319 1.00 91.25 588 LYS A C 1
ATOM 4751 O O . LYS A 1 588 ? 6.295 19.515 24.141 1.00 91.25 588 LYS A O 1
ATOM 4756 N N . MET A 1 589 ? 4.165 19.405 23.446 1.00 90.12 589 MET A N 1
ATOM 4757 C CA . MET A 1 589 ? 4.491 18.804 22.151 1.00 90.12 589 MET A CA 1
ATOM 4758 C C . MET A 1 589 ? 5.215 19.814 21.244 1.00 90.12 589 MET A C 1
ATOM 4760 O O . MET A 1 589 ? 6.240 19.478 20.651 1.00 90.12 589 MET A O 1
ATOM 4764 N N . VAL A 1 590 ? 4.730 21.060 21.190 1.00 88.62 590 VAL A N 1
ATOM 4765 C CA . VAL A 1 590 ? 5.357 22.158 20.431 1.00 88.62 590 VAL A CA 1
ATOM 4766 C C . VAL A 1 590 ? 6.723 22.532 21.021 1.00 88.62 590 VAL A C 1
ATOM 4768 O O . VAL A 1 590 ? 7.694 22.690 20.283 1.00 88.62 590 VAL A O 1
ATOM 4771 N N . GLU A 1 591 ? 6.851 22.589 22.348 1.00 87.69 591 GLU A N 1
ATOM 4772 C CA . GLU A 1 591 ? 8.132 22.798 23.036 1.00 87.69 591 GLU A CA 1
ATOM 4773 C C . GLU A 1 591 ? 9.160 21.720 22.647 1.00 87.69 591 GLU A C 1
ATOM 4775 O O . GLU A 1 591 ? 10.278 22.034 22.225 1.00 87.69 591 GLU A O 1
ATOM 4780 N N . ARG A 1 592 ? 8.767 20.439 22.681 1.00 86.69 592 ARG A N 1
ATOM 4781 C CA . ARG A 1 592 ? 9.621 19.319 22.250 1.00 86.69 592 ARG A CA 1
ATOM 4782 C C . ARG A 1 592 ? 10.041 19.454 20.782 1.00 86.69 592 ARG A C 1
ATOM 4784 O O . ARG A 1 592 ? 11.206 19.216 20.451 1.00 86.69 592 ARG A O 1
ATOM 4791 N N . LEU A 1 593 ? 9.127 19.874 19.906 1.00 84.31 593 LEU A N 1
ATOM 4792 C CA . LEU A 1 593 ? 9.418 20.132 18.494 1.00 84.31 593 LEU A CA 1
ATOM 4793 C C . LEU A 1 593 ? 10.434 21.274 18.317 1.00 84.31 593 LEU A C 1
ATOM 4795 O O . LEU A 1 593 ? 11.359 21.153 17.507 1.00 84.31 593 LEU A O 1
ATOM 4799 N N . ASN A 1 594 ? 10.353 22.331 19.124 1.00 81.69 594 ASN A N 1
ATOM 4800 C CA . ASN A 1 594 ? 11.321 23.432 19.118 1.00 81.69 594 ASN A CA 1
ATOM 4801 C C . ASN A 1 594 ? 12.729 22.974 19.538 1.00 81.69 594 ASN A C 1
ATOM 4803 O O . ASN A 1 594 ? 13.734 23.365 18.920 1.00 81.69 594 ASN A O 1
ATOM 4807 N N . HIS A 1 595 ? 12.815 22.065 20.512 1.00 79.50 595 HIS A N 1
ATOM 4808 C CA . HIS A 1 595 ? 14.074 21.446 20.933 1.00 79.50 595 HIS A CA 1
ATOM 4809 C C . HIS A 1 595 ? 14.627 20.409 19.945 1.00 79.50 595 HIS A C 1
ATOM 4811 O O . HIS A 1 595 ? 15.826 20.125 19.992 1.00 79.50 595 HIS A O 1
ATOM 4817 N N . SER A 1 596 ? 13.835 19.941 18.977 1.00 77.50 596 SER A N 1
ATOM 4818 C CA . SER A 1 596 ? 14.290 18.991 17.957 1.00 77.50 596 SER A CA 1
ATOM 4819 C C . SER A 1 596 ? 15.397 19.541 17.038 1.00 77.50 596 SER A C 1
ATOM 4821 O O . SER A 1 596 ? 15.642 20.754 16.934 1.00 77.50 596 SER A O 1
ATOM 4823 N N . VAL A 1 597 ? 16.063 18.610 16.353 1.00 72.75 597 VAL A N 1
ATOM 4824 C CA . VAL A 1 597 ? 17.185 18.834 15.423 1.00 72.75 597 VAL A CA 1
ATOM 4825 C C . VAL A 1 597 ? 16.705 19.159 13.990 1.00 72.75 597 VAL A C 1
ATOM 4827 O O . VAL A 1 597 ? 17.500 19.250 13.056 1.00 72.75 597 VAL A O 1
ATOM 4830 N N . LEU A 1 598 ? 15.393 19.321 13.799 1.00 74.25 598 LEU A N 1
ATOM 4831 C CA . LEU A 1 598 ? 14.782 19.637 12.506 1.00 74.25 598 LEU A CA 1
ATOM 4832 C C . LEU A 1 598 ? 15.140 21.051 12.032 1.00 74.25 598 LEU A C 1
ATOM 4834 O O . LEU A 1 598 ? 15.427 21.940 12.842 1.00 74.25 598 LEU A O 1
ATOM 4838 N N . SER A 1 599 ? 15.107 21.260 10.716 1.00 69.88 599 SER A N 1
ATOM 4839 C CA . SER A 1 599 ? 15.239 22.591 10.117 1.00 69.88 599 SER A CA 1
ATOM 4840 C C . SER A 1 599 ? 14.019 23.473 10.433 1.00 69.88 599 SER A C 1
ATOM 4842 O O . SER A 1 599 ? 12.970 22.970 10.830 1.00 69.88 599 SER A O 1
ATOM 4844 N N . ASN A 1 600 ? 14.133 24.796 10.271 1.00 73.50 600 ASN A N 1
ATOM 4845 C CA . ASN A 1 600 ? 13.032 25.711 10.611 1.00 73.50 600 ASN A CA 1
ATOM 4846 C C . ASN A 1 600 ? 11.781 25.474 9.747 1.00 73.50 600 ASN A C 1
ATOM 4848 O O . ASN A 1 600 ? 10.683 25.444 10.289 1.00 73.50 600 ASN A O 1
ATOM 4852 N N . SER A 1 601 ? 11.940 25.216 8.445 1.00 70.38 601 SER A N 1
ATOM 4853 C CA . SER A 1 601 ? 10.812 24.894 7.559 1.00 70.38 601 SER A CA 1
ATOM 4854 C C . SER A 1 601 ? 10.158 23.553 7.912 1.00 70.38 601 SER A C 1
ATOM 4856 O O . SER A 1 601 ? 8.935 23.438 7.900 1.00 70.38 601 SER A O 1
ATOM 4858 N N . GLU A 1 602 ? 10.953 22.543 8.286 1.00 74.94 602 GLU A N 1
ATOM 4859 C CA . GLU A 1 602 ? 10.427 21.263 8.783 1.00 74.94 602 GLU A CA 1
ATOM 4860 C C . GLU A 1 602 ? 9.666 21.436 10.101 1.00 74.94 602 GLU A C 1
ATOM 4862 O O . GLU A 1 602 ? 8.652 20.775 10.297 1.00 74.94 602 GLU A O 1
ATOM 4867 N N . LYS A 1 603 ? 10.120 22.327 10.995 1.00 80.50 603 LYS A N 1
ATOM 4868 C CA . LYS A 1 603 ? 9.417 22.630 12.250 1.00 80.50 603 LYS A CA 1
ATOM 4869 C C . LYS A 1 603 ? 8.088 23.321 12.015 1.00 80.50 603 LYS A C 1
ATOM 4871 O O . LYS A 1 603 ? 7.111 22.897 12.608 1.00 80.50 603 LYS A O 1
ATOM 4876 N N . GLU A 1 604 ? 8.035 24.334 11.156 1.00 81.94 604 GLU A N 1
ATOM 4877 C CA . GLU A 1 604 ? 6.779 25.023 10.832 1.00 81.94 604 GLU A CA 1
ATOM 4878 C C . GLU A 1 604 ? 5.748 24.045 10.256 1.00 81.94 604 GLU A C 1
ATOM 4880 O O . GLU A 1 604 ? 4.595 24.014 10.690 1.00 81.94 604 GLU A O 1
ATOM 4885 N N . PHE A 1 605 ? 6.184 23.181 9.333 1.00 79.50 605 PHE A N 1
ATOM 4886 C CA . PHE A 1 605 ? 5.339 22.130 8.772 1.00 79.50 605 PHE A CA 1
ATOM 4887 C C . PHE A 1 605 ? 4.885 21.117 9.836 1.00 79.50 605 PHE A C 1
ATOM 4889 O O . PHE A 1 605 ? 3.699 20.805 9.936 1.00 79.50 605 PHE A O 1
ATOM 4896 N N . ALA A 1 606 ? 5.820 20.624 10.651 1.00 82.75 606 ALA A N 1
ATOM 4897 C CA . ALA A 1 606 ? 5.540 19.685 11.730 1.00 82.75 606 ALA A CA 1
ATOM 4898 C C . ALA A 1 606 ? 4.605 20.282 12.792 1.00 82.75 606 ALA A C 1
ATOM 4900 O O . ALA A 1 606 ? 3.726 19.583 13.283 1.00 82.75 606 ALA A O 1
ATOM 4901 N N . GLU A 1 607 ? 4.762 21.561 13.136 1.00 86.56 607 GLU A N 1
ATOM 4902 C CA . GLU A 1 607 ? 3.920 22.255 14.110 1.00 86.56 607 GLU A CA 1
ATOM 4903 C C . GLU A 1 607 ? 2.495 22.410 13.579 1.00 86.56 607 GLU A C 1
ATOM 4905 O O . GLU A 1 607 ? 1.539 22.139 14.308 1.00 86.56 607 GLU A O 1
ATOM 4910 N N . ALA A 1 608 ? 2.340 22.795 12.310 1.00 85.62 608 ALA A N 1
ATOM 4911 C CA . ALA A 1 608 ? 1.033 22.898 11.670 1.00 85.62 608 ALA A CA 1
ATOM 4912 C C . ALA A 1 608 ? 0.297 21.546 11.659 1.00 85.62 608 ALA A C 1
ATOM 4914 O O . ALA A 1 608 ? -0.873 21.475 12.044 1.00 85.62 608 ALA A O 1
ATOM 4915 N N . GLU A 1 609 ? 0.991 20.466 11.289 1.00 82.44 609 GLU A N 1
ATOM 4916 C CA . GLU A 1 609 ? 0.430 19.110 11.303 1.00 82.44 609 GLU A CA 1
ATOM 4917 C C . GLU A 1 609 ? 0.064 18.679 12.734 1.00 82.44 609 GLU A C 1
ATOM 4919 O O . GLU A 1 609 ? -1.028 18.163 12.976 1.00 82.44 609 GLU A O 1
ATOM 4924 N N . LEU A 1 610 ? 0.935 18.952 13.707 1.00 84.88 610 LEU A N 1
ATOM 4925 C CA . LEU A 1 610 ? 0.741 18.590 15.109 1.00 84.88 610 LEU A CA 1
ATOM 4926 C C . LEU A 1 610 ? -0.457 19.317 15.732 1.00 84.88 610 LEU A C 1
ATOM 4928 O O . LEU A 1 610 ? -1.281 18.684 16.393 1.00 84.88 610 LEU A O 1
ATOM 4932 N N . ARG A 1 611 ? -0.606 20.623 15.473 1.00 87.06 611 ARG A N 1
ATOM 4933 C CA . ARG A 1 611 ? -1.773 21.417 15.900 1.00 87.06 611 ARG A CA 1
ATOM 4934 C C . ARG A 1 611 ? -3.066 20.937 15.244 1.00 87.06 611 ARG A C 1
ATOM 4936 O O . ARG A 1 611 ? -4.113 20.967 15.885 1.00 87.06 611 ARG A O 1
ATOM 4943 N N . SER A 1 612 ? -2.997 20.486 13.991 1.00 83.88 612 SER A N 1
ATOM 4944 C CA . SER A 1 612 ? -4.153 19.941 13.277 1.00 83.88 612 SER A CA 1
ATOM 4945 C C . SER A 1 612 ? -4.577 18.571 13.812 1.00 83.88 612 SER A C 1
ATOM 4947 O O . SER A 1 612 ? -5.773 18.305 13.910 1.00 83.88 612 SER A O 1
ATOM 4949 N N . GLN A 1 613 ? -3.623 17.689 14.118 1.00 81.12 613 GLN A N 1
ATOM 4950 C CA . GLN A 1 613 ? -3.913 16.319 14.552 1.00 81.12 613 GLN A CA 1
ATOM 4951 C C . GLN A 1 613 ? -4.260 16.235 16.045 1.00 81.12 613 GLN A C 1
ATOM 4953 O O . GLN A 1 613 ? -5.149 15.472 16.423 1.00 81.12 613 GLN A O 1
ATOM 4958 N N . PHE A 1 614 ? -3.603 17.033 16.893 1.00 86.94 614 PHE A N 1
ATOM 4959 C CA . PHE A 1 614 ? -3.753 16.994 18.352 1.00 86.94 614 PHE A CA 1
ATOM 4960 C C . PHE A 1 614 ? -4.087 18.383 18.927 1.00 86.94 614 PHE A C 1
ATOM 4962 O O . PHE A 1 614 ? -3.331 18.906 19.750 1.00 86.94 614 PHE A O 1
ATOM 4969 N N . PRO A 1 615 ? -5.228 18.998 18.553 1.00 85.56 615 PRO A N 1
ATOM 4970 C CA . PRO A 1 615 ? -5.569 20.371 18.950 1.00 85.56 615 PRO A CA 1
ATOM 4971 C C . PRO A 1 615 ? -5.664 20.574 20.470 1.00 85.56 615 PRO A C 1
ATOM 4973 O O . PRO A 1 615 ? -5.470 21.684 20.958 1.00 85.56 615 PRO A O 1
ATOM 4976 N N . TYR A 1 616 ? -5.933 19.506 21.225 1.00 88.19 616 TYR A N 1
ATOM 4977 C CA . TYR A 1 616 ? -6.011 19.514 22.690 1.00 88.19 616 TYR A CA 1
ATOM 4978 C C . TYR A 1 616 ? -4.904 18.671 23.347 1.00 88.19 616 TYR A C 1
ATOM 4980 O O . TYR A 1 616 ? -4.981 18.369 24.537 1.00 88.19 616 TYR A O 1
ATOM 4988 N N . GLY A 1 617 ? -3.879 18.275 22.585 1.00 89.25 617 GLY A N 1
ATOM 4989 C CA . GLY A 1 617 ? -2.905 17.273 23.008 1.00 89.25 617 GLY A CA 1
ATOM 4990 C C . GLY A 1 617 ? -3.482 15.852 23.033 1.00 89.25 617 GLY A C 1
ATOM 4991 O O . GLY A 1 617 ? -4.490 15.558 22.386 1.00 89.25 617 GLY A O 1
ATOM 4992 N N . ILE A 1 618 ? -2.824 14.963 23.777 1.00 92.44 618 ILE A N 1
ATOM 4993 C CA . ILE A 1 618 ? -3.202 13.554 23.930 1.00 92.44 618 ILE A CA 1
ATOM 4994 C C . ILE A 1 618 ? -3.609 13.308 25.384 1.00 92.44 618 ILE A C 1
ATOM 4996 O O . ILE A 1 618 ? -2.865 13.611 26.316 1.00 92.44 618 ILE A O 1
ATOM 5000 N N . GLU A 1 619 ? -4.802 12.751 25.583 1.00 91.81 619 GLU A N 1
ATOM 5001 C CA . GLU A 1 619 ? -5.302 12.378 26.908 1.00 91.81 619 GLU A CA 1
ATOM 5002 C C . GLU A 1 619 ? -4.574 11.145 27.460 1.00 91.81 619 GLU A C 1
ATOM 5004 O O . GLU A 1 619 ? -4.246 10.210 26.727 1.00 91.81 619 GLU A O 1
ATOM 5009 N N . LYS A 1 620 ? -4.387 11.110 28.784 1.00 93.50 620 LYS A N 1
ATOM 5010 C CA . LYS A 1 620 ? -3.792 9.976 29.497 1.00 93.50 620 LYS A CA 1
ATOM 5011 C C . LYS A 1 620 ? -4.665 8.724 29.351 1.00 93.50 620 LYS A C 1
ATOM 5013 O O . LYS A 1 620 ? -5.740 8.654 29.945 1.00 93.50 620 LYS A O 1
ATOM 5018 N N . CYS A 1 621 ? -4.182 7.721 28.620 1.00 93.69 621 CYS A N 1
ATOM 5019 C CA . CYS A 1 621 ? -4.904 6.460 28.411 1.00 93.69 621 CYS A CA 1
ATOM 5020 C C . CYS A 1 621 ? -4.305 5.277 29.190 1.00 93.69 621 CYS A C 1
ATOM 5022 O O . CYS A 1 621 ? -5.025 4.340 29.534 1.00 93.69 621 CYS A O 1
ATOM 5024 N N . GLY A 1 622 ? -3.008 5.323 29.503 1.00 94.19 622 GLY A N 1
ATOM 5025 C CA . GLY A 1 622 ? -2.287 4.222 30.140 1.00 94.19 622 GLY A CA 1
ATOM 5026 C C . GLY A 1 622 ? -1.748 3.162 29.165 1.00 94.19 622 GLY A C 1
ATOM 5027 O O . GLY A 1 622 ? -2.087 3.165 27.979 1.00 94.19 622 GLY A O 1
ATOM 5028 N N . PRO A 1 623 ? -0.900 2.240 29.657 1.00 95.19 623 PRO A N 1
ATOM 5029 C CA . PRO A 1 623 ? -0.177 1.278 28.823 1.00 95.19 623 PRO A CA 1
ATOM 5030 C C . PRO A 1 623 ? -1.091 0.236 28.179 1.00 95.19 623 PRO A C 1
ATOM 5032 O O . PRO A 1 623 ? -0.986 -0.010 26.981 1.00 95.19 623 PRO A O 1
ATOM 5035 N N . ASP A 1 624 ? -2.043 -0.326 28.920 1.00 96.44 624 ASP A N 1
ATOM 5036 C CA . ASP A 1 624 ? -2.958 -1.337 28.377 1.00 96.44 624 ASP A CA 1
ATOM 5037 C C . ASP A 1 624 ? -3.911 -0.787 27.324 1.00 96.44 624 ASP A C 1
ATOM 5039 O O . ASP A 1 624 ? -4.237 -1.480 26.365 1.00 96.44 624 ASP A O 1
ATOM 5043 N N . ALA A 1 625 ? -4.333 0.467 27.468 1.00 96.25 625 ALA A N 1
ATOM 5044 C CA . ALA A 1 625 ? -5.140 1.135 26.461 1.00 96.25 625 ALA A CA 1
ATOM 5045 C C . ALA A 1 625 ? -4.359 1.326 25.149 1.00 96.25 625 ALA A C 1
ATOM 5047 O O . ALA A 1 625 ? -4.908 1.113 24.069 1.00 96.25 625 ALA A O 1
ATOM 5048 N N . LEU A 1 626 ? -3.064 1.653 25.238 1.00 96.62 626 LEU A N 1
ATOM 5049 C CA . LEU A 1 626 ? -2.184 1.710 24.073 1.00 96.62 626 LEU A CA 1
ATOM 5050 C C . LEU A 1 626 ? -1.980 0.317 23.453 1.00 96.62 626 LEU A C 1
ATOM 5052 O O . LEU A 1 626 ? -2.125 0.158 22.244 1.00 96.62 626 LEU A O 1
ATOM 5056 N N . ARG A 1 627 ? -1.704 -0.714 24.261 1.00 96.75 627 ARG A N 1
ATOM 5057 C CA . ARG A 1 627 ? -1.551 -2.104 23.784 1.00 96.75 627 ARG A CA 1
ATOM 5058 C C . ARG A 1 627 ? -2.824 -2.618 23.108 1.00 96.75 627 ARG A C 1
ATOM 5060 O O . ARG A 1 627 ? -2.756 -3.208 22.031 1.00 96.75 627 ARG A O 1
ATOM 5067 N N . PHE A 1 628 ? -3.985 -2.314 23.693 1.00 97.00 628 PHE A N 1
ATOM 5068 C CA . PHE A 1 628 ? -5.302 -2.538 23.098 1.00 97.00 628 PHE A CA 1
ATOM 5069 C C . PHE A 1 628 ? -5.391 -1.892 21.712 1.00 97.00 628 PHE A C 1
ATOM 5071 O O . PHE A 1 628 ? -5.787 -2.552 20.752 1.00 97.00 628 PHE A O 1
ATOM 5078 N N . ALA A 1 629 ? -5.005 -0.618 21.590 1.00 95.31 629 ALA A N 1
ATOM 5079 C CA . ALA A 1 629 ? -5.070 0.116 20.330 1.00 95.31 629 ALA A CA 1
ATOM 5080 C C . ALA A 1 629 ? -4.165 -0.502 19.252 1.00 95.31 629 ALA A C 1
ATOM 5082 O O . ALA A 1 629 ? -4.601 -0.676 18.113 1.00 95.31 629 ALA A O 1
ATOM 5083 N N . LEU A 1 630 ? -2.942 -0.889 19.626 1.00 95.06 630 LEU A N 1
ATOM 5084 C CA . LEU A 1 630 ? -1.947 -1.492 18.734 1.00 95.06 630 LEU A CA 1
ATOM 5085 C C . LEU A 1 630 ? -2.393 -2.859 18.183 1.00 95.06 630 LEU A C 1
ATOM 5087 O O . LEU A 1 630 ? -2.112 -3.171 17.030 1.00 95.06 630 LEU A O 1
ATOM 5091 N N . LEU A 1 631 ? -3.130 -3.651 18.970 1.00 95.06 631 LEU A N 1
ATOM 5092 C CA . LEU A 1 631 ? -3.603 -4.989 18.584 1.00 95.06 631 LEU A CA 1
ATOM 5093 C C . LEU A 1 631 ? -5.017 -5.010 17.984 1.00 95.06 631 LEU A C 1
ATOM 5095 O O . LEU A 1 631 ? -5.502 -6.072 17.590 1.00 95.06 631 LEU A O 1
ATOM 5099 N N . ARG A 1 632 ? -5.711 -3.865 17.900 1.00 91.50 632 ARG A N 1
ATOM 5100 C CA . ARG A 1 632 ? -7.099 -3.817 17.404 1.00 91.50 632 ARG A CA 1
ATOM 5101 C C . ARG A 1 632 ? -7.217 -3.985 15.885 1.00 91.50 632 ARG A C 1
ATOM 5103 O O . ARG A 1 632 ? -8.319 -4.209 15.385 1.00 91.50 632 ARG A O 1
ATOM 5110 N N . HIS A 1 633 ? -6.104 -3.888 15.166 1.00 86.50 633 HIS A N 1
ATOM 5111 C CA . HIS A 1 633 ? -6.034 -3.956 13.710 1.00 86.50 633 HIS A CA 1
ATOM 5112 C C . HIS A 1 633 ? -5.195 -5.145 13.242 1.00 86.50 633 HIS A C 1
ATOM 5114 O O . HIS A 1 633 ? -4.481 -5.760 14.028 1.00 86.50 633 HIS A O 1
ATOM 5120 N N . ASN A 1 634 ? -5.288 -5.474 11.951 1.00 88.56 634 ASN A N 1
ATOM 5121 C CA . ASN A 1 634 ? -4.468 -6.526 11.367 1.00 88.56 634 ASN A CA 1
ATOM 5122 C C . ASN A 1 634 ? -2.990 -6.114 11.356 1.00 88.56 634 ASN A C 1
ATOM 5124 O O . ASN A 1 634 ? -2.549 -5.395 10.461 1.00 88.56 634 ASN A O 1
ATOM 5128 N N . VAL A 1 635 ? -2.233 -6.602 12.339 1.00 89.19 635 VAL A N 1
ATOM 5129 C CA . VAL A 1 635 ? -0.798 -6.321 12.457 1.00 89.19 635 VAL A CA 1
ATOM 5130 C C . VAL A 1 635 ? 0.041 -7.081 11.431 1.00 89.19 635 VAL A C 1
ATOM 5132 O O . VAL A 1 635 ? 1.193 -6.725 11.243 1.00 89.19 635 VAL A O 1
ATOM 5135 N N . THR A 1 636 ? -0.505 -8.090 10.746 1.00 86.88 636 THR A N 1
ATOM 5136 C CA . THR A 1 636 ? 0.213 -8.875 9.725 1.00 86.88 636 THR A CA 1
ATOM 5137 C C . THR A 1 636 ? 0.015 -8.325 8.306 1.00 86.88 636 THR A C 1
ATOM 5139 O O . THR A 1 636 ? 0.455 -8.938 7.338 1.00 86.88 636 THR A O 1
ATOM 5142 N N . GLY A 1 637 ? -0.691 -7.200 8.144 1.00 85.31 637 GLY A N 1
ATOM 5143 C CA . GLY A 1 637 ? -0.756 -6.482 6.867 1.00 85.31 637 GLY A CA 1
ATOM 5144 C C . GLY A 1 637 ? 0.556 -5.756 6.543 1.00 85.31 637 GLY A C 1
ATOM 5145 O O . GLY A 1 637 ? 1.424 -5.633 7.397 1.00 85.31 637 GLY A O 1
ATOM 5146 N N . LEU A 1 638 ? 0.694 -5.221 5.325 1.00 85.81 638 LEU A N 1
ATOM 5147 C CA . LEU A 1 638 ? 1.822 -4.340 4.970 1.00 85.81 638 LEU A CA 1
ATOM 5148 C C . LEU A 1 638 ? 1.796 -3.034 5.779 1.00 85.81 638 LEU A C 1
ATOM 5150 O O . LEU A 1 638 ? 2.823 -2.540 6.238 1.00 85.81 638 LEU A O 1
ATOM 5154 N N . GLU A 1 639 ? 0.609 -2.472 5.986 1.00 86.88 639 GLU A N 1
ATOM 5155 C CA . GLU A 1 639 ? 0.419 -1.203 6.683 1.00 86.88 639 GLU A CA 1
ATOM 5156 C C . GLU A 1 639 ? -0.633 -1.343 7.784 1.00 86.88 639 GLU A C 1
ATOM 5158 O O . GLU A 1 639 ? -1.675 -1.973 7.597 1.00 86.88 639 GLU A O 1
ATOM 5163 N N . VAL A 1 640 ? -0.364 -0.717 8.928 1.00 84.12 640 VAL A N 1
ATOM 5164 C CA . VAL A 1 640 ? -1.244 -0.683 10.098 1.00 84.12 640 VAL A CA 1
ATOM 5165 C C . VAL A 1 640 ? -1.756 0.751 10.253 1.00 84.12 640 VAL A C 1
ATOM 5167 O O . VAL A 1 640 ? -1.129 1.592 10.896 1.00 84.12 640 VAL A O 1
ATOM 5170 N N . ASN A 1 641 ? -2.887 1.037 9.600 1.00 80.38 641 ASN A N 1
ATOM 5171 C CA . ASN A 1 641 ? -3.571 2.334 9.657 1.00 80.38 641 ASN A CA 1
ATOM 5172 C C . ASN A 1 641 ? -4.479 2.384 10.887 1.00 80.38 641 ASN A C 1
ATOM 5174 O O . ASN A 1 641 ? -5.556 1.778 10.890 1.00 80.38 641 ASN A O 1
ATOM 5178 N N . VAL A 1 642 ? -4.043 3.085 11.933 1.00 76.12 642 VAL A N 1
ATOM 5179 C CA . VAL A 1 642 ? -4.761 3.150 13.210 1.00 76.12 642 VAL A CA 1
ATOM 5180 C C . VAL A 1 642 ? -4.751 4.575 13.732 1.00 76.12 642 VAL A C 1
ATOM 5182 O O . VAL A 1 642 ? -3.691 5.165 13.919 1.00 76.12 642 VAL A O 1
ATOM 5185 N N . ASP A 1 643 ? -5.934 5.107 14.039 1.00 85.12 643 ASP A N 1
ATOM 5186 C CA . ASP A 1 643 ? -6.037 6.252 14.941 1.00 85.12 643 ASP A CA 1
ATOM 5187 C C . ASP A 1 643 ? -5.755 5.759 16.361 1.00 85.12 643 ASP A C 1
ATOM 5189 O O . ASP A 1 643 ? -6.640 5.290 17.083 1.00 85.12 643 ASP A O 1
ATOM 5193 N N . ILE A 1 644 ? -4.477 5.788 16.727 1.00 87.94 644 ILE A N 1
ATOM 5194 C CA . ILE A 1 644 ? -4.003 5.235 17.992 1.00 87.94 644 ILE A CA 1
ATOM 5195 C C . ILE A 1 644 ? -4.596 5.994 19.178 1.00 87.94 644 ILE A C 1
ATOM 5197 O O . ILE A 1 644 ? -4.855 5.372 20.206 1.00 87.94 644 ILE A O 1
ATOM 5201 N N . VAL A 1 645 ? -4.877 7.293 19.049 1.00 88.00 645 VAL A N 1
ATOM 5202 C CA . VAL A 1 645 ? -5.442 8.085 20.148 1.00 88.00 645 VAL A CA 1
ATOM 5203 C C . VAL A 1 645 ? -6.897 7.697 20.387 1.00 88.00 645 VAL A C 1
ATOM 5205 O O . VAL A 1 645 ? -7.251 7.335 21.511 1.00 88.00 645 VAL A O 1
ATOM 5208 N N . GLU A 1 646 ? -7.733 7.677 19.348 1.00 89.31 646 GLU A N 1
ATOM 5209 C CA . GLU A 1 646 ? -9.141 7.291 19.506 1.00 89.31 646 GLU A CA 1
ATOM 5210 C C . GLU A 1 646 ? -9.283 5.816 19.915 1.00 89.31 646 GLU A C 1
ATOM 5212 O O . GLU A 1 646 ? -10.100 5.467 20.774 1.00 89.31 646 GLU A O 1
ATOM 5217 N N . LYS A 1 647 ? -8.439 4.929 19.376 1.00 91.94 647 LYS A N 1
ATOM 5218 C CA . LYS A 1 647 ? -8.433 3.515 19.776 1.00 91.94 647 LYS A CA 1
ATOM 5219 C C . LYS A 1 647 ? -7.911 3.286 21.187 1.00 91.94 647 LYS A C 1
ATOM 5221 O O . LYS A 1 647 ? -8.409 2.385 21.860 1.00 91.94 647 LYS A O 1
ATOM 5226 N N . SER A 1 648 ? -7.002 4.122 21.678 1.00 93.56 648 SER A N 1
ATOM 5227 C CA . SER A 1 648 ? -6.593 4.079 23.085 1.00 93.56 648 SER A CA 1
ATOM 5228 C C . SER A 1 648 ? -7.732 4.530 24.002 1.00 93.56 648 SER A C 1
ATOM 5230 O O . SER A 1 648 ? -7.965 3.909 25.037 1.00 93.56 648 SER A O 1
ATOM 5232 N N . LYS A 1 649 ? -8.543 5.518 23.600 1.00 92.81 649 LYS A N 1
ATOM 5233 C CA . LYS A 1 649 ? -9.767 5.890 24.337 1.00 92.81 649 LYS A CA 1
ATOM 5234 C C . LYS A 1 649 ? -10.787 4.747 24.383 1.00 92.81 649 LYS A C 1
ATOM 5236 O O . LYS A 1 649 ? -11.415 4.522 25.420 1.00 92.81 649 LYS A O 1
ATOM 5241 N N . GLU A 1 650 ? -10.946 3.996 23.291 1.00 93.38 650 GLU A N 1
ATOM 5242 C CA . GLU A 1 650 ? -11.748 2.760 23.271 1.00 93.38 650 GLU A CA 1
ATOM 5243 C C . GLU A 1 650 ? -11.190 1.717 24.254 1.00 93.38 650 GLU A C 1
ATOM 5245 O O . GLU A 1 650 ? -11.951 1.161 25.050 1.00 93.38 650 GLU A O 1
ATOM 5250 N N . GLY A 1 651 ? -9.869 1.520 24.260 1.00 94.38 651 GLY A N 1
ATOM 5251 C CA . GLY A 1 651 ? -9.176 0.644 25.205 1.00 94.38 651 GLY A CA 1
ATOM 5252 C C . GLY A 1 651 ? -9.398 1.047 26.663 1.00 94.38 651 GLY A C 1
ATOM 5253 O O . GLY A 1 651 ? -9.723 0.202 27.492 1.00 94.38 651 GLY A O 1
ATOM 5254 N N . LEU A 1 652 ? -9.350 2.344 26.977 1.00 93.88 652 LEU A N 1
ATOM 5255 C CA . LEU A 1 652 ? -9.633 2.859 28.319 1.00 93.88 652 LEU A CA 1
ATOM 5256 C C . LEU A 1 652 ? -11.090 2.599 28.746 1.00 93.88 652 LEU A C 1
ATOM 5258 O O . LEU A 1 652 ? -11.354 2.203 29.884 1.00 93.88 652 LEU A O 1
ATOM 5262 N N . ARG A 1 653 ? -12.057 2.758 27.830 1.00 93.69 653 ARG A N 1
ATOM 5263 C CA . ARG A 1 653 ? -13.463 2.389 28.087 1.00 93.69 653 ARG A CA 1
ATOM 5264 C C . ARG A 1 653 ? -13.615 0.888 28.321 1.00 93.69 653 ARG A C 1
ATOM 5266 O O . ARG A 1 653 ? -14.432 0.492 29.152 1.00 93.69 653 ARG A O 1
ATOM 5273 N N . PHE A 1 654 ? -12.836 0.064 27.621 1.00 95.50 654 PHE A N 1
ATOM 5274 C CA . PHE A 1 654 ? -12.794 -1.377 27.848 1.00 95.50 654 PHE A CA 1
ATOM 5275 C C . PHE A 1 654 ? -12.196 -1.721 29.221 1.00 95.50 654 PHE A C 1
ATOM 5277 O O . PHE A 1 654 ? -12.806 -2.505 29.942 1.00 95.50 654 PHE A O 1
ATOM 5284 N N . CYS A 1 655 ? -11.122 -1.054 29.661 1.00 94.81 655 CYS A N 1
ATOM 5285 C CA . CYS A 1 655 ? -10.610 -1.173 31.035 1.00 94.81 655 CYS A CA 1
ATOM 5286 C C . CYS A 1 655 ? -11.694 -0.864 32.079 1.00 94.81 655 CYS A C 1
ATOM 5288 O O . CYS A 1 655 ? -11.906 -1.633 33.014 1.00 94.81 655 CYS A O 1
ATOM 5290 N N . ASN A 1 656 ? -12.458 0.215 31.881 1.00 91.69 656 ASN A N 1
ATOM 5291 C CA . ASN A 1 656 ? -13.584 0.540 32.757 1.00 91.69 656 ASN A CA 1
ATOM 5292 C C . ASN A 1 656 ? -14.711 -0.509 32.686 1.00 91.69 656 ASN A C 1
ATOM 5294 O O . ASN A 1 656 ? -15.401 -0.760 33.673 1.00 91.69 656 ASN A O 1
ATOM 5298 N N . LYS A 1 657 ? -14.923 -1.155 31.536 1.00 91.19 657 LYS A N 1
ATOM 5299 C CA . LYS A 1 657 ? -15.895 -2.249 31.401 1.00 91.19 657 LYS A CA 1
ATOM 5300 C C . LYS A 1 657 ? -15.456 -3.495 32.178 1.00 91.19 657 LYS A C 1
ATOM 5302 O O . LYS A 1 657 ? -16.302 -4.081 32.847 1.00 91.19 657 LYS A O 1
ATOM 5307 N N . LEU A 1 658 ? -14.168 -3.845 32.141 1.00 92.75 658 LEU A N 1
ATOM 5308 C CA . LEU A 1 658 ? -13.577 -4.920 32.951 1.00 92.75 658 LEU A CA 1
ATOM 5309 C C . LEU A 1 658 ? -13.719 -4.630 34.447 1.00 92.75 658 LEU A C 1
ATOM 5311 O O . LEU A 1 658 ? -14.151 -5.488 35.206 1.00 92.75 658 LEU A O 1
ATOM 5315 N N . TRP A 1 659 ? -13.453 -3.390 34.854 1.00 91.69 659 TRP A N 1
ATOM 5316 C CA . TRP A 1 659 ? -13.650 -2.950 36.235 1.00 91.69 659 TRP A CA 1
ATOM 5317 C C . TRP A 1 659 ? -15.098 -3.153 36.703 1.00 91.69 659 TRP A C 1
ATOM 5319 O O . TRP A 1 659 ? -15.354 -3.739 37.751 1.00 91.69 659 TRP A O 1
ATOM 5329 N N . ASN A 1 660 ? -16.068 -2.739 35.880 1.00 90.31 660 ASN A N 1
ATOM 5330 C CA . ASN A 1 660 ? -17.490 -2.938 36.166 1.00 90.31 660 ASN A CA 1
ATOM 5331 C C . ASN A 1 660 ? -17.914 -4.416 36.157 1.00 90.31 660 ASN A C 1
ATOM 5333 O O . ASN A 1 660 ? -18.844 -4.781 36.874 1.00 90.31 660 ASN A O 1
ATOM 5337 N N . LEU A 1 661 ? -17.264 -5.262 35.352 1.00 90.50 661 LEU A N 1
ATOM 5338 C CA . LEU A 1 661 ? -17.482 -6.708 35.359 1.00 90.50 661 LEU A CA 1
ATOM 5339 C C . LEU A 1 661 ? -17.049 -7.319 36.700 1.00 90.50 661 LEU A C 1
ATOM 5341 O O . LEU A 1 661 ? -17.805 -8.107 37.266 1.00 90.50 661 LEU A O 1
ATOM 5345 N N . CYS A 1 662 ? -15.893 -6.922 37.239 1.00 89.44 662 CYS A N 1
ATOM 5346 C CA . CYS A 1 662 ? -15.425 -7.388 38.548 1.00 89.44 662 CYS A CA 1
ATOM 5347 C C . CYS A 1 662 ? -16.326 -6.896 39.691 1.00 89.44 662 CYS A C 1
ATOM 5349 O O . CYS A 1 662 ? -16.758 -7.708 40.504 1.00 89.44 662 CYS A O 1
ATOM 5351 N N . LEU A 1 663 ? -16.737 -5.620 39.673 1.00 87.81 663 LEU A N 1
ATOM 5352 C CA . LEU A 1 663 ? -17.731 -5.081 40.618 1.00 87.81 663 LEU A CA 1
ATOM 5353 C C . LEU A 1 663 ? -19.066 -5.844 40.562 1.00 87.81 663 LEU A C 1
ATOM 5355 O O . LEU A 1 663 ? -19.712 -6.090 41.583 1.00 87.81 663 LEU A O 1
ATOM 5359 N N . TYR A 1 664 ? -19.509 -6.222 39.359 1.00 87.69 664 TYR A N 1
ATOM 5360 C CA . TYR A 1 664 ? -20.700 -7.052 39.191 1.00 87.69 664 TYR A CA 1
ATOM 5361 C C . TYR A 1 664 ? -20.495 -8.449 39.790 1.00 87.69 664 TYR A C 1
ATOM 5363 O O . TYR A 1 664 ? -21.380 -8.940 40.492 1.00 87.69 664 TYR A O 1
ATOM 5371 N N . ALA A 1 665 ? -19.337 -9.069 39.553 1.00 85.94 665 ALA A N 1
ATOM 5372 C CA . ALA A 1 665 ? -19.012 -10.382 40.092 1.00 85.94 665 ALA A CA 1
ATOM 5373 C C . ALA A 1 665 ? -18.970 -10.390 41.625 1.00 85.94 665 ALA A C 1
ATOM 5375 O O . ALA A 1 665 ? -19.592 -11.250 42.246 1.00 85.94 665 ALA A O 1
ATOM 5376 N N . GLU A 1 666 ? -18.355 -9.378 42.236 1.00 83.69 666 GLU A N 1
ATOM 5377 C CA . GLU A 1 666 ? -18.366 -9.163 43.687 1.00 83.69 666 GLU A CA 1
ATOM 5378 C C . GLU A 1 666 ? -19.781 -9.035 44.238 1.00 83.69 666 GLU A C 1
ATOM 5380 O O . GLU A 1 666 ? -20.120 -9.671 45.236 1.00 83.69 666 GLU A O 1
ATOM 5385 N N . LYS A 1 667 ? -20.641 -8.266 43.563 1.00 85.19 667 LYS A N 1
ATOM 5386 C CA . LYS A 1 667 ? -22.041 -8.121 43.966 1.00 85.19 667 LYS A CA 1
ATOM 5387 C C . LYS A 1 667 ? -22.792 -9.453 43.926 1.00 85.19 667 LYS A C 1
ATOM 5389 O O . LYS A 1 667 ? -23.600 -9.712 44.816 1.00 85.19 667 LYS A O 1
ATOM 5394 N N . VAL A 1 668 ? -22.541 -10.291 42.918 1.00 84.88 668 VAL A N 1
ATOM 5395 C CA . VAL A 1 668 ? -23.124 -11.639 42.839 1.00 84.88 668 VAL A CA 1
ATOM 5396 C C . VAL A 1 668 ? -22.584 -12.524 43.962 1.00 84.88 668 VAL A C 1
ATOM 5398 O O . VAL A 1 668 ? -23.380 -13.152 44.652 1.00 84.88 668 VAL A O 1
ATOM 5401 N N . TRP A 1 669 ? -21.269 -12.543 44.205 1.00 83.06 669 TRP A N 1
ATOM 5402 C CA . TRP A 1 669 ? -20.666 -13.354 45.273 1.00 83.06 669 TRP A CA 1
ATOM 5403 C C . TRP A 1 669 ? -21.074 -12.915 46.678 1.00 83.06 669 TRP A C 1
ATOM 5405 O O . TRP A 1 669 ? -21.176 -13.760 47.559 1.00 83.06 669 TRP A O 1
ATOM 5415 N N . PHE A 1 670 ? -21.323 -11.623 46.894 1.00 80.56 670 PHE A N 1
ATOM 5416 C CA . PHE A 1 670 ? -21.832 -11.108 48.164 1.00 80.56 670 PHE A CA 1
ATOM 5417 C C . PHE A 1 670 ? -23.270 -11.566 48.441 1.00 80.56 670 PHE A C 1
ATOM 5419 O O . PHE A 1 670 ? -23.614 -11.856 49.583 1.00 80.56 670 PHE A O 1
ATOM 5426 N N . LEU A 1 671 ? -24.113 -11.620 47.405 1.00 82.06 671 LEU A N 1
ATOM 5427 C CA . LEU A 1 671 ? -25.514 -12.040 47.521 1.00 82.06 671 LEU A CA 1
ATOM 5428 C C . LEU A 1 671 ? -25.697 -13.563 47.449 1.00 82.06 671 LEU A C 1
ATOM 5430 O O . LEU A 1 671 ? -26.750 -14.059 47.839 1.00 82.06 671 LEU A O 1
ATOM 5434 N N . ALA A 1 672 ? -24.708 -14.299 46.940 1.00 76.56 672 ALA A N 1
ATOM 5435 C CA . ALA A 1 672 ? -24.733 -15.751 46.880 1.00 76.56 672 ALA A CA 1
ATOM 5436 C C . ALA A 1 672 ? -24.412 -16.355 48.265 1.00 76.56 672 ALA A C 1
ATOM 5438 O O . ALA A 1 672 ? -23.322 -16.119 48.795 1.00 76.56 672 ALA A O 1
ATOM 5439 N N . PRO A 1 673 ? -25.302 -17.169 48.860 1.00 64.50 673 PRO A N 1
ATOM 5440 C CA . PRO A 1 673 ? -24.986 -17.879 50.095 1.00 64.50 673 PRO A CA 1
ATOM 5441 C C . PRO A 1 673 ? -23.826 -18.873 49.895 1.00 64.50 673 PRO A C 1
ATOM 5443 O O . PRO A 1 673 ? -23.630 -19.417 48.805 1.00 64.50 673 PRO A O 1
ATOM 5446 N N . GLN A 1 674 ? -23.062 -19.132 50.965 1.00 60.38 674 GLN A N 1
ATOM 5447 C CA . GLN A 1 674 ? -21.995 -20.147 51.010 1.00 60.38 674 GLN A CA 1
ATOM 5448 C C . GLN A 1 674 ? -22.616 -21.557 50.976 1.00 60.38 674 GLN A C 1
ATOM 5450 O O . GLN A 1 674 ? -22.695 -22.236 51.996 1.00 60.38 674 GLN A O 1
ATOM 5455 N N . VAL A 1 675 ? -23.137 -21.989 49.828 1.00 50.84 675 VAL A N 1
ATOM 5456 C CA . VAL A 1 675 ? -23.751 -23.316 49.679 1.00 50.84 675 VAL A CA 1
ATOM 5457 C C . VAL A 1 675 ? -22.668 -24.331 49.316 1.00 50.84 675 VAL A C 1
ATOM 5459 O O . VAL A 1 675 ? -22.016 -24.223 48.281 1.00 50.84 675 VAL A O 1
ATOM 5462 N N . THR A 1 676 ? -22.482 -25.334 50.174 1.00 49.53 676 THR A N 1
ATOM 5463 C CA . THR A 1 676 ? -21.459 -26.390 50.066 1.00 49.53 676 THR A CA 1
ATOM 5464 C C . THR A 1 676 ? -21.823 -27.536 49.116 1.00 49.53 676 THR A C 1
ATOM 5466 O O . THR A 1 676 ? -21.050 -28.478 48.988 1.00 49.53 676 THR A O 1
ATOM 5469 N N . ASN A 1 677 ? -22.975 -27.491 48.437 1.00 47.19 677 ASN A N 1
ATOM 5470 C CA . ASN A 1 677 ? -23.452 -28.608 47.617 1.00 47.19 677 ASN A CA 1
ATOM 5471 C C . ASN A 1 677 ? -24.272 -28.123 46.406 1.00 47.19 677 ASN A C 1
ATOM 5473 O O . ASN A 1 677 ? -25.503 -28.101 46.438 1.00 47.19 677 ASN A O 1
ATOM 5477 N N . THR A 1 678 ? -23.610 -27.711 45.322 1.00 49.56 678 THR A N 1
ATOM 5478 C CA . THR A 1 678 ? -24.286 -27.416 44.050 1.00 49.56 678 THR A CA 1
ATOM 5479 C C . THR A 1 678 ? -24.292 -28.660 43.163 1.00 49.56 678 THR A C 1
ATOM 5481 O O . THR A 1 678 ? -23.268 -29.103 42.647 1.00 49.56 678 THR A O 1
ATOM 5484 N N . LYS A 1 679 ? -25.483 -29.246 42.983 1.00 45.59 679 LYS A N 1
ATOM 5485 C CA . LYS A 1 679 ? -25.759 -30.168 41.872 1.00 45.59 679 LYS A CA 1
ATOM 5486 C C . LYS A 1 679 ? -25.432 -29.446 40.554 1.00 45.59 679 LYS A C 1
ATOM 5488 O O . LYS A 1 679 ? -25.626 -28.238 40.464 1.00 45.59 679 LYS A O 1
ATOM 5493 N N . GLY A 1 680 ? -24.890 -30.182 39.581 1.00 54.94 680 GLY A N 1
ATOM 5494 C CA . GLY A 1 680 ? -24.266 -29.643 38.364 1.00 54.94 680 GLY A CA 1
ATOM 5495 C C . GLY A 1 680 ? -25.090 -28.621 37.566 1.00 54.94 680 GLY A C 1
ATOM 5496 O O . GLY A 1 680 ? -26.307 -28.539 37.701 1.00 54.94 680 GLY A O 1
ATOM 5497 N N . LEU A 1 681 ? -24.386 -27.868 36.709 1.00 56.06 681 LEU A N 1
ATOM 5498 C CA . LEU A 1 681 ? -24.903 -26.761 35.889 1.00 56.06 681 LEU A CA 1
ATOM 5499 C C . LEU A 1 681 ? -26.289 -27.048 35.288 1.00 56.06 681 LEU A C 1
ATOM 5501 O O . LEU A 1 681 ? -26.424 -27.907 34.409 1.00 56.06 681 LEU A O 1
ATOM 5505 N N . SER A 1 682 ? -27.294 -26.296 35.738 1.00 63.94 682 SER A N 1
ATOM 5506 C CA . SER A 1 682 ? -28.698 -26.505 35.375 1.00 63.94 682 SER A CA 1
ATOM 5507 C C . SER A 1 682 ? -29.066 -25.877 34.023 1.00 63.94 682 SER A C 1
ATOM 5509 O O . SER A 1 682 ? -29.818 -26.474 33.253 1.00 63.94 682 SER A O 1
ATOM 5511 N N . LEU A 1 683 ? -28.503 -24.708 33.688 1.00 77.81 683 LEU A N 1
ATOM 5512 C CA . LEU A 1 683 ? -28.894 -23.919 32.517 1.00 77.81 683 LEU A CA 1
ATOM 5513 C C . LEU A 1 683 ? -27.937 -24.056 31.327 1.00 77.81 683 LEU A C 1
ATOM 5515 O O . LEU A 1 683 ? -26.711 -24.006 31.452 1.00 77.81 683 LEU A O 1
ATOM 5519 N N . LEU A 1 684 ? -28.522 -24.145 30.127 1.00 84.38 684 LEU A N 1
ATOM 5520 C CA . LEU A 1 684 ? -27.791 -24.166 28.855 1.00 84.38 684 LEU A CA 1
ATOM 5521 C C . LEU A 1 684 ? -26.919 -22.918 28.653 1.00 84.38 684 LEU A C 1
ATOM 5523 O O . LEU A 1 684 ? -25.872 -23.013 28.022 1.00 84.38 684 LEU A O 1
ATOM 5527 N N . THR A 1 685 ? -27.297 -21.772 29.228 1.00 84.38 685 THR A N 1
ATOM 5528 C CA . THR A 1 685 ? -26.503 -20.534 29.168 1.00 84.38 685 THR A CA 1
ATOM 5529 C C . THR A 1 685 ? -25.144 -20.672 29.848 1.00 84.38 685 THR A C 1
ATOM 5531 O O . THR A 1 685 ? -24.162 -20.102 29.379 1.00 84.38 685 THR A O 1
ATOM 5534 N N . ASP A 1 686 ? -25.064 -21.452 30.927 1.00 85.19 686 ASP A N 1
ATOM 5535 C CA . ASP A 1 686 ? -23.823 -21.605 31.687 1.00 85.19 686 ASP A CA 1
ATOM 5536 C C . ASP A 1 686 ? -22.878 -22.604 31.017 1.00 85.19 686 ASP A C 1
ATOM 5538 O O . ASP A 1 686 ? -21.664 -22.409 30.978 1.00 85.19 686 ASP A O 1
ATOM 5542 N N . LYS A 1 687 ? -23.442 -23.667 30.431 1.00 86.44 687 LYS A N 1
ATOM 5543 C CA . LYS A 1 687 ? -22.691 -24.583 29.562 1.00 86.44 687 LYS A CA 1
ATOM 5544 C C . LYS A 1 687 ? -22.172 -23.844 28.328 1.00 86.44 687 LYS A C 1
ATOM 5546 O O . LYS A 1 687 ? -21.018 -24.016 27.949 1.00 86.44 687 LYS A O 1
ATOM 5551 N N . TRP A 1 688 ? -22.996 -22.964 27.757 1.00 89.31 688 TRP A N 1
ATOM 5552 C CA . TRP A 1 688 ? -22.625 -22.144 26.610 1.00 89.31 688 TRP A CA 1
ATOM 5553 C C . TRP A 1 688 ? -21.456 -21.204 26.922 1.00 89.31 688 TRP A C 1
ATOM 5555 O O . TRP A 1 688 ? -20.493 -21.195 26.161 1.00 89.31 688 TRP A O 1
ATOM 5565 N N . ILE A 1 689 ? -21.476 -20.457 28.036 1.00 90.00 689 ILE A N 1
ATOM 5566 C CA . ILE A 1 689 ? -20.374 -19.528 28.341 1.00 90.00 689 ILE A CA 1
ATOM 5567 C C . ILE A 1 689 ? -19.049 -20.263 28.602 1.00 90.00 689 ILE A C 1
ATOM 5569 O O . ILE A 1 689 ? -17.994 -19.775 28.196 1.00 90.00 689 ILE A O 1
ATOM 5573 N N . LYS A 1 690 ? -19.088 -21.465 29.202 1.00 88.44 690 LYS A N 1
ATOM 5574 C CA . LYS A 1 690 ? -17.899 -22.323 29.351 1.00 88.44 690 LYS A CA 1
ATOM 5575 C C . LYS A 1 690 ? -17.387 -22.846 28.007 1.00 88.44 690 LYS A C 1
ATOM 5577 O O . LYS A 1 690 ? -16.182 -22.793 27.773 1.00 88.44 690 LYS A O 1
ATOM 5582 N N . SER A 1 691 ? -18.283 -23.262 27.109 1.00 90.81 691 SER A N 1
ATOM 5583 C CA . SER A 1 691 ? -17.919 -23.623 25.731 1.00 90.81 691 SER A CA 1
ATOM 5584 C C . SER A 1 691 ? -17.257 -22.449 25.007 1.00 90.81 691 SER A C 1
ATOM 5586 O O . SER A 1 691 ? -16.162 -22.591 24.471 1.00 90.81 691 SER A O 1
ATOM 5588 N N . ARG A 1 692 ? -17.854 -21.251 25.078 1.00 91.25 692 ARG A N 1
ATOM 5589 C CA . ARG A 1 692 ? -17.301 -20.029 24.471 1.00 91.25 692 ARG A CA 1
ATOM 5590 C C . ARG A 1 692 ? -15.923 -19.667 25.023 1.00 91.25 692 ARG A C 1
ATOM 5592 O O . ARG A 1 692 ? -15.056 -19.228 24.263 1.00 91.25 692 ARG A O 1
ATOM 5599 N N . LEU A 1 693 ? -15.701 -19.861 26.322 1.00 90.62 693 LEU A N 1
ATOM 5600 C CA . LEU A 1 693 ? -14.390 -19.677 26.938 1.00 90.62 693 LEU A CA 1
ATOM 5601 C C . LEU A 1 693 ? -13.366 -20.672 26.368 1.00 90.62 693 LEU A C 1
ATOM 5603 O O . LEU A 1 693 ? -12.283 -20.255 25.962 1.00 90.62 693 LEU A O 1
ATOM 5607 N N . ALA A 1 694 ? -13.712 -21.959 26.279 1.00 89.81 694 ALA A N 1
ATOM 5608 C CA . ALA A 1 694 ? -12.848 -22.993 25.706 1.00 89.81 694 ALA A CA 1
ATOM 5609 C C . ALA A 1 694 ? -12.522 -22.733 24.221 1.00 89.81 694 ALA A C 1
ATOM 5611 O O . ALA A 1 694 ? -11.360 -22.789 23.811 1.00 89.81 694 ALA A O 1
ATOM 5612 N N . THR A 1 695 ? -13.517 -22.326 23.429 1.00 91.38 695 THR A N 1
ATOM 5613 C CA . THR A 1 695 ? -13.332 -21.884 22.038 1.00 91.38 695 THR A CA 1
ATOM 5614 C C . THR A 1 695 ? -12.369 -20.694 21.948 1.00 91.38 695 THR A C 1
ATOM 5616 O O . THR A 1 695 ? -11.498 -20.658 21.077 1.00 91.38 695 THR A O 1
ATOM 5619 N N . THR A 1 696 ? -12.467 -19.735 22.875 1.00 92.56 696 THR A N 1
ATOM 5620 C CA . THR A 1 696 ? -11.543 -18.591 22.962 1.00 92.56 696 THR A CA 1
ATOM 5621 C C . THR A 1 696 ? -10.110 -19.027 23.278 1.00 92.56 696 THR A C 1
ATOM 5623 O O . THR A 1 696 ? -9.179 -18.540 22.636 1.00 92.56 696 THR A O 1
ATOM 5626 N N . PHE A 1 697 ? -9.911 -19.975 24.201 1.00 89.56 697 PHE A N 1
ATOM 5627 C CA . PHE A 1 697 ? -8.590 -20.557 24.481 1.00 89.56 697 PHE A CA 1
ATOM 5628 C C . PHE A 1 697 ? -7.964 -21.181 23.233 1.00 89.56 697 PHE A C 1
ATOM 5630 O O . PHE A 1 697 ? -6.813 -20.884 22.900 1.00 89.56 697 PHE A O 1
ATOM 5637 N N . ASN A 1 698 ? -8.734 -21.995 22.510 1.00 89.31 698 ASN A N 1
ATOM 5638 C CA . ASN A 1 698 ? -8.272 -22.629 21.280 1.00 89.31 698 ASN A CA 1
ATOM 5639 C C . ASN A 1 698 ? -7.926 -21.605 20.191 1.00 89.31 698 ASN A C 1
ATOM 5641 O O . ASN A 1 698 ? -6.894 -21.745 19.533 1.00 89.31 698 ASN A O 1
ATOM 5645 N N . ALA A 1 699 ? -8.712 -20.534 20.051 1.00 90.88 699 ALA A N 1
ATOM 5646 C CA . ALA A 1 699 ? -8.405 -19.447 19.124 1.00 90.88 699 ALA A CA 1
ATOM 5647 C C . ALA A 1 699 ? -7.088 -18.730 19.477 1.00 90.88 699 ALA A C 1
ATOM 5649 O O . ALA A 1 699 ? -6.258 -18.501 18.598 1.00 90.88 699 ALA A O 1
ATOM 5650 N N . VAL A 1 700 ? -6.852 -18.424 20.759 1.00 91.50 700 VAL A N 1
ATOM 5651 C CA . VAL A 1 700 ? -5.590 -17.812 21.210 1.00 91.50 700 VAL A CA 1
ATOM 5652 C C . VAL A 1 700 ? -4.408 -18.739 20.933 1.00 91.50 700 VAL A C 1
ATOM 5654 O O . VAL A 1 700 ? -3.425 -18.302 20.341 1.00 91.50 700 VAL A O 1
ATOM 5657 N N . ARG A 1 701 ? -4.517 -20.025 21.286 1.00 87.81 701 ARG A N 1
ATOM 5658 C CA . ARG A 1 701 ? -3.468 -21.031 21.056 1.00 87.81 701 ARG A CA 1
ATOM 5659 C C . ARG A 1 701 ? -3.104 -21.172 19.576 1.00 87.81 701 ARG A C 1
ATOM 5661 O O . ARG A 1 701 ? -1.926 -21.266 19.250 1.00 87.81 701 ARG A O 1
ATOM 5668 N N . CYS A 1 702 ? -4.097 -21.172 18.686 1.00 89.12 702 CYS A N 1
ATOM 5669 C CA . CYS A 1 702 ? -3.872 -21.343 17.249 1.00 89.12 702 CYS A CA 1
ATOM 5670 C C . CYS A 1 702 ? -3.345 -20.076 16.563 1.00 89.12 702 CYS A C 1
ATOM 5672 O O . CYS A 1 702 ? -2.635 -20.176 15.566 1.00 89.12 702 CYS A O 1
ATOM 5674 N N . SER A 1 703 ? -3.712 -18.888 17.052 1.00 90.38 703 SER A N 1
ATOM 5675 C CA . SER A 1 703 ? -3.420 -17.629 16.358 1.00 90.38 703 SER A CA 1
ATOM 5676 C C . SER A 1 703 ? -2.313 -16.793 16.987 1.00 90.38 703 SER A C 1
ATOM 5678 O O . SER A 1 703 ? -1.808 -15.913 16.307 1.00 90.38 703 SER A O 1
ATOM 5680 N N . LEU A 1 704 ? -1.914 -17.001 18.244 1.00 90.00 704 LEU A N 1
ATOM 5681 C CA . LEU A 1 704 ? -1.007 -16.059 18.909 1.00 90.00 704 LEU A CA 1
ATOM 5682 C C . LEU A 1 704 ? 0.362 -15.937 18.221 1.00 90.00 704 LEU A C 1
ATOM 5684 O O . LEU A 1 704 ? 0.866 -14.825 18.099 1.00 90.00 7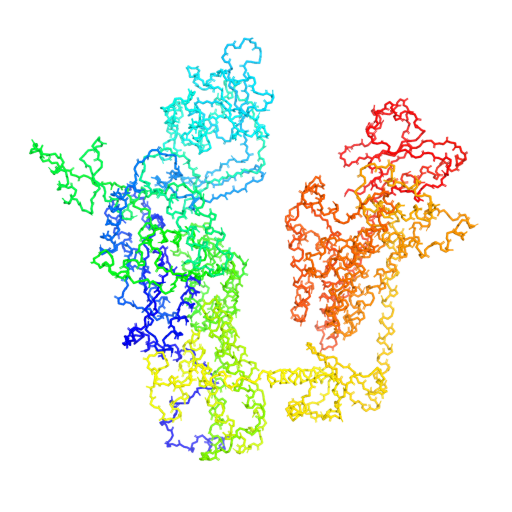04 LEU A O 1
ATOM 5688 N N . SER A 1 705 ? 0.951 -17.047 17.768 1.00 85.38 705 SER A N 1
ATOM 5689 C CA . SER A 1 705 ? 2.272 -17.038 17.125 1.00 85.38 705 SER A CA 1
ATOM 5690 C C . SER A 1 705 ? 2.252 -16.392 15.739 1.00 85.38 705 SER A C 1
ATOM 5692 O O . SER A 1 705 ? 3.180 -15.677 15.391 1.00 85.38 705 SER A O 1
ATOM 5694 N N . SER A 1 706 ? 1.204 -16.606 14.946 1.00 85.25 706 SER A N 1
ATOM 5695 C CA . SER A 1 706 ? 1.131 -16.133 13.556 1.00 85.25 706 SER A CA 1
ATOM 5696 C C . SER A 1 706 ? 0.366 -14.817 13.392 1.00 85.25 706 SER A C 1
ATOM 5698 O O . SER A 1 706 ? 0.718 -13.994 12.551 1.00 85.25 706 SER A O 1
ATOM 5700 N N . ALA A 1 707 ? -0.677 -14.604 14.194 1.00 90.00 707 ALA A N 1
ATOM 5701 C CA . ALA A 1 707 ? -1.598 -13.475 14.133 1.00 90.00 707 ALA A CA 1
ATOM 5702 C C . ALA A 1 707 ? -2.049 -13.018 15.545 1.00 90.00 707 ALA A C 1
ATOM 5704 O O . ALA A 1 707 ? -3.218 -13.192 15.918 1.00 90.00 707 ALA A O 1
ATOM 5705 N N . PRO A 1 708 ? -1.167 -12.354 16.322 1.00 92.12 708 PRO A N 1
ATOM 5706 C CA . PRO A 1 708 ? -1.463 -11.898 17.688 1.00 92.12 708 PRO A CA 1
ATOM 5707 C C . PRO A 1 708 ? -2.747 -11.062 17.819 1.00 92.12 708 PRO A C 1
ATOM 5709 O O . PRO A 1 708 ? -3.468 -11.159 18.809 1.00 92.12 708 PRO A O 1
ATOM 5712 N N . HIS A 1 709 ? -3.069 -10.264 16.799 1.00 93.69 709 HIS A N 1
ATOM 5713 C CA . HIS A 1 709 ? -4.277 -9.438 16.755 1.00 93.69 709 HIS A CA 1
ATOM 5714 C C . HIS A 1 709 ? -5.582 -10.255 16.697 1.00 93.69 709 HIS A C 1
ATOM 5716 O O . HIS A 1 709 ? -6.595 -9.831 17.254 1.00 93.69 709 HIS A O 1
ATOM 5722 N N . LEU A 1 710 ? -5.582 -11.433 16.058 1.00 94.44 710 LEU A N 1
ATOM 5723 C CA . LEU A 1 710 ? -6.742 -12.332 16.037 1.00 94.44 710 LEU A CA 1
ATOM 5724 C C . LEU A 1 710 ? -6.921 -13.022 17.387 1.00 94.44 710 LEU A C 1
ATOM 5726 O O . LEU A 1 710 ? -8.045 -13.094 17.883 1.00 94.44 710 LEU A O 1
ATOM 5730 N N . ALA A 1 711 ? -5.815 -13.443 18.007 1.00 94.81 711 ALA A N 1
ATOM 5731 C CA . ALA A 1 711 ? -5.827 -13.975 19.365 1.00 94.81 711 ALA A CA 1
ATOM 5732 C C . ALA A 1 711 ? -6.398 -12.939 20.352 1.00 94.81 711 ALA A C 1
ATOM 5734 O O . ALA A 1 711 ? -7.326 -13.242 21.102 1.00 94.81 711 ALA A O 1
ATOM 5735 N N . PHE A 1 712 ? -5.940 -11.686 20.277 1.00 96.94 712 PHE A N 1
ATOM 5736 C CA . PHE A 1 712 ? -6.503 -10.591 21.067 1.00 96.94 712 PHE A CA 1
ATOM 5737 C C . PHE A 1 712 ? -7.988 -10.344 20.757 1.00 96.94 712 PHE A C 1
ATOM 5739 O O . PHE A 1 712 ? -8.802 -10.208 21.671 1.00 96.94 712 PHE A O 1
ATOM 5746 N N . SER A 1 713 ? -8.372 -10.322 19.476 1.00 95.88 713 SER A N 1
ATOM 5747 C CA . SER A 1 713 ? -9.762 -10.094 19.070 1.00 95.88 713 SER A CA 1
ATOM 5748 C C . SER A 1 713 ? -10.707 -11.191 19.567 1.00 95.88 713 SER A C 1
ATOM 5750 O O . SER A 1 713 ? -11.856 -10.881 19.886 1.00 95.88 713 SER A O 1
ATOM 5752 N N . ALA A 1 714 ? -10.249 -12.443 19.660 1.00 94.56 714 ALA A N 1
ATOM 5753 C CA . ALA A 1 714 ? -11.022 -13.539 20.239 1.00 94.56 714 ALA A CA 1
ATOM 5754 C C . ALA A 1 714 ? -11.322 -13.276 21.723 1.00 94.56 714 ALA A C 1
ATOM 5756 O O . ALA A 1 714 ? -12.490 -13.267 22.113 1.00 94.56 714 ALA A O 1
ATOM 5757 N N . VAL A 1 715 ? -10.294 -12.949 22.518 1.00 95.44 715 VAL A N 1
ATOM 5758 C CA . VAL A 1 715 ? -10.437 -12.621 23.950 1.00 95.44 715 VAL A CA 1
ATOM 5759 C C . VAL A 1 715 ? -11.335 -11.401 24.153 1.00 95.44 715 VAL A C 1
ATOM 5761 O O . VAL A 1 715 ? -12.280 -11.439 24.938 1.00 95.44 715 VAL A O 1
ATOM 5764 N N . TYR A 1 716 ? -11.090 -10.324 23.406 1.00 95.69 716 TYR A N 1
ATOM 5765 C CA . TYR A 1 716 ? -11.888 -9.102 23.485 1.00 95.69 716 TYR A CA 1
ATOM 5766 C C . TYR A 1 716 ? -13.366 -9.346 23.143 1.00 95.69 716 TYR A C 1
ATOM 5768 O O . TYR A 1 716 ? -14.254 -8.883 23.862 1.00 95.69 716 TYR A O 1
ATOM 5776 N N . THR A 1 717 ? -13.642 -10.083 22.061 1.00 93.12 717 THR A N 1
ATOM 5777 C CA . THR A 1 717 ? -15.015 -10.373 21.618 1.00 93.12 717 THR A CA 1
ATOM 5778 C C . THR A 1 717 ? -15.749 -11.218 22.645 1.00 93.12 717 THR A C 1
ATOM 5780 O O . THR A 1 717 ? -16.889 -10.893 22.973 1.00 93.12 717 THR A O 1
ATOM 5783 N N . PHE A 1 718 ? -15.084 -12.241 23.185 1.00 94.38 718 PHE A N 1
ATOM 5784 C CA . PHE A 1 718 ? -15.623 -13.079 24.246 1.00 94.38 718 PHE A CA 1
ATOM 5785 C C . PHE A 1 718 ? -15.994 -12.253 25.483 1.00 94.38 718 PHE A C 1
ATOM 5787 O O . PHE A 1 718 ? -17.138 -12.289 25.932 1.00 94.38 718 PHE A O 1
ATOM 5794 N N . ILE A 1 719 ? -15.076 -11.424 25.987 1.00 93.44 719 ILE A N 1
ATOM 5795 C CA . ILE A 1 719 ? -15.341 -10.608 27.179 1.00 93.44 719 ILE A CA 1
ATOM 5796 C C . ILE A 1 719 ? -16.495 -9.627 26.933 1.00 93.44 719 ILE A C 1
ATOM 5798 O O . ILE A 1 719 ? -17.393 -9.498 27.766 1.00 93.44 719 ILE A O 1
ATOM 5802 N N . LEU A 1 720 ? -16.481 -8.913 25.803 1.00 90.06 720 LEU A N 1
ATOM 5803 C CA . LEU A 1 720 ? -17.448 -7.847 25.548 1.00 90.06 720 LEU A CA 1
ATOM 5804 C C . LEU A 1 720 ? -18.834 -8.370 25.151 1.00 90.06 720 LEU A C 1
ATOM 5806 O O . LEU A 1 720 ? -19.834 -7.784 25.567 1.00 90.06 720 LEU A O 1
ATOM 5810 N N . SER A 1 721 ? -18.889 -9.408 24.316 1.00 85.00 721 SER A N 1
ATOM 5811 C CA . SER A 1 721 ? -20.132 -9.876 23.688 1.00 85.00 721 SER A CA 1
ATOM 5812 C C . SER A 1 721 ? -20.743 -11.075 24.400 1.00 85.00 721 SER A C 1
ATOM 5814 O O . SER A 1 721 ? -21.966 -11.156 24.450 1.00 85.00 721 SER A O 1
ATOM 5816 N N . ASP A 1 722 ? -19.914 -11.971 24.947 1.00 88.19 722 ASP A N 1
ATOM 5817 C CA . ASP A 1 722 ? -20.380 -13.235 25.524 1.00 88.19 722 ASP A CA 1
ATOM 5818 C C . ASP A 1 722 ? -20.460 -13.137 27.060 1.00 88.19 722 ASP A C 1
ATOM 5820 O O . ASP A 1 722 ? -21.494 -13.442 27.651 1.00 88.19 722 ASP A O 1
ATOM 5824 N N . LEU A 1 723 ? -19.401 -12.649 27.719 1.00 86.19 723 LEU A N 1
ATOM 5825 C CA . LEU A 1 723 ? -19.322 -12.579 29.186 1.00 86.19 723 LEU A CA 1
ATOM 5826 C C . LEU A 1 723 ? -20.076 -11.382 29.785 1.00 86.19 723 LEU A C 1
ATOM 5828 O O . LEU A 1 723 ? -20.717 -11.506 30.825 1.00 86.19 723 LEU A O 1
ATOM 5832 N N . CYS A 1 724 ? -20.016 -10.213 29.143 1.00 79.62 724 CYS A N 1
ATOM 5833 C CA . CYS A 1 724 ? -20.705 -9.001 29.606 1.00 79.62 724 CYS A CA 1
ATOM 5834 C C . CYS A 1 724 ? -22.208 -8.941 29.229 1.00 79.62 724 CYS A C 1
ATOM 5836 O O . CYS A 1 724 ? -22.782 -7.843 29.236 1.00 79.62 724 CYS A O 1
ATOM 5838 N N . ASP A 1 725 ? -22.832 -10.074 28.882 1.00 68.69 725 ASP A N 1
ATOM 5839 C CA . ASP A 1 725 ? -24.235 -10.171 28.453 1.00 68.69 725 ASP A CA 1
ATOM 5840 C C . ASP A 1 725 ? -25.249 -10.031 29.617 1.00 68.69 725 ASP A C 1
ATOM 5842 O O . ASP A 1 725 ? -24.912 -10.068 30.800 1.00 68.69 725 ASP A O 1
ATOM 5846 N N . GLU A 1 726 ? -26.525 -9.802 29.294 1.00 70.12 726 GLU A N 1
ATOM 5847 C CA . GLU A 1 726 ? -27.578 -9.423 30.245 1.00 70.12 726 GLU A CA 1
ATOM 5848 C C . GLU A 1 726 ? -28.328 -10.594 30.898 1.00 70.12 726 GLU A C 1
ATOM 5850 O O . GLU A 1 726 ? -29.133 -10.358 31.803 1.00 70.12 726 GLU A O 1
ATOM 5855 N N . THR A 1 727 ? -28.091 -11.835 30.467 1.00 69.75 727 THR A N 1
ATOM 5856 C CA . THR A 1 727 ? -28.866 -13.029 30.871 1.00 69.75 727 THR A CA 1
ATOM 5857 C C . THR A 1 727 ? -28.883 -13.271 32.385 1.00 69.75 727 THR A C 1
ATOM 5859 O O . THR A 1 727 ? -29.879 -13.741 32.933 1.00 69.75 727 THR A O 1
ATOM 5862 N N . THR A 1 728 ? -27.828 -12.876 33.095 1.00 77.00 728 THR A N 1
ATOM 5863 C CA . THR A 1 728 ? -27.677 -13.042 34.550 1.00 77.00 728 THR A CA 1
ATOM 5864 C C . THR A 1 728 ? -28.377 -11.954 35.377 1.00 77.00 728 THR A C 1
ATOM 5866 O O . THR A 1 728 ? -28.602 -12.131 36.577 1.00 77.00 728 THR A O 1
ATOM 5869 N N . LYS A 1 729 ? -28.776 -10.821 34.772 1.00 77.94 729 LYS A N 1
ATOM 5870 C CA . LYS A 1 729 ? -29.364 -9.675 35.501 1.00 77.94 729 LYS A CA 1
ATOM 5871 C C . LYS A 1 729 ? -30.723 -9.991 36.129 1.00 77.94 729 LYS A C 1
ATOM 5873 O O . LYS A 1 729 ? -31.035 -9.437 37.182 1.00 77.94 729 LYS A O 1
ATOM 5878 N N . LYS A 1 730 ? -31.517 -10.881 35.519 1.00 78.00 730 LYS A N 1
ATOM 5879 C CA . LYS A 1 730 ? -32.843 -11.271 36.030 1.00 78.00 730 LYS A CA 1
ATOM 5880 C C . LYS A 1 730 ? -32.742 -11.892 37.424 1.00 78.00 730 LYS A C 1
ATOM 5882 O O . LYS A 1 730 ? -33.448 -11.436 38.314 1.00 78.00 730 LYS A O 1
ATOM 5887 N N . ALA A 1 731 ? -31.811 -12.829 37.627 1.00 77.12 731 ALA A N 1
ATOM 5888 C CA . ALA A 1 731 ? -31.568 -13.468 38.924 1.00 77.12 731 ALA A CA 1
ATOM 5889 C C . ALA A 1 731 ? -31.170 -12.455 40.011 1.00 77.12 731 ALA A C 1
ATOM 5891 O O . ALA A 1 731 ? -31.596 -12.563 41.159 1.00 77.12 731 ALA A O 1
ATOM 5892 N N . LEU A 1 732 ? -30.408 -11.420 39.633 1.00 78.75 732 LEU A N 1
ATOM 5893 C CA . LEU A 1 732 ? -30.039 -10.328 40.534 1.00 78.75 732 LEU A CA 1
ATOM 5894 C C . LEU A 1 732 ? -31.247 -9.456 40.921 1.00 78.75 732 LEU A C 1
ATOM 5896 O O . LEU A 1 732 ? -31.337 -9.012 42.064 1.00 78.75 732 LEU A O 1
ATOM 5900 N N . TRP A 1 733 ? -32.172 -9.198 39.990 1.00 75.19 733 TRP A N 1
ATOM 5901 C CA . TRP A 1 733 ? -33.400 -8.442 40.267 1.00 75.19 733 TRP A CA 1
ATOM 5902 C C . TRP A 1 733 ? -34.416 -9.236 41.086 1.00 75.19 733 TRP A C 1
ATOM 5904 O O . TRP A 1 733 ? -35.024 -8.674 41.994 1.00 75.19 733 TRP A O 1
ATOM 5914 N N . THR A 1 734 ? -34.592 -10.524 40.789 1.00 80.62 734 THR A N 1
ATOM 5915 C CA . THR A 1 734 ? -35.518 -11.403 41.517 1.00 80.62 734 THR A CA 1
ATOM 5916 C C . THR A 1 734 ? -34.950 -11.906 42.842 1.00 80.62 734 THR A C 1
ATOM 5918 O O . THR A 1 734 ? -35.699 -12.500 43.608 1.00 80.62 734 THR A O 1
ATOM 5921 N N . LYS A 1 735 ? -33.659 -11.656 43.122 1.00 79.25 735 LYS A N 1
ATOM 5922 C CA . LYS A 1 735 ? -32.920 -12.186 44.283 1.00 79.25 735 LYS A CA 1
ATOM 5923 C C . LYS A 1 735 ? -33.063 -13.708 44.414 1.00 79.25 735 LYS A C 1
ATOM 5925 O O . LYS A 1 735 ? -33.291 -14.226 45.499 1.00 79.25 735 LYS A O 1
ATOM 5930 N N . ASP A 1 736 ? -32.952 -14.410 43.290 1.00 81.56 736 ASP A N 1
ATOM 5931 C CA . ASP A 1 736 ? -32.993 -15.874 43.262 1.00 81.56 736 ASP A CA 1
ATOM 5932 C C . ASP A 1 736 ? -31.683 -16.434 43.838 1.00 81.56 736 ASP A C 1
ATOM 5934 O O . ASP A 1 736 ? -30.665 -16.497 43.148 1.00 81.56 736 ASP A O 1
ATOM 5938 N N . GLU A 1 737 ? -31.690 -16.778 45.127 1.00 80.75 737 GLU A N 1
ATOM 5939 C CA . GLU A 1 737 ? -30.496 -17.199 45.871 1.00 80.75 737 GLU A CA 1
ATOM 5940 C C . GLU A 1 737 ? -29.836 -18.453 45.283 1.00 80.75 737 GLU A C 1
ATOM 5942 O O . GLU A 1 737 ? -28.607 -18.514 45.181 1.00 80.75 737 GLU A O 1
ATOM 5947 N N . GLN A 1 738 ? -30.636 -19.433 44.847 1.00 80.69 738 GLN A N 1
ATOM 5948 C CA . GLN A 1 738 ? -30.121 -20.665 44.251 1.00 80.69 738 GLN A CA 1
ATOM 5949 C C . GLN A 1 738 ? -29.426 -20.360 42.923 1.00 80.69 738 GLN A C 1
ATOM 5951 O O . GLN A 1 738 ? -28.289 -20.787 42.700 1.00 80.69 738 GLN A O 1
ATOM 5956 N N . ARG A 1 739 ? -30.068 -19.561 42.063 1.00 83.44 739 ARG A N 1
ATOM 5957 C CA . ARG A 1 739 ? -29.492 -19.178 40.774 1.00 83.44 739 ARG A CA 1
ATOM 5958 C C . ARG A 1 739 ? -28.254 -18.293 40.928 1.00 83.44 739 ARG A C 1
ATOM 5960 O O . ARG A 1 739 ? -27.301 -18.440 40.166 1.00 83.44 739 ARG A O 1
ATOM 5967 N N . LEU A 1 740 ? -28.235 -17.392 41.912 1.00 83.94 740 LEU A N 1
ATOM 5968 C CA . LEU A 1 740 ? -27.070 -16.552 42.212 1.00 83.94 740 LEU A CA 1
ATOM 5969 C C . LEU A 1 740 ? -25.857 -17.381 42.655 1.00 83.94 740 LEU A C 1
ATOM 5971 O O . LEU A 1 740 ? -24.734 -17.027 42.296 1.00 83.94 740 LEU A O 1
ATOM 5975 N N . CYS A 1 741 ? -26.060 -18.495 43.367 1.00 82.62 741 CYS A N 1
ATOM 5976 C CA . CYS A 1 741 ? -24.977 -19.407 43.743 1.00 82.62 741 CYS A CA 1
ATOM 5977 C C . CYS A 1 741 ? -24.342 -20.088 42.515 1.00 82.62 741 CYS A C 1
ATOM 5979 O O . CYS A 1 741 ? -23.119 -20.065 42.358 1.00 82.62 741 CYS A O 1
ATOM 5981 N N . GLU A 1 742 ? -25.165 -20.613 41.599 1.00 82.75 742 GLU A N 1
ATOM 5982 C CA . GLU A 1 742 ? -24.699 -21.206 40.336 1.00 82.75 742 GLU A CA 1
ATOM 5983 C C . GLU A 1 742 ? -23.952 -20.180 39.468 1.00 82.75 742 GLU A C 1
ATOM 5985 O O . GLU A 1 742 ? -22.825 -20.433 39.033 1.00 82.75 742 GLU A O 1
ATOM 5990 N N . ILE A 1 743 ? -24.541 -18.989 39.273 1.00 85.12 743 ILE A N 1
ATOM 5991 C CA . ILE A 1 743 ? -23.906 -17.889 38.532 1.00 85.12 743 ILE A CA 1
ATOM 5992 C C . ILE A 1 743 ? -22.581 -17.515 39.196 1.00 85.12 743 ILE A C 1
ATOM 5994 O O . ILE A 1 743 ? -21.588 -17.341 38.499 1.00 85.12 743 ILE A O 1
ATOM 5998 N N . GLY A 1 744 ? -22.530 -17.419 40.526 1.00 84.12 744 GLY A N 1
ATOM 5999 C CA . GLY A 1 744 ? -21.319 -17.079 41.267 1.00 84.12 744 GLY A CA 1
ATOM 6000 C C . GLY A 1 744 ? -20.161 -18.049 41.011 1.00 84.12 744 GLY A C 1
ATOM 6001 O O . GLY A 1 744 ? -19.028 -17.600 40.828 1.00 84.12 744 GLY A O 1
ATOM 6002 N N . GLN A 1 745 ? -20.427 -19.358 40.949 1.00 81.50 745 GLN A N 1
ATOM 6003 C CA . GLN A 1 745 ? -19.412 -20.379 40.653 1.00 81.50 745 GLN A CA 1
ATOM 6004 C C . GLN A 1 745 ? -18.914 -20.296 39.205 1.00 81.50 745 GLN A C 1
ATOM 6006 O O . GLN A 1 745 ? -17.706 -20.282 38.968 1.00 81.50 745 GLN A O 1
ATOM 6011 N N . VAL A 1 746 ? -19.834 -20.190 38.242 1.00 85.44 746 VAL A N 1
ATOM 6012 C CA . VAL A 1 746 ? -19.491 -20.080 36.814 1.00 85.44 746 VAL A CA 1
ATOM 6013 C C . VAL A 1 746 ? -18.731 -18.787 36.541 1.00 85.44 746 VAL A C 1
ATOM 6015 O O . VAL A 1 746 ? -17.691 -18.805 35.889 1.00 85.44 746 VAL A O 1
ATOM 6018 N N . LEU A 1 747 ? -19.207 -17.668 37.085 1.00 86.50 747 LEU A N 1
ATOM 6019 C CA . LEU A 1 747 ? -18.583 -16.361 36.929 1.00 86.50 747 LEU A CA 1
ATOM 6020 C C . LEU A 1 747 ? -17.185 -16.331 37.550 1.00 86.50 747 LEU A C 1
ATOM 6022 O O . LEU A 1 747 ? -16.296 -15.715 36.976 1.00 86.50 747 LEU A O 1
ATOM 6026 N N . ARG A 1 748 ? -16.964 -17.032 38.671 1.00 82.62 748 ARG A N 1
ATOM 6027 C CA . ARG A 1 748 ? -15.631 -17.188 39.268 1.00 82.62 748 ARG A CA 1
ATOM 6028 C C . ARG A 1 748 ? -14.660 -17.836 38.294 1.00 82.62 748 ARG A C 1
ATOM 6030 O O . ARG A 1 748 ? -13.638 -17.237 37.991 1.00 82.62 748 ARG A O 1
ATOM 6037 N N . GLU A 1 749 ? -15.000 -19.011 37.778 1.00 81.88 749 GLU A N 1
ATOM 6038 C CA . GLU A 1 749 ? -14.138 -19.726 36.836 1.00 81.88 749 GLU A CA 1
ATOM 6039 C C . GLU A 1 749 ? -13.899 -18.916 35.552 1.00 81.88 749 GLU A C 1
ATOM 6041 O O . GLU A 1 749 ? -12.762 -18.779 35.096 1.00 81.88 749 GLU A O 1
ATOM 6046 N N . VAL A 1 750 ? -14.966 -18.355 34.977 1.00 88.38 750 VAL A N 1
ATOM 6047 C CA . VAL A 1 750 ? -14.892 -17.665 33.688 1.00 88.38 750 VAL A CA 1
ATOM 6048 C C . VAL A 1 750 ? -14.140 -16.342 33.802 1.00 88.38 750 VAL A C 1
ATOM 6050 O O . VAL A 1 750 ? -13.269 -16.090 32.974 1.00 88.38 750 VAL A O 1
ATOM 6053 N N . VAL A 1 751 ? -14.415 -15.504 34.808 1.00 89.56 751 VAL A N 1
ATOM 6054 C CA . VAL A 1 751 ? -13.709 -14.220 34.988 1.00 89.56 751 VAL A CA 1
ATOM 6055 C C . VAL A 1 751 ? -12.230 -14.458 35.273 1.00 89.56 751 VAL A C 1
ATOM 6057 O O . VAL A 1 751 ? -11.391 -13.800 34.664 1.00 89.56 751 VAL A O 1
ATOM 6060 N N . GLU A 1 752 ? -11.902 -15.431 36.125 1.00 86.38 752 GLU A N 1
ATOM 6061 C CA . GLU A 1 752 ? -10.519 -15.767 36.467 1.00 86.38 752 GLU A CA 1
ATOM 6062 C C . GLU A 1 752 ? -9.698 -16.138 35.223 1.00 86.38 752 GLU A C 1
ATOM 6064 O O . GLU A 1 752 ? -8.675 -15.517 34.923 1.00 86.38 752 GLU A O 1
ATOM 6069 N N . LYS A 1 753 ? -10.205 -17.096 34.439 1.00 87.38 753 LYS A N 1
ATOM 6070 C CA . LYS A 1 753 ? -9.576 -17.550 33.193 1.00 87.38 753 LYS A CA 1
ATOM 6071 C C . LYS A 1 753 ? -9.556 -16.457 32.114 1.00 87.38 753 LYS A C 1
ATOM 6073 O O . LYS A 1 753 ? -8.605 -16.381 31.338 1.00 87.38 753 LYS A O 1
ATOM 6078 N N . SER A 1 754 ? -10.567 -15.586 32.079 1.00 91.56 754 SER A N 1
ATOM 6079 C CA . SER A 1 754 ? -10.620 -14.449 31.145 1.00 91.56 754 SER A CA 1
ATOM 6080 C C . SER A 1 754 ? -9.544 -13.412 31.433 1.00 91.56 754 SER A C 1
ATOM 6082 O O . SER A 1 754 ? -8.896 -12.944 30.501 1.00 91.56 754 SER A O 1
ATOM 6084 N N . LEU A 1 755 ? -9.348 -13.052 32.706 1.00 91.69 755 LEU A N 1
ATOM 6085 C CA . LEU A 1 755 ? -8.305 -12.109 33.114 1.00 91.69 755 LEU A CA 1
ATOM 6086 C C . LEU A 1 755 ? -6.914 -12.694 32.852 1.00 91.69 755 LEU A C 1
ATOM 6088 O O . LEU A 1 755 ? -6.050 -11.984 32.343 1.00 91.69 755 LEU A O 1
ATOM 6092 N N . LEU A 1 756 ? -6.721 -13.997 33.083 1.00 87.50 756 LEU A N 1
ATOM 6093 C CA . LEU A 1 756 ? -5.480 -14.686 32.724 1.00 87.50 756 LEU A CA 1
ATOM 6094 C C . LEU A 1 756 ? -5.191 -14.598 31.217 1.00 87.50 756 LEU A C 1
ATOM 6096 O O . LEU A 1 756 ? -4.100 -14.185 30.831 1.00 87.50 756 LEU A O 1
ATOM 6100 N N . LEU A 1 757 ? -6.159 -14.923 30.353 1.00 90.50 757 LEU A N 1
ATOM 6101 C CA . LEU A 1 757 ? -6.000 -14.778 28.900 1.00 90.50 757 LEU A CA 1
ATOM 6102 C C . LEU A 1 757 ? -5.744 -13.331 28.479 1.00 90.50 757 LEU A C 1
ATOM 6104 O O . LEU A 1 757 ? -4.903 -13.065 27.620 1.00 90.50 757 LEU A O 1
ATOM 6108 N N . LEU A 1 758 ? -6.470 -12.389 29.077 1.00 94.31 758 LEU A N 1
ATOM 6109 C CA . LEU A 1 758 ? -6.336 -10.978 28.759 1.00 94.31 758 LEU A CA 1
ATOM 6110 C C . LEU A 1 758 ? -4.975 -10.419 29.197 1.00 94.31 758 LEU A C 1
ATOM 6112 O O . LEU A 1 758 ? -4.447 -9.544 28.512 1.00 94.31 758 LEU A O 1
ATOM 6116 N N . SER A 1 759 ? -4.367 -10.962 30.257 1.00 91.50 759 SER A N 1
ATOM 6117 C CA . SER A 1 759 ? -3.050 -10.546 30.764 1.00 91.50 759 SER A CA 1
ATOM 6118 C C . SER A 1 759 ? -1.920 -10.683 29.734 1.00 91.50 759 SER A C 1
ATOM 6120 O O . SER A 1 759 ? -0.929 -9.957 29.810 1.00 91.50 759 SER A O 1
ATOM 6122 N N . LEU A 1 760 ? -2.085 -11.544 28.719 1.00 92.44 760 LEU A N 1
ATOM 6123 C CA . LEU A 1 760 ? -1.175 -11.639 27.572 1.00 92.44 760 LEU A CA 1
ATOM 6124 C C . LEU A 1 760 ? -1.044 -10.295 26.843 1.00 92.44 760 LEU A C 1
ATOM 6126 O O . LEU A 1 760 ? 0.039 -9.903 26.408 1.00 92.44 760 LEU A O 1
ATOM 6130 N N . PHE A 1 761 ? -2.160 -9.579 26.720 1.00 95.62 761 PHE A N 1
ATOM 6131 C CA . PHE A 1 761 ? -2.284 -8.395 25.876 1.00 95.62 761 PHE A CA 1
ATOM 6132 C C . PHE A 1 761 ? -2.423 -7.107 26.687 1.00 95.62 761 PHE A C 1
ATOM 6134 O O . PHE A 1 761 ? -1.844 -6.092 26.305 1.00 95.62 761 PHE A O 1
ATOM 6141 N N . MET A 1 762 ? -3.152 -7.156 27.804 1.00 95.69 762 MET A N 1
ATOM 6142 C CA . MET A 1 762 ? -3.421 -6.040 28.714 1.00 95.69 762 MET A CA 1
ATOM 6143 C C . MET A 1 762 ? -3.039 -6.429 30.157 1.00 95.69 762 MET A C 1
ATOM 6145 O O . MET A 1 762 ? -3.919 -6.711 30.978 1.00 95.69 762 MET A O 1
ATOM 6149 N N . PRO A 1 763 ? -1.735 -6.550 30.461 1.00 92.06 763 PRO A N 1
ATOM 6150 C CA . PRO A 1 763 ? -1.259 -7.080 31.735 1.00 92.06 763 PRO A CA 1
ATOM 6151 C C . PRO A 1 763 ? -1.572 -6.204 32.950 1.00 92.06 763 PRO A C 1
ATOM 6153 O O . PRO A 1 763 ? -1.817 -6.747 34.020 1.00 92.06 763 PRO A O 1
ATOM 6156 N N . PHE A 1 764 ? -1.594 -4.877 32.823 1.00 92.75 764 PHE A N 1
ATOM 6157 C CA . PHE A 1 764 ? -1.711 -3.992 33.986 1.00 92.75 764 PHE A CA 1
ATOM 6158 C C . PHE A 1 764 ? -3.089 -4.117 34.654 1.00 92.75 764 PHE A C 1
ATOM 6160 O O . PHE A 1 764 ? -3.191 -4.405 35.847 1.00 92.75 764 PHE A O 1
ATOM 6167 N N . VAL A 1 765 ? -4.161 -3.927 33.882 1.00 93.31 765 VAL A N 1
ATOM 6168 C CA . VAL A 1 765 ? -5.546 -3.994 34.359 1.00 93.31 765 VAL A CA 1
ATOM 6169 C C . VAL A 1 765 ? -5.939 -5.418 34.723 1.00 93.31 765 VAL A C 1
ATOM 6171 O O . VAL A 1 765 ? -6.652 -5.614 35.705 1.00 93.31 765 VAL A O 1
ATOM 6174 N N . SER A 1 766 ? -5.463 -6.408 33.965 1.00 91.94 766 SER A N 1
ATOM 6175 C CA . SER A 1 766 ? -5.817 -7.808 34.202 1.00 91.94 766 SER A CA 1
ATOM 6176 C C . SER A 1 766 ? -5.212 -8.328 35.503 1.00 91.94 766 SER A C 1
ATOM 6178 O O . SER A 1 766 ? -5.930 -8.944 36.288 1.00 91.94 766 SER A O 1
ATOM 6180 N N . GLU A 1 767 ? -3.933 -8.029 35.766 1.00 86.69 767 GLU A N 1
ATOM 6181 C CA . GLU A 1 767 ? -3.260 -8.410 37.015 1.00 86.69 767 GLU A CA 1
ATOM 6182 C C . GLU A 1 767 ? -3.912 -7.713 38.213 1.00 86.69 767 GLU A C 1
ATOM 6184 O O . GLU A 1 767 ? -4.284 -8.366 39.182 1.00 86.69 767 GLU A O 1
ATOM 6189 N N . PHE A 1 768 ? -4.144 -6.396 38.121 1.00 89.25 768 PHE A N 1
ATOM 6190 C CA . PHE A 1 768 ? -4.768 -5.627 39.200 1.00 89.25 768 PHE A CA 1
ATOM 6191 C C . PHE A 1 768 ? -6.154 -6.171 39.580 1.00 89.25 768 PHE A C 1
ATOM 6193 O O . PHE A 1 768 ? -6.462 -6.345 40.760 1.00 89.25 768 PHE A O 1
ATOM 6200 N N . LEU A 1 769 ? -7.002 -6.445 38.584 1.00 90.25 769 LEU A N 1
ATOM 6201 C CA . LEU A 1 769 ? -8.353 -6.958 38.819 1.00 90.25 769 LEU A CA 1
ATOM 6202 C C . LEU A 1 769 ? -8.349 -8.396 39.340 1.00 90.25 769 LEU A C 1
ATOM 6204 O O . LEU A 1 769 ? -9.224 -8.764 40.123 1.00 90.25 769 LEU A O 1
ATOM 6208 N N . PHE A 1 770 ? -7.379 -9.211 38.940 1.00 84.44 770 PHE A N 1
ATOM 6209 C CA . PHE A 1 770 ? -7.263 -10.564 39.462 1.00 84.44 770 PHE A CA 1
ATOM 6210 C C . PHE A 1 770 ? -6.753 -10.602 40.897 1.00 84.44 770 PHE A C 1
ATOM 6212 O O . PHE A 1 770 ? -7.365 -11.288 41.716 1.00 84.44 770 PHE A O 1
ATOM 6219 N N . ASP A 1 771 ? -5.704 -9.838 41.224 1.00 81.06 771 ASP A N 1
ATOM 6220 C CA . ASP A 1 771 ? -5.218 -9.675 42.600 1.00 81.06 771 ASP A CA 1
ATOM 6221 C C . ASP A 1 771 ? -6.377 -9.278 43.524 1.00 81.06 771 ASP A C 1
ATOM 6223 O O . ASP A 1 771 ? -6.550 -9.826 44.620 1.00 81.06 771 ASP A O 1
ATOM 6227 N N . HIS A 1 772 ? -7.227 -8.366 43.045 1.00 81.44 772 HIS A N 1
ATOM 6228 C CA . HIS A 1 772 ? -8.424 -7.938 43.750 1.00 81.44 772 HIS A CA 1
ATOM 6229 C C . HIS A 1 772 ? -9.413 -9.093 43.993 1.00 81.44 772 HIS A C 1
ATOM 6231 O O . HIS A 1 772 ? -9.798 -9.357 45.137 1.00 81.44 772 HIS A O 1
ATOM 6237 N N . ILE A 1 773 ? -9.780 -9.834 42.941 1.00 78.75 773 ILE A N 1
ATOM 6238 C CA . ILE A 1 773 ? -10.713 -10.968 43.035 1.00 78.75 773 ILE A CA 1
ATOM 6239 C C . ILE A 1 773 ? -10.162 -12.083 43.943 1.00 78.75 773 ILE A C 1
ATOM 6241 O O . ILE A 1 773 ? -10.912 -12.630 44.754 1.00 78.75 773 ILE A O 1
ATOM 6245 N N . LYS A 1 774 ? -8.865 -12.416 43.861 1.00 72.38 774 LYS A N 1
ATOM 6246 C CA . LYS A 1 774 ? -8.223 -13.448 44.701 1.00 72.38 774 LYS A CA 1
ATOM 6247 C C . LYS A 1 774 ? -8.161 -13.052 46.172 1.00 72.38 774 LYS A C 1
ATOM 6249 O O . LYS A 1 774 ? -8.457 -13.877 47.039 1.00 72.38 774 LYS A O 1
ATOM 6254 N N . THR A 1 775 ? -7.867 -11.786 46.464 1.00 66.12 775 THR A N 1
ATOM 6255 C CA . THR A 1 775 ? -7.879 -11.265 47.840 1.00 66.12 775 THR A CA 1
ATOM 6256 C C . THR A 1 775 ? -9.273 -11.404 48.463 1.00 66.12 775 THR A C 1
ATOM 6258 O O . THR A 1 775 ? -9.404 -11.819 49.618 1.00 66.12 775 THR A O 1
ATOM 6261 N N . HIS A 1 776 ? -10.331 -11.159 47.681 1.00 57.38 776 HIS A N 1
ATOM 6262 C CA . HIS A 1 776 ? -11.719 -11.399 48.087 1.00 57.38 776 HIS A CA 1
ATOM 6263 C C . HIS A 1 776 ? -12.020 -12.879 48.407 1.00 57.38 776 HIS A C 1
ATOM 6265 O O . HIS A 1 776 ? -12.887 -13.164 49.234 1.00 57.38 776 HIS A O 1
ATOM 6271 N N . GLN A 1 777 ? -11.285 -13.822 47.804 1.00 58.91 777 GLN A N 1
ATOM 6272 C CA . GLN A 1 777 ? -11.413 -15.269 48.028 1.00 58.91 777 GLN A CA 1
ATOM 6273 C C . GLN A 1 777 ? -10.607 -15.793 49.235 1.00 58.91 777 GLN A C 1
ATOM 6275 O O . GLN A 1 777 ? -10.731 -16.972 49.560 1.00 58.91 777 GLN A O 1
ATOM 6280 N N . LYS A 1 778 ? -9.804 -14.954 49.916 1.00 53.56 778 LYS A N 1
ATOM 6281 C CA . LYS A 1 778 ? -8.835 -15.365 50.961 1.00 53.56 778 LYS A CA 1
ATOM 6282 C C . LYS A 1 778 ? -7.789 -16.396 50.487 1.00 53.56 778 LYS A C 1
ATOM 6284 O O . LYS A 1 778 ? -7.268 -17.152 51.304 1.00 53.56 778 LYS A O 1
ATOM 6289 N N . LEU A 1 779 ? -7.474 -16.435 49.192 1.00 49.62 779 LEU A N 1
ATOM 6290 C CA . LEU A 1 779 ? -6.364 -17.233 48.660 1.00 49.62 779 LEU A CA 1
ATOM 6291 C C . LEU A 1 779 ? -5.068 -16.400 48.705 1.00 49.62 779 LEU A C 1
ATOM 6293 O O . LEU A 1 779 ? -5.122 -15.178 48.566 1.00 49.62 779 LEU A O 1
ATOM 6297 N N . LEU A 1 780 ? -3.921 -17.043 48.960 1.00 39.56 780 LEU A N 1
ATOM 6298 C CA . LEU A 1 780 ? -2.602 -16.394 49.046 1.00 39.56 780 LEU A CA 1
ATOM 6299 C C . LEU A 1 780 ? -2.263 -15.614 47.759 1.00 39.56 780 LEU A C 1
ATOM 6301 O O . LEU A 1 780 ? -2.659 -16.012 46.666 1.00 39.56 780 LEU A O 1
ATOM 6305 N N . HIS A 1 781 ? -1.514 -14.512 47.907 1.00 43.09 781 HIS A N 1
ATOM 6306 C CA . HIS A 1 781 ? -1.011 -13.681 46.806 1.00 43.09 781 HIS A CA 1
ATOM 6307 C C . HIS A 1 781 ? -0.115 -14.500 45.857 1.00 43.09 781 HIS A C 1
ATOM 6309 O O . HIS A 1 781 ? 1.064 -14.715 46.141 1.00 43.09 781 HIS A O 1
ATOM 6315 N N . GLU A 1 782 ? -0.653 -14.925 44.716 1.00 49.00 782 GLU A N 1
ATOM 6316 C CA . GLU A 1 782 ? 0.100 -15.565 43.633 1.00 49.00 782 GLU A CA 1
ATOM 6317 C C . GLU A 1 782 ? -0.134 -14.784 42.333 1.00 49.00 782 GLU A C 1
ATOM 6319 O O . GLU A 1 782 ? -1.240 -14.777 41.801 1.00 49.00 782 GLU A O 1
ATOM 6324 N N . SER A 1 783 ? 0.904 -14.102 41.834 1.00 50.34 783 SER A N 1
ATOM 6325 C CA . SER A 1 783 ? 0.864 -13.404 40.540 1.00 50.34 783 SER A CA 1
ATOM 6326 C C . SER A 1 783 ? 0.839 -14.392 39.369 1.00 50.34 783 SER A C 1
ATOM 6328 O O . SER A 1 783 ? 1.591 -15.376 39.353 1.00 50.34 783 SER A O 1
ATOM 6330 N N . PHE A 1 784 ? 0.051 -14.066 38.340 1.00 53.25 784 PHE A N 1
ATOM 6331 C CA . PHE A 1 784 ? -0.137 -14.868 37.129 1.00 53.25 784 PHE A CA 1
ATOM 6332 C C . PHE A 1 784 ? 1.100 -15.019 36.250 1.00 53.25 784 PHE A C 1
ATOM 6334 O O . PHE A 1 784 ? 1.224 -15.992 35.519 1.00 53.25 784 PHE A O 1
ATOM 6341 N N . VAL A 1 785 ? 1.975 -14.016 36.204 1.00 50.22 785 VAL A N 1
ATOM 6342 C CA . VAL A 1 785 ? 3.119 -14.040 35.273 1.00 50.22 785 VAL A CA 1
ATOM 6343 C C . VAL A 1 785 ? 4.375 -14.520 35.990 1.00 50.22 785 VAL A C 1
ATOM 6345 O O . VAL A 1 785 ? 5.273 -15.084 35.365 1.00 50.22 785 VAL A O 1
ATOM 6348 N N . PHE A 1 786 ? 4.425 -14.339 37.312 1.00 51.62 786 PHE A N 1
ATOM 6349 C CA . PHE A 1 786 ? 5.652 -14.499 38.087 1.00 51.62 786 PHE A CA 1
ATOM 6350 C C . PHE A 1 786 ? 5.652 -15.745 38.983 1.00 51.62 786 PHE A C 1
ATOM 6352 O O . PHE A 1 786 ? 6.727 -16.287 39.248 1.00 51.62 786 PHE A O 1
ATOM 6359 N N . LYS A 1 787 ? 4.486 -16.284 39.385 1.00 46.50 787 LYS A N 1
ATOM 6360 C CA . LYS A 1 787 ? 4.380 -17.519 40.190 1.00 46.50 787 LYS A CA 1
ATOM 6361 C C . LYS A 1 787 ? 3.070 -18.296 39.940 1.00 46.50 787 LYS A C 1
ATOM 6363 O O . LYS A 1 787 ? 2.245 -18.414 40.830 1.00 46.50 787 LYS A O 1
ATOM 6368 N N . VAL A 1 788 ? 2.889 -18.908 38.768 1.00 45.94 788 VAL A N 1
ATOM 6369 C CA . VAL A 1 788 ? 1.746 -19.818 38.531 1.00 45.94 788 VAL A CA 1
ATOM 6370 C C . VAL A 1 788 ? 2.008 -21.204 39.121 1.00 45.94 788 VAL A C 1
ATOM 6372 O O . VAL A 1 788 ? 2.854 -21.933 38.597 1.00 45.94 788 VAL A O 1
ATOM 6375 N N . SER A 1 789 ? 1.293 -21.547 40.194 1.00 41.16 789 SER A N 1
ATOM 6376 C CA . SER A 1 789 ? 1.004 -22.928 40.618 1.00 41.16 789 SER A CA 1
ATOM 6377 C C . SER A 1 789 ? -0.340 -23.429 40.041 1.00 41.16 789 SER A C 1
ATOM 6379 O O . SER A 1 789 ? -0.609 -24.623 39.986 1.00 41.16 789 SER A O 1
ATOM 6381 N N . THR A 1 790 ? -1.166 -22.519 39.516 1.00 44.91 790 THR A N 1
ATOM 6382 C CA . THR A 1 790 ? -2.553 -22.728 39.060 1.00 44.91 790 THR A CA 1
ATOM 6383 C C . THR A 1 790 ? -2.702 -23.328 37.643 1.00 44.91 790 THR A C 1
ATOM 6385 O O . THR A 1 790 ? -3.790 -23.298 37.073 1.00 44.91 790 THR A O 1
ATOM 6388 N N . ILE A 1 791 ? -1.635 -23.903 37.064 1.00 45.88 791 ILE A N 1
ATOM 6389 C CA . ILE A 1 791 ? -1.570 -24.361 35.653 1.00 45.88 791 ILE A CA 1
ATOM 6390 C C . ILE A 1 791 ? -2.466 -25.569 35.348 1.00 45.88 791 ILE A C 1
ATOM 6392 O O . ILE A 1 791 ? -2.826 -25.755 34.187 1.00 45.88 791 ILE A O 1
ATOM 6396 N N . GLY A 1 792 ? -2.890 -26.347 36.352 1.00 43.50 792 GLY A N 1
ATOM 6397 C CA . GLY A 1 792 ? -3.671 -27.573 36.127 1.00 43.50 792 GLY A CA 1
ATOM 6398 C C . GLY A 1 792 ? -4.920 -27.405 35.242 1.00 43.50 792 GLY A C 1
ATOM 6399 O O . GLY A 1 792 ? -5.397 -28.384 34.695 1.00 43.50 792 GLY A O 1
ATOM 6400 N N . CYS A 1 793 ? -5.418 -26.178 35.043 1.00 42.84 793 CYS A N 1
ATOM 6401 C CA . CYS A 1 793 ? -6.620 -25.873 34.262 1.00 42.84 793 CYS A CA 1
ATOM 6402 C C . CYS A 1 793 ? -6.404 -25.488 32.776 1.00 42.84 793 CYS A C 1
ATOM 6404 O O . CYS A 1 793 ? -7.387 -25.128 32.124 1.00 42.84 793 CYS A O 1
ATOM 6406 N N . LEU A 1 794 ? -5.169 -25.459 32.247 1.00 49.00 794 LEU A N 1
ATOM 6407 C CA . LEU A 1 794 ? -4.883 -25.050 30.850 1.00 49.00 794 LEU A CA 1
ATOM 6408 C C . LEU A 1 794 ? -4.337 -26.168 29.948 1.00 49.00 794 LEU A C 1
ATOM 6410 O O . LEU A 1 794 ? -4.033 -25.913 28.780 1.00 49.00 794 LEU A O 1
ATOM 6414 N N . GLU A 1 795 ? -4.212 -27.398 30.447 1.00 46.69 795 GLU A N 1
ATOM 6415 C CA . GLU A 1 795 ? -3.827 -28.528 29.600 1.00 46.69 795 GLU A CA 1
ATOM 6416 C C . GLU A 1 795 ? -4.950 -28.865 28.605 1.00 46.69 795 GLU A C 1
ATOM 6418 O O . GLU A 1 795 ? -6.128 -28.948 28.961 1.00 46.69 795 GLU A O 1
ATOM 6423 N N . GLY A 1 796 ? -4.579 -29.048 27.330 1.00 48.19 796 GLY A N 1
ATOM 6424 C CA . GLY A 1 796 ? -5.513 -29.146 26.199 1.00 48.19 796 GLY A CA 1
ATOM 6425 C C . GLY A 1 796 ? -6.597 -30.220 26.341 1.00 48.19 796 GLY A C 1
ATOM 6426 O O . GLY A 1 796 ? -7.688 -30.052 25.801 1.00 48.19 796 GLY A O 1
ATOM 6427 N N . ASN A 1 797 ? -6.347 -31.265 27.136 1.00 46.50 797 ASN A N 1
ATOM 6428 C CA . ASN A 1 797 ? -7.296 -32.357 27.345 1.00 46.50 797 ASN A CA 1
ATOM 6429 C C . ASN A 1 797 ? -8.550 -31.941 28.145 1.00 46.50 797 ASN A C 1
ATOM 6431 O O . ASN A 1 797 ? -9.619 -32.489 27.886 1.00 46.50 797 ASN A O 1
ATOM 6435 N N . GLU A 1 798 ? -8.470 -30.972 29.072 1.00 46.09 798 GLU A N 1
ATOM 6436 C CA . GLU A 1 798 ? -9.662 -30.476 29.796 1.00 46.09 798 GLU A CA 1
ATOM 6437 C C . GLU A 1 798 ? -10.462 -29.447 28.980 1.00 46.09 798 GLU A C 1
ATOM 6439 O O . GLU A 1 798 ? -11.691 -29.387 29.073 1.00 46.09 798 GLU A O 1
ATOM 6444 N N . VAL A 1 799 ? -9.781 -28.636 28.163 1.00 52.16 799 VAL A N 1
ATOM 6445 C CA . VAL A 1 799 ? -10.408 -27.545 27.398 1.00 52.16 799 VAL A CA 1
ATOM 6446 C C . VAL A 1 799 ? -11.148 -28.073 26.168 1.00 52.16 799 VAL A C 1
ATOM 6448 O O . VAL A 1 799 ? -12.283 -27.659 25.925 1.00 52.16 799 VAL A O 1
ATOM 6451 N N . ASP A 1 800 ? -10.559 -29.018 25.424 1.00 52.94 800 ASP A N 1
ATOM 6452 C CA . ASP A 1 800 ? -11.187 -29.580 24.219 1.00 52.94 800 ASP A CA 1
ATOM 6453 C C . ASP A 1 800 ? -12.482 -30.350 24.545 1.00 52.94 800 ASP A C 1
ATOM 6455 O O . ASP A 1 800 ? -13.433 -30.317 23.763 1.00 52.94 800 ASP A O 1
ATOM 6459 N N . GLY A 1 801 ? -12.581 -30.955 25.737 1.00 55.19 801 GLY A N 1
ATOM 6460 C CA . GLY A 1 801 ? -13.794 -31.636 26.212 1.00 55.19 801 GLY A CA 1
ATOM 6461 C C . GLY A 1 801 ? -14.972 -30.710 26.555 1.00 55.19 801 GLY A C 1
ATOM 6462 O O . GLY A 1 801 ? -16.094 -31.188 26.723 1.00 55.19 801 GLY A O 1
ATOM 6463 N N . CYS A 1 802 ? -14.748 -29.395 26.650 1.00 67.50 802 CYS A N 1
ATOM 6464 C CA . CYS A 1 802 ? -15.770 -28.416 27.031 1.00 67.50 802 CYS A CA 1
ATOM 6465 C C . CYS A 1 802 ? -16.429 -27.691 25.842 1.00 67.50 802 CYS A C 1
ATOM 6467 O O . CYS A 1 802 ? -17.373 -26.927 26.062 1.00 67.50 802 CYS A O 1
ATOM 6469 N N . VAL A 1 803 ? -15.949 -27.883 24.607 1.00 82.00 803 VAL A N 1
ATOM 6470 C CA . VAL A 1 803 ? -16.465 -27.172 23.424 1.00 82.00 803 VAL A CA 1
ATOM 6471 C C . VAL A 1 803 ? -17.699 -27.879 22.855 1.00 82.00 803 VAL A C 1
ATOM 6473 O O . VAL A 1 803 ? -17.606 -28.947 22.256 1.00 82.00 803 VAL A O 1
ATOM 6476 N N . ASP A 1 804 ? -18.862 -27.239 22.964 1.00 86.38 804 ASP A N 1
ATOM 6477 C CA . ASP A 1 804 ? -20.108 -27.654 22.318 1.00 86.38 804 ASP A CA 1
ATOM 6478 C C . ASP A 1 804 ? -20.440 -26.706 21.154 1.00 86.38 804 ASP A C 1
ATOM 6480 O O . ASP A 1 804 ? -21.179 -25.723 21.285 1.00 86.38 804 ASP A O 1
ATOM 6484 N N . MET A 1 805 ? -19.906 -27.022 19.970 1.00 85.50 805 MET A N 1
ATOM 6485 C CA . MET A 1 805 ? -20.158 -26.242 18.750 1.00 85.50 805 MET A CA 1
ATOM 6486 C C . MET A 1 805 ? -21.649 -26.168 18.384 1.00 85.50 805 MET A C 1
ATOM 6488 O O . MET A 1 805 ? -22.095 -25.178 17.795 1.00 85.50 805 MET A O 1
ATOM 6492 N N . LYS A 1 806 ? -22.439 -27.194 18.729 1.00 85.62 806 LYS A N 1
ATOM 6493 C CA . LYS A 1 806 ? -23.876 -27.222 18.434 1.00 85.62 806 LYS A CA 1
ATOM 6494 C C . LYS A 1 806 ? -24.621 -26.234 19.329 1.00 85.62 806 LYS A C 1
ATOM 6496 O O . LYS A 1 806 ? -25.452 -25.473 18.831 1.00 85.62 806 LYS A O 1
ATOM 6501 N N . LEU A 1 807 ? -24.299 -26.200 20.621 1.00 87.19 807 LEU A N 1
ATOM 6502 C CA . LEU A 1 807 ? -24.848 -25.232 21.567 1.00 87.19 807 LEU A CA 1
ATOM 6503 C C . LEU A 1 807 ? -24.447 -23.798 21.212 1.00 87.19 807 LEU A C 1
ATOM 6505 O O . LEU A 1 807 ? -25.301 -22.912 21.232 1.00 87.19 807 LEU A O 1
ATOM 6509 N N . GLU A 1 808 ? -23.187 -23.560 20.838 1.00 88.44 808 GLU A N 1
ATOM 6510 C CA . GLU A 1 808 ? -22.736 -22.239 20.380 1.00 88.44 808 GLU A CA 1
ATOM 6511 C C . GLU A 1 808 ? -23.517 -21.756 19.152 1.00 88.44 808 GLU A C 1
ATOM 6513 O O . GLU A 1 808 ? -23.992 -20.617 19.139 1.00 88.44 808 GLU A O 1
ATOM 6518 N N . SER A 1 809 ? -23.716 -22.628 18.158 1.00 84.56 809 SER A N 1
ATOM 6519 C CA . SER A 1 809 ? -24.509 -22.324 16.961 1.00 84.56 809 SER A CA 1
ATOM 6520 C C . SER A 1 809 ? -25.973 -22.019 17.303 1.00 84.56 809 SER A C 1
ATOM 6522 O O . SER A 1 809 ? -26.514 -20.990 16.889 1.00 84.56 809 SER A O 1
ATOM 6524 N N . ASN A 1 810 ? -26.603 -22.856 18.132 1.00 85.38 810 ASN A N 1
ATOM 6525 C CA . ASN A 1 810 ? -27.988 -22.666 18.566 1.00 85.38 810 ASN A CA 1
ATOM 6526 C C . ASN A 1 810 ? -28.176 -21.354 19.345 1.00 85.38 810 ASN A C 1
ATOM 6528 O O . ASN A 1 810 ? -29.142 -20.623 19.111 1.00 85.38 810 ASN A O 1
ATOM 6532 N N . MET A 1 811 ? -27.244 -21.022 20.241 1.00 85.88 811 MET A N 1
ATOM 6533 C CA . MET A 1 811 ? -27.273 -19.772 21.001 1.00 85.88 811 MET A CA 1
ATOM 6534 C C . MET A 1 811 ? -27.059 -18.552 20.102 1.00 85.88 811 MET A C 1
ATOM 6536 O O . MET A 1 811 ? -27.729 -17.535 20.278 1.00 85.88 811 MET A O 1
ATOM 6540 N N . ALA A 1 812 ? -26.202 -18.654 19.084 1.00 84.12 812 ALA A N 1
ATOM 6541 C CA . ALA A 1 812 ? -26.015 -17.588 18.104 1.00 84.12 812 ALA A CA 1
ATOM 6542 C C . ALA A 1 812 ? -27.314 -17.282 17.330 1.00 84.12 812 ALA A C 1
ATOM 6544 O O . ALA A 1 812 ? -27.660 -16.109 17.149 1.00 84.12 812 ALA A O 1
ATOM 6545 N N . VAL A 1 813 ? -28.082 -18.316 16.955 1.00 81.50 813 VAL A N 1
ATOM 6546 C CA . VAL A 1 813 ? -29.425 -18.167 16.362 1.00 81.50 813 VAL A CA 1
ATOM 6547 C C . VAL A 1 813 ? -30.394 -17.523 17.360 1.00 81.50 813 VAL A C 1
ATOM 6549 O O . VAL A 1 813 ? -31.086 -16.566 17.007 1.00 81.50 813 VAL A O 1
ATOM 6552 N N . ALA A 1 814 ? -30.432 -17.995 18.611 1.00 82.56 814 ALA A N 1
ATOM 6553 C CA . ALA A 1 814 ? -31.318 -17.455 19.646 1.00 82.56 814 ALA A CA 1
ATOM 6554 C C . ALA A 1 814 ? -31.045 -15.963 19.927 1.00 82.56 814 ALA A C 1
ATOM 6556 O O . ALA A 1 814 ? -31.972 -15.151 19.953 1.00 82.56 814 ALA A O 1
ATOM 6557 N N . LEU A 1 815 ? -29.777 -15.561 20.043 1.00 83.19 815 LEU A N 1
ATOM 6558 C CA . LEU A 1 815 ? -29.382 -14.160 20.215 1.00 83.19 815 LEU A CA 1
ATOM 6559 C C . LEU A 1 815 ? -29.680 -13.310 18.968 1.00 83.19 815 LEU A C 1
ATOM 6561 O O . LEU A 1 815 ? -30.021 -12.130 19.092 1.00 83.19 815 LEU A O 1
ATOM 6565 N N . ALA A 1 816 ? -29.598 -13.879 17.762 1.00 79.75 816 ALA A N 1
ATOM 6566 C CA . ALA A 1 816 ? -30.010 -13.197 16.533 1.00 79.75 816 ALA A CA 1
ATOM 6567 C C . ALA A 1 816 ? -31.530 -12.966 16.487 1.00 79.75 816 ALA A C 1
ATOM 6569 O O . ALA A 1 816 ? -31.977 -11.882 16.105 1.00 79.75 816 ALA A O 1
ATOM 6570 N N . VAL A 1 817 ? -32.318 -13.938 16.954 1.00 80.38 817 VAL A N 1
ATOM 6571 C CA . VAL A 1 817 ? -33.768 -13.803 17.154 1.00 80.38 817 VAL A CA 1
ATOM 6572 C C . VAL A 1 817 ? -34.076 -12.711 18.184 1.00 80.38 817 VAL A C 1
ATOM 6574 O O . VAL A 1 817 ? -34.897 -11.836 17.910 1.00 80.38 817 VAL A O 1
ATOM 6577 N N . VAL A 1 818 ? -33.375 -12.684 19.323 1.00 81.81 818 VAL A N 1
ATOM 6578 C CA . VAL A 1 818 ? -33.500 -11.622 20.343 1.00 81.81 818 VAL A CA 1
ATOM 6579 C C . VAL A 1 818 ? -33.222 -10.243 19.743 1.00 81.81 818 VAL A C 1
ATOM 6581 O O . VAL A 1 818 ? -34.005 -9.310 19.940 1.00 81.81 818 VAL A O 1
ATOM 6584 N N . LYS A 1 819 ? -32.143 -10.102 18.963 1.00 80.94 819 LYS A N 1
ATOM 6585 C CA . LYS A 1 819 ? -31.810 -8.853 18.256 1.00 80.94 819 LYS A CA 1
ATOM 6586 C C . LYS A 1 819 ? -32.904 -8.450 17.265 1.00 80.94 819 LYS A C 1
ATOM 6588 O O . LYS A 1 819 ? -33.265 -7.276 17.230 1.00 80.94 819 LYS A O 1
ATOM 6593 N N . ALA A 1 820 ? -33.467 -9.397 16.512 1.00 75.69 820 ALA A N 1
ATOM 6594 C CA . ALA A 1 820 ? -34.569 -9.134 15.587 1.00 75.69 820 ALA A CA 1
ATOM 6595 C C . ALA A 1 820 ? -35.836 -8.662 16.325 1.00 75.69 820 ALA A C 1
ATOM 6597 O O . ALA A 1 820 ? -36.417 -7.646 15.950 1.00 75.69 820 ALA A O 1
ATOM 6598 N N . ILE A 1 821 ? -36.225 -9.326 17.420 1.00 79.12 821 ILE A N 1
ATOM 6599 C CA . ILE A 1 821 ? -37.383 -8.924 18.236 1.00 79.12 821 ILE A CA 1
ATOM 6600 C C . ILE A 1 821 ? -37.169 -7.533 18.844 1.00 79.12 821 ILE A C 1
ATOM 6602 O O . ILE A 1 821 ? -38.081 -6.710 18.803 1.00 79.12 821 ILE A O 1
ATOM 6606 N N . ARG A 1 822 ? -35.977 -7.247 19.388 1.00 80.19 822 ARG A N 1
ATOM 6607 C CA . ARG A 1 822 ? -35.633 -5.922 19.938 1.00 80.19 822 ARG A CA 1
ATOM 6608 C C . ARG A 1 822 ? -35.685 -4.838 18.856 1.00 80.19 822 ARG A C 1
ATOM 6610 O O . ARG A 1 822 ? -36.311 -3.810 19.079 1.00 80.19 822 ARG A O 1
ATOM 6617 N N . SER A 1 823 ? -35.133 -5.106 17.671 1.00 71.81 823 SER A N 1
ATOM 6618 C CA . SER A 1 823 ? -35.195 -4.187 16.527 1.00 71.81 823 SER A CA 1
ATOM 6619 C C . SER A 1 823 ? -36.633 -3.869 16.120 1.00 71.81 823 SER A C 1
ATOM 6621 O O . SER A 1 823 ? -36.950 -2.714 15.872 1.00 71.81 823 SER A O 1
ATOM 6623 N N . ILE A 1 824 ? -37.512 -4.873 16.078 1.00 72.00 824 ILE A N 1
ATOM 6624 C CA . ILE A 1 824 ? -38.930 -4.676 15.753 1.00 72.00 824 ILE A CA 1
ATOM 6625 C C . ILE A 1 824 ? -39.644 -3.913 16.874 1.00 72.00 824 ILE A C 1
ATOM 6627 O O . ILE A 1 824 ? -40.436 -3.013 16.609 1.00 72.00 824 ILE A O 1
ATOM 6631 N N . ARG A 1 825 ? -39.362 -4.244 18.138 1.00 75.88 825 ARG A N 1
ATOM 6632 C CA . ARG A 1 825 ? -39.917 -3.528 19.293 1.00 75.88 825 ARG A CA 1
ATOM 6633 C C . ARG A 1 825 ? -39.580 -2.035 19.224 1.00 75.88 825 ARG A C 1
ATOM 6635 O O . ARG A 1 825 ? -40.478 -1.220 19.414 1.00 75.88 825 ARG A O 1
ATOM 6642 N N . ASP A 1 826 ? -38.340 -1.700 18.874 1.00 71.00 826 ASP A N 1
ATOM 6643 C CA . ASP A 1 826 ? -37.885 -0.320 18.685 1.00 71.00 826 ASP A CA 1
ATOM 6644 C C . ASP A 1 826 ? -38.479 0.334 17.422 1.00 71.00 826 ASP A C 1
ATOM 6646 O O . ASP A 1 826 ? -38.896 1.488 17.469 1.00 71.00 826 ASP A O 1
ATOM 6650 N N . GLU A 1 827 ? -38.551 -0.385 16.295 1.00 65.25 827 GLU A N 1
ATOM 6651 C CA . GLU A 1 827 ? -39.075 0.127 15.016 1.00 65.25 827 GLU A CA 1
ATOM 6652 C C . GLU A 1 827 ? -40.573 0.459 15.073 1.00 65.25 827 GLU A C 1
ATOM 6654 O O . GLU A 1 827 ? -41.015 1.451 14.493 1.00 65.25 827 GLU A O 1
ATOM 6659 N N . PHE A 1 828 ? -41.352 -0.358 15.782 1.00 67.38 828 PHE A N 1
ATOM 6660 C CA . PHE A 1 828 ? -42.802 -0.196 15.919 1.00 67.38 828 PHE A CA 1
ATOM 6661 C C . PHE A 1 828 ? -43.215 0.465 17.241 1.00 67.38 828 PHE A C 1
ATOM 6663 O O . PHE A 1 828 ? -44.410 0.556 17.519 1.00 67.38 828 PHE A O 1
ATOM 6670 N N . GLU A 1 829 ? -42.247 0.935 18.036 1.00 72.06 829 GLU A N 1
ATOM 6671 C CA . GLU A 1 829 ? -42.456 1.627 19.316 1.00 72.06 829 GLU A CA 1
ATOM 6672 C C . GLU A 1 829 ? -43.321 0.831 20.320 1.00 72.06 829 GLU A C 1
ATOM 6674 O O . GLU A 1 829 ? -44.069 1.397 21.120 1.00 72.06 829 GLU A O 1
ATOM 6679 N N . PHE A 1 830 ? -43.217 -0.502 20.311 1.00 75.94 830 PHE A N 1
ATOM 6680 C CA . PHE A 1 830 ? -43.901 -1.347 21.291 1.00 75.94 830 PHE A CA 1
ATOM 6681 C C . PHE A 1 830 ? -43.294 -1.134 22.689 1.00 75.94 830 PHE A C 1
ATOM 6683 O O . PHE A 1 830 ? -42.077 -1.216 22.882 1.00 75.94 830 PHE A O 1
ATOM 6690 N N . SER A 1 831 ? -44.136 -0.915 23.703 1.00 75.88 831 SER A N 1
ATOM 6691 C CA . SER A 1 831 ? -43.681 -0.717 25.090 1.00 75.88 831 SER A CA 1
ATOM 6692 C C . SER A 1 831 ? -42.895 -1.929 25.586 1.00 75.88 831 SER A C 1
ATOM 6694 O O . SER A 1 831 ? -43.370 -3.041 25.406 1.00 75.88 831 SER A O 1
ATOM 6696 N N . LYS A 1 832 ? -41.751 -1.757 26.275 1.00 74.12 832 LYS A N 1
ATOM 6697 C CA . LYS A 1 832 ? -40.942 -2.862 26.861 1.00 74.12 832 LYS A CA 1
ATOM 6698 C C . LYS A 1 832 ? -41.744 -3.803 27.780 1.00 74.12 832 LYS A C 1
ATOM 6700 O O . LYS A 1 832 ? -41.427 -4.988 27.882 1.00 74.12 832 LYS A O 1
ATOM 6705 N N . ASN A 1 833 ? -42.810 -3.293 28.392 1.00 74.69 833 ASN A N 1
ATOM 6706 C CA . ASN A 1 833 ? -43.675 -4.063 29.288 1.00 74.69 833 ASN A CA 1
ATOM 6707 C C . ASN A 1 833 ? -44.745 -4.873 28.535 1.00 74.69 833 ASN A C 1
ATOM 6709 O O . ASN A 1 833 ? -45.323 -5.797 29.101 1.00 74.69 833 ASN A O 1
ATOM 6713 N N . GLU A 1 834 ? -45.004 -4.564 27.262 1.00 75.50 834 GLU A N 1
ATOM 6714 C CA . GLU A 1 834 ? -45.965 -5.298 26.440 1.00 75.50 834 GLU A CA 1
ATOM 6715 C C . GLU A 1 834 ? -45.385 -6.654 26.009 1.00 75.50 834 GLU A C 1
ATOM 6717 O O . GLU A 1 834 ? -44.281 -6.720 25.455 1.00 75.50 834 GLU A O 1
ATOM 6722 N N . ARG A 1 835 ? -46.126 -7.744 26.256 1.00 78.75 835 ARG A N 1
ATOM 6723 C CA . ARG A 1 835 ? -45.704 -9.101 25.886 1.00 78.75 835 ARG A CA 1
ATOM 6724 C C . ARG A 1 835 ? -46.081 -9.414 24.438 1.00 78.75 835 ARG A C 1
ATOM 6726 O O . ARG A 1 835 ? -47.259 -9.561 24.116 1.00 78.75 835 ARG A O 1
ATOM 6733 N N . LEU A 1 836 ? -45.080 -9.548 23.569 1.00 79.06 836 LEU A N 1
ATOM 6734 C CA . LEU A 1 836 ? -45.284 -9.822 22.140 1.00 79.06 836 LEU A CA 1
ATOM 6735 C C . LEU A 1 836 ? -45.536 -11.317 21.884 1.00 79.06 836 LEU A C 1
ATOM 6737 O O . LEU A 1 836 ? -44.877 -12.169 22.480 1.00 79.06 836 LEU A O 1
ATOM 6741 N N . LYS A 1 837 ? -46.457 -11.651 20.971 1.00 77.50 837 LYS A N 1
ATOM 6742 C CA . LYS A 1 837 ? -46.623 -13.019 20.443 1.00 77.50 837 LYS A CA 1
ATOM 6743 C C . LYS A 1 837 ? -45.833 -13.170 19.149 1.00 77.50 837 LYS A C 1
ATOM 6745 O O . LYS A 1 837 ? -46.100 -12.470 18.173 1.00 77.50 837 LYS A O 1
ATOM 6750 N N . VAL A 1 838 ? -44.880 -14.093 19.144 1.00 79.31 838 VAL A N 1
ATOM 6751 C CA . VAL A 1 838 ? -43.917 -14.288 18.059 1.00 79.31 838 VAL A CA 1
ATOM 6752 C C . VAL A 1 838 ? -43.966 -15.738 17.583 1.00 79.31 838 VAL A C 1
ATOM 6754 O O . VAL A 1 838 ? -43.945 -16.656 18.387 1.00 79.31 838 VAL A O 1
ATOM 6757 N N . ALA A 1 839 ? -44.032 -15.961 16.283 1.00 76.44 839 ALA A N 1
ATOM 6758 C CA . ALA A 1 839 ? -43.778 -17.237 15.632 1.00 76.44 839 ALA A CA 1
ATOM 6759 C C . ALA A 1 839 ? -42.362 -17.214 15.051 1.00 76.44 839 ALA A C 1
ATOM 6761 O O . ALA A 1 839 ? -41.920 -16.174 14.564 1.00 76.44 839 ALA A O 1
ATOM 6762 N N . VAL A 1 840 ? -41.644 -18.332 15.083 1.00 75.62 840 VAL A N 1
ATOM 6763 C CA . VAL A 1 840 ? -40.307 -18.413 14.478 1.00 75.62 840 VAL A CA 1
ATOM 6764 C C . VAL A 1 840 ? -40.302 -19.518 13.433 1.00 75.62 840 VAL A C 1
ATOM 6766 O O . VAL A 1 840 ? -40.557 -20.677 13.739 1.00 75.62 840 VAL A O 1
ATOM 6769 N N . PHE A 1 841 ? -40.039 -19.156 12.185 1.00 72.50 841 PHE A N 1
ATOM 6770 C CA . PHE A 1 841 ? -39.976 -20.077 11.064 1.00 72.50 841 PHE A CA 1
ATOM 6771 C C . PHE A 1 841 ? -38.528 -20.433 10.743 1.00 72.50 841 PHE A C 1
ATOM 6773 O O . PHE A 1 841 ? -37.736 -19.530 10.487 1.00 72.50 841 PHE A O 1
ATOM 6780 N N . MET A 1 842 ? -38.171 -21.715 10.755 1.00 70.81 842 MET A N 1
ATOM 6781 C CA . MET A 1 842 ? -36.817 -22.187 10.436 1.00 70.81 842 MET A CA 1
ATOM 6782 C C . MET A 1 842 ? -36.838 -23.630 9.930 1.00 70.81 842 MET A C 1
ATOM 6784 O O . MET A 1 842 ? -37.696 -24.404 10.352 1.00 70.81 842 MET A O 1
ATOM 6788 N N . ASP A 1 843 ? -35.907 -23.964 9.032 1.00 63.25 843 ASP A N 1
ATOM 6789 C CA . ASP A 1 843 ? -35.918 -25.243 8.307 1.00 63.25 843 ASP A CA 1
ATOM 6790 C C . ASP A 1 843 ? -35.094 -26.357 8.989 1.00 63.25 843 ASP A C 1
ATOM 6792 O O . ASP A 1 843 ? -35.482 -27.517 8.899 1.00 63.25 843 ASP A O 1
ATOM 6796 N N . GLU A 1 844 ? -33.992 -26.039 9.691 1.00 59.22 844 GLU A N 1
ATOM 6797 C CA . GLU A 1 844 ? -33.025 -27.061 10.167 1.00 59.22 844 GLU A CA 1
ATOM 6798 C C . GLU A 1 844 ? -32.644 -26.985 11.663 1.00 59.22 844 GLU A C 1
ATOM 6800 O O . GLU A 1 844 ? -32.405 -28.021 12.282 1.00 59.22 844 GLU A O 1
ATOM 6805 N N . CYS A 1 845 ? -32.598 -25.802 12.291 1.00 57.00 845 CYS A N 1
ATOM 6806 C CA . CYS A 1 845 ? -32.242 -25.685 13.714 1.00 57.00 845 CYS A CA 1
ATOM 6807 C C . CYS A 1 845 ? -33.480 -25.774 14.617 1.00 57.00 845 CYS A C 1
ATOM 6809 O O . CYS A 1 845 ? -34.485 -25.117 14.374 1.00 57.00 845 CYS A O 1
ATOM 6811 N N . SER A 1 846 ? -33.394 -26.525 15.714 1.00 65.38 846 SER A N 1
ATOM 6812 C CA . SER A 1 846 ? -34.366 -26.452 16.808 1.00 65.38 846 SER A CA 1
ATOM 6813 C C . SER A 1 846 ? -33.759 -25.650 17.957 1.00 65.38 846 SER A C 1
ATOM 6815 O O . SER A 1 846 ? -32.942 -26.175 18.704 1.00 65.38 846 SER A O 1
ATOM 6817 N N . ILE A 1 847 ? -34.137 -24.377 18.106 1.00 73.31 847 ILE A N 1
ATOM 6818 C CA . ILE A 1 847 ? -33.794 -23.567 19.293 1.00 73.31 847 ILE A CA 1
ATOM 6819 C C . ILE A 1 847 ? -34.801 -23.741 20.445 1.00 73.31 847 ILE A C 1
ATOM 6821 O O . ILE A 1 847 ? -34.860 -22.892 21.331 1.00 73.31 847 ILE A O 1
ATOM 6825 N N . THR A 1 848 ? -35.597 -24.820 20.442 1.00 72.81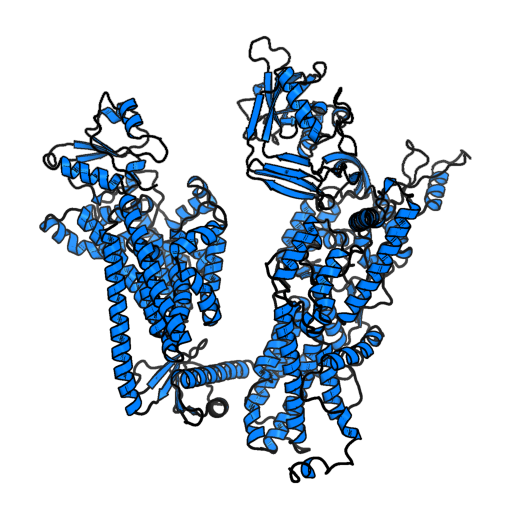 848 THR A N 1
ATOM 6826 C CA . THR A 1 848 ? -36.656 -25.079 21.437 1.00 72.81 848 THR A CA 1
ATOM 6827 C C . THR A 1 848 ? -36.156 -24.975 22.869 1.00 72.81 848 THR A C 1
ATOM 6829 O O . THR A 1 848 ? -36.817 -24.370 23.710 1.00 72.81 848 THR A O 1
ATOM 6832 N N . ASP A 1 849 ? -34.958 -25.496 23.118 1.00 76.25 849 ASP A N 1
ATOM 6833 C CA . ASP A 1 849 ? -34.370 -25.577 24.454 1.00 76.25 849 ASP A CA 1
ATOM 6834 C C . ASP A 1 849 ? -33.854 -24.206 24.941 1.00 76.25 849 ASP A C 1
ATOM 6836 O O . ASP A 1 849 ? -33.548 -24.027 26.115 1.00 76.25 849 ASP A O 1
ATOM 6840 N N . LEU A 1 850 ? -33.784 -23.209 24.047 1.00 80.56 850 LEU A N 1
ATOM 6841 C CA . LEU A 1 850 ? -33.372 -21.828 24.324 1.00 80.56 850 LEU A CA 1
ATOM 6842 C C . LEU A 1 850 ? -34.551 -20.840 24.303 1.00 80.56 850 LEU A C 1
ATOM 6844 O O . LEU A 1 850 ? -34.346 -19.626 24.389 1.00 80.56 850 LEU A O 1
ATOM 6848 N N . ASN A 1 851 ? -35.791 -21.331 24.208 1.00 79.94 851 ASN A N 1
ATOM 6849 C CA . ASN A 1 851 ? -36.987 -20.486 24.208 1.00 79.94 851 ASN A CA 1
ATOM 6850 C C . ASN A 1 851 ? -37.075 -19.609 25.464 1.00 79.94 851 ASN A C 1
ATOM 6852 O O . ASN A 1 851 ? -37.418 -18.431 25.354 1.00 79.94 851 ASN A O 1
ATOM 6856 N N . ASP A 1 852 ? -36.706 -20.146 26.628 1.00 77.00 852 ASP A N 1
ATOM 6857 C CA . ASP A 1 852 ? -36.714 -19.408 27.895 1.00 77.00 852 ASP A CA 1
ATOM 6858 C C . ASP A 1 852 ? -35.758 -18.209 27.864 1.00 77.00 852 ASP A C 1
ATOM 6860 O O . ASP A 1 852 ? -36.118 -17.118 28.304 1.00 77.00 852 ASP A O 1
ATOM 6864 N N . VAL A 1 853 ? -34.586 -18.360 27.235 1.00 79.00 853 VAL A N 1
ATOM 6865 C CA . VAL A 1 853 ? -33.613 -17.269 27.051 1.00 79.00 853 VAL A CA 1
ATOM 6866 C C . VAL A 1 853 ? -34.214 -16.142 26.204 1.00 79.00 853 VAL A C 1
ATOM 6868 O O . VAL A 1 853 ? -34.086 -14.963 26.541 1.00 79.00 853 VAL A O 1
ATOM 6871 N N . ILE A 1 854 ? -34.915 -16.484 25.117 1.00 79.19 854 ILE A N 1
ATOM 6872 C CA . ILE A 1 854 ? -35.568 -15.503 24.234 1.00 79.19 854 ILE A CA 1
ATOM 6873 C C . ILE A 1 854 ? -36.709 -14.790 24.966 1.00 79.19 854 ILE A C 1
ATOM 6875 O O . ILE A 1 854 ? -36.854 -13.568 24.866 1.00 79.19 854 ILE A O 1
ATOM 6879 N N . VAL A 1 855 ? -37.526 -15.547 25.701 1.00 81.81 855 VAL A N 1
ATOM 6880 C CA . VAL A 1 855 ? -38.644 -15.018 26.488 1.00 81.81 855 VAL A CA 1
ATOM 6881 C C . VAL A 1 855 ? -38.135 -14.037 27.544 1.00 81.81 855 VAL A C 1
ATOM 6883 O O . VAL A 1 855 ? -38.672 -12.929 27.638 1.00 81.81 855 VAL A O 1
ATOM 6886 N N . ASP A 1 856 ? -37.069 -14.398 28.257 1.00 77.12 856 ASP A N 1
ATOM 6887 C CA . ASP A 1 856 ? -36.481 -13.596 29.327 1.00 77.12 856 ASP A CA 1
ATOM 6888 C C . ASP A 1 856 ? -35.836 -12.303 28.819 1.00 77.12 856 ASP A C 1
ATOM 6890 O O . ASP A 1 856 ? -36.021 -11.242 29.418 1.00 77.12 856 ASP A O 1
ATOM 6894 N N . LEU A 1 857 ? -35.131 -12.347 27.684 1.00 79.81 857 LEU A N 1
ATOM 6895 C CA . LEU A 1 857 ? -34.428 -11.179 27.140 1.00 79.81 857 LEU A CA 1
ATOM 6896 C C . LEU A 1 857 ? -35.325 -10.191 26.378 1.00 79.81 857 LEU A C 1
ATOM 6898 O O . LEU A 1 857 ? -34.923 -9.035 26.182 1.00 79.81 857 LEU A O 1
ATOM 6902 N N . CYS A 1 858 ? -36.501 -10.626 25.909 1.00 78.75 858 CYS A N 1
ATOM 6903 C CA . CYS A 1 858 ? -37.381 -9.833 25.042 1.00 78.75 858 CYS A CA 1
ATOM 6904 C C . CYS A 1 858 ? -38.788 -9.579 25.591 1.00 78.75 858 CYS A C 1
ATOM 6906 O O . CYS A 1 858 ? -39.537 -8.850 24.931 1.00 78.75 858 CYS A O 1
ATOM 6908 N N . ASN A 1 859 ? -39.177 -10.171 26.728 1.00 78.38 859 ASN A N 1
ATOM 6909 C CA . ASN A 1 859 ? -40.562 -10.171 27.214 1.00 78.38 859 ASN A CA 1
ATOM 6910 C C . ASN A 1 859 ? -41.537 -10.570 26.084 1.00 78.38 859 ASN A C 1
ATOM 6912 O O . ASN A 1 859 ? -42.432 -9.819 25.686 1.00 78.38 859 ASN A O 1
ATOM 6916 N N . ALA A 1 860 ? -41.280 -11.728 25.476 1.00 79.44 860 ALA A N 1
ATOM 6917 C CA . ALA A 1 860 ? -42.044 -12.271 24.355 1.00 79.44 860 ALA A CA 1
ATOM 6918 C C . ALA A 1 860 ? -42.692 -13.616 24.733 1.00 79.44 860 ALA A C 1
ATOM 6920 O O . ALA A 1 860 ? -42.472 -14.167 25.809 1.00 79.44 860 ALA A O 1
ATOM 6921 N N . SER A 1 861 ? -43.555 -14.134 23.870 1.00 77.06 861 SER A N 1
ATOM 6922 C CA . SER A 1 861 ? -44.100 -15.490 23.942 1.00 77.06 861 SER A CA 1
ATOM 6923 C C . SER A 1 861 ? -43.984 -16.120 22.563 1.00 77.06 861 SER A C 1
ATOM 6925 O O . SER A 1 861 ? -44.412 -15.518 21.575 1.00 77.06 861 SER A O 1
ATOM 6927 N N . ILE A 1 862 ? -43.379 -17.304 22.496 1.00 69.75 862 ILE A N 1
ATOM 6928 C CA . ILE A 1 862 ? -43.219 -18.035 21.241 1.00 69.75 862 ILE A CA 1
ATOM 6929 C C . ILE A 1 862 ? -44.501 -18.840 21.011 1.00 69.75 862 ILE A C 1
ATOM 6931 O O . ILE A 1 862 ? -44.835 -19.727 21.788 1.00 69.75 862 ILE A O 1
ATOM 6935 N N . ALA A 1 863 ? -45.268 -18.473 19.985 1.00 59.97 863 ALA A N 1
ATOM 6936 C CA . ALA A 1 863 ? -46.571 -19.055 19.680 1.00 59.97 863 ALA A CA 1
ATOM 6937 C C . ALA A 1 863 ? -46.460 -20.413 18.964 1.00 59.97 863 ALA A C 1
ATOM 6939 O O . ALA A 1 863 ? -47.293 -21.282 19.200 1.00 59.97 863 ALA A O 1
ATOM 6940 N N . TYR A 1 864 ? -45.469 -20.584 18.079 1.00 63.22 864 TYR A N 1
ATOM 6941 C CA . TYR A 1 864 ? -45.105 -21.850 17.425 1.00 63.22 864 TYR A CA 1
ATOM 6942 C C . TYR A 1 864 ? -43.778 -21.712 16.653 1.00 63.22 864 TYR A C 1
ATOM 6944 O O . TYR A 1 864 ? -43.394 -20.606 16.261 1.00 63.22 864 TYR A O 1
ATOM 6952 N N . GLN A 1 865 ? -43.121 -22.849 16.394 1.00 60.59 865 GLN A N 1
ATOM 6953 C CA . GLN A 1 865 ? -41.927 -22.977 15.550 1.00 60.59 865 GLN A CA 1
ATOM 6954 C C . GLN A 1 865 ? -42.216 -23.979 14.418 1.00 60.59 865 GLN A C 1
ATOM 6956 O O . GLN A 1 865 ? -42.625 -25.105 14.694 1.00 60.59 865 GLN A O 1
ATOM 6961 N N . ARG A 1 866 ? -42.124 -23.561 13.147 1.00 64.69 866 ARG A N 1
ATOM 6962 C CA . ARG A 1 866 ? -42.487 -24.381 11.963 1.00 64.69 866 ARG A CA 1
ATOM 6963 C C . ARG A 1 866 ? -41.594 -24.052 10.756 1.00 64.69 866 ARG A C 1
ATOM 6965 O O . ARG A 1 866 ? -41.128 -22.924 10.680 1.00 64.69 866 ARG A O 1
ATOM 6972 N N . PRO A 1 867 ? -41.409 -24.948 9.775 1.00 54.62 867 PRO A N 1
ATOM 6973 C CA . PRO A 1 867 ? -40.791 -24.578 8.500 1.00 54.62 867 PRO A CA 1
ATOM 6974 C C . PRO A 1 867 ? -41.623 -23.513 7.765 1.00 54.62 867 PRO A C 1
ATOM 6976 O O . PRO A 1 867 ? -42.849 -23.439 7.926 1.00 54.62 867 PRO A O 1
ATOM 6979 N N . PHE A 1 868 ? -40.961 -22.657 6.983 1.00 53.06 868 PHE A N 1
ATOM 6980 C CA . PHE A 1 868 ? -41.616 -21.547 6.284 1.00 53.06 868 PHE A CA 1
ATOM 6981 C C . PHE A 1 868 ? -42.575 -22.071 5.197 1.00 53.06 868 PHE A C 1
ATOM 6983 O O . PHE A 1 868 ? -42.182 -22.855 4.337 1.00 53.06 868 PHE A O 1
ATOM 6990 N N . ARG A 1 869 ? -43.842 -21.628 5.201 1.00 49.56 869 ARG A N 1
ATOM 6991 C CA . ARG A 1 869 ? -44.806 -21.849 4.104 1.00 49.56 869 ARG A CA 1
ATOM 6992 C C . ARG A 1 869 ? -45.283 -20.502 3.564 1.00 49.56 869 ARG A C 1
ATOM 6994 O O . ARG A 1 869 ? -45.483 -19.567 4.335 1.00 49.56 869 ARG A O 1
ATOM 7001 N N . THR A 1 870 ? -45.476 -20.414 2.248 1.00 47.28 870 THR A N 1
ATOM 7002 C CA . THR A 1 870 ? -45.872 -19.190 1.524 1.00 47.28 870 THR A CA 1
ATOM 7003 C C . THR A 1 870 ? -47.229 -18.621 1.953 1.00 47.28 870 THR A C 1
ATOM 7005 O O . THR A 1 870 ? -47.442 -17.415 1.832 1.00 47.28 870 THR A O 1
ATOM 7008 N N . ASP A 1 871 ? -48.113 -19.443 2.524 1.00 46.41 871 ASP A N 1
ATOM 7009 C CA . ASP A 1 871 ? -49.450 -19.032 2.965 1.00 46.41 871 ASP A CA 1
ATOM 7010 C C . ASP A 1 871 ? -49.425 -18.425 4.374 1.00 46.41 871 ASP A C 1
ATOM 7012 O O . ASP A 1 871 ? -49.878 -19.011 5.361 1.00 46.41 871 ASP A O 1
ATOM 7016 N N . ILE A 1 872 ? -48.872 -17.220 4.493 1.00 48.94 872 ILE A N 1
ATOM 7017 C CA . ILE A 1 872 ? -48.936 -16.454 5.738 1.00 48.94 872 ILE A CA 1
ATOM 7018 C C . ILE A 1 872 ? -50.338 -15.832 5.855 1.00 48.94 872 ILE A C 1
ATOM 7020 O O . ILE A 1 872 ? -50.673 -14.874 5.160 1.00 48.94 872 ILE A O 1
ATOM 7024 N N . SER A 1 873 ? -51.164 -16.373 6.754 1.00 47.00 873 SER A N 1
ATOM 7025 C CA . SER A 1 873 ? -52.499 -15.856 7.091 1.00 47.00 873 SER A CA 1
ATOM 7026 C C . SER A 1 873 ? -52.483 -14.365 7.471 1.00 47.00 873 SER A C 1
ATOM 7028 O O . SER A 1 873 ? -51.551 -13.906 8.138 1.00 47.00 873 SER A O 1
ATOM 7030 N N . ASN A 1 874 ? -53.554 -13.633 7.130 1.00 44.25 874 ASN A N 1
ATOM 7031 C CA . ASN A 1 874 ? -53.782 -12.229 7.507 1.00 44.25 874 ASN A CA 1
ATOM 7032 C C . ASN A 1 874 ? -53.520 -11.987 9.013 1.00 44.25 874 ASN A C 1
ATOM 7034 O O . ASN A 1 874 ? -54.359 -12.325 9.844 1.00 44.25 874 ASN A O 1
ATOM 7038 N N . GLY A 1 875 ? -52.375 -11.386 9.370 1.00 53.53 875 GLY A N 1
ATOM 7039 C CA . GLY A 1 875 ? -52.047 -10.996 10.755 1.00 53.53 875 GLY A CA 1
ATOM 7040 C C . GLY A 1 875 ? -50.608 -11.255 11.223 1.00 53.53 875 GLY A C 1
ATOM 7041 O O . GLY A 1 875 ? -50.249 -10.796 12.307 1.00 53.53 875 GLY A O 1
ATOM 7042 N N . LEU A 1 876 ? -49.790 -11.956 10.430 1.00 60.22 876 LEU A N 1
ATOM 7043 C CA . LEU A 1 876 ? -48.368 -12.198 10.709 1.00 60.22 876 LEU A CA 1
ATOM 7044 C C . LEU A 1 876 ? -47.467 -11.215 9.947 1.00 60.22 876 LEU A C 1
ATOM 7046 O O . LEU A 1 876 ? -47.576 -11.092 8.727 1.00 60.22 876 LEU A O 1
ATOM 7050 N N . LEU A 1 877 ? -46.561 -10.536 10.658 1.00 59.97 877 LEU A N 1
ATOM 7051 C CA . LEU A 1 877 ? -45.490 -9.725 10.064 1.00 59.97 877 LEU A CA 1
ATOM 7052 C C . LEU A 1 877 ? -44.213 -10.579 9.928 1.00 59.97 877 LEU A C 1
ATOM 7054 O O . LEU A 1 877 ? -43.592 -10.839 10.959 1.00 59.97 877 LEU A O 1
ATOM 7058 N N . PRO A 1 878 ? -43.811 -11.017 8.718 1.00 62.47 878 PRO A N 1
ATOM 7059 C CA . PRO A 1 878 ? -42.552 -11.730 8.526 1.00 62.47 878 PRO A CA 1
ATOM 7060 C C . PRO A 1 878 ? -41.354 -10.767 8.585 1.00 62.47 878 PRO A C 1
ATOM 7062 O O . PRO A 1 878 ? -41.330 -9.758 7.881 1.00 62.47 878 PRO A O 1
ATOM 7065 N N . VAL A 1 879 ? -40.340 -11.104 9.378 1.00 64.69 879 VAL A N 1
ATOM 7066 C CA . VAL A 1 879 ? -39.061 -10.396 9.501 1.00 64.69 879 VAL A CA 1
ATOM 7067 C C . VAL A 1 879 ? -37.931 -11.413 9.418 1.00 64.69 879 VAL A C 1
ATOM 7069 O O . VAL A 1 879 ? -37.835 -12.309 10.251 1.00 64.69 879 VAL A O 1
ATOM 7072 N N . ALA A 1 880 ? -37.069 -11.301 8.411 1.00 63.28 880 ALA A N 1
ATOM 7073 C CA . ALA A 1 880 ? -35.921 -12.194 8.282 1.00 63.28 880 ALA A CA 1
ATOM 7074 C C . ALA A 1 880 ? -34.930 -11.982 9.441 1.00 63.28 880 ALA A C 1
ATOM 7076 O O . ALA A 1 880 ? -34.599 -10.846 9.790 1.00 63.28 880 ALA A O 1
ATOM 7077 N N . VAL A 1 881 ? -34.429 -13.074 10.019 1.00 64.75 881 VAL A N 1
ATOM 7078 C CA . VAL A 1 881 ? -33.347 -13.037 11.006 1.00 64.75 881 VAL A CA 1
ATOM 7079 C C . VAL A 1 881 ? -32.027 -12.941 10.244 1.00 64.75 881 VAL A C 1
ATOM 7081 O O . VAL A 1 881 ? -31.615 -13.867 9.551 1.00 64.75 881 VAL A O 1
ATOM 7084 N N . VAL A 1 882 ? -31.371 -11.785 10.333 1.00 60.41 882 VAL A N 1
ATOM 7085 C CA . VAL A 1 882 ? -30.173 -11.473 9.539 1.00 60.41 882 VAL A CA 1
ATOM 7086 C C . VAL A 1 882 ? -29.058 -12.496 9.793 1.00 60.41 882 VAL A C 1
ATOM 7088 O O . VAL A 1 882 ? -28.644 -12.683 10.933 1.00 60.41 882 VAL A O 1
ATOM 7091 N N . GLY A 1 883 ? -28.544 -13.108 8.720 1.00 60.84 883 GLY A N 1
ATOM 7092 C CA . GLY A 1 883 ? -27.439 -14.077 8.763 1.00 60.84 883 GLY A CA 1
ATOM 7093 C C . GLY A 1 883 ? -27.861 -15.541 8.913 1.00 60.84 883 GLY A C 1
ATOM 7094 O O . GLY A 1 883 ? -27.010 -16.415 8.803 1.00 60.84 883 GLY A O 1
ATOM 7095 N N . TYR A 1 884 ? -29.153 -15.823 9.100 1.00 65.81 884 TYR A N 1
ATOM 7096 C CA . TYR A 1 884 ? -29.656 -17.173 9.353 1.00 65.81 884 TYR A CA 1
ATOM 7097 C C . TYR A 1 884 ? -30.846 -17.502 8.445 1.00 65.81 884 TYR A C 1
ATOM 7099 O O . TYR A 1 884 ? -31.614 -16.617 8.070 1.00 65.81 884 TYR A O 1
ATOM 7107 N N . LYS A 1 885 ? -31.042 -18.788 8.119 1.00 62.38 885 LYS A N 1
ATOM 7108 C CA . LYS A 1 885 ? -32.255 -19.291 7.441 1.00 62.38 885 LYS A CA 1
ATOM 7109 C C . LYS A 1 885 ? -33.438 -19.359 8.420 1.00 62.38 885 LYS A C 1
ATOM 7111 O O . LYS A 1 885 ? -34.006 -20.419 8.666 1.00 62.38 885 LYS A O 1
ATOM 7116 N N . ALA A 1 886 ? -33.772 -18.225 9.031 1.00 64.62 886 ALA A N 1
ATOM 7117 C CA . ALA A 1 886 ? -34.880 -18.099 9.965 1.00 64.62 886 ALA A CA 1
ATOM 7118 C C . ALA A 1 886 ? -35.699 -16.837 9.661 1.00 64.62 886 ALA A C 1
ATOM 7120 O O . ALA A 1 886 ? -35.153 -15.765 9.406 1.00 64.62 886 ALA A O 1
ATOM 7121 N N . THR A 1 887 ? -37.025 -16.957 9.697 1.00 64.81 887 THR A N 1
ATOM 7122 C CA . THR A 1 887 ? -37.973 -15.851 9.524 1.00 64.81 887 THR A CA 1
ATOM 7123 C C . THR A 1 887 ? -38.839 -15.737 10.767 1.00 64.81 887 THR A C 1
ATOM 7125 O O . THR A 1 887 ? -39.448 -16.700 11.202 1.00 64.81 887 THR A O 1
ATOM 7128 N N . LEU A 1 888 ? -38.926 -14.556 11.353 1.00 63.12 888 LEU A N 1
ATOM 7129 C CA . LEU A 1 888 ? -39.742 -14.266 12.520 1.00 63.12 888 LEU A CA 1
ATOM 7130 C C . LEU A 1 888 ? -41.122 -13.768 12.071 1.00 63.12 888 LEU A C 1
ATOM 7132 O O . LEU A 1 888 ? -41.199 -12.852 11.270 1.00 63.12 888 LEU A O 1
ATOM 7136 N N . GLY A 1 889 ? -42.216 -14.341 12.557 1.00 65.06 889 GLY A N 1
ATOM 7137 C CA . GLY A 1 889 ? -43.577 -13.865 12.311 1.00 65.06 889 GLY A CA 1
ATOM 7138 C C . GLY A 1 889 ? -44.184 -13.242 13.563 1.00 65.06 889 GLY A C 1
ATOM 7139 O O . GLY A 1 889 ? -44.464 -13.962 14.511 1.00 65.06 889 GLY A O 1
ATOM 7140 N N . ILE A 1 890 ? -44.466 -11.941 13.601 1.00 61.56 890 ILE A N 1
ATOM 7141 C CA . ILE A 1 890 ? -45.162 -11.346 14.762 1.00 61.56 890 ILE A CA 1
ATOM 7142 C C . ILE A 1 890 ? -46.673 -11.403 14.567 1.00 61.56 890 ILE A C 1
ATOM 7144 O O . ILE A 1 890 ? -47.175 -10.930 13.550 1.00 61.56 890 ILE A O 1
ATOM 7148 N N . ILE A 1 891 ? -47.396 -11.937 15.555 1.00 63.16 891 ILE A N 1
ATOM 7149 C CA . ILE A 1 891 ? -48.862 -11.998 15.562 1.00 63.16 891 ILE A CA 1
ATOM 7150 C C . ILE A 1 891 ? -49.403 -10.701 16.179 1.00 63.16 891 ILE A C 1
ATOM 7152 O O . ILE A 1 891 ? -49.308 -10.500 17.392 1.00 63.16 891 ILE A O 1
ATOM 7156 N N . VAL A 1 892 ? -49.992 -9.824 15.360 1.00 56.66 892 VAL A N 1
ATOM 7157 C CA . VAL A 1 892 ? -50.518 -8.514 15.793 1.00 56.66 892 VAL A CA 1
ATOM 7158 C C . VAL A 1 892 ? -52.056 -8.540 15.897 1.00 56.66 892 VAL A C 1
ATOM 7160 O O . VAL A 1 892 ? -52.733 -9.116 15.048 1.00 56.66 892 VAL A O 1
ATOM 7163 N N . LYS A 1 893 ? -52.646 -7.903 16.927 1.00 53.25 893 LYS A N 1
ATOM 7164 C CA . LYS A 1 893 ? -54.117 -7.776 17.082 1.00 53.25 893 LYS A CA 1
ATOM 7165 C C . LYS A 1 893 ? -54.749 -6.888 15.979 1.00 53.25 893 LYS A C 1
ATOM 7167 O O . LYS A 1 893 ? -54.166 -5.880 15.574 1.00 53.25 893 LYS A O 1
ATOM 7172 N N . LYS A 1 894 ? -55.979 -7.233 15.548 1.00 46.91 894 LYS A N 1
ATOM 7173 C CA . LYS A 1 894 ? -56.729 -6.685 14.383 1.00 46.91 894 LYS A CA 1
ATOM 7174 C C . LYS A 1 894 ? -56.688 -5.153 14.193 1.00 46.91 894 LYS A C 1
ATOM 7176 O O . LYS A 1 894 ? -56.442 -4.711 13.076 1.00 46.91 894 LYS A O 1
ATOM 7181 N N . ASN A 1 895 ? -56.851 -4.340 15.242 1.00 47.22 895 ASN A N 1
ATOM 7182 C CA . ASN A 1 895 ? -56.937 -2.872 15.091 1.00 47.22 895 ASN A CA 1
ATOM 7183 C C . ASN A 1 895 ? -55.616 -2.206 14.658 1.00 47.22 895 ASN A C 1
ATOM 7185 O O . ASN A 1 895 ? -55.628 -1.164 14.003 1.00 47.22 895 ASN A O 1
ATOM 7189 N N . ALA A 1 896 ? -54.464 -2.804 14.982 1.00 49.00 896 ALA A N 1
ATOM 7190 C CA . ALA A 1 896 ? -53.179 -2.331 14.471 1.00 49.00 896 ALA A CA 1
ATOM 7191 C C . ALA A 1 896 ? -52.944 -2.804 13.024 1.00 49.00 896 ALA A C 1
ATOM 7193 O O . ALA A 1 896 ? -52.370 -2.061 12.230 1.00 49.00 896 ALA A O 1
ATOM 7194 N N . ALA A 1 897 ? -53.460 -3.981 12.644 1.00 47.25 897 ALA A N 1
ATOM 7195 C CA . ALA A 1 897 ? -53.351 -4.521 11.286 1.00 47.25 897 ALA A CA 1
ATOM 7196 C C . ALA A 1 897 ? -54.068 -3.653 10.229 1.00 47.25 897 ALA A C 1
ATOM 7198 O O . ALA A 1 897 ? -53.559 -3.508 9.120 1.00 47.25 897 ALA A O 1
ATOM 7199 N N . GLU A 1 898 ? -55.196 -3.014 10.562 1.00 46.84 898 GLU A N 1
ATOM 7200 C CA . GLU A 1 898 ? -55.905 -2.090 9.656 1.00 46.84 898 GLU A CA 1
ATOM 7201 C C . GLU A 1 898 ? -55.189 -0.747 9.475 1.00 46.84 898 GLU A C 1
ATOM 7203 O O . GLU A 1 898 ? -54.987 -0.312 8.335 1.00 46.84 898 GLU A O 1
ATOM 7208 N N . LYS A 1 899 ? -54.712 -0.128 10.569 1.00 49.34 899 LYS A N 1
ATOM 7209 C CA . LYS A 1 899 ? -53.831 1.055 10.486 1.00 49.34 899 LYS A CA 1
ATOM 7210 C C . LYS A 1 899 ? -52.568 0.741 9.673 1.00 49.34 899 LYS A C 1
ATOM 7212 O O . LYS A 1 899 ? -52.127 1.574 8.882 1.00 49.34 899 LYS A O 1
ATOM 7217 N N . LEU A 1 900 ? -52.028 -0.474 9.801 1.00 49.34 900 LEU A N 1
ATOM 7218 C CA . LEU A 1 900 ? -50.895 -0.971 9.016 1.00 49.34 900 LEU A CA 1
ATOM 7219 C C . LEU A 1 900 ? -51.252 -1.225 7.544 1.00 49.34 900 LEU A C 1
ATOM 7221 O O . LEU A 1 900 ? -50.441 -0.890 6.688 1.00 49.34 900 LEU A O 1
ATOM 7225 N N . LYS A 1 901 ? -52.443 -1.747 7.213 1.00 49.22 901 LYS A N 1
ATOM 7226 C CA . LYS A 1 901 ? -52.887 -1.945 5.819 1.00 49.22 901 LYS A CA 1
ATOM 7227 C C . LYS A 1 901 ? -53.059 -0.606 5.101 1.00 49.22 901 LYS A C 1
ATOM 7229 O O . LYS A 1 901 ? -52.557 -0.455 3.992 1.00 49.22 901 LYS A O 1
ATOM 7234 N N . GLN A 1 902 ? -53.668 0.393 5.746 1.00 49.41 902 GLN A N 1
ATOM 7235 C CA . GLN A 1 902 ? -53.770 1.748 5.187 1.00 49.41 902 GLN A CA 1
ATOM 7236 C C . GLN A 1 902 ? -52.401 2.429 5.050 1.00 49.41 902 GLN A C 1
ATOM 7238 O O . GLN A 1 902 ? -52.125 3.042 4.016 1.00 49.41 902 GLN A O 1
ATOM 7243 N N . LYS A 1 903 ? -51.515 2.291 6.049 1.00 51.84 903 LYS A N 1
ATOM 7244 C CA . LYS A 1 903 ? -50.142 2.810 5.963 1.00 51.84 903 LYS A CA 1
ATOM 7245 C C . LYS A 1 903 ? -49.363 2.098 4.849 1.00 51.84 903 LYS A C 1
ATOM 7247 O O . LYS A 1 903 ? -48.720 2.777 4.063 1.00 51.84 903 LYS A O 1
ATOM 7252 N N . ARG A 1 904 ? -49.502 0.773 4.694 1.00 47.09 904 ARG A N 1
ATOM 7253 C CA . ARG A 1 904 ? -48.879 -0.028 3.624 1.00 47.09 904 ARG A CA 1
ATOM 7254 C C . ARG A 1 904 ? -49.417 0.325 2.238 1.00 47.09 904 ARG A C 1
ATOM 7256 O O . ARG A 1 904 ? -48.606 0.441 1.335 1.00 47.09 904 ARG A O 1
ATOM 7263 N N . ILE A 1 905 ? -50.721 0.558 2.061 1.00 52.94 905 ILE A N 1
ATOM 7264 C CA . ILE A 1 905 ? -51.293 1.017 0.779 1.00 52.94 905 ILE A CA 1
ATOM 7265 C C . ILE A 1 905 ? -50.766 2.414 0.426 1.00 52.94 905 ILE A C 1
ATOM 7267 O O . ILE A 1 905 ? -50.318 2.623 -0.697 1.00 52.94 905 ILE A O 1
ATOM 7271 N N . LYS A 1 906 ? -50.734 3.360 1.379 1.00 52.47 906 LYS A N 1
ATOM 7272 C CA . LYS A 1 906 ? -50.146 4.694 1.146 1.00 52.47 906 LYS A CA 1
ATOM 7273 C C . LYS A 1 906 ? -48.655 4.616 0.799 1.00 52.47 906 LYS A C 1
ATOM 7275 O O . LYS A 1 906 ? -48.217 5.278 -0.135 1.00 52.47 906 LYS A O 1
ATOM 7280 N N . ILE A 1 907 ? -47.900 3.788 1.520 1.00 51.38 907 ILE A N 1
ATOM 7281 C CA . ILE A 1 907 ? -46.476 3.516 1.284 1.00 51.38 907 ILE A CA 1
ATOM 7282 C C . ILE A 1 907 ? -46.273 2.875 -0.095 1.00 51.38 907 ILE A C 1
ATOM 7284 O O . ILE A 1 907 ? -45.446 3.353 -0.859 1.00 51.38 907 ILE A O 1
ATOM 7288 N N . MET A 1 908 ? -47.052 1.850 -0.459 1.00 51.66 908 MET A N 1
ATOM 7289 C CA . MET A 1 908 ? -46.961 1.193 -1.766 1.00 51.66 908 MET A CA 1
ATOM 7290 C C . MET A 1 908 ? -47.334 2.133 -2.914 1.00 51.66 908 MET A C 1
ATOM 7292 O O . MET A 1 908 ? -46.602 2.178 -3.893 1.00 51.66 908 MET A O 1
ATOM 7296 N N . ASN A 1 909 ? -48.392 2.938 -2.792 1.00 60.69 909 ASN A N 1
ATOM 7297 C CA . ASN A 1 909 ? -48.738 3.932 -3.815 1.00 60.69 909 ASN A CA 1
ATOM 7298 C C . ASN A 1 909 ? -47.635 4.990 -3.972 1.00 60.69 909 ASN A C 1
ATOM 7300 O O . ASN A 1 909 ? -47.255 5.328 -5.090 1.00 60.69 909 ASN A O 1
ATOM 7304 N N . PHE A 1 910 ? -47.067 5.474 -2.863 1.00 59.97 910 PHE A N 1
ATOM 7305 C CA . PHE A 1 910 ? -45.943 6.412 -2.896 1.00 59.97 910 PHE A CA 1
ATOM 7306 C C . PHE A 1 910 ? -44.695 5.797 -3.557 1.00 59.97 910 PHE A C 1
ATOM 7308 O O . PHE A 1 910 ? -44.036 6.446 -4.365 1.00 59.97 910 PHE A O 1
ATOM 7315 N N . VAL A 1 911 ? -44.409 4.522 -3.275 1.00 58.00 911 VAL A N 1
ATOM 7316 C CA . VAL A 1 911 ? -43.352 3.727 -3.922 1.00 58.00 911 VAL A CA 1
ATOM 7317 C C . VAL A 1 911 ? -43.603 3.612 -5.422 1.00 58.00 911 VAL A C 1
ATOM 7319 O O . VAL A 1 911 ? -42.707 3.951 -6.190 1.00 58.00 911 VAL A O 1
ATOM 7322 N N . TYR A 1 912 ? -44.784 3.169 -5.857 1.00 67.94 912 TYR A N 1
ATOM 7323 C CA . TYR A 1 912 ? -45.094 2.986 -7.280 1.00 67.94 912 TYR A CA 1
ATOM 7324 C C . TYR A 1 912 ? -44.977 4.290 -8.075 1.00 67.94 912 TYR A C 1
ATOM 7326 O O . TYR A 1 912 ? -44.437 4.287 -9.179 1.00 67.94 912 TYR A O 1
ATOM 7334 N N . ASN A 1 913 ? -45.368 5.426 -7.492 1.00 77.31 913 ASN A N 1
ATOM 7335 C CA . ASN A 1 913 ? -45.233 6.727 -8.152 1.00 77.31 913 ASN A CA 1
ATOM 7336 C C . ASN A 1 913 ? -43.769 7.096 -8.450 1.00 77.31 913 ASN A C 1
ATOM 7338 O O . ASN A 1 913 ? -43.483 7.706 -9.478 1.00 77.31 913 ASN A O 1
ATOM 7342 N N . THR A 1 914 ? -42.821 6.698 -7.595 1.00 83.75 914 THR A N 1
ATOM 7343 C CA . THR A 1 914 ? -41.390 6.942 -7.860 1.00 83.75 914 THR A CA 1
ATOM 7344 C C . THR A 1 914 ? -40.794 6.021 -8.933 1.00 83.75 914 THR A C 1
ATOM 7346 O O . THR A 1 914 ? -39.793 6.393 -9.538 1.00 83.75 914 THR A O 1
ATOM 7349 N N . GLU A 1 915 ? -41.397 4.855 -9.214 1.00 87.69 915 GLU A N 1
ATOM 7350 C CA . GLU A 1 915 ? -40.981 4.000 -10.344 1.00 87.69 915 GLU A CA 1
ATOM 7351 C C . GLU A 1 915 ? -41.313 4.680 -11.682 1.00 87.69 915 GLU A C 1
ATOM 7353 O O . GLU A 1 915 ? -40.454 4.768 -12.561 1.00 87.69 915 GLU A O 1
ATOM 7358 N N . TRP A 1 916 ? -42.517 5.257 -11.796 1.00 88.38 916 TRP A N 1
ATOM 7359 C CA . TRP A 1 916 ? -42.926 6.046 -12.963 1.00 88.38 916 TRP A CA 1
ATOM 7360 C C . TRP A 1 916 ? -42.021 7.254 -13.206 1.00 88.38 916 TRP A C 1
ATOM 7362 O O . TRP A 1 916 ? -41.682 7.538 -14.351 1.00 88.38 916 TRP A O 1
ATOM 7372 N N . LEU A 1 917 ? -41.584 7.937 -12.143 1.00 89.94 917 LEU A N 1
ATOM 7373 C CA . LEU A 1 917 ? -40.677 9.079 -12.266 1.00 89.94 917 LEU A CA 1
ATOM 7374 C C . LEU A 1 917 ? -39.363 8.694 -12.957 1.00 89.94 917 LEU A C 1
ATOM 7376 O O . LEU A 1 917 ? -38.933 9.390 -13.871 1.00 89.94 917 LEU A O 1
ATOM 7380 N N . ILE A 1 918 ? -38.734 7.585 -12.555 1.00 92.56 918 ILE A N 1
ATOM 7381 C CA . ILE A 1 918 ? -37.473 7.149 -13.170 1.00 92.56 918 ILE A CA 1
ATOM 7382 C C . ILE A 1 918 ? -37.674 6.807 -14.648 1.00 92.56 918 ILE A C 1
ATOM 7384 O O . ILE A 1 918 ? -36.842 7.177 -15.476 1.00 92.56 918 ILE A O 1
ATOM 7388 N N . LEU A 1 919 ? -38.781 6.141 -14.984 1.00 91.75 919 LEU A N 1
ATOM 7389 C CA . LEU A 1 919 ? -39.116 5.818 -16.369 1.00 91.75 919 LEU A CA 1
ATOM 7390 C C . LEU A 1 919 ? -39.284 7.087 -17.218 1.00 91.75 919 LEU A C 1
ATOM 7392 O O . LEU A 1 919 ? -38.722 7.172 -18.309 1.00 91.75 919 LEU A O 1
ATOM 7396 N N . ILE A 1 920 ? -39.999 8.091 -16.702 1.00 92.50 920 ILE A N 1
ATOM 7397 C CA . ILE A 1 920 ? -40.184 9.386 -17.372 1.00 92.50 920 ILE A CA 1
ATOM 7398 C C . ILE A 1 920 ? -38.836 10.088 -17.571 1.00 92.50 920 ILE A C 1
ATOM 7400 O O . ILE A 1 920 ? -38.546 10.558 -18.668 1.00 92.50 920 ILE A O 1
ATOM 7404 N N . VAL A 1 921 ? -37.978 10.132 -16.548 1.00 93.25 921 VAL A N 1
ATOM 7405 C CA . VAL A 1 921 ? -36.666 10.785 -16.668 1.00 93.25 921 VAL A CA 1
ATOM 7406 C C . VAL A 1 921 ? -35.766 10.045 -17.663 1.00 93.25 921 VAL A C 1
ATOM 7408 O O . VAL A 1 921 ? -35.083 10.689 -18.460 1.00 93.25 921 VAL A O 1
ATOM 7411 N N . MET A 1 922 ? -35.781 8.711 -17.681 1.00 94.62 922 MET A N 1
ATOM 7412 C CA . MET A 1 922 ? -35.054 7.923 -18.680 1.00 94.62 922 MET A CA 1
ATOM 7413 C C . MET A 1 922 ? -35.551 8.216 -20.105 1.00 94.62 922 MET A C 1
ATOM 7415 O O . MET A 1 922 ? -34.733 8.380 -21.010 1.00 94.62 922 MET A O 1
ATOM 7419 N N . LEU A 1 923 ? -36.868 8.332 -20.308 1.00 93.50 923 LEU A N 1
ATOM 7420 C CA . LEU A 1 923 ? -37.454 8.724 -21.596 1.00 93.50 923 LEU A CA 1
ATOM 7421 C C . LEU A 1 923 ? -36.975 10.112 -22.039 1.00 93.50 923 LEU A C 1
ATOM 7423 O O . LEU A 1 923 ? -36.606 10.287 -23.196 1.00 93.50 923 LEU A O 1
ATOM 7427 N N . VAL A 1 924 ? -36.897 11.077 -21.119 1.00 93.25 924 VAL A N 1
ATOM 7428 C CA . VAL A 1 924 ? -36.339 12.411 -21.402 1.00 93.25 924 VAL A CA 1
ATOM 7429 C C . VAL A 1 924 ? -34.875 12.316 -21.852 1.00 93.25 924 VAL A C 1
ATOM 7431 O O . VAL A 1 924 ? -34.499 12.945 -22.839 1.00 93.25 924 VAL A O 1
ATOM 7434 N N . HIS A 1 925 ? -34.057 11.485 -21.195 1.00 93.44 925 HIS A N 1
ATOM 7435 C CA . HIS A 1 925 ? -32.664 11.262 -21.610 1.00 93.44 925 HIS A CA 1
ATOM 7436 C C . HIS A 1 925 ? -32.569 10.630 -23.005 1.00 93.44 925 HIS A C 1
ATOM 7438 O O . HIS A 1 925 ? -31.706 11.010 -23.796 1.00 93.44 925 HIS A O 1
ATOM 7444 N N . LEU A 1 926 ? -33.454 9.676 -23.304 1.00 91.62 926 LEU A N 1
ATOM 7445 C CA . LEU A 1 926 ? -33.516 9.000 -24.596 1.00 91.62 926 LEU A CA 1
ATOM 7446 C C . LEU A 1 926 ? -33.889 9.962 -25.734 1.00 91.62 926 LEU A C 1
ATOM 7448 O O . LEU A 1 926 ? -33.265 9.912 -26.790 1.00 91.62 926 LEU A O 1
ATOM 7452 N N . ILE A 1 927 ? -34.871 10.840 -25.510 1.00 90.75 927 ILE A N 1
ATOM 7453 C CA . ILE A 1 927 ? -35.341 11.813 -26.507 1.00 90.75 927 ILE A CA 1
ATOM 7454 C C . ILE A 1 927 ? -34.286 12.896 -26.766 1.00 90.75 927 ILE A C 1
ATOM 7456 O O . ILE A 1 927 ? -34.065 13.262 -27.915 1.00 90.75 927 ILE A O 1
ATOM 7460 N N . ILE A 1 928 ? -33.623 13.403 -25.719 1.00 89.56 928 ILE A N 1
ATOM 7461 C CA . ILE A 1 928 ? -32.657 14.507 -25.853 1.00 89.56 928 ILE A CA 1
ATOM 7462 C C . ILE A 1 928 ? -31.316 14.041 -26.443 1.00 89.56 928 ILE A C 1
ATOM 7464 O O . ILE A 1 928 ? -30.671 14.798 -27.162 1.00 89.56 928 ILE A O 1
ATOM 7468 N N . ALA A 1 929 ? -30.892 12.801 -26.176 1.00 88.94 929 ALA A N 1
ATOM 7469 C CA . ALA A 1 929 ? -29.645 12.242 -26.706 1.00 88.94 929 ALA A CA 1
ATOM 7470 C C . ALA A 1 929 ? -29.903 10.961 -27.532 1.00 88.94 929 ALA A C 1
ATOM 7472 O O . ALA A 1 929 ? -29.529 9.862 -27.090 1.00 88.94 929 ALA A O 1
ATOM 7473 N N . PRO A 1 930 ? -30.524 11.076 -28.727 1.00 84.94 930 PRO A N 1
ATOM 7474 C CA . PRO A 1 930 ? -31.010 9.936 -29.511 1.00 84.94 930 PRO A CA 1
ATOM 7475 C C . PRO A 1 930 ? -29.892 9.149 -30.210 1.00 84.94 930 PRO A C 1
ATOM 7477 O O . PRO A 1 930 ? -30.024 7.943 -30.432 1.00 84.94 930 PRO A O 1
ATOM 7480 N N . PHE A 1 931 ? -28.766 9.797 -30.504 1.00 87.94 931 PHE A N 1
ATOM 7481 C CA . PHE A 1 931 ? -27.653 9.199 -31.236 1.00 87.94 931 PHE A CA 1
ATOM 7482 C C . PHE A 1 931 ? -26.718 8.351 -30.353 1.00 87.94 931 PHE A C 1
ATOM 7484 O O . PHE A 1 931 ? -26.655 8.479 -29.121 1.00 87.94 931 PHE A O 1
ATOM 7491 N N . THR A 1 932 ? -25.986 7.456 -31.013 1.00 86.94 932 THR A N 1
ATOM 7492 C CA . THR A 1 932 ? -25.122 6.426 -30.413 1.00 86.94 932 THR A CA 1
ATOM 7493 C C . THR A 1 932 ? -23.651 6.757 -30.639 1.00 86.94 932 THR A C 1
ATOM 7495 O O . THR A 1 932 ? -23.306 7.283 -31.696 1.00 86.94 932 THR A O 1
ATOM 7498 N N . LYS A 1 933 ? -22.761 6.426 -29.700 1.00 85.38 933 LYS A N 1
ATOM 7499 C CA . LYS A 1 933 ? -21.310 6.565 -29.932 1.00 85.38 933 LYS A CA 1
ATOM 7500 C C . LYS A 1 933 ? -20.679 5.293 -30.507 1.00 85.38 933 LYS A C 1
ATOM 7502 O O . LYS A 1 933 ? -21.305 4.232 -30.535 1.00 85.38 933 LYS A O 1
ATOM 7507 N N . VAL A 1 934 ? -19.428 5.405 -30.965 1.00 80.62 934 VAL A N 1
ATOM 7508 C CA . VAL A 1 934 ? -18.657 4.304 -31.570 1.00 80.62 934 VAL A CA 1
ATOM 7509 C C . VAL A 1 934 ? -18.612 3.045 -30.708 1.00 80.62 934 VAL A C 1
ATOM 7511 O O . VAL A 1 934 ? -18.591 1.939 -31.229 1.00 80.62 934 VAL A O 1
ATOM 7514 N N . GLU A 1 935 ? -18.662 3.165 -29.390 1.00 81.62 935 GLU A N 1
ATOM 7515 C CA . GLU A 1 935 ? -18.525 2.018 -28.489 1.00 81.62 935 GLU A CA 1
ATOM 7516 C C . GLU A 1 935 ? -19.823 1.213 -28.353 1.00 81.62 935 GLU A C 1
ATOM 7518 O O . GLU A 1 935 ? -19.822 0.100 -27.830 1.00 81.62 935 GLU A O 1
ATOM 7523 N N . GLU A 1 936 ? -20.929 1.765 -28.853 1.00 87.12 936 GLU A N 1
ATOM 7524 C CA . GLU A 1 936 ? -22.211 1.081 -29.017 1.00 87.12 936 GLU A CA 1
ATOM 7525 C C . GLU A 1 936 ? -22.336 0.420 -30.398 1.00 87.12 936 GLU A C 1
ATOM 7527 O O . GLU A 1 936 ? -23.230 -0.407 -30.582 1.00 87.12 936 GLU A O 1
ATOM 7532 N N . SER A 1 937 ? -21.458 0.775 -31.351 1.00 83.75 937 SER A N 1
ATOM 7533 C CA . SER A 1 937 ? -21.594 0.449 -32.780 1.00 83.75 937 SER A CA 1
ATOM 7534 C C . SER A 1 937 ? -21.857 -1.030 -33.023 1.00 83.75 937 SER A C 1
ATOM 7536 O O . SER A 1 937 ? -22.845 -1.346 -33.677 1.00 83.75 937 SER A O 1
ATOM 7538 N N . PHE A 1 938 ? -21.066 -1.920 -32.415 1.00 87.44 938 PHE A N 1
ATOM 7539 C CA . PHE A 1 938 ? -21.235 -3.360 -32.587 1.00 87.44 938 PHE A CA 1
ATOM 7540 C C . PHE A 1 938 ? -22.644 -3.831 -32.212 1.00 87.44 938 PHE A C 1
ATOM 7542 O O . PHE A 1 938 ? -23.327 -4.430 -33.029 1.00 87.44 938 PHE A O 1
ATOM 7549 N N . ASN A 1 939 ? -23.110 -3.551 -30.989 1.00 90.38 939 ASN A N 1
ATOM 7550 C CA . ASN A 1 939 ? -24.412 -4.053 -30.538 1.00 90.38 939 ASN A CA 1
ATOM 7551 C C . ASN A 1 939 ? -25.569 -3.394 -31.295 1.00 90.38 939 ASN A C 1
ATOM 7553 O O . ASN A 1 939 ? -26.569 -4.052 -31.558 1.00 90.38 939 ASN A O 1
ATOM 7557 N N . ILE A 1 940 ? -25.446 -2.112 -31.653 1.00 91.00 940 ILE A N 1
ATOM 7558 C CA . ILE A 1 940 ? -26.455 -1.423 -32.467 1.00 91.00 940 ILE A CA 1
ATOM 7559 C C . ILE A 1 940 ? -26.537 -2.044 -33.860 1.00 91.00 940 ILE A C 1
ATOM 7561 O O . ILE A 1 940 ? -27.633 -2.344 -34.323 1.00 91.00 940 ILE A O 1
ATOM 7565 N N . GLN A 1 941 ? -25.400 -2.254 -34.521 1.00 89.12 941 GLN A N 1
ATOM 7566 C CA . GLN A 1 941 ? -25.352 -2.868 -35.847 1.00 89.12 941 GLN A CA 1
ATOM 7567 C C . GLN A 1 941 ? -25.814 -4.323 -35.799 1.00 89.12 941 GLN A C 1
ATOM 7569 O O . GLN A 1 941 ? -26.649 -4.711 -36.601 1.00 89.12 941 GLN A O 1
ATOM 7574 N N . ALA A 1 942 ? -25.406 -5.088 -34.788 1.00 90.81 942 ALA A N 1
ATOM 7575 C CA . ALA A 1 942 ? -25.897 -6.443 -34.570 1.00 90.81 942 ALA A CA 1
ATOM 7576 C C . ALA A 1 942 ? -27.428 -6.486 -34.426 1.00 90.81 942 ALA A C 1
ATOM 7578 O O . ALA A 1 942 ? -28.077 -7.346 -35.014 1.00 90.81 942 ALA A O 1
ATOM 7579 N N . VAL A 1 943 ? -28.028 -5.547 -33.681 1.00 92.75 943 VAL A N 1
ATOM 7580 C CA . VAL A 1 943 ? -29.494 -5.434 -33.583 1.00 92.75 943 VAL A CA 1
ATOM 7581 C C . VAL A 1 943 ? -30.108 -5.065 -34.936 1.00 92.75 943 VAL A C 1
ATOM 7583 O O . VAL A 1 943 ? -31.101 -5.670 -35.329 1.00 92.75 943 VAL A O 1
ATOM 7586 N N . HIS A 1 944 ? -29.529 -4.110 -35.669 1.00 92.69 944 HIS A N 1
ATOM 7587 C CA . HIS A 1 944 ? -29.978 -3.777 -37.024 1.00 92.69 944 HIS A CA 1
ATOM 7588 C C . HIS A 1 944 ? -29.976 -5.019 -37.928 1.00 92.69 944 HIS A C 1
ATOM 7590 O O . HIS A 1 944 ? -30.992 -5.344 -38.542 1.00 92.69 944 HIS A O 1
ATOM 7596 N N . ASP A 1 945 ? -28.869 -5.751 -37.961 1.00 90.69 945 ASP A N 1
ATOM 7597 C CA . ASP A 1 945 ? -28.680 -6.882 -38.861 1.00 90.69 945 ASP A CA 1
ATOM 7598 C C . ASP A 1 945 ? -29.620 -8.040 -38.508 1.00 90.69 945 ASP A C 1
ATOM 7600 O O . ASP A 1 945 ? -30.249 -8.619 -39.393 1.00 90.69 945 ASP A O 1
ATOM 7604 N N . ILE A 1 946 ? -29.844 -8.305 -37.217 1.00 91.88 946 ILE A N 1
ATOM 7605 C CA . ILE A 1 946 ? -30.842 -9.290 -36.777 1.00 91.88 946 ILE A CA 1
ATOM 7606 C C . ILE A 1 946 ? -32.260 -8.884 -37.208 1.00 91.88 946 ILE A C 1
ATOM 7608 O O . ILE A 1 946 ? -33.033 -9.736 -37.651 1.00 91.88 946 ILE A O 1
ATOM 7612 N N . LEU A 1 947 ? -32.627 -7.604 -37.089 1.00 91.31 947 LEU A N 1
ATOM 7613 C CA . LEU A 1 947 ? -33.978 -7.138 -37.416 1.00 91.31 947 LEU A CA 1
ATOM 7614 C C . LEU A 1 947 ? -34.250 -7.141 -38.932 1.00 91.31 947 LEU A C 1
ATOM 7616 O O . LEU A 1 947 ? -35.324 -7.588 -39.350 1.00 91.31 947 LEU A O 1
ATOM 7620 N N . TYR A 1 948 ? -33.290 -6.687 -39.748 1.00 89.00 948 TYR A N 1
ATOM 7621 C CA . TYR A 1 948 ? -33.475 -6.480 -41.193 1.00 89.00 948 TYR A CA 1
ATOM 7622 C C . TYR A 1 948 ? -32.885 -7.593 -42.076 1.00 89.00 948 TYR A C 1
ATOM 7624 O O . TYR A 1 948 ? -33.493 -7.945 -43.085 1.00 89.00 948 TYR A O 1
ATOM 7632 N N . HIS A 1 949 ? -31.740 -8.182 -41.717 1.00 87.69 949 HIS A N 1
ATOM 7633 C CA . HIS A 1 949 ? -31.099 -9.263 -42.487 1.00 87.69 949 HIS A CA 1
ATOM 7634 C C . HIS A 1 949 ? -31.453 -10.667 -41.967 1.00 87.69 949 HIS A C 1
ATOM 7636 O O . HIS A 1 949 ? -31.456 -11.626 -42.743 1.00 87.69 949 HIS A O 1
ATOM 7642 N N . ARG A 1 950 ? -31.856 -10.791 -40.696 1.00 87.75 950 ARG A N 1
ATOM 7643 C CA . ARG A 1 950 ? -32.398 -12.013 -40.069 1.00 87.75 950 ARG A CA 1
ATOM 7644 C C . ARG A 1 950 ? -31.464 -13.223 -40.186 1.00 87.75 950 ARG A C 1
ATOM 7646 O O . ARG A 1 950 ? -30.537 -13.362 -39.408 1.00 87.75 950 ARG A O 1
ATOM 7653 N N . PHE A 1 951 ? -31.727 -14.129 -41.127 1.00 84.12 951 PHE A N 1
ATOM 7654 C CA . PHE A 1 951 ? -30.932 -15.345 -41.338 1.00 84.12 951 PHE A CA 1
ATOM 7655 C C . PHE A 1 951 ? -29.905 -15.193 -42.464 1.00 84.12 951 PHE A C 1
ATOM 7657 O O . PHE A 1 951 ? -29.104 -16.097 -42.685 1.00 84.12 951 PHE A O 1
ATOM 7664 N N . ASN A 1 952 ? -29.912 -14.067 -43.182 1.00 85.75 952 ASN A N 1
ATOM 7665 C CA . ASN A 1 952 ? -28.949 -13.796 -44.239 1.00 85.75 952 ASN A CA 1
ATOM 7666 C C . ASN A 1 952 ? -27.638 -13.253 -43.644 1.00 85.75 952 ASN A C 1
ATOM 7668 O O . ASN A 1 952 ? -27.331 -12.065 -43.751 1.00 85.75 952 ASN A O 1
ATOM 7672 N N . ILE A 1 953 ? -26.897 -14.136 -42.965 1.00 83.25 953 ILE A N 1
ATOM 7673 C CA . ILE A 1 953 ? -25.696 -13.798 -42.183 1.00 83.25 953 ILE A CA 1
ATOM 7674 C C . ILE A 1 953 ? -24.604 -13.169 -43.060 1.00 83.25 953 ILE A C 1
ATOM 7676 O O . ILE A 1 953 ? -23.878 -12.303 -42.586 1.00 83.25 953 ILE A O 1
ATOM 7680 N N . SER A 1 954 ? -24.527 -13.508 -44.353 1.00 81.06 954 SER A N 1
ATOM 7681 C CA . SER A 1 954 ? -23.538 -12.924 -45.275 1.00 81.06 954 SER A CA 1
ATOM 7682 C C . SER A 1 954 ? -23.671 -11.409 -45.454 1.00 81.06 954 SER A C 1
ATOM 7684 O O . SER A 1 954 ? -22.717 -10.767 -45.882 1.00 81.06 954 SER A O 1
ATOM 7686 N N . ASN A 1 955 ? -24.829 -10.833 -45.122 1.00 81.75 955 ASN A N 1
ATOM 7687 C CA . ASN A 1 955 ? -25.072 -9.393 -45.214 1.00 81.75 955 ASN A CA 1
ATOM 7688 C C . ASN A 1 955 ? -24.799 -8.642 -43.904 1.00 81.75 955 ASN A C 1
ATOM 7690 O O . ASN A 1 955 ? -25.056 -7.443 -43.840 1.00 81.75 955 ASN A O 1
ATOM 7694 N N . TYR A 1 956 ? -24.325 -9.323 -42.860 1.00 86.44 956 TYR A N 1
ATOM 7695 C CA . TYR A 1 956 ? -24.050 -8.674 -41.585 1.00 86.44 956 TYR A CA 1
ATOM 7696 C C . TYR A 1 956 ? -22.806 -7.782 -41.684 1.00 86.44 956 TYR A C 1
ATOM 7698 O O . TYR A 1 956 ? -21.775 -8.173 -42.238 1.00 86.44 956 TYR A O 1
ATOM 7706 N N . ASP A 1 957 ? -22.900 -6.584 -41.112 1.00 79.00 957 ASP A N 1
ATOM 7707 C CA . ASP A 1 957 ? -21.916 -5.509 -41.260 1.00 79.00 957 ASP A CA 1
ATOM 7708 C C . ASP A 1 957 ? -20.549 -5.903 -40.676 1.00 79.00 957 ASP A C 1
ATOM 7710 O O . ASP A 1 957 ? -19.505 -5.599 -41.251 1.00 79.00 957 ASP A O 1
ATOM 7714 N N . HIS A 1 958 ? -20.532 -6.668 -39.576 1.00 81.69 958 HIS A N 1
ATOM 7715 C CA . HIS A 1 958 ? -19.293 -7.079 -38.901 1.00 81.69 958 HIS A CA 1
ATOM 7716 C C . HIS A 1 958 ? -18.415 -8.026 -39.731 1.00 81.69 958 HIS A C 1
ATOM 7718 O O . HIS A 1 958 ? -17.225 -8.129 -39.446 1.00 81.69 958 HIS A O 1
ATOM 7724 N N . LEU A 1 959 ? -18.964 -8.698 -40.751 1.00 75.44 959 LEU A N 1
ATOM 7725 C CA . LEU A 1 959 ? -18.184 -9.534 -41.673 1.00 75.44 959 LEU A CA 1
ATOM 7726 C C . LEU A 1 959 ? -17.458 -8.707 -42.744 1.00 75.44 959 LEU A C 1
ATOM 7728 O O . LEU A 1 959 ? -16.475 -9.174 -43.313 1.00 75.44 959 LEU A O 1
ATOM 7732 N N . GLN A 1 960 ? -17.925 -7.487 -43.021 1.00 69.00 960 GLN A N 1
ATOM 7733 C CA . GLN A 1 960 ? -17.336 -6.605 -44.034 1.00 69.00 960 GLN A CA 1
ATOM 7734 C C . GLN A 1 960 ? -16.119 -5.835 -43.501 1.00 69.00 960 GLN A C 1
ATOM 7736 O O . GLN A 1 960 ? -15.257 -5.432 -44.281 1.00 69.00 960 GLN A O 1
ATOM 7741 N N . PHE A 1 961 ? -16.019 -5.648 -42.180 1.00 67.00 961 PHE A N 1
ATOM 7742 C CA . PHE A 1 961 ? -14.974 -4.838 -41.549 1.00 67.00 961 PHE A CA 1
ATOM 7743 C C . PHE A 1 961 ? -14.000 -5.700 -40.720 1.00 67.00 961 PHE A C 1
ATOM 7745 O O . PHE A 1 961 ? -14.331 -6.100 -39.603 1.00 67.00 961 PHE A O 1
ATOM 7752 N N . PRO A 1 962 ? -12.758 -5.939 -41.192 1.00 54.34 962 PRO A N 1
ATOM 7753 C CA . PRO A 1 962 ? -11.811 -6.858 -40.545 1.00 54.34 962 PRO A CA 1
ATOM 7754 C C . PRO A 1 962 ? -11.247 -6.373 -39.193 1.00 54.34 962 PRO A C 1
ATOM 7756 O O . PRO A 1 962 ? -10.549 -7.127 -38.519 1.00 54.34 962 PRO A O 1
ATOM 7759 N N . GLY A 1 963 ? -11.527 -5.131 -38.778 1.00 60.88 963 GLY A N 1
ATOM 7760 C CA . GLY A 1 963 ? -10.990 -4.519 -37.552 1.00 60.88 963 GLY A CA 1
ATOM 7761 C C . GLY A 1 963 ? -11.919 -4.535 -36.330 1.00 60.88 963 GLY A C 1
ATOM 7762 O O . GLY A 1 963 ? -11.567 -3.974 -35.292 1.00 60.88 963 GLY A O 1
ATOM 7763 N N . VAL A 1 964 ? -13.117 -5.117 -36.427 1.00 66.44 964 VAL A N 1
ATOM 7764 C CA . VAL A 1 964 ? -14.109 -5.065 -35.340 1.00 66.44 964 VAL A CA 1
ATOM 7765 C C . VAL A 1 964 ? -13.704 -5.996 -34.196 1.00 66.44 964 VAL A C 1
ATOM 7767 O O . VAL A 1 964 ? -13.593 -7.206 -34.377 1.00 66.44 964 VAL A O 1
ATOM 7770 N N . VAL A 1 965 ? -13.524 -5.447 -32.989 1.00 71.81 965 VAL A N 1
ATOM 7771 C CA . VAL A 1 965 ? -13.247 -6.270 -31.802 1.00 71.81 965 VAL A CA 1
ATOM 7772 C C . VAL A 1 965 ? -14.496 -7.098 -31.471 1.00 71.81 965 VAL A C 1
ATOM 7774 O O . VAL A 1 965 ? -15.558 -6.509 -31.242 1.00 71.81 965 VAL A O 1
ATOM 7777 N N . PRO A 1 966 ? -14.400 -8.434 -31.389 1.00 76.06 966 PRO A N 1
ATOM 7778 C CA . PRO A 1 966 ? -15.579 -9.272 -31.256 1.00 76.06 966 PRO A CA 1
ATOM 7779 C C . PRO A 1 966 ? -16.322 -9.064 -29.939 1.00 76.06 966 PRO A C 1
ATOM 7781 O O . PRO A 1 966 ? -15.720 -8.810 -28.896 1.00 76.06 966 PRO A O 1
ATOM 7784 N N . ARG A 1 967 ? -17.652 -9.163 -29.980 1.00 83.56 967 ARG A N 1
ATOM 7785 C CA . ARG A 1 967 ? -18.553 -9.105 -28.818 1.00 83.56 967 ARG A CA 1
ATOM 7786 C C . ARG A 1 967 ? -19.671 -10.135 -28.990 1.00 83.56 967 ARG A C 1
ATOM 7788 O O . ARG A 1 967 ? -19.907 -10.617 -30.099 1.00 83.56 967 ARG A O 1
ATOM 7795 N N . THR A 1 968 ? -20.329 -10.487 -27.886 1.00 86.81 968 THR A N 1
ATOM 7796 C CA . THR A 1 968 ? -21.441 -11.446 -27.912 1.00 86.81 968 THR A CA 1
ATOM 7797 C C . THR A 1 968 ? -22.686 -10.858 -28.579 1.00 86.81 968 THR A C 1
ATOM 7799 O O . THR A 1 968 ? -23.047 -9.703 -28.346 1.00 86.81 968 THR A O 1
ATOM 7802 N N . PHE A 1 969 ? -23.394 -11.676 -29.356 1.00 89.06 969 PHE A N 1
ATOM 7803 C CA . PHE A 1 969 ? -24.705 -11.337 -29.908 1.00 89.06 969 PHE A CA 1
ATOM 7804 C C . PHE A 1 969 ? -25.848 -11.531 -28.902 1.00 89.06 969 PHE A C 1
ATOM 7806 O O . PHE A 1 969 ? -26.972 -11.114 -29.179 1.00 89.06 969 PHE A O 1
ATOM 7813 N N . ALA A 1 970 ? -25.598 -12.117 -27.723 1.00 86.75 970 ALA A N 1
ATOM 7814 C CA . ALA A 1 970 ? -26.640 -12.444 -26.745 1.00 86.75 970 ALA A CA 1
ATOM 7815 C C . ALA A 1 970 ? -27.523 -11.236 -26.374 1.00 86.75 970 ALA A C 1
ATOM 7817 O O . ALA A 1 970 ? -28.751 -11.337 -26.349 1.00 86.75 970 ALA A O 1
ATOM 7818 N N . GLY A 1 971 ? -26.910 -10.071 -26.140 1.00 88.44 971 GLY A N 1
ATOM 7819 C CA . GLY A 1 971 ? -27.635 -8.833 -25.837 1.00 88.44 971 GLY A CA 1
ATOM 7820 C C . GLY A 1 971 ? -28.441 -8.310 -27.029 1.00 88.44 971 GLY A C 1
ATOM 7821 O O . GLY A 1 971 ? -29.594 -7.904 -26.871 1.00 88.44 971 GLY A O 1
ATOM 7822 N N . ALA A 1 972 ? -27.862 -8.374 -28.231 1.00 91.25 972 ALA A N 1
ATOM 7823 C CA . ALA A 1 972 ? -28.522 -7.955 -29.461 1.00 91.25 972 ALA A CA 1
ATOM 7824 C C . ALA A 1 972 ? -29.737 -8.839 -29.785 1.00 91.25 972 ALA A C 1
ATOM 7826 O O . ALA A 1 972 ? -30.803 -8.315 -30.105 1.00 91.25 972 ALA A O 1
ATOM 7827 N N . ILE A 1 973 ? -29.619 -10.160 -29.622 1.00 91.19 973 ILE A N 1
ATOM 7828 C CA . ILE A 1 973 ? -30.724 -11.116 -29.785 1.00 91.19 973 ILE A CA 1
ATOM 7829 C C . ILE A 1 973 ? -31.828 -10.836 -28.765 1.00 91.19 973 ILE A C 1
ATOM 7831 O O . ILE A 1 973 ? -32.997 -10.781 -29.141 1.00 91.19 973 ILE A O 1
ATOM 7835 N N . ALA A 1 974 ? -31.476 -10.609 -27.494 1.00 89.88 974 ALA A N 1
ATOM 7836 C CA . ALA A 1 974 ? -32.454 -10.325 -26.448 1.00 89.88 974 ALA A CA 1
ATOM 7837 C C . ALA A 1 974 ? -33.303 -9.088 -26.783 1.00 89.88 974 ALA A C 1
ATOM 7839 O O . ALA A 1 974 ? -34.530 -9.169 -26.756 1.00 89.88 974 ALA A O 1
ATOM 7840 N N . ILE A 1 975 ? -32.677 -7.972 -27.178 1.00 93.19 975 ILE A N 1
ATOM 7841 C CA . ILE A 1 975 ? -33.419 -6.762 -27.572 1.00 93.19 975 ILE A CA 1
ATOM 7842 C C . ILE A 1 975 ? -34.213 -7.003 -28.859 1.00 93.19 975 ILE A C 1
ATOM 7844 O O . ILE A 1 975 ? -35.397 -6.670 -28.931 1.00 93.19 975 ILE A O 1
ATOM 7848 N N . SER A 1 976 ? -33.576 -7.606 -29.865 1.00 92.56 976 SER A N 1
ATOM 7849 C CA . SER A 1 976 ? -34.207 -7.839 -31.164 1.00 92.56 976 SER A CA 1
ATOM 7850 C C . SER A 1 976 ? -35.438 -8.726 -31.029 1.00 92.56 976 SER A C 1
ATOM 7852 O O . SER A 1 976 ? -36.441 -8.443 -31.665 1.00 92.56 976 SER A O 1
ATOM 7854 N N . SER A 1 977 ? -35.420 -9.734 -30.152 1.00 91.12 977 SER A N 1
ATOM 7855 C CA . SER A 1 977 ? -36.555 -10.640 -29.930 1.00 91.12 977 SER A CA 1
ATOM 7856 C C . SER A 1 977 ? -37.829 -9.927 -29.461 1.00 91.12 977 SER A C 1
ATOM 7858 O O . SER A 1 977 ? -38.929 -10.347 -29.814 1.00 91.12 977 SER A O 1
ATOM 7860 N N . VAL A 1 978 ? -37.690 -8.817 -28.727 1.00 91.88 978 VAL A N 1
ATOM 7861 C CA . VAL A 1 978 ? -38.819 -7.996 -28.263 1.00 91.88 978 VAL A CA 1
ATOM 7862 C C . VAL A 1 978 ? -39.378 -7.134 -29.395 1.00 91.88 978 VAL A C 1
ATOM 7864 O O . VAL 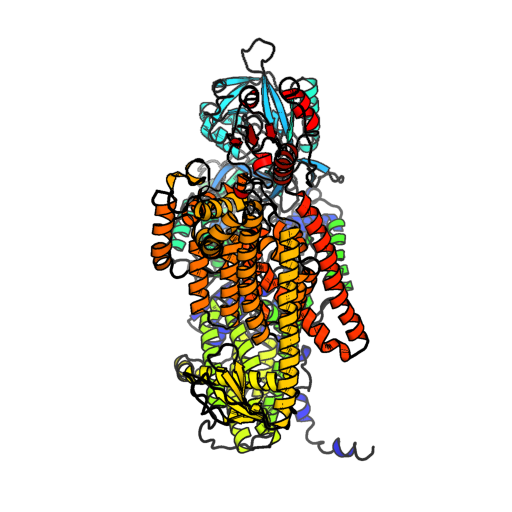A 1 978 ? -40.578 -6.888 -29.443 1.00 91.88 978 VAL A O 1
ATOM 7867 N N . ILE A 1 979 ? -38.525 -6.680 -30.315 1.00 92.62 979 ILE A N 1
ATOM 7868 C CA . ILE A 1 979 ? -38.888 -5.737 -31.385 1.00 92.62 979 ILE A CA 1
ATOM 7869 C C . ILE A 1 979 ? -39.308 -6.452 -32.668 1.00 92.62 979 ILE A C 1
ATOM 7871 O O . ILE A 1 979 ? -40.149 -5.943 -33.404 1.00 92.62 979 ILE A O 1
ATOM 7875 N N . LEU A 1 980 ? -38.777 -7.647 -32.920 1.00 89.88 980 LEU A N 1
ATOM 7876 C CA . LEU A 1 980 ? -39.017 -8.443 -34.121 1.00 89.88 980 LEU A CA 1
ATOM 7877 C C . LEU A 1 980 ? -40.514 -8.614 -34.461 1.00 89.88 980 LEU A C 1
ATOM 7879 O O . LEU A 1 980 ? -40.851 -8.458 -35.637 1.00 89.88 980 LEU A O 1
ATOM 7883 N N . PRO A 1 981 ? -41.436 -8.844 -33.496 1.00 89.38 981 PRO A N 1
ATOM 7884 C CA . PRO A 1 981 ? -42.873 -8.914 -33.782 1.00 89.38 981 PRO A CA 1
ATOM 7885 C C . PRO A 1 981 ? -43.460 -7.609 -34.344 1.00 89.38 981 PRO A C 1
ATOM 7887 O O . PRO A 1 981 ? -44.453 -7.644 -35.068 1.00 89.38 981 PRO A O 1
ATOM 7890 N N . PHE A 1 982 ? -42.846 -6.465 -34.036 1.00 88.88 982 PHE A N 1
ATOM 7891 C CA . PHE A 1 982 ? -43.298 -5.133 -34.436 1.00 88.88 982 PHE A CA 1
ATOM 7892 C C . PHE A 1 982 ? -42.641 -4.631 -35.729 1.00 88.88 982 PHE A C 1
ATOM 7894 O O . PHE A 1 982 ? -43.132 -3.669 -36.305 1.00 88.88 982 PHE A O 1
ATOM 7901 N N . ILE A 1 983 ? -41.585 -5.275 -36.242 1.00 86.50 983 ILE A N 1
ATOM 7902 C CA . ILE A 1 983 ? -40.891 -4.806 -37.459 1.00 86.50 983 ILE A CA 1
ATOM 7903 C C . ILE A 1 983 ? -41.821 -4.761 -38.671 1.00 86.50 983 ILE A C 1
ATOM 7905 O O . ILE A 1 983 ? -41.865 -3.748 -39.357 1.00 86.50 983 ILE A O 1
ATOM 7909 N N . LYS A 1 984 ? -42.637 -5.801 -38.889 1.00 83.38 984 LYS A N 1
ATOM 7910 C CA . LYS A 1 984 ? -43.632 -5.793 -39.977 1.00 83.38 984 LYS A CA 1
ATOM 7911 C C . LYS A 1 984 ? -44.653 -4.662 -39.829 1.00 83.38 984 LYS A C 1
ATOM 7913 O O . LYS A 1 984 ? -45.126 -4.126 -40.824 1.00 83.38 984 LYS A O 1
ATOM 7918 N N . LEU A 1 985 ? -44.998 -4.306 -38.590 1.00 87.12 985 LEU A N 1
ATOM 7919 C CA . LEU A 1 985 ? -45.881 -3.179 -38.301 1.00 87.12 985 LEU A CA 1
ATOM 7920 C C . LEU A 1 985 ? -45.185 -1.854 -38.640 1.00 87.12 985 LEU A C 1
ATOM 7922 O O . LEU A 1 985 ? -45.793 -0.984 -39.249 1.00 87.12 985 LEU A O 1
ATOM 7926 N N . PHE A 1 986 ? -43.909 -1.713 -38.281 1.00 88.25 986 PHE A N 1
ATOM 7927 C CA . PHE A 1 986 ? -43.112 -0.527 -38.593 1.00 88.25 986 PHE A CA 1
ATOM 7928 C C . PHE A 1 986 ? -42.910 -0.341 -40.097 1.00 88.25 986 PHE A C 1
ATOM 7930 O O . PHE A 1 986 ? -43.069 0.774 -40.583 1.00 88.25 986 PHE A O 1
ATOM 7937 N N . GLU A 1 987 ? -42.647 -1.421 -40.833 1.00 83.12 987 GLU A N 1
ATOM 7938 C CA . GLU A 1 987 ? -42.588 -1.418 -42.299 1.00 83.12 987 GLU A CA 1
ATOM 7939 C C . GLU A 1 987 ? -43.936 -1.007 -42.910 1.00 83.12 987 GLU A C 1
ATOM 7941 O O . GLU A 1 987 ? -43.967 -0.177 -43.815 1.00 83.12 987 GLU A O 1
ATOM 7946 N N . TRP A 1 988 ? -45.057 -1.518 -42.383 1.00 84.12 988 TRP A N 1
ATOM 7947 C CA . TRP A 1 988 ? -46.394 -1.169 -42.876 1.00 84.12 988 TRP A CA 1
ATOM 7948 C C . TRP A 1 988 ? -46.743 0.314 -42.658 1.00 84.12 988 TRP A C 1
ATOM 7950 O O . TRP A 1 988 ? -47.315 0.946 -43.542 1.00 84.12 988 TRP A O 1
ATOM 7960 N N . TYR A 1 989 ? -46.372 0.900 -41.518 1.00 86.19 989 TYR A N 1
ATOM 7961 C CA . TYR A 1 989 ? -46.594 2.326 -41.241 1.00 86.19 989 TYR A CA 1
ATOM 7962 C C . TYR A 1 989 ? -45.505 3.254 -41.810 1.00 86.19 989 TYR A C 1
ATOM 7964 O O . TYR A 1 989 ? -45.477 4.431 -41.452 1.00 86.19 989 TYR A O 1
ATOM 7972 N N . GLU A 1 990 ? -44.596 2.745 -42.652 1.00 81.81 990 GLU A N 1
ATOM 7973 C CA . GLU A 1 990 ? -43.447 3.495 -43.190 1.00 81.81 990 GLU A CA 1
ATOM 7974 C C . GLU A 1 990 ? -42.628 4.207 -42.090 1.00 81.81 990 GLU A C 1
ATOM 7976 O O . GLU A 1 990 ? -42.087 5.303 -42.269 1.00 81.81 990 GLU A O 1
ATOM 7981 N N . ILE A 1 991 ? -42.536 3.590 -40.907 1.00 84.38 991 ILE A N 1
ATOM 7982 C CA . ILE A 1 991 ? -41.808 4.153 -39.774 1.00 84.38 991 ILE A CA 1
ATOM 7983 C C . ILE A 1 991 ? -40.314 4.120 -40.093 1.00 84.38 991 ILE A C 1
ATOM 7985 O O . ILE A 1 991 ? -39.707 3.062 -40.252 1.00 84.38 991 ILE A O 1
ATOM 7989 N N . SER A 1 992 ? -39.710 5.308 -40.144 1.00 85.31 992 SER A N 1
ATOM 7990 C CA . SER A 1 992 ? -38.273 5.469 -40.365 1.00 85.31 992 SER A CA 1
ATOM 7991 C C . SER A 1 992 ? -37.446 4.622 -39.389 1.00 85.31 992 SER A C 1
ATOM 7993 O O . SER A 1 992 ? -37.729 4.573 -38.187 1.00 85.31 992 SER A O 1
ATOM 7995 N N . LYS A 1 993 ? -36.357 4.026 -39.896 1.00 89.00 993 LYS A N 1
ATOM 7996 C CA . LYS A 1 993 ? -35.387 3.247 -39.107 1.00 89.00 993 LYS A CA 1
ATOM 7997 C C . LYS A 1 993 ? -34.851 4.023 -37.893 1.00 89.00 993 LYS A C 1
ATOM 7999 O O . LYS A 1 993 ? -34.544 3.413 -36.870 1.00 89.00 993 LYS A O 1
ATOM 8004 N N . TYR A 1 994 ? -34.833 5.357 -37.956 1.00 88.19 994 TYR A N 1
ATOM 8005 C CA . TYR A 1 994 ? -34.516 6.231 -36.823 1.00 88.19 994 TYR A CA 1
ATOM 8006 C C . TYR A 1 994 ? -35.423 5.986 -35.602 1.00 88.19 994 TYR A C 1
ATOM 8008 O O . TYR A 1 994 ? -34.946 5.893 -34.473 1.00 88.19 994 TYR A O 1
ATOM 8016 N N . TRP A 1 995 ? -36.732 5.827 -35.805 1.00 89.62 995 TRP A N 1
ATOM 8017 C CA . TRP A 1 995 ? -37.667 5.548 -34.710 1.00 89.62 995 TRP A CA 1
ATOM 8018 C C . TRP A 1 995 ? -37.505 4.127 -34.168 1.00 89.62 995 TRP A C 1
ATOM 8020 O O . TRP A 1 995 ? -37.685 3.898 -32.972 1.00 89.62 995 TRP A O 1
ATOM 8030 N N . VAL A 1 996 ? -37.090 3.183 -35.018 1.00 91.31 996 VAL A N 1
ATOM 8031 C CA . VAL A 1 996 ? -36.747 1.821 -34.590 1.00 91.31 996 VAL A CA 1
ATOM 8032 C C . VAL A 1 996 ? -35.520 1.838 -33.673 1.00 91.31 996 VAL A C 1
ATOM 8034 O O . VAL A 1 996 ? -35.526 1.150 -32.655 1.00 91.31 996 VAL A O 1
ATOM 8037 N N . LEU A 1 997 ? -34.514 2.680 -33.943 1.00 92.00 997 LEU A N 1
ATOM 8038 C CA . LEU A 1 997 ? -33.379 2.888 -33.031 1.00 92.00 997 LEU A CA 1
ATOM 8039 C C . LEU A 1 997 ? -33.835 3.379 -31.647 1.00 92.00 997 LEU A C 1
ATOM 8041 O O . LEU A 1 997 ? -33.364 2.876 -30.625 1.00 92.00 997 LEU A O 1
ATOM 8045 N N . LEU A 1 998 ? -34.778 4.325 -31.593 1.00 91.94 998 LEU A N 1
ATOM 8046 C CA . LEU A 1 998 ? -35.343 4.784 -30.319 1.00 91.94 998 LEU A CA 1
ATOM 8047 C C . LEU A 1 998 ? -36.107 3.665 -29.598 1.00 91.94 998 LEU A C 1
ATOM 8049 O O . LEU A 1 998 ? -35.962 3.529 -28.384 1.00 91.94 998 LEU A O 1
ATOM 8053 N N . ALA A 1 999 ? -36.847 2.823 -30.324 1.00 91.75 999 ALA A N 1
ATOM 8054 C CA . ALA A 1 999 ? -37.523 1.659 -29.753 1.00 91.75 999 ALA A CA 1
ATOM 8055 C C . ALA A 1 999 ? -36.529 0.626 -29.183 1.00 91.75 999 ALA A C 1
ATOM 8057 O O . ALA A 1 999 ? -36.715 0.159 -28.060 1.00 91.75 999 ALA A O 1
ATOM 8058 N N . VAL A 1 1000 ? -35.439 0.325 -29.900 1.00 93.50 1000 VAL A N 1
ATOM 8059 C CA . VAL A 1 1000 ? -34.324 -0.538 -29.446 1.00 93.50 1000 VAL A CA 1
ATOM 8060 C C . VAL A 1 1000 ? -33.770 -0.059 -28.110 1.00 93.50 1000 VAL A C 1
ATOM 8062 O O . VAL A 1 1000 ? -33.664 -0.826 -27.149 1.00 93.50 1000 VAL A O 1
ATOM 8065 N N . ARG A 1 1001 ? -33.465 1.233 -28.026 1.00 94.00 1001 ARG A N 1
ATOM 8066 C CA . ARG A 1 1001 ? -32.911 1.846 -26.818 1.00 94.00 1001 ARG A CA 1
ATOM 8067 C C . ARG A 1 1001 ? -33.923 1.922 -25.677 1.00 94.00 1001 ARG A C 1
ATOM 8069 O O . ARG A 1 1001 ? -33.547 1.731 -24.520 1.00 94.00 1001 ARG A O 1
ATOM 8076 N N . LEU A 1 1002 ? -35.198 2.155 -25.987 1.00 94.25 1002 LEU A N 1
ATOM 8077 C CA . LEU A 1 1002 ? -36.284 2.136 -25.010 1.00 94.25 1002 LEU A CA 1
ATOM 8078 C C . LEU A 1 1002 ? -36.450 0.749 -24.386 1.00 94.25 1002 LEU A C 1
ATOM 8080 O O . LEU A 1 1002 ? -36.505 0.645 -23.165 1.00 94.25 1002 LEU A O 1
ATOM 8084 N N . VAL A 1 1003 ? -36.478 -0.310 -25.200 1.00 94.94 1003 VAL A N 1
ATOM 8085 C CA . VAL A 1 1003 ? -36.578 -1.695 -24.717 1.00 94.94 1003 VAL A CA 1
ATOM 8086 C C . VAL A 1 1003 ? -35.428 -2.014 -23.767 1.00 94.94 1003 VAL A C 1
ATOM 8088 O O . VAL A 1 1003 ? -35.670 -2.491 -22.657 1.00 94.94 1003 VAL A O 1
ATOM 8091 N N . LEU A 1 1004 ? -34.189 -1.695 -24.155 1.00 94.94 1004 LEU A N 1
ATOM 8092 C CA . LEU A 1 1004 ? -33.026 -1.893 -23.290 1.00 94.94 1004 LEU A CA 1
ATOM 8093 C C . LEU A 1 1004 ? -33.157 -1.117 -21.972 1.00 94.94 1004 LEU A C 1
ATOM 8095 O O . LEU A 1 1004 ? -32.991 -1.696 -20.897 1.00 94.94 1004 LEU A O 1
ATOM 8099 N N . GLY A 1 1005 ? -33.519 0.166 -22.053 1.00 94.38 1005 GLY A N 1
ATOM 8100 C CA . GLY A 1 1005 ? -33.748 1.013 -20.886 1.00 94.38 1005 GLY A CA 1
ATOM 8101 C C . GLY A 1 1005 ? -34.804 0.437 -19.941 1.00 94.38 1005 GLY A C 1
ATOM 8102 O O . GLY A 1 1005 ? -34.567 0.326 -18.740 1.00 94.38 1005 GLY A O 1
ATOM 8103 N N . CYS A 1 1006 ? -35.936 -0.022 -20.474 1.00 94.94 1006 CYS A N 1
ATOM 8104 C CA . CYS A 1 1006 ? -36.988 -0.668 -19.695 1.00 94.94 1006 CYS A CA 1
ATOM 8105 C C . CYS A 1 1006 ? -36.497 -1.941 -18.994 1.00 94.94 1006 CYS A C 1
ATOM 8107 O O . CYS A 1 1006 ? -36.809 -2.134 -17.822 1.00 94.94 1006 CYS A O 1
ATOM 8109 N N . ILE A 1 1007 ? -35.702 -2.789 -19.656 1.00 95.06 1007 ILE A N 1
ATOM 8110 C CA . ILE A 1 1007 ? -35.145 -4.004 -19.037 1.00 95.06 1007 ILE A CA 1
ATOM 8111 C C . ILE A 1 1007 ? -34.208 -3.642 -17.872 1.00 95.06 1007 ILE A C 1
ATOM 8113 O O . ILE A 1 1007 ? -34.314 -4.221 -16.787 1.00 95.06 1007 ILE A O 1
ATOM 8117 N N . VAL A 1 1008 ? -33.326 -2.653 -18.062 1.00 95.56 1008 VAL A N 1
ATOM 8118 C CA . VAL A 1 1008 ? -32.427 -2.166 -17.003 1.00 95.56 1008 VAL A CA 1
ATOM 8119 C C . VAL A 1 1008 ? -33.227 -1.594 -15.833 1.00 95.56 1008 VAL A C 1
ATOM 8121 O O . VAL A 1 1008 ? -32.951 -1.932 -14.681 1.00 95.56 1008 VAL A O 1
ATOM 8124 N N . LEU A 1 1009 ? -34.248 -0.776 -16.108 1.00 94.81 1009 LEU A N 1
ATOM 8125 C CA . LEU A 1 1009 ? -35.103 -0.197 -15.073 1.00 94.81 1009 LEU A CA 1
ATOM 8126 C C . LEU A 1 1009 ? -35.927 -1.245 -14.328 1.00 94.81 1009 LEU A C 1
ATOM 8128 O O . LEU A 1 1009 ? -36.067 -1.131 -13.116 1.00 94.81 1009 LEU A O 1
ATOM 8132 N N . LEU A 1 1010 ? -36.421 -2.289 -14.996 1.00 94.06 1010 LEU A N 1
ATOM 8133 C CA . LEU A 1 1010 ? -37.103 -3.402 -14.330 1.00 94.06 1010 LEU A CA 1
ATOM 8134 C C . LEU A 1 1010 ? -36.165 -4.127 -13.356 1.00 94.06 1010 LEU A C 1
ATOM 8136 O O . LEU A 1 1010 ? -36.550 -4.379 -12.210 1.00 94.06 1010 LEU A O 1
ATOM 8140 N N . SER A 1 1011 ? -34.924 -4.400 -13.773 1.00 94.69 1011 SER A N 1
ATOM 8141 C CA . SER A 1 1011 ? -33.903 -4.987 -12.893 1.00 94.69 1011 SER A CA 1
ATOM 8142 C C . SER A 1 1011 ? -33.572 -4.057 -11.718 1.00 94.69 1011 SER A C 1
ATOM 8144 O O . SER A 1 1011 ? -33.550 -4.484 -10.561 1.00 94.69 1011 SER A O 1
ATOM 8146 N N . PHE A 1 1012 ? -33.427 -2.753 -11.976 1.00 96.19 1012 PHE A N 1
ATOM 8147 C CA . PHE A 1 1012 ? -33.199 -1.753 -10.933 1.00 96.19 1012 PHE A CA 1
ATOM 8148 C C . PHE A 1 1012 ? -34.374 -1.664 -9.950 1.00 96.19 1012 PHE A C 1
ATOM 8150 O O . PHE A 1 1012 ? -34.162 -1.669 -8.740 1.00 96.19 1012 PHE A O 1
ATOM 8157 N N . CYS A 1 1013 ? -35.617 -1.648 -10.433 1.00 92.50 1013 CYS A N 1
ATOM 8158 C CA . CYS A 1 1013 ? -36.813 -1.654 -9.596 1.00 92.50 1013 CYS A CA 1
ATOM 8159 C C . CYS A 1 1013 ? -36.857 -2.897 -8.700 1.00 92.50 1013 CYS A C 1
ATOM 8161 O O . CYS A 1 1013 ? -37.111 -2.769 -7.501 1.00 92.50 1013 CYS A O 1
ATOM 8163 N N . ASN A 1 1014 ? -36.532 -4.080 -9.226 1.00 91.44 1014 ASN A N 1
ATOM 8164 C CA . ASN A 1 1014 ? -36.439 -5.306 -8.428 1.00 91.44 1014 ASN A CA 1
ATOM 8165 C C . ASN A 1 1014 ? -35.351 -5.222 -7.347 1.00 91.44 1014 ASN A C 1
ATOM 8167 O O . ASN A 1 1014 ? -35.616 -5.544 -6.186 1.00 91.44 1014 ASN A O 1
ATOM 8171 N N . PHE A 1 1015 ? -34.177 -4.683 -7.679 1.00 93.88 1015 PHE A N 1
ATOM 8172 C CA . PHE A 1 1015 ? -33.152 -4.352 -6.690 1.00 93.88 1015 PHE A CA 1
ATOM 8173 C C . PHE A 1 1015 ? -33.689 -3.387 -5.616 1.00 93.88 1015 PHE A C 1
ATOM 8175 O O . PHE A 1 1015 ? -33.549 -3.654 -4.421 1.00 93.88 1015 PHE A O 1
ATOM 8182 N N . THR A 1 1016 ? -34.392 -2.313 -6.000 1.00 91.50 1016 THR A N 1
ATOM 8183 C CA . THR A 1 1016 ? -34.958 -1.357 -5.031 1.00 91.50 1016 THR A CA 1
ATOM 8184 C C . THR A 1 1016 ? -36.061 -1.955 -4.154 1.00 91.50 1016 THR A C 1
ATOM 8186 O O . THR A 1 1016 ? -36.228 -1.527 -3.014 1.00 91.50 1016 THR A O 1
ATOM 8189 N N . ARG A 1 1017 ? -36.781 -2.982 -4.625 1.00 86.44 1017 ARG A N 1
ATOM 8190 C CA . ARG A 1 1017 ? -37.747 -3.745 -3.815 1.00 86.44 1017 ARG A CA 1
ATOM 8191 C C . ARG A 1 1017 ? -37.041 -4.600 -2.765 1.00 86.44 1017 ARG A C 1
ATOM 8193 O O . ARG A 1 1017 ? -37.510 -4.677 -1.630 1.00 86.44 1017 ARG A O 1
ATOM 8200 N N . SER A 1 1018 ? -35.885 -5.176 -3.093 1.00 85.19 1018 SER A N 1
ATOM 8201 C CA . SER A 1 1018 ? -35.046 -5.849 -2.093 1.00 85.19 1018 SER A CA 1
ATOM 8202 C C . SER A 1 1018 ? -34.441 -4.848 -1.098 1.00 85.19 1018 SER A C 1
ATOM 8204 O O . SER A 1 1018 ? -34.469 -5.084 0.110 1.00 85.19 1018 SER A O 1
ATOM 8206 N N . VAL A 1 1019 ? -34.028 -3.658 -1.554 1.00 87.31 1019 VAL A N 1
ATOM 8207 C CA . VAL A 1 1019 ? -33.649 -2.544 -0.661 1.00 87.31 1019 VAL A CA 1
ATOM 8208 C C . VAL A 1 1019 ? -34.800 -2.164 0.269 1.00 87.31 1019 VAL A C 1
ATOM 8210 O O . VAL A 1 1019 ? -34.587 -2.035 1.470 1.00 87.31 1019 VAL A O 1
ATOM 8213 N N . GLN A 1 1020 ? -36.022 -2.032 -0.250 1.00 83.81 1020 GLN A N 1
ATOM 8214 C CA . GLN A 1 1020 ? -37.209 -1.733 0.551 1.00 83.81 1020 GLN A CA 1
ATOM 8215 C C . GLN A 1 1020 ? -37.428 -2.781 1.645 1.00 83.81 1020 GLN A C 1
ATOM 8217 O O . GLN A 1 1020 ? -37.734 -2.423 2.782 1.00 83.81 1020 GLN A O 1
ATOM 8222 N N . LYS A 1 1021 ? -37.250 -4.062 1.308 1.00 76.75 1021 LYS A N 1
ATOM 8223 C CA . LYS A 1 1021 ? -37.370 -5.185 2.244 1.00 76.75 1021 LYS A CA 1
ATOM 8224 C C . LYS A 1 1021 ? -36.335 -5.125 3.378 1.00 76.75 1021 LYS A C 1
ATOM 8226 O O . LYS A 1 1021 ? -36.668 -5.504 4.494 1.00 76.75 1021 LYS A O 1
ATOM 8231 N N . HIS A 1 1022 ? -35.117 -4.639 3.121 1.00 80.56 1022 HIS A N 1
ATOM 8232 C CA . HIS A 1 1022 ? -34.003 -4.695 4.086 1.00 80.56 1022 HIS A CA 1
ATOM 8233 C C . HIS A 1 1022 ? -33.703 -3.377 4.816 1.00 80.56 1022 HIS A C 1
ATOM 8235 O O . HIS A 1 1022 ? -33.205 -3.396 5.944 1.00 80.56 1022 HIS A O 1
ATOM 8241 N N . PHE A 1 1023 ? -33.986 -2.241 4.179 1.00 82.94 1023 PHE A N 1
ATOM 8242 C CA . PHE A 1 1023 ? -33.636 -0.896 4.653 1.00 82.94 1023 PHE A CA 1
ATOM 8243 C C . PHE A 1 1023 ? -34.837 0.056 4.738 1.00 82.94 1023 PHE A C 1
ATOM 8245 O O . PHE A 1 1023 ? -34.664 1.237 5.046 1.00 82.94 1023 PHE A O 1
ATOM 8252 N N . GLY A 1 1024 ? -36.048 -0.436 4.475 1.00 76.62 1024 GLY A N 1
ATOM 8253 C CA . GLY A 1 1024 ? -37.281 0.331 4.597 1.00 76.62 1024 GLY A CA 1
ATOM 8254 C C . GLY A 1 1024 ? -37.694 1.069 3.324 1.00 76.62 1024 GLY A C 1
ATOM 8255 O O . GLY A 1 1024 ? -36.931 1.257 2.372 1.00 76.62 1024 GLY A O 1
ATOM 8256 N N . CYS A 1 1025 ? -38.955 1.495 3.310 1.00 78.81 1025 CYS A N 1
ATOM 8257 C CA . CYS A 1 1025 ? -39.578 2.125 2.152 1.00 78.81 1025 CYS A CA 1
ATOM 8258 C C . CYS A 1 1025 ? -38.965 3.481 1.810 1.00 78.81 1025 CYS A C 1
ATOM 8260 O O . CYS A 1 1025 ? -38.744 3.782 0.638 1.00 78.81 1025 CYS A O 1
ATOM 8262 N N . GLU A 1 1026 ? -38.718 4.312 2.816 1.00 82.62 1026 GLU A N 1
ATOM 8263 C CA . GLU A 1 1026 ? -38.190 5.658 2.647 1.00 82.62 1026 GLU A CA 1
ATOM 8264 C C . GLU A 1 1026 ? -36.831 5.598 1.951 1.00 82.62 1026 GLU A C 1
ATOM 8266 O O . GLU A 1 1026 ? -36.603 6.340 0.999 1.00 82.62 1026 GLU A O 1
ATOM 8271 N N . THR A 1 1027 ? -35.981 4.644 2.339 1.00 88.94 1027 THR A N 1
ATOM 8272 C CA . THR A 1 1027 ? -34.694 4.372 1.688 1.00 88.94 1027 THR A CA 1
ATOM 8273 C C . THR A 1 1027 ? -34.871 4.015 0.216 1.00 88.94 1027 THR A C 1
ATOM 8275 O O . THR A 1 1027 ? -34.210 4.600 -0.637 1.00 88.94 1027 THR A O 1
ATOM 8278 N N . ALA A 1 1028 ? -35.788 3.102 -0.113 1.00 89.12 1028 ALA A N 1
ATOM 8279 C CA . ALA A 1 1028 ? -36.047 2.733 -1.504 1.00 89.12 1028 ALA A CA 1
ATOM 8280 C C . ALA A 1 1028 ? -36.613 3.901 -2.331 1.00 89.12 1028 ALA A C 1
ATOM 8282 O O . ALA A 1 1028 ? -36.296 4.039 -3.513 1.00 89.12 1028 ALA A O 1
ATOM 8283 N N . CYS A 1 1029 ? -37.442 4.765 -1.739 1.00 89.12 1029 CYS A N 1
ATOM 8284 C CA . CYS A 1 1029 ? -37.915 5.986 -2.393 1.00 89.12 1029 CYS A CA 1
ATOM 8285 C C . CYS A 1 1029 ? -36.775 6.982 -2.627 1.00 89.12 1029 CYS A C 1
ATOM 8287 O O . CYS A 1 1029 ? -36.619 7.455 -3.748 1.00 89.12 1029 CYS A O 1
ATOM 8289 N N . PHE A 1 1030 ? -35.946 7.265 -1.619 1.00 92.94 1030 PHE A N 1
ATOM 8290 C CA . PHE A 1 1030 ? -34.805 8.169 -1.782 1.00 92.94 1030 PHE A CA 1
ATOM 8291 C C . PHE A 1 1030 ? -33.776 7.636 -2.771 1.00 92.94 1030 PHE A C 1
ATOM 8293 O O . PHE A 1 1030 ? -33.265 8.415 -3.563 1.00 92.94 1030 PHE A O 1
ATOM 8300 N N . LEU A 1 1031 ? -33.531 6.326 -2.804 1.00 95.19 1031 LEU A N 1
ATOM 8301 C CA . LEU A 1 1031 ? -32.665 5.707 -3.806 1.00 95.19 1031 LEU A CA 1
ATOM 8302 C C . LEU A 1 1031 ? -33.171 5.991 -5.224 1.00 95.19 1031 LEU A C 1
ATOM 8304 O O . LEU A 1 1031 ? -32.399 6.387 -6.093 1.00 95.19 1031 LEU A O 1
ATOM 8308 N N . ARG A 1 1032 ? -34.481 5.851 -5.442 1.00 94.56 1032 ARG A N 1
ATOM 8309 C CA . ARG A 1 1032 ? -35.107 6.136 -6.736 1.00 94.56 1032 ARG A CA 1
ATOM 8310 C C . ARG A 1 1032 ? -35.091 7.620 -7.089 1.00 94.56 1032 ARG A C 1
ATOM 8312 O O . ARG A 1 1032 ? -34.788 7.952 -8.227 1.00 94.56 1032 ARG A O 1
ATOM 8319 N N . LEU A 1 1033 ? -35.347 8.503 -6.125 1.00 93.62 1033 LEU A N 1
ATOM 8320 C CA . LEU A 1 1033 ? -35.269 9.957 -6.316 1.00 93.62 1033 LEU A CA 1
ATOM 8321 C C . LEU A 1 1033 ? -33.842 10.423 -6.625 1.00 93.62 1033 LEU A C 1
ATOM 8323 O O . LEU A 1 1033 ? -33.647 11.237 -7.521 1.00 93.62 1033 LEU A O 1
ATOM 8327 N N . ILE A 1 1034 ? -32.844 9.883 -5.921 1.00 95.25 1034 ILE A N 1
ATOM 8328 C CA . ILE A 1 1034 ? -31.432 10.185 -6.166 1.00 95.25 1034 ILE A CA 1
ATOM 8329 C C . ILE A 1 1034 ? -31.052 9.749 -7.580 1.00 95.25 1034 ILE A C 1
ATOM 8331 O O . ILE A 1 1034 ? -30.525 10.563 -8.333 1.00 95.25 1034 ILE A O 1
ATOM 8335 N N . VAL A 1 1035 ? -31.383 8.517 -7.974 1.00 95.31 1035 VAL A N 1
ATOM 8336 C CA . VAL A 1 1035 ? -31.106 8.024 -9.331 1.00 95.31 1035 VAL A CA 1
ATOM 8337 C C . VAL A 1 1035 ? -31.859 8.830 -10.393 1.00 95.31 1035 VAL A C 1
ATOM 8339 O O . VAL A 1 1035 ? -31.261 9.184 -11.402 1.00 95.31 1035 VAL A O 1
ATOM 8342 N N . ALA A 1 1036 ? -33.121 9.201 -10.150 1.00 93.88 1036 ALA A N 1
ATOM 8343 C CA . ALA A 1 1036 ? -33.883 10.093 -11.028 1.00 93.88 1036 ALA A CA 1
ATOM 8344 C C . ALA A 1 1036 ? -33.244 11.486 -11.163 1.00 93.88 1036 ALA A C 1
ATOM 8346 O O . ALA A 1 1036 ? -33.371 12.122 -12.202 1.00 93.88 1036 ALA A O 1
ATOM 8347 N N . SER A 1 1037 ? -32.543 11.958 -10.131 1.00 94.31 1037 SER A N 1
ATOM 8348 C CA . SER A 1 1037 ? -31.850 13.250 -10.145 1.00 94.31 1037 SER A CA 1
ATOM 8349 C C . SER A 1 1037 ? -30.445 13.206 -10.762 1.00 94.31 1037 SER A C 1
ATOM 8351 O O . SER A 1 1037 ? -29.841 14.261 -10.931 1.00 94.31 1037 SER A O 1
ATOM 8353 N N . GLN A 1 1038 ? -29.899 12.025 -11.081 1.00 94.81 1038 GLN A N 1
ATOM 8354 C CA . GLN A 1 1038 ? -28.523 11.845 -11.559 1.00 94.81 1038 GLN A CA 1
ATOM 8355 C C . GLN A 1 1038 ? -28.462 11.476 -13.048 1.00 94.81 1038 GLN A C 1
ATOM 8357 O O . GLN A 1 1038 ? -29.091 10.523 -13.500 1.00 94.81 1038 GLN A O 1
ATOM 8362 N N . PHE A 1 1039 ? -27.606 12.175 -13.794 1.00 94.25 1039 PHE A N 1
ATOM 8363 C CA . PHE A 1 1039 ? -27.433 12.004 -15.238 1.00 94.25 1039 PHE A CA 1
ATOM 8364 C C . PHE A 1 1039 ? -26.939 10.609 -15.647 1.00 94.25 1039 PHE A C 1
ATOM 8366 O O . PHE A 1 1039 ? -27.563 9.923 -16.453 1.00 94.25 1039 PHE A O 1
ATOM 8373 N N . HIS A 1 1040 ? -25.799 10.175 -15.105 1.00 93.94 1040 HIS A N 1
ATOM 8374 C CA . HIS A 1 1040 ? -25.018 9.091 -15.704 1.00 93.94 1040 HIS A CA 1
ATOM 8375 C C . HIS A 1 1040 ? -25.749 7.741 -15.708 1.00 93.94 1040 HIS A C 1
ATOM 8377 O O . HIS A 1 1040 ? -25.781 7.075 -16.739 1.00 93.94 1040 HIS A O 1
ATOM 8383 N N . PHE A 1 1041 ? -26.364 7.334 -14.593 1.00 93.88 1041 PHE A N 1
ATOM 8384 C CA . PHE A 1 1041 ? -27.031 6.028 -14.515 1.00 93.88 1041 PHE A CA 1
ATOM 8385 C C . PHE A 1 1041 ? -28.164 5.899 -15.547 1.00 93.88 1041 PHE A C 1
ATOM 8387 O O . PHE A 1 1041 ? -28.220 4.913 -16.282 1.00 93.88 1041 PHE A O 1
ATOM 8394 N N . LEU A 1 1042 ? -29.022 6.919 -15.659 1.00 93.50 1042 LEU A N 1
ATOM 8395 C CA . LEU A 1 1042 ? -30.139 6.911 -16.606 1.00 93.50 1042 LEU A CA 1
ATOM 8396 C C . LEU A 1 1042 ? -29.683 7.114 -18.047 1.00 93.50 1042 LEU A C 1
ATOM 8398 O O . LEU A 1 1042 ? -30.184 6.433 -18.940 1.00 93.50 1042 LEU A O 1
ATOM 8402 N N . PHE A 1 1043 ? -28.686 7.966 -18.274 1.00 92.94 1043 PHE A N 1
ATOM 8403 C CA . PHE A 1 1043 ? -28.095 8.168 -19.592 1.00 92.94 1043 PHE A CA 1
ATOM 8404 C C . PHE A 1 1043 ? -27.534 6.873 -20.200 1.00 92.94 1043 PHE A C 1
ATOM 8406 O O . PHE A 1 1043 ? -27.755 6.606 -21.381 1.00 92.94 1043 PHE A O 1
ATOM 8413 N N . TYR A 1 1044 ? -26.830 6.056 -19.410 1.00 92.75 1044 TYR A N 1
ATOM 8414 C CA . TYR A 1 1044 ? -26.271 4.787 -19.889 1.00 92.75 1044 TYR A CA 1
ATOM 8415 C C . TYR A 1 1044 ? -27.294 3.646 -19.940 1.00 92.75 1044 TYR A C 1
ATOM 8417 O O . TYR A 1 1044 ? -27.111 2.721 -20.727 1.00 92.75 1044 TYR A O 1
ATOM 8425 N N . SER A 1 1045 ? -28.378 3.707 -19.156 1.00 92.25 1045 SER A N 1
ATOM 8426 C CA . SER A 1 1045 ? -29.379 2.628 -19.080 1.00 92.25 1045 SER A CA 1
ATOM 8427 C C . SER A 1 1045 ? -30.026 2.266 -20.425 1.00 92.25 1045 SER A C 1
ATOM 8429 O O . SER A 1 1045 ? -30.395 1.115 -20.629 1.00 92.25 1045 SER A O 1
ATOM 8431 N N . SER A 1 1046 ? -30.120 3.216 -21.362 1.00 92.31 1046 SER A N 1
ATOM 8432 C CA . SER A 1 1046 ? -30.702 3.026 -22.700 1.00 92.31 1046 SER A CA 1
ATOM 8433 C C . SER A 1 1046 ? -29.659 2.889 -23.818 1.00 92.31 1046 SER A C 1
ATOM 8435 O O . SER A 1 1046 ? -30.010 2.928 -24.997 1.00 92.31 1046 SER A O 1
ATOM 8437 N N . ARG A 1 1047 ? -28.369 2.783 -23.482 1.00 92.06 1047 ARG A N 1
ATOM 8438 C CA . ARG A 1 1047 ? -27.266 2.650 -24.448 1.00 92.06 1047 ARG A CA 1
ATOM 8439 C C . ARG A 1 1047 ? -26.831 1.204 -24.548 1.00 92.06 1047 ARG A C 1
ATOM 8441 O O . ARG A 1 1047 ? -26.567 0.585 -23.519 1.00 92.06 1047 ARG A O 1
ATOM 8448 N N . SER A 1 1048 ? -26.714 0.662 -25.756 1.00 91.06 1048 SER A N 1
ATOM 8449 C CA . SER A 1 1048 ? -26.386 -0.753 -25.997 1.00 91.06 1048 SER A CA 1
ATOM 8450 C C . SER A 1 1048 ? -24.891 -1.031 -25.840 1.00 91.06 1048 SER A C 1
ATOM 8452 O O . SER A 1 1048 ? -24.220 -1.565 -26.722 1.00 91.06 1048 SER A O 1
ATOM 8454 N N . LEU A 1 1049 ? -24.347 -0.653 -24.691 1.00 90.88 1049 LEU A N 1
ATOM 8455 C CA . LEU A 1 1049 ? -22.989 -0.971 -24.295 1.00 90.88 1049 LEU A CA 1
ATOM 8456 C C . LEU A 1 1049 ? -22.973 -2.370 -23.673 1.00 90.88 1049 LEU A C 1
ATOM 8458 O O . LEU A 1 1049 ? -23.906 -2.717 -22.942 1.00 90.88 1049 LEU A O 1
ATOM 8462 N N . PRO A 1 1050 ? -21.888 -3.145 -23.836 1.00 88.31 1050 PRO A N 1
ATOM 8463 C CA . PRO A 1 1050 ? -21.721 -4.397 -23.099 1.00 88.31 1050 PRO A CA 1
ATOM 8464 C C . PRO A 1 1050 ? -21.859 -4.202 -21.574 1.00 88.31 1050 PRO A C 1
ATOM 8466 O O . PRO A 1 1050 ? -22.423 -5.047 -20.885 1.00 88.31 1050 PRO A O 1
ATOM 8469 N N . ASN A 1 1051 ? -21.454 -3.035 -21.050 1.00 90.56 1051 ASN A N 1
ATOM 8470 C CA . ASN A 1 1051 ? -21.635 -2.673 -19.637 1.00 90.56 1051 ASN A CA 1
ATOM 8471 C C . ASN A 1 1051 ? -23.103 -2.537 -19.243 1.00 90.56 1051 ASN A C 1
ATOM 8473 O O . ASN A 1 1051 ? -23.472 -2.874 -18.125 1.00 90.56 1051 ASN A O 1
ATOM 8477 N N . THR A 1 1052 ? -23.952 -2.042 -20.139 1.00 92.62 1052 THR A N 1
ATOM 8478 C CA . THR A 1 1052 ? -25.381 -1.890 -19.862 1.00 92.62 1052 THR A CA 1
ATOM 8479 C C . THR A 1 1052 ? -26.059 -3.254 -19.782 1.00 92.62 1052 THR A C 1
ATOM 8481 O O . THR A 1 1052 ? -26.856 -3.488 -18.877 1.00 92.62 1052 THR A O 1
ATOM 8484 N N . PHE A 1 1053 ? -25.688 -4.195 -20.656 1.00 92.75 1053 PHE A N 1
ATOM 8485 C CA . PHE A 1 1053 ? -26.165 -5.577 -20.558 1.00 92.75 1053 PHE A CA 1
ATOM 8486 C C . PHE A 1 1053 ? -25.679 -6.262 -19.278 1.00 92.75 1053 PHE A C 1
ATOM 8488 O O . PHE A 1 1053 ? -26.468 -6.873 -18.557 1.00 92.75 1053 PHE A O 1
ATOM 8495 N N . ALA A 1 1054 ? -24.398 -6.094 -18.945 1.00 91.31 1054 ALA A N 1
ATOM 8496 C CA . ALA A 1 1054 ? -23.818 -6.594 -17.705 1.00 91.31 1054 ALA A CA 1
ATOM 8497 C C . ALA A 1 1054 ? -24.503 -6.006 -16.453 1.00 91.31 1054 ALA A C 1
ATOM 8499 O O . ALA A 1 1054 ? -24.746 -6.725 -15.483 1.00 91.31 1054 ALA A O 1
ATOM 8500 N N . LEU A 1 1055 ? -24.886 -4.723 -16.488 1.00 93.44 1055 LEU A N 1
ATOM 8501 C CA . LEU A 1 1055 ? -25.567 -4.032 -15.389 1.00 93.44 1055 LEU A CA 1
ATOM 8502 C C . LEU A 1 1055 ? -26.901 -4.695 -15.011 1.00 93.44 1055 LEU A C 1
ATOM 8504 O O . LEU A 1 1055 ? -27.231 -4.735 -13.827 1.00 93.44 1055 LEU A O 1
ATOM 8508 N N . ILE A 1 1056 ? -27.640 -5.258 -15.975 1.00 93.94 1056 ILE A N 1
ATOM 8509 C CA . ILE A 1 1056 ? -28.889 -5.999 -15.713 1.00 93.94 1056 ILE A CA 1
ATOM 8510 C C . ILE A 1 1056 ? -28.619 -7.162 -14.751 1.00 93.94 1056 ILE A C 1
ATOM 8512 O O . ILE A 1 1056 ? -29.340 -7.322 -13.763 1.00 93.94 1056 ILE A O 1
ATOM 8516 N N . GLY A 1 1057 ? -27.564 -7.934 -15.023 1.00 90.69 1057 GLY A N 1
ATOM 8517 C CA . GLY A 1 1057 ? -27.134 -9.052 -14.191 1.00 90.69 1057 GLY A CA 1
ATOM 8518 C C . GLY A 1 1057 ? -26.585 -8.602 -12.849 1.00 90.69 1057 GLY A C 1
ATOM 8519 O O . GLY A 1 1057 ? -26.981 -9.146 -11.826 1.00 90.69 1057 GLY A O 1
ATOM 8520 N N . VAL A 1 1058 ? -25.743 -7.565 -12.824 1.00 91.94 1058 VAL A N 1
ATOM 8521 C CA . VAL A 1 1058 ? -25.198 -7.000 -11.577 1.00 91.94 1058 VAL A CA 1
ATOM 8522 C C . VAL A 1 1058 ? -26.314 -6.560 -10.626 1.00 91.94 1058 VAL A C 1
ATOM 8524 O O . VAL A 1 1058 ? -26.260 -6.862 -9.437 1.00 91.94 1058 VAL A O 1
ATOM 8527 N N . LEU A 1 1059 ? -27.349 -5.881 -11.129 1.00 95.12 1059 LEU A N 1
ATOM 8528 C CA . LEU A 1 1059 ? -28.501 -5.469 -10.321 1.00 95.12 1059 LEU A CA 1
ATOM 8529 C C . LEU A 1 1059 ? -29.265 -6.674 -9.757 1.00 95.12 1059 LEU A C 1
ATOM 8531 O O . LEU A 1 1059 ? -29.673 -6.652 -8.594 1.00 95.12 1059 LEU A O 1
ATOM 8535 N N . PHE A 1 1060 ? -29.401 -7.747 -10.541 1.00 94.19 1060 PHE A N 1
ATOM 8536 C CA . PHE A 1 1060 ? -30.012 -8.989 -10.074 1.00 94.19 1060 PHE A CA 1
ATOM 8537 C C . PHE A 1 1060 ? -29.139 -9.705 -9.029 1.00 94.19 1060 PHE A C 1
ATOM 8539 O O . PHE A 1 1060 ? -29.650 -10.191 -8.021 1.00 94.19 1060 PHE A O 1
ATOM 8546 N N . VAL A 1 1061 ? -27.814 -9.688 -9.193 1.00 90.62 1061 VAL A N 1
ATOM 8547 C CA . VAL A 1 1061 ? -26.863 -10.181 -8.186 1.00 90.62 1061 VAL A CA 1
ATOM 8548 C C . VAL A 1 1061 ? -26.975 -9.371 -6.900 1.00 90.62 1061 VAL A C 1
ATOM 8550 O O . VAL A 1 1061 ? -27.054 -9.961 -5.830 1.00 90.62 1061 VAL A O 1
ATOM 8553 N N . TYR A 1 1062 ? -27.047 -8.039 -6.970 1.00 92.88 1062 TYR A N 1
ATOM 8554 C CA . TYR A 1 1062 ? -27.250 -7.202 -5.785 1.00 92.88 1062 TYR A CA 1
ATOM 8555 C C . TYR A 1 1062 ? -28.574 -7.491 -5.088 1.00 92.88 1062 TYR A C 1
ATOM 8557 O O . TYR A 1 1062 ? -28.609 -7.521 -3.861 1.00 92.88 1062 TYR A O 1
ATOM 8565 N N . GLN A 1 1063 ? -29.648 -7.735 -5.839 1.00 91.88 1063 GLN A N 1
ATOM 8566 C CA . GLN A 1 1063 ? -30.918 -8.172 -5.266 1.00 91.88 1063 GLN A CA 1
ATOM 8567 C C . GLN A 1 1063 ? -30.738 -9.476 -4.472 1.00 91.88 1063 GLN A C 1
ATOM 8569 O O . GLN A 1 1063 ? -31.062 -9.517 -3.288 1.00 91.88 1063 GLN A O 1
ATOM 8574 N N . LEU A 1 1064 ? -30.173 -10.514 -5.096 1.00 87.81 1064 LEU A N 1
ATOM 8575 C CA . LEU A 1 1064 ? -29.945 -11.816 -4.459 1.00 87.81 1064 LEU A CA 1
ATOM 8576 C C . LEU A 1 1064 ? -28.981 -11.719 -3.271 1.00 87.81 1064 LEU A C 1
ATOM 8578 O O . LEU A 1 1064 ? -29.185 -12.369 -2.249 1.00 87.81 1064 LEU A O 1
ATOM 8582 N N . TRP A 1 1065 ? -27.962 -10.866 -3.373 1.00 84.62 1065 TRP A N 1
ATOM 8583 C CA . TRP A 1 1065 ? -26.995 -10.626 -2.310 1.00 84.62 1065 TRP A CA 1
ATOM 8584 C C . TRP A 1 1065 ? -27.625 -9.919 -1.108 1.00 84.62 1065 TRP A C 1
ATOM 8586 O O . TRP A 1 1065 ? -27.368 -10.307 0.033 1.00 84.62 1065 TRP A O 1
ATOM 8596 N N . LEU A 1 1066 ? -28.490 -8.926 -1.345 1.00 82.88 1066 LEU A N 1
ATOM 8597 C CA . LEU A 1 1066 ? -29.289 -8.300 -0.292 1.00 82.88 1066 LEU A CA 1
ATOM 8598 C C . LEU A 1 1066 ? -30.222 -9.315 0.373 1.00 82.88 1066 LEU A C 1
ATOM 8600 O O . LEU A 1 1066 ? -30.263 -9.368 1.599 1.00 82.88 1066 LEU A O 1
ATOM 8604 N N . ASP A 1 1067 ? -30.894 -10.149 -0.425 1.00 82.88 1067 ASP A N 1
ATOM 8605 C CA . ASP A 1 1067 ? -31.761 -11.243 0.030 1.00 82.88 1067 ASP A CA 1
ATOM 8606 C C . ASP A 1 1067 ? -30.996 -12.435 0.647 1.00 82.88 1067 ASP A C 1
ATOM 8608 O O . ASP A 1 1067 ? -31.621 -13.390 1.110 1.00 82.88 1067 ASP A O 1
ATOM 8612 N N . ASN A 1 1068 ? -29.660 -12.364 0.712 1.00 76.31 1068 ASN A N 1
ATOM 8613 C CA . ASN A 1 1068 ? -28.761 -13.380 1.267 1.00 76.31 1068 ASN A CA 1
ATOM 8614 C C . ASN A 1 1068 ? -28.821 -14.752 0.551 1.00 76.31 1068 ASN A C 1
ATOM 8616 O O . ASN A 1 1068 ? -28.420 -15.767 1.122 1.00 76.31 1068 ASN A O 1
ATOM 8620 N N . ASP A 1 1069 ? -29.275 -14.789 -0.707 1.00 80.44 1069 ASP A N 1
ATOM 8621 C CA . ASP A 1 1069 ? -29.245 -15.961 -1.597 1.00 80.44 1069 ASP A CA 1
ATOM 8622 C C . ASP A 1 1069 ? -27.918 -15.985 -2.377 1.00 80.44 1069 ASP A C 1
ATOM 8624 O O . ASP A 1 1069 ? -27.846 -15.757 -3.588 1.00 80.44 1069 ASP A O 1
ATOM 8628 N N . LEU A 1 1070 ? -26.827 -16.196 -1.633 1.00 76.31 1070 LEU A N 1
ATOM 8629 C CA . LEU A 1 1070 ? -25.459 -16.091 -2.149 1.00 76.31 1070 LEU A CA 1
ATOM 8630 C C . LEU A 1 1070 ? -25.158 -17.114 -3.248 1.00 76.31 1070 LEU A C 1
ATOM 8632 O O . LEU A 1 1070 ? -24.429 -16.804 -4.184 1.00 76.31 1070 LEU A O 1
ATOM 8636 N N . LEU A 1 1071 ? -25.731 -18.318 -3.166 1.00 75.81 1071 LEU A N 1
ATOM 8637 C CA . LEU A 1 1071 ? -25.495 -19.364 -4.161 1.00 75.81 1071 LEU A CA 1
ATOM 8638 C C . LEU A 1 1071 ? -26.021 -18.938 -5.535 1.00 75.81 1071 LEU A C 1
ATOM 8640 O O . LEU A 1 1071 ? -25.290 -19.006 -6.524 1.00 75.81 1071 LEU A O 1
ATOM 8644 N N . ARG A 1 1072 ? -27.266 -18.450 -5.601 1.00 80.62 1072 ARG A N 1
ATOM 8645 C CA . ARG A 1 1072 ? -27.821 -17.935 -6.858 1.00 80.62 1072 ARG A CA 1
ATOM 8646 C C . ARG A 1 1072 ? -27.131 -16.655 -7.299 1.00 80.62 1072 ARG A C 1
ATOM 8648 O O . ARG A 1 1072 ? -26.916 -16.478 -8.494 1.00 80.62 1072 ARG A O 1
ATOM 8655 N N . ALA A 1 1073 ? -26.749 -15.790 -6.358 1.00 82.62 1073 ALA A N 1
ATOM 8656 C CA . ALA A 1 1073 ? -25.979 -14.589 -6.664 1.00 82.62 1073 ALA A CA 1
ATOM 8657 C C . ALA A 1 1073 ? -24.673 -14.943 -7.399 1.00 82.62 1073 ALA A C 1
ATOM 8659 O O . ALA A 1 1073 ? -24.398 -14.368 -8.447 1.00 82.62 1073 ALA A O 1
ATOM 8660 N N . VAL A 1 1074 ? -23.925 -15.945 -6.919 1.00 80.00 1074 VAL A N 1
ATOM 8661 C CA . VAL A 1 1074 ? -22.693 -16.438 -7.564 1.00 80.00 1074 VAL A CA 1
ATOM 8662 C C . VAL A 1 1074 ? -22.978 -17.058 -8.934 1.00 80.00 1074 VAL A C 1
ATOM 8664 O O . VAL A 1 1074 ? -22.258 -16.777 -9.892 1.00 80.00 1074 VAL A O 1
ATOM 8667 N N . GLN A 1 1075 ? -24.043 -17.854 -9.069 1.00 81.88 1075 GLN A N 1
ATOM 8668 C CA . GLN A 1 1075 ? -24.429 -18.447 -10.358 1.00 81.88 1075 GLN A CA 1
ATOM 8669 C C . GLN A 1 1075 ? -24.746 -17.373 -11.409 1.00 81.88 1075 GLN A C 1
ATOM 8671 O O . GLN A 1 1075 ? -24.201 -17.406 -12.512 1.00 81.88 1075 GLN A O 1
ATOM 8676 N N . VAL A 1 1076 ? -25.581 -16.391 -11.062 1.00 85.94 1076 VAL A N 1
ATOM 8677 C CA . VAL A 1 1076 ? -25.943 -15.278 -11.954 1.00 85.94 1076 VAL A CA 1
ATOM 8678 C C . VAL A 1 1076 ? -24.719 -14.424 -12.275 1.00 85.94 1076 VAL A C 1
ATOM 8680 O O . VAL A 1 1076 ? -24.489 -14.099 -13.439 1.00 85.94 1076 VAL A O 1
ATOM 8683 N N . ALA A 1 1077 ? -23.915 -14.085 -11.265 1.00 83.50 1077 ALA A N 1
ATOM 8684 C CA . ALA A 1 1077 ? -22.695 -13.309 -11.441 1.00 83.50 1077 ALA A CA 1
ATOM 8685 C C . ALA A 1 1077 ? -21.744 -13.973 -12.440 1.00 83.50 1077 ALA A C 1
ATOM 8687 O O . ALA A 1 1077 ? -21.227 -13.312 -13.341 1.00 83.50 1077 ALA A O 1
ATOM 8688 N N . THR A 1 1078 ? -21.567 -15.288 -12.320 1.00 80.94 1078 THR A N 1
ATOM 8689 C CA . THR A 1 1078 ? -20.708 -16.077 -13.205 1.00 80.94 1078 THR A CA 1
ATOM 8690 C C . THR A 1 1078 ? -21.204 -16.048 -14.648 1.00 80.94 1078 THR A C 1
ATOM 8692 O O . THR A 1 1078 ? -20.416 -15.788 -15.554 1.00 80.94 1078 THR A O 1
ATOM 8695 N N . VAL A 1 1079 ? -22.512 -16.221 -14.871 1.00 83.25 1079 VAL A N 1
ATOM 8696 C CA . VAL A 1 1079 ? -23.110 -16.133 -16.214 1.00 83.25 1079 VAL A CA 1
ATOM 8697 C C . VAL A 1 1079 ? -22.844 -14.766 -16.845 1.00 83.25 1079 VAL A C 1
ATOM 8699 O O . VAL A 1 1079 ? -22.299 -14.693 -17.942 1.00 83.25 1079 VAL A O 1
ATOM 8702 N N . PHE A 1 1080 ? -23.173 -13.670 -16.160 1.00 86.81 1080 PHE A N 1
ATOM 8703 C CA . PHE A 1 1080 ? -23.018 -12.332 -16.743 1.00 86.81 1080 PHE A CA 1
ATOM 8704 C C . PHE A 1 1080 ? -21.552 -11.919 -16.929 1.00 86.81 1080 PHE A C 1
ATOM 8706 O O . PHE A 1 1080 ? -21.243 -11.205 -17.882 1.00 86.81 1080 PHE A O 1
ATOM 8713 N N . THR A 1 1081 ? -20.653 -12.407 -16.070 1.00 81.81 1081 THR A N 1
ATOM 8714 C CA . THR A 1 1081 ? -19.205 -12.197 -16.204 1.00 81.81 1081 THR A CA 1
ATOM 8715 C C . THR A 1 1081 ? -18.680 -12.883 -17.463 1.00 81.81 1081 THR A C 1
ATOM 8717 O O . THR A 1 1081 ? -18.014 -12.254 -18.272 1.00 81.81 1081 THR A O 1
ATOM 8720 N N . VAL A 1 1082 ? -19.022 -14.154 -17.681 1.00 78.50 1082 VAL A N 1
ATOM 8721 C CA . VAL A 1 1082 ? -18.523 -14.924 -18.834 1.00 78.50 1082 VAL A CA 1
ATOM 8722 C C . VAL A 1 1082 ? -19.124 -14.446 -20.160 1.00 78.50 1082 VAL A C 1
ATOM 8724 O O . VAL A 1 1082 ? -18.454 -14.501 -21.191 1.00 78.50 1082 VAL A O 1
ATOM 8727 N N . VAL A 1 1083 ? -20.387 -14.008 -20.146 1.00 80.19 1083 VAL A N 1
ATOM 8728 C CA . VAL A 1 1083 ? -21.128 -13.671 -21.371 1.00 80.19 1083 VAL A CA 1
ATOM 8729 C C . VAL A 1 1083 ? -20.925 -12.225 -21.807 1.00 80.19 1083 VAL A C 1
ATOM 8731 O O . VAL A 1 1083 ? -20.734 -11.986 -22.993 1.00 80.19 1083 VAL A O 1
ATOM 8734 N N . PHE A 1 1084 ? -20.994 -11.261 -20.886 1.00 84.69 1084 PHE A N 1
ATOM 8735 C CA . PHE A 1 1084 ? -21.045 -9.844 -21.261 1.00 84.69 1084 PHE A CA 1
ATOM 8736 C C . PHE A 1 1084 ? -19.782 -9.060 -20.941 1.00 84.69 1084 PHE A C 1
ATOM 8738 O O . PHE A 1 1084 ? -19.525 -8.082 -21.639 1.00 84.69 1084 PHE A O 1
ATOM 8745 N N . ARG A 1 1085 ? -19.075 -9.403 -19.855 1.00 81.75 1085 ARG A N 1
ATOM 8746 C CA . ARG A 1 1085 ? -17.920 -8.645 -19.354 1.00 81.75 1085 ARG A CA 1
ATOM 8747 C C . ARG A 1 1085 ? -17.025 -9.501 -18.456 1.00 81.75 1085 ARG A C 1
ATOM 8749 O O . ARG A 1 1085 ? -17.244 -9.549 -17.242 1.00 81.75 1085 ARG A O 1
ATOM 8756 N N . CYS A 1 1086 ? -15.975 -10.099 -19.024 1.00 70.38 1086 CYS A N 1
ATOM 8757 C CA . CYS A 1 1086 ? -15.027 -10.947 -18.273 1.00 70.38 1086 CYS A CA 1
ATOM 8758 C C . CYS A 1 1086 ? -14.399 -10.236 -17.061 1.00 70.38 1086 CYS A C 1
ATOM 8760 O O . CYS A 1 1086 ? -14.168 -10.842 -16.020 1.00 70.38 1086 CYS A O 1
ATOM 8762 N N . GLU A 1 1087 ? -14.168 -8.932 -17.169 1.00 72.81 1087 GLU A N 1
ATOM 8763 C CA . GLU A 1 1087 ? -13.655 -8.053 -16.111 1.00 72.81 1087 GLU A CA 1
ATOM 8764 C C . GLU A 1 1087 ? -14.485 -8.017 -14.812 1.00 72.81 1087 GLU A C 1
ATOM 8766 O O . GLU A 1 1087 ? -13.945 -7.707 -13.747 1.00 72.81 1087 GLU A O 1
ATOM 8771 N N . LEU A 1 1088 ? -15.773 -8.391 -14.856 1.00 74.94 1088 LEU A N 1
ATOM 8772 C CA . LEU A 1 1088 ? -16.602 -8.549 -13.656 1.00 74.94 1088 LEU A CA 1
ATOM 8773 C C . LEU A 1 1088 ? -16.078 -9.645 -12.717 1.00 74.94 1088 LEU A C 1
ATOM 8775 O O . LEU A 1 1088 ? -16.483 -9.690 -11.557 1.00 74.94 1088 LEU A O 1
ATOM 8779 N N . ILE A 1 1089 ? -15.128 -10.472 -13.163 1.00 71.94 1089 ILE A N 1
ATOM 8780 C CA . ILE A 1 1089 ? -14.381 -11.390 -12.301 1.00 71.94 1089 ILE A CA 1
ATOM 8781 C C . ILE A 1 1089 ? -13.729 -10.667 -11.118 1.00 71.94 1089 ILE A C 1
ATOM 8783 O O . ILE A 1 1089 ? -13.713 -11.210 -10.015 1.00 71.94 1089 ILE A O 1
ATOM 8787 N N . LEU A 1 1090 ? -13.274 -9.423 -11.322 1.00 61.34 1090 LEU A N 1
ATOM 8788 C CA . LEU A 1 1090 ? -12.714 -8.572 -10.269 1.00 61.34 1090 LEU A CA 1
ATOM 8789 C C . LEU A 1 1090 ? -13.762 -8.189 -9.218 1.00 61.34 1090 LEU A C 1
ATOM 8791 O O . LEU A 1 1090 ? -13.416 -7.928 -8.070 1.00 61.34 1090 LEU A O 1
ATOM 8795 N N . LEU A 1 1091 ? -15.037 -8.133 -9.615 1.00 62.16 1091 LEU A N 1
ATOM 8796 C CA . LEU A 1 1091 ? -16.158 -7.826 -8.732 1.00 62.16 1091 LEU A CA 1
ATOM 8797 C C . LEU A 1 1091 ? -16.710 -9.081 -8.038 1.00 62.16 1091 LEU A C 1
ATOM 8799 O O . LEU A 1 1091 ? -17.138 -8.983 -6.890 1.00 62.16 1091 LEU A O 1
ATOM 8803 N N . PHE A 1 1092 ? -16.723 -10.240 -8.713 1.00 69.44 1092 PHE A N 1
ATOM 8804 C CA . PHE A 1 1092 ? -17.483 -11.414 -8.263 1.00 69.44 1092 PHE A CA 1
ATOM 8805 C C . PHE A 1 1092 ? -16.687 -12.682 -7.904 1.00 69.44 1092 PHE A C 1
ATOM 8807 O O . PHE A 1 1092 ? -17.281 -13.522 -7.242 1.00 69.44 1092 PHE A O 1
ATOM 8814 N N . GLY A 1 1093 ? -15.399 -12.837 -8.259 1.00 61.00 1093 GLY A N 1
ATOM 8815 C CA . GLY A 1 1093 ? -14.539 -13.978 -7.856 1.00 61.00 1093 GLY A CA 1
ATOM 8816 C C . GLY A 1 1093 ? -15.078 -15.384 -8.222 1.00 61.00 1093 GLY A C 1
ATOM 8817 O O . GLY A 1 1093 ? -15.956 -15.923 -7.561 1.00 61.00 1093 GLY A O 1
ATOM 8818 N N . THR A 1 1094 ? -14.550 -16.010 -9.281 1.00 48.50 1094 THR A N 1
ATOM 8819 C CA . THR A 1 1094 ? -15.176 -17.134 -10.024 1.00 48.50 1094 THR A CA 1
ATOM 8820 C C . THR A 1 1094 ? -15.353 -18.485 -9.318 1.00 48.50 1094 THR A C 1
ATOM 8822 O O . THR A 1 1094 ? -14.388 -19.050 -8.809 1.00 48.50 1094 THR A O 1
ATOM 8825 N N . VAL A 1 1095 ? -16.526 -19.104 -9.541 1.00 45.75 1095 VAL A N 1
ATOM 8826 C CA . VAL A 1 1095 ? -16.768 -20.564 -9.571 1.00 45.75 1095 VAL A CA 1
ATOM 8827 C C . VAL A 1 1095 ? -17.786 -20.866 -10.701 1.00 45.75 1095 VAL A C 1
ATOM 8829 O O . VAL A 1 1095 ? -18.844 -20.252 -10.720 1.00 45.75 1095 VAL A O 1
ATOM 8832 N N . PHE A 1 1096 ? -17.481 -21.823 -11.602 1.00 49.91 1096 PHE A N 1
ATOM 8833 C CA . PHE A 1 1096 ? -18.285 -22.357 -12.745 1.00 49.91 1096 PHE A CA 1
ATOM 8834 C C . PHE A 1 1096 ? -18.218 -21.663 -14.133 1.00 49.91 1096 PHE A C 1
ATOM 8836 O O . PHE A 1 1096 ? -19.211 -21.150 -14.635 1.00 49.91 1096 PHE A O 1
ATOM 8843 N N . ILE A 1 1097 ? -17.094 -21.778 -14.852 1.00 57.81 1097 ILE A N 1
ATOM 8844 C CA . ILE A 1 1097 ? -16.966 -21.287 -16.248 1.00 57.81 1097 ILE A CA 1
ATOM 8845 C C . ILE A 1 1097 ? -17.578 -22.256 -17.292 1.00 57.81 1097 ILE A C 1
ATOM 8847 O O . ILE A 1 1097 ? -18.184 -21.835 -18.277 1.00 57.81 1097 ILE A O 1
ATOM 8851 N N . VAL A 1 1098 ? -17.456 -23.571 -17.078 1.00 53.28 1098 VAL A N 1
ATOM 8852 C CA . VAL A 1 1098 ? -17.691 -24.596 -18.120 1.00 53.28 1098 VAL A CA 1
ATOM 8853 C C . VAL A 1 1098 ? -19.147 -24.711 -18.617 1.00 53.28 1098 VAL A C 1
ATOM 8855 O O . VAL A 1 1098 ? -19.328 -24.838 -19.829 1.00 53.28 1098 VAL A O 1
ATOM 8858 N N . PRO A 1 1099 ? -20.202 -24.662 -17.771 1.00 53.16 1099 PRO A N 1
ATOM 8859 C CA . PRO A 1 1099 ? -21.577 -24.821 -18.260 1.00 53.16 1099 PRO A CA 1
ATOM 8860 C C . PRO A 1 1099 ? -22.028 -23.679 -19.181 1.00 53.16 1099 PRO A C 1
ATOM 8862 O O . PRO A 1 1099 ? -22.807 -23.908 -20.101 1.00 53.16 1099 PRO A O 1
ATOM 8865 N N . VAL A 1 1100 ? -21.526 -22.462 -18.950 1.00 56.16 1100 VAL A N 1
ATOM 8866 C CA . VAL A 1 1100 ? -21.950 -21.244 -19.660 1.00 56.16 1100 VAL A CA 1
ATOM 8867 C C . VAL A 1 1100 ? -21.373 -21.196 -21.073 1.00 56.16 1100 VAL A C 1
ATOM 8869 O O . VAL A 1 1100 ? -22.100 -20.913 -22.025 1.00 56.16 1100 VAL A O 1
ATOM 8872 N N . LEU A 1 1101 ? -20.095 -21.563 -21.226 1.00 62.56 1101 LEU A N 1
ATOM 8873 C CA . LEU A 1 1101 ? -19.434 -21.619 -22.534 1.00 62.56 1101 LEU A CA 1
ATOM 8874 C C . LEU A 1 1101 ? -20.138 -22.580 -23.507 1.00 62.56 1101 LEU A C 1
ATOM 8876 O O . LEU A 1 1101 ? -20.111 -22.348 -24.710 1.00 62.56 1101 LEU A O 1
ATOM 8880 N N . ARG A 1 1102 ? -20.830 -23.618 -23.012 1.00 63.84 1102 ARG A N 1
ATOM 8881 C CA . ARG A 1 1102 ? -21.591 -24.554 -23.862 1.00 63.84 1102 ARG A CA 1
ATOM 8882 C C . ARG A 1 1102 ? -22.798 -23.919 -24.561 1.00 63.84 1102 ARG A C 1
ATOM 8884 O O . ARG A 1 1102 ? -23.265 -24.488 -25.539 1.00 63.84 1102 ARG A O 1
ATOM 8891 N N . ILE A 1 1103 ? -23.310 -22.787 -24.068 1.00 65.81 1103 ILE A N 1
ATOM 8892 C CA . ILE A 1 1103 ? -24.518 -22.142 -24.606 1.00 65.81 1103 ILE A CA 1
ATOM 8893 C C . ILE A 1 1103 ? -24.158 -21.002 -25.562 1.00 65.81 1103 ILE A C 1
ATOM 8895 O O . ILE A 1 1103 ? -24.701 -20.941 -26.663 1.00 65.81 1103 ILE A O 1
ATOM 8899 N N . THR A 1 1104 ? -23.258 -20.096 -25.166 1.00 69.81 1104 THR A N 1
ATOM 8900 C CA . THR A 1 1104 ? -22.983 -18.883 -25.956 1.00 69.81 1104 THR A CA 1
ATOM 8901 C C . THR A 1 1104 ? -21.996 -19.114 -27.088 1.00 69.81 1104 THR A C 1
ATOM 8903 O O . THR A 1 1104 ? -22.227 -18.616 -28.185 1.00 69.81 1104 THR A O 1
ATOM 8906 N N . VAL A 1 1105 ? -20.948 -19.918 -26.867 1.00 78.81 1105 VAL A N 1
ATOM 8907 C CA . VAL A 1 1105 ? -19.899 -20.153 -27.873 1.00 78.81 1105 VAL A CA 1
ATOM 8908 C C . VAL A 1 1105 ? -20.472 -20.709 -29.179 1.00 78.81 1105 VAL A C 1
ATOM 8910 O O . VAL A 1 1105 ? -20.099 -20.177 -30.218 1.00 78.81 1105 VAL A O 1
ATOM 8913 N N . PRO A 1 1106 ? -21.401 -21.688 -29.203 1.00 82.94 1106 PRO A N 1
ATOM 8914 C CA . PRO A 1 1106 ? -21.987 -22.150 -30.464 1.00 82.94 1106 PRO A CA 1
ATOM 8915 C C . PRO A 1 1106 ? -22.768 -21.065 -31.218 1.00 82.94 1106 PRO A C 1
ATOM 8917 O O . PRO A 1 1106 ? -22.640 -20.960 -32.436 1.00 82.94 1106 PRO A O 1
ATOM 8920 N N . ILE A 1 1107 ? -23.553 -20.246 -30.506 1.00 81.19 1107 ILE A N 1
ATOM 8921 C CA . ILE A 1 1107 ? -24.369 -19.174 -31.103 1.00 81.19 1107 ILE A CA 1
ATOM 8922 C C . ILE A 1 1107 ? -23.466 -18.070 -31.654 1.00 81.19 1107 ILE A C 1
ATOM 8924 O O . ILE A 1 1107 ? -23.609 -17.672 -32.809 1.00 81.19 1107 ILE A O 1
ATOM 8928 N N . ASP A 1 1108 ? -22.517 -17.601 -30.844 1.00 83.56 1108 ASP A N 1
ATOM 8929 C CA . ASP A 1 1108 ? -21.560 -16.580 -31.260 1.00 83.56 1108 ASP A CA 1
ATOM 8930 C C . ASP A 1 1108 ? -20.686 -17.107 -32.409 1.00 83.56 1108 ASP A C 1
ATOM 8932 O O . ASP A 1 1108 ? -20.490 -16.399 -33.390 1.00 83.56 1108 ASP A O 1
ATOM 8936 N N . SER A 1 1109 ? -20.248 -18.370 -32.369 1.00 85.94 1109 SER A N 1
ATOM 8937 C CA . SER A 1 1109 ? -19.436 -18.962 -33.442 1.00 85.94 1109 SER A CA 1
ATOM 8938 C C . SER A 1 1109 ? -20.185 -19.067 -34.773 1.00 85.94 1109 SER A C 1
ATOM 8940 O O . SER A 1 1109 ? -19.591 -18.870 -35.832 1.00 85.94 1109 SER A O 1
ATOM 8942 N N . LEU A 1 1110 ? -21.492 -19.347 -34.730 1.00 86.00 1110 LEU A N 1
ATOM 8943 C CA . LEU A 1 1110 ? -22.350 -19.353 -35.915 1.00 86.00 1110 LEU A CA 1
ATOM 8944 C C . LEU A 1 1110 ? -22.463 -17.946 -36.521 1.00 86.00 1110 LEU A C 1
ATOM 8946 O O . LEU A 1 1110 ? -22.261 -17.776 -37.720 1.00 86.00 1110 LEU A O 1
ATOM 8950 N N . LEU A 1 1111 ? -22.751 -16.934 -35.697 1.00 83.12 1111 LEU A N 1
ATOM 8951 C CA . LEU A 1 1111 ? -22.947 -15.549 -36.153 1.00 83.12 1111 LEU A CA 1
ATOM 8952 C C . LEU A 1 1111 ? -21.639 -14.872 -36.587 1.00 83.12 1111 LEU A C 1
ATOM 8954 O O . LEU A 1 1111 ? -21.641 -14.010 -37.465 1.00 83.12 1111 LEU A O 1
ATOM 8958 N N . TRP A 1 1112 ? -20.510 -15.296 -36.025 1.00 83.56 1112 TRP A N 1
ATOM 8959 C CA . TRP A 1 1112 ? -19.177 -14.883 -36.460 1.00 83.56 1112 TRP A CA 1
ATOM 8960 C C . TRP A 1 1112 ? -18.612 -15.724 -37.611 1.00 83.56 1112 TRP A C 1
ATOM 8962 O O . TRP A 1 1112 ? -17.544 -15.391 -38.118 1.00 83.56 1112 TRP A O 1
ATOM 8972 N N . SER A 1 1113 ? -19.296 -16.795 -38.034 1.00 81.50 1113 SER A N 1
ATOM 8973 C CA . SER A 1 1113 ? -18.816 -17.748 -39.053 1.00 81.50 1113 SER A CA 1
ATOM 8974 C C . SER A 1 1113 ? -17.422 -18.340 -38.765 1.00 81.50 1113 SER A C 1
ATOM 8976 O O . SER A 1 1113 ? -16.725 -18.786 -39.674 1.00 81.50 1113 SER A O 1
ATOM 8978 N N . ARG A 1 1114 ? -16.998 -18.352 -37.494 1.00 84.62 1114 ARG A N 1
ATOM 8979 C CA . ARG A 1 1114 ? -15.728 -18.917 -37.007 1.00 84.62 1114 ARG A CA 1
ATOM 8980 C C . ARG A 1 1114 ? -15.878 -19.328 -35.546 1.00 84.62 1114 ARG A C 1
ATOM 8982 O O . ARG A 1 1114 ? -16.623 -18.684 -34.816 1.00 84.62 1114 ARG A O 1
ATOM 8989 N N . PHE A 1 1115 ? -15.157 -20.357 -35.097 1.00 85.00 1115 PHE A N 1
ATOM 8990 C CA . PHE A 1 1115 ? -15.148 -20.710 -33.673 1.00 85.00 1115 PHE A CA 1
ATOM 8991 C C . PHE A 1 1115 ? -14.602 -19.543 -32.841 1.00 85.00 1115 PHE A C 1
ATOM 8993 O O . PHE A 1 1115 ? -13.483 -19.090 -33.080 1.00 85.00 1115 PHE A O 1
ATOM 9000 N N . LEU A 1 1116 ? -15.397 -19.044 -31.892 1.00 82.25 1116 LEU A N 1
ATOM 9001 C CA . LEU A 1 1116 ? -15.090 -17.813 -31.173 1.00 82.25 1116 LEU A CA 1
ATOM 9002 C C . LEU A 1 1116 ? -15.709 -17.789 -29.772 1.00 82.25 1116 LEU A C 1
ATOM 9004 O O . LEU A 1 1116 ? -16.911 -17.993 -29.603 1.00 82.25 1116 LEU A O 1
ATOM 9008 N N . TRP A 1 1117 ? -14.896 -17.425 -28.777 1.00 82.94 1117 TRP A N 1
ATOM 9009 C CA . TRP A 1 1117 ? -15.370 -16.906 -27.492 1.00 82.94 1117 TRP A CA 1
ATOM 9010 C C . TRP A 1 1117 ? -15.111 -15.390 -27.436 1.00 82.94 1117 TRP A C 1
ATOM 9012 O O . TRP A 1 1117 ? -13.970 -14.987 -27.197 1.00 82.94 1117 TRP A O 1
ATOM 9022 N N . PRO A 1 1118 ? -16.137 -14.536 -27.637 1.00 79.44 1118 PRO A N 1
ATOM 9023 C CA . PRO A 1 1118 ? -15.928 -13.095 -27.784 1.00 79.44 1118 PRO A CA 1
ATOM 9024 C C . PRO A 1 1118 ? -15.246 -12.444 -26.576 1.00 79.44 1118 PRO A C 1
ATOM 9026 O O . PRO A 1 1118 ? -14.218 -11.794 -26.730 1.00 79.44 1118 PRO A O 1
ATOM 9029 N N . GLU A 1 1119 ? -15.752 -12.672 -25.361 1.00 80.38 1119 GLU A N 1
ATOM 9030 C CA . GLU A 1 1119 ? -15.173 -12.079 -24.145 1.00 80.38 1119 GLU A CA 1
ATOM 9031 C C . GLU A 1 1119 ? -13.770 -12.623 -23.819 1.00 80.38 1119 GLU A C 1
ATOM 9033 O O . GLU A 1 1119 ? -12.972 -11.930 -23.189 1.00 80.38 1119 GLU A O 1
ATOM 9038 N N . GLY A 1 1120 ? -13.434 -13.829 -24.289 1.00 79.31 1120 GLY A N 1
ATOM 9039 C CA . GLY A 1 1120 ? -12.082 -14.382 -24.210 1.00 79.31 1120 GLY A CA 1
ATOM 9040 C C . GLY A 1 1120 ? -11.094 -13.642 -25.110 1.00 79.31 1120 GLY A C 1
ATOM 9041 O O . GLY A 1 1120 ? -10.025 -13.250 -24.647 1.00 79.31 1120 GLY A O 1
ATOM 9042 N N . GLU A 1 1121 ? -11.458 -13.384 -26.372 1.00 80.25 1121 GLU A N 1
ATOM 9043 C CA . GLU A 1 1121 ? -10.629 -12.580 -27.286 1.00 80.25 1121 GLU A CA 1
ATOM 9044 C C . GLU A 1 1121 ? -10.517 -11.119 -26.820 1.00 80.25 1121 GLU A C 1
ATOM 9046 O O . GLU A 1 1121 ? -9.448 -10.521 -26.925 1.00 80.25 1121 GLU A O 1
ATOM 9051 N N . VAL A 1 1122 ? -11.578 -10.547 -26.238 1.00 76.94 1122 VAL A N 1
ATOM 9052 C CA . VAL A 1 1122 ? -11.535 -9.200 -25.639 1.00 76.94 1122 VAL A CA 1
ATOM 9053 C C . VAL A 1 1122 ? -10.607 -9.155 -24.433 1.00 76.94 1122 VAL A C 1
ATOM 9055 O O . VAL A 1 1122 ? -9.809 -8.225 -24.310 1.00 76.94 1122 VAL A O 1
ATOM 9058 N N . ALA A 1 1123 ? -10.685 -10.153 -23.552 1.00 71.00 1123 ALA A N 1
ATOM 9059 C CA . ALA A 1 1123 ? -9.769 -10.282 -22.428 1.00 71.00 1123 ALA A CA 1
ATOM 9060 C C . ALA A 1 1123 ? -8.323 -10.447 -22.920 1.00 71.00 1123 ALA A C 1
ATOM 9062 O O . ALA A 1 1123 ? -7.438 -9.752 -22.430 1.00 71.00 1123 ALA A O 1
ATOM 9063 N N . TRP A 1 1124 ? -8.081 -11.277 -23.937 1.00 76.19 1124 TRP A N 1
ATOM 9064 C CA . TRP A 1 1124 ? -6.766 -11.425 -24.564 1.00 76.19 1124 TRP A CA 1
ATOM 9065 C C . TRP A 1 1124 ? -6.244 -10.093 -25.124 1.00 76.19 1124 TRP A C 1
ATOM 9067 O O . TRP A 1 1124 ? -5.126 -9.678 -24.824 1.00 76.19 1124 TRP A O 1
ATOM 9077 N N . PHE A 1 1125 ? -7.072 -9.371 -25.877 1.00 73.81 1125 PHE A N 1
ATOM 9078 C CA . PHE A 1 1125 ? -6.716 -8.087 -26.476 1.00 73.81 1125 PHE A CA 1
ATOM 9079 C C . PHE A 1 1125 ? -6.405 -7.003 -25.430 1.00 73.81 1125 PHE A C 1
ATOM 9081 O O . PHE A 1 1125 ? -5.422 -6.270 -25.554 1.00 73.81 1125 PHE A O 1
ATOM 9088 N N . ASN A 1 1126 ? -7.226 -6.902 -24.385 1.00 70.06 1126 ASN A N 1
ATOM 9089 C CA . ASN A 1 1126 ? -7.089 -5.851 -23.379 1.00 70.06 1126 ASN A CA 1
ATOM 9090 C C . ASN A 1 1126 ? -6.029 -6.165 -22.321 1.00 70.06 1126 ASN A C 1
ATOM 9092 O O . ASN A 1 1126 ? -5.309 -5.257 -21.916 1.00 70.06 1126 ASN A O 1
ATOM 9096 N N . ILE A 1 1127 ? -5.963 -7.418 -21.858 1.00 68.56 1127 ILE A N 1
ATOM 9097 C CA . ILE A 1 1127 ? -5.142 -7.834 -20.713 1.00 68.56 1127 ILE A CA 1
ATOM 9098 C C . ILE A 1 1127 ? -3.785 -8.361 -21.182 1.00 68.56 1127 ILE A C 1
ATOM 9100 O O . ILE A 1 1127 ? -2.765 -7.958 -20.637 1.00 68.56 1127 ILE A O 1
ATOM 9104 N N . ILE A 1 1128 ? -3.758 -9.236 -22.193 1.00 72.44 1128 ILE A N 1
ATOM 9105 C CA . ILE A 1 1128 ? -2.527 -9.926 -22.615 1.00 72.44 1128 ILE A CA 1
ATOM 9106 C C . ILE A 1 1128 ? -1.757 -9.103 -23.647 1.00 72.44 1128 ILE A C 1
ATOM 9108 O O . ILE A 1 1128 ? -0.554 -8.915 -23.502 1.00 72.44 1128 ILE A O 1
ATOM 9112 N N . LEU A 1 1129 ? -2.441 -8.543 -24.649 1.00 74.44 1129 LEU A N 1
ATOM 9113 C CA . LEU A 1 1129 ? -1.808 -7.638 -25.616 1.00 74.44 1129 LEU A CA 1
ATOM 9114 C C . LEU A 1 1129 ? -1.655 -6.203 -25.083 1.00 74.44 1129 LEU A C 1
ATOM 9116 O O . LEU A 1 1129 ? -1.015 -5.381 -25.733 1.00 74.44 1129 LEU A O 1
ATOM 9120 N N . ASN A 1 1130 ? -2.259 -5.890 -23.929 1.00 69.44 1130 ASN A N 1
ATOM 9121 C CA . ASN A 1 1130 ? -2.254 -4.572 -23.286 1.00 69.44 1130 ASN A CA 1
ATOM 9122 C C . ASN A 1 1130 ? -2.639 -3.404 -24.223 1.00 69.44 1130 ASN A C 1
ATOM 9124 O O . ASN A 1 1130 ? -2.277 -2.260 -23.967 1.00 69.44 1130 ASN A O 1
ATOM 9128 N N . LYS A 1 1131 ? -3.393 -3.632 -25.306 1.00 72.19 1131 LYS A N 1
ATOM 9129 C CA . LYS A 1 1131 ? -3.685 -2.593 -26.317 1.00 72.19 1131 LYS A CA 1
ATOM 9130 C C . LYS A 1 1131 ? -4.588 -1.464 -25.816 1.00 72.19 1131 LYS A C 1
ATOM 9132 O O . LYS A 1 1131 ? -4.688 -0.421 -26.450 1.00 72.19 1131 LYS A O 1
ATOM 9137 N N . SER A 1 1132 ? -5.206 -1.627 -24.645 1.00 68.12 1132 SER A N 1
ATOM 9138 C CA . SER A 1 1132 ? -6.062 -0.597 -24.048 1.00 68.12 1132 SER A CA 1
ATOM 9139 C C . SER A 1 1132 ? -5.332 0.737 -23.805 1.00 68.12 1132 SER A C 1
ATOM 9141 O O . SER A 1 1132 ? -5.972 1.782 -23.881 1.00 68.12 1132 SER A O 1
ATOM 9143 N N . HIS A 1 1133 ? -4.009 0.735 -23.578 1.00 69.06 1133 HIS A N 1
ATOM 9144 C CA . HIS A 1 1133 ? -3.226 1.960 -23.349 1.00 69.06 1133 HIS A CA 1
ATOM 9145 C C . HIS A 1 1133 ? -3.187 2.915 -24.558 1.00 69.06 1133 HIS A C 1
ATOM 9147 O O . HIS A 1 1133 ? -3.038 4.123 -24.366 1.00 69.06 1133 HIS A O 1
ATOM 9153 N N . GLU A 1 1134 ? -3.365 2.400 -25.781 1.00 69.31 1134 GLU A N 1
ATOM 9154 C CA . GLU A 1 1134 ? -3.375 3.190 -27.023 1.00 69.31 1134 GLU A CA 1
ATOM 9155 C C . GLU A 1 1134 ? -4.549 4.186 -27.063 1.00 69.31 1134 GLU A C 1
ATOM 9157 O O . GLU A 1 1134 ? -4.454 5.242 -27.684 1.00 69.31 1134 GLU A O 1
ATOM 9162 N N . TYR A 1 1135 ? -5.634 3.902 -26.333 1.00 62.78 1135 TYR A N 1
ATOM 9163 C CA . TYR A 1 1135 ? -6.827 4.755 -26.248 1.00 62.78 1135 TYR A CA 1
ATOM 9164 C C . TYR A 1 1135 ? -6.712 5.877 -25.199 1.00 62.78 1135 TYR A C 1
ATOM 9166 O O . TYR A 1 1135 ? -7.695 6.552 -24.884 1.00 62.78 1135 TYR A O 1
ATOM 9174 N N . GLY A 1 1136 ? -5.513 6.099 -24.655 1.00 65.88 1136 GLY A N 1
ATOM 9175 C CA . GLY A 1 1136 ? -5.204 7.188 -23.734 1.00 65.88 1136 GLY A CA 1
ATOM 9176 C C . GLY A 1 1136 ? -5.070 6.735 -22.283 1.00 65.88 1136 GLY A C 1
ATOM 9177 O O . GLY A 1 1136 ? -5.848 5.921 -21.778 1.00 65.88 1136 GLY A O 1
ATOM 9178 N N . VAL A 1 1137 ? -4.077 7.309 -21.601 1.00 78.31 1137 VAL A N 1
ATOM 9179 C CA . VAL A 1 1137 ? -3.705 6.970 -20.224 1.00 78.31 1137 VAL A CA 1
ATOM 9180 C C . VAL A 1 1137 ? -4.176 8.061 -19.267 1.00 78.31 1137 VAL A C 1
ATOM 9182 O O . VAL A 1 1137 ? -3.897 9.241 -19.471 1.00 78.31 1137 VAL A O 1
ATOM 9185 N N . LEU A 1 1138 ? -4.875 7.670 -18.199 1.00 83.62 1138 LEU A N 1
ATOM 9186 C CA . LEU A 1 1138 ? -5.366 8.582 -17.163 1.00 83.62 1138 LEU A CA 1
ATOM 9187 C C . LEU A 1 1138 ? -4.730 8.276 -15.799 1.00 83.62 1138 LEU A C 1
ATOM 9189 O O . LEU A 1 1138 ? -4.446 7.110 -15.505 1.00 83.62 1138 LEU A O 1
ATOM 9193 N N . PRO A 1 1139 ? -4.548 9.282 -14.919 1.00 87.06 1139 PRO A N 1
ATOM 9194 C CA . PRO A 1 1139 ? -3.961 9.078 -13.594 1.00 87.06 1139 PRO A CA 1
ATOM 9195 C C . PRO A 1 1139 ? -4.705 8.026 -12.762 1.00 87.06 1139 PRO A C 1
ATOM 9197 O O . PRO A 1 1139 ? -5.917 7.861 -12.898 1.00 87.06 1139 PRO A O 1
ATOM 9200 N N . PHE A 1 1140 ? -3.995 7.345 -11.857 1.00 86.75 1140 PHE A N 1
ATOM 9201 C CA . PHE A 1 1140 ? -4.561 6.305 -10.986 1.00 86.75 1140 PHE A CA 1
ATOM 9202 C C . PHE A 1 1140 ? -5.837 6.776 -10.264 1.00 86.75 1140 PHE A C 1
ATOM 9204 O O . PHE A 1 1140 ? -6.904 6.195 -10.436 1.00 86.75 1140 PHE A O 1
ATOM 9211 N N . PHE A 1 1141 ? -5.772 7.907 -9.553 1.00 88.88 1141 PHE A N 1
ATOM 9212 C CA . PHE A 1 1141 ? -6.902 8.433 -8.775 1.00 88.88 1141 PHE A CA 1
ATOM 9213 C C . PHE A 1 1141 ? -8.019 9.091 -9.602 1.00 88.88 1141 PHE A C 1
ATOM 9215 O O . PHE A 1 1141 ? -8.955 9.634 -9.015 1.00 88.88 1141 PHE A O 1
ATOM 9222 N N . TRP A 1 1142 ? -7.968 9.053 -10.938 1.00 91.19 1142 TRP A N 1
ATOM 9223 C CA . TRP A 1 1142 ? -8.951 9.724 -11.798 1.00 91.19 1142 TRP A CA 1
ATOM 9224 C C . TRP A 1 1142 ? -10.398 9.323 -11.488 1.00 91.19 1142 TRP A C 1
ATOM 9226 O O . TRP A 1 1142 ? -11.289 10.178 -11.474 1.00 91.19 1142 TRP A O 1
ATOM 9236 N N . TYR A 1 1143 ? -10.632 8.055 -11.130 1.00 93.12 1143 TYR A N 1
ATOM 9237 C CA . TYR A 1 1143 ? -11.954 7.611 -10.691 1.00 93.12 1143 TYR A CA 1
ATOM 9238 C C . TYR A 1 1143 ? -12.451 8.349 -9.437 1.00 93.12 1143 TYR A C 1
ATOM 9240 O O . TYR A 1 1143 ? -13.628 8.693 -9.358 1.00 93.12 1143 TYR A O 1
ATOM 9248 N N . PHE A 1 1144 ? -11.565 8.659 -8.492 1.00 91.88 1144 PHE A N 1
ATOM 9249 C CA . PHE A 1 1144 ? -11.919 9.275 -7.213 1.00 91.88 1144 PHE A CA 1
ATOM 9250 C C . PHE A 1 1144 ? -12.088 10.791 -7.297 1.00 91.88 1144 PHE A C 1
ATOM 9252 O O . PHE A 1 1144 ? -13.071 11.308 -6.773 1.00 91.88 1144 PHE A O 1
ATOM 9259 N N . TYR A 1 1145 ? -11.176 11.513 -7.959 1.00 90.81 1145 TYR A N 1
ATOM 9260 C CA . TYR A 1 1145 ? -11.248 12.982 -8.008 1.00 90.81 1145 TYR A CA 1
ATOM 9261 C C . TYR A 1 1145 ? -12.095 13.522 -9.167 1.00 90.81 1145 TYR A C 1
ATOM 9263 O O . TYR A 1 1145 ? -12.496 14.682 -9.134 1.00 90.81 1145 TYR A O 1
ATOM 9271 N N . SER A 1 1146 ? -12.362 12.720 -10.205 1.00 90.56 1146 SER A N 1
ATOM 9272 C CA . SER A 1 1146 ? -13.076 13.185 -11.401 1.00 90.56 1146 SER A CA 1
ATOM 9273 C C . SER A 1 1146 ? -14.350 12.398 -11.684 1.00 90.56 1146 SER A C 1
ATOM 9275 O O . SER A 1 1146 ? -15.392 12.997 -11.950 1.00 90.56 1146 SER A O 1
ATOM 9277 N N . VAL A 1 1147 ? -14.304 11.065 -11.656 1.00 91.94 1147 VAL A N 1
ATOM 9278 C CA . VAL A 1 1147 ? -15.447 10.247 -12.095 1.00 91.94 1147 VAL A CA 1
ATOM 9279 C C . VAL A 1 1147 ? -16.547 10.182 -11.049 1.00 91.94 1147 VAL A C 1
ATOM 9281 O O . VAL A 1 1147 ? -17.680 10.531 -11.360 1.00 91.94 1147 VAL A O 1
ATOM 9284 N N . LEU A 1 1148 ? -16.237 9.766 -9.819 1.00 93.31 1148 LEU A N 1
ATOM 9285 C CA . LEU A 1 1148 ? -17.222 9.663 -8.741 1.00 93.31 1148 LEU A CA 1
ATOM 9286 C C . LEU A 1 1148 ? -17.910 11.011 -8.445 1.00 93.31 1148 LEU A C 1
ATOM 9288 O O . LEU A 1 1148 ? -19.139 11.010 -8.347 1.00 93.31 1148 LEU A O 1
ATOM 9292 N N . PRO A 1 1149 ? -17.200 12.161 -8.397 1.00 92.94 1149 PRO A N 1
ATOM 9293 C CA . PRO A 1 1149 ? -17.842 13.468 -8.260 1.00 92.94 1149 PRO A CA 1
ATOM 9294 C C . PRO A 1 1149 ? -18.781 13.810 -9.420 1.00 92.94 1149 PRO A C 1
ATOM 9296 O O . PRO A 1 1149 ? -19.864 14.331 -9.182 1.00 92.94 1149 PRO A O 1
ATOM 9299 N N . ARG A 1 1150 ? -18.433 13.477 -10.672 1.00 91.31 1150 ARG A N 1
ATOM 9300 C CA . ARG A 1 1150 ? -19.330 13.695 -11.825 1.00 91.31 1150 ARG A CA 1
ATOM 9301 C C . ARG A 1 1150 ? -20.529 12.745 -11.827 1.00 91.31 1150 ARG A C 1
ATOM 9303 O O . ARG A 1 1150 ? -21.627 13.147 -12.200 1.00 91.31 1150 ARG A O 1
ATOM 9310 N N . ALA A 1 1151 ? -20.326 11.494 -11.422 1.00 92.62 1151 ALA A N 1
ATOM 9311 C CA . ALA A 1 1151 ? -21.352 10.458 -11.429 1.00 92.62 1151 ALA A CA 1
ATOM 9312 C C . ALA A 1 1151 ? -22.394 10.653 -10.322 1.00 92.62 1151 ALA A C 1
ATOM 9314 O O . ALA A 1 1151 ? -23.591 10.579 -10.591 1.00 92.62 1151 ALA A O 1
ATOM 9315 N N . LEU A 1 1152 ? -21.933 10.908 -9.094 1.00 93.81 1152 LEU A N 1
ATOM 9316 C CA . LEU A 1 1152 ? -22.774 10.987 -7.898 1.00 93.81 1152 LEU A CA 1
ATOM 9317 C C . LEU A 1 1152 ? -23.110 12.430 -7.494 1.00 93.81 1152 LEU A C 1
ATOM 9319 O O . LEU A 1 1152 ? -24.022 12.637 -6.695 1.00 93.81 1152 LEU A O 1
ATOM 9323 N N . ILE A 1 1153 ? -22.413 13.427 -8.053 1.00 92.69 1153 ILE A N 1
ATOM 9324 C CA . ILE A 1 1153 ? -22.655 14.860 -7.835 1.00 92.69 1153 ILE A CA 1
ATOM 9325 C C . ILE A 1 1153 ? -22.658 15.161 -6.327 1.00 92.69 1153 ILE A C 1
ATOM 9327 O O . ILE A 1 1153 ? -21.692 14.849 -5.628 1.00 92.69 1153 ILE A O 1
ATOM 9331 N N . THR A 1 1154 ? -23.743 15.714 -5.782 1.00 91.00 1154 THR A N 1
ATOM 9332 C CA . THR A 1 1154 ? -23.818 16.051 -4.357 1.00 91.00 1154 THR A CA 1
ATOM 9333 C C . THR A 1 1154 ? -24.104 14.825 -3.482 1.00 91.00 1154 THR A C 1
ATOM 9335 O O . THR A 1 1154 ? -23.881 14.874 -2.275 1.00 91.00 1154 THR A O 1
ATOM 9338 N N . SER A 1 1155 ? -24.512 13.689 -4.068 1.00 94.00 1155 SER A N 1
ATOM 9339 C CA . SER A 1 1155 ? -24.776 12.445 -3.327 1.00 94.00 1155 SER A CA 1
ATOM 9340 C C . SER A 1 1155 ? -23.490 11.822 -2.789 1.00 94.00 1155 SER A C 1
ATOM 9342 O O . SER A 1 1155 ? -23.541 11.113 -1.787 1.00 94.00 1155 SER A O 1
ATOM 9344 N N . LEU A 1 1156 ? -22.335 12.117 -3.405 1.00 93.00 1156 LEU A N 1
ATOM 9345 C CA . LEU A 1 1156 ? -21.030 11.610 -2.973 1.00 93.00 1156 LEU A CA 1
ATOM 9346 C C . LEU A 1 1156 ? -20.730 11.965 -1.508 1.00 93.00 1156 LEU A C 1
ATOM 9348 O O . LEU A 1 1156 ? -20.223 11.128 -0.767 1.00 93.00 1156 LEU A O 1
ATOM 9352 N N . ILE A 1 1157 ? -21.112 13.171 -1.073 1.00 91.94 1157 ILE A N 1
ATOM 9353 C CA . ILE A 1 1157 ? -20.909 13.661 0.302 1.00 91.94 1157 ILE A CA 1
ATOM 9354 C C . ILE A 1 1157 ? -21.692 12.808 1.315 1.00 91.94 1157 ILE A C 1
ATOM 9356 O O . ILE A 1 1157 ? -21.266 12.626 2.454 1.00 91.94 1157 ILE A O 1
ATOM 9360 N N . PHE A 1 1158 ? -22.829 12.243 0.904 1.00 93.00 1158 PHE A N 1
ATOM 9361 C CA . PHE A 1 1158 ? -23.703 11.460 1.778 1.00 93.00 1158 PHE A CA 1
ATOM 9362 C C . PHE A 1 1158 ? -23.338 9.978 1.849 1.00 93.00 1158 PHE A C 1
ATOM 9364 O O . PHE A 1 1158 ? -23.789 9.302 2.771 1.00 93.00 1158 PHE A O 1
ATOM 9371 N N . VAL A 1 1159 ? -22.502 9.471 0.939 1.00 92.12 1159 VAL A N 1
ATOM 9372 C CA . VAL A 1 1159 ? -22.026 8.078 0.959 1.00 92.12 1159 VAL A CA 1
ATOM 9373 C C . VAL A 1 1159 ? -21.345 7.715 2.291 1.00 92.12 1159 VAL A C 1
ATOM 9375 O O . VAL A 1 1159 ? -21.818 6.779 2.945 1.00 92.12 1159 VAL A O 1
ATOM 9378 N N . PRO A 1 1160 ? -20.299 8.432 2.761 1.00 90.94 1160 PRO A N 1
ATOM 9379 C CA . PRO A 1 1160 ? -19.650 8.095 4.029 1.00 90.94 1160 PRO A CA 1
ATOM 9380 C C . PRO A 1 1160 ? -20.599 8.255 5.222 1.00 90.94 1160 PRO A C 1
ATOM 9382 O O . PRO A 1 1160 ? -20.603 7.419 6.124 1.00 90.94 1160 PRO A O 1
ATOM 9385 N N . LEU A 1 1161 ? -21.463 9.276 5.211 1.00 91.25 1161 LEU A N 1
ATOM 9386 C CA . LEU A 1 1161 ? -22.446 9.499 6.275 1.00 91.25 1161 LEU A CA 1
ATOM 9387 C C . LEU A 1 1161 ? -23.465 8.353 6.356 1.00 91.25 1161 LEU A C 1
ATOM 9389 O O . LEU A 1 1161 ? -23.786 7.882 7.446 1.00 91.25 1161 LEU A O 1
ATOM 9393 N N . GLY A 1 1162 ? -23.935 7.861 5.210 1.00 87.25 1162 GLY A N 1
ATOM 9394 C CA . GLY A 1 1162 ? -24.821 6.704 5.119 1.00 87.25 1162 GLY A CA 1
ATOM 9395 C C . GLY A 1 1162 ? -24.185 5.425 5.651 1.00 87.25 1162 GLY A C 1
ATOM 9396 O O . GLY A 1 1162 ? -24.825 4.689 6.400 1.00 87.25 1162 GLY A O 1
ATOM 9397 N N . MET A 1 1163 ? -22.908 5.192 5.336 1.00 86.50 1163 MET A N 1
ATOM 9398 C CA . MET A 1 1163 ? -22.151 4.049 5.858 1.00 86.50 1163 MET A CA 1
ATOM 9399 C C . MET A 1 1163 ? -21.944 4.113 7.375 1.00 86.50 1163 MET A C 1
ATOM 9401 O O . MET A 1 1163 ? -22.038 3.088 8.048 1.00 86.50 1163 MET A O 1
ATOM 9405 N N . ILE A 1 1164 ? -21.681 5.302 7.929 1.00 87.00 1164 ILE A N 1
ATOM 9406 C CA . ILE A 1 1164 ? -21.537 5.493 9.381 1.00 87.00 1164 ILE A CA 1
ATOM 9407 C C . ILE A 1 1164 ? -22.856 5.187 10.097 1.00 87.00 1164 ILE A C 1
ATOM 9409 O O . ILE A 1 1164 ? -22.850 4.529 11.140 1.00 87.00 1164 ILE A O 1
ATOM 9413 N N . ILE A 1 1165 ? -23.979 5.647 9.535 1.00 80.94 1165 ILE A N 1
ATOM 9414 C CA . ILE A 1 1165 ? -25.315 5.412 10.095 1.00 80.94 1165 ILE A CA 1
ATOM 9415 C C . ILE A 1 1165 ? -25.693 3.932 10.014 1.00 80.94 1165 ILE A C 1
ATOM 9417 O O . ILE A 1 1165 ? -26.184 3.375 10.995 1.00 80.94 1165 ILE A O 1
ATOM 9421 N N . GLU A 1 1166 ? -25.482 3.297 8.861 1.00 85.62 1166 GLU A N 1
ATOM 9422 C CA . GLU A 1 1166 ? -25.863 1.910 8.618 1.00 85.62 1166 GLU A CA 1
ATOM 9423 C C . GLU A 1 1166 ? -24.634 1.043 8.366 1.00 85.62 1166 GLU A C 1
ATOM 9425 O O . GLU A 1 1166 ? -24.214 0.802 7.231 1.00 85.62 1166 GLU A O 1
ATOM 9430 N N . ARG A 1 1167 ? -24.081 0.510 9.460 1.00 80.38 1167 ARG A N 1
ATOM 9431 C CA . ARG A 1 1167 ? -22.876 -0.322 9.405 1.00 80.38 1167 ARG A CA 1
ATOM 9432 C C . ARG A 1 1167 ? -23.059 -1.590 8.566 1.00 80.38 1167 ARG A C 1
ATOM 9434 O O . ARG A 1 1167 ? -22.075 -2.121 8.055 1.00 80.38 1167 ARG A O 1
ATOM 9441 N N . ARG A 1 1168 ? -24.296 -2.062 8.352 1.00 78.62 1168 ARG A N 1
ATOM 9442 C CA . ARG A 1 1168 ? -24.574 -3.200 7.457 1.00 78.62 1168 ARG A CA 1
ATOM 9443 C C . ARG A 1 1168 ? -24.211 -2.915 5.999 1.00 78.62 1168 ARG A C 1
ATOM 9445 O O . ARG A 1 1168 ? -24.072 -3.867 5.240 1.00 78.62 1168 ARG A O 1
ATOM 9452 N N . LEU A 1 1169 ? -24.041 -1.653 5.596 1.00 81.81 1169 LEU A N 1
ATOM 9453 C CA . LEU A 1 1169 ? -23.608 -1.314 4.241 1.00 81.81 1169 LEU A CA 1
ATOM 9454 C C . LEU A 1 1169 ? -22.139 -1.624 3.972 1.00 81.81 1169 LEU A C 1
ATOM 9456 O O . LEU A 1 1169 ? -21.793 -1.835 2.814 1.00 81.81 1169 LEU A O 1
ATOM 9460 N N . PHE A 1 1170 ? -21.283 -1.699 4.999 1.00 78.88 1170 PHE A N 1
ATOM 9461 C CA . PHE A 1 1170 ? -19.849 -1.930 4.795 1.00 78.88 1170 PHE A CA 1
ATOM 9462 C C . PHE A 1 1170 ? -19.572 -3.214 4.009 1.00 78.88 1170 PHE A C 1
ATOM 9464 O O . PHE A 1 1170 ? -18.732 -3.195 3.117 1.00 78.88 1170 PHE A O 1
ATOM 9471 N N . LYS A 1 1171 ? -20.328 -4.294 4.252 1.00 75.44 1171 LYS A N 1
ATOM 9472 C CA . LYS A 1 1171 ? -20.177 -5.551 3.497 1.00 75.44 1171 LYS A CA 1
ATOM 9473 C C . LYS A 1 1171 ? -20.504 -5.432 2.003 1.00 75.44 1171 LYS A C 1
ATOM 9475 O O . LYS A 1 1171 ? -20.040 -6.263 1.238 1.00 75.44 1171 LYS A O 1
ATOM 9480 N N . TYR A 1 1172 ? -21.272 -4.421 1.594 1.00 83.12 1172 TYR A N 1
ATOM 9481 C CA . TYR A 1 1172 ? -21.634 -4.181 0.193 1.00 83.12 1172 TYR A CA 1
ATOM 9482 C C . TYR A 1 1172 ? -20.761 -3.103 -0.450 1.00 83.12 1172 TYR A C 1
ATOM 9484 O O . TYR A 1 1172 ? -20.323 -3.247 -1.587 1.00 83.12 1172 TYR A O 1
ATOM 9492 N N . VAL A 1 1173 ? -20.486 -2.022 0.284 1.00 84.25 1173 VAL A N 1
ATOM 9493 C CA . VAL A 1 1173 ? -19.697 -0.895 -0.220 1.00 84.25 1173 VAL A CA 1
ATOM 9494 C C . VAL A 1 1173 ? -18.214 -1.250 -0.299 1.00 84.25 1173 VAL A C 1
ATOM 9496 O O . VAL A 1 1173 ? -17.558 -0.842 -1.250 1.00 84.25 1173 VAL A O 1
ATOM 9499 N N . LEU A 1 1174 ? -17.675 -2.033 0.644 1.00 77.31 1174 LEU A N 1
ATOM 9500 C CA . LEU A 1 1174 ? -16.245 -2.345 0.665 1.00 77.31 1174 LEU A CA 1
ATOM 9501 C C . LEU A 1 1174 ? -15.788 -3.110 -0.594 1.00 77.31 1174 LEU A C 1
ATOM 9503 O O . LEU A 1 1174 ? -14.863 -2.618 -1.236 1.00 77.31 1174 LEU A O 1
ATOM 9507 N N . PRO A 1 1175 ? -16.455 -4.198 -1.041 1.00 77.94 1175 PRO A N 1
ATOM 9508 C CA . PRO A 1 1175 ? -16.106 -4.858 -2.305 1.00 77.94 1175 PRO A CA 1
ATOM 9509 C C . PRO A 1 1175 ? -16.193 -3.931 -3.524 1.00 77.94 1175 PRO A C 1
ATOM 9511 O O . PRO A 1 1175 ? -15.398 -4.036 -4.452 1.00 77.94 1175 PRO A O 1
ATOM 9514 N N . ILE A 1 1176 ? -17.120 -2.974 -3.506 1.00 86.00 1176 ILE A N 1
ATOM 9515 C CA . ILE A 1 1176 ? -17.302 -2.003 -4.588 1.00 86.00 1176 ILE A CA 1
ATOM 9516 C C . ILE A 1 1176 ? -16.185 -0.961 -4.619 1.00 86.00 1176 ILE A C 1
ATOM 9518 O O . ILE A 1 1176 ? -15.688 -0.624 -5.692 1.00 86.00 1176 ILE A O 1
ATOM 9522 N N . ILE A 1 1177 ? -15.757 -0.462 -3.460 1.00 84.69 1177 ILE A N 1
ATOM 9523 C CA . ILE A 1 1177 ? -14.597 0.428 -3.377 1.00 84.69 1177 ILE A CA 1
ATOM 9524 C C . ILE A 1 1177 ? -13.333 -0.326 -3.799 1.00 84.69 1177 ILE A C 1
ATOM 9526 O O . ILE A 1 1177 ? -12.558 0.205 -4.591 1.00 84.69 1177 ILE A O 1
ATOM 9530 N N . SER A 1 1178 ? -13.162 -1.578 -3.363 1.00 77.69 1178 SER A N 1
ATOM 9531 C CA . SER A 1 1178 ? -12.073 -2.445 -3.825 1.00 77.69 1178 SER A CA 1
ATOM 9532 C C . SER A 1 1178 ? -12.089 -2.622 -5.345 1.0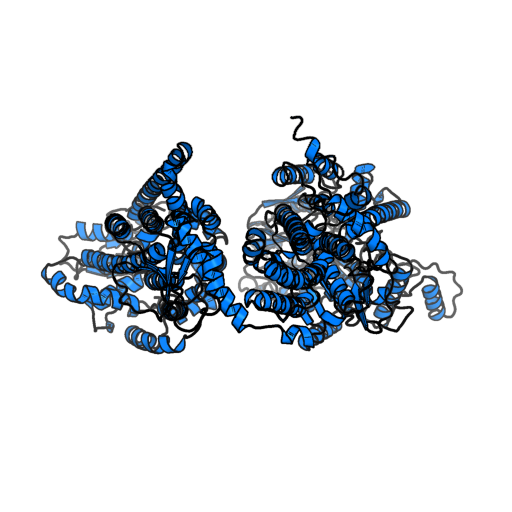0 77.69 1178 SER A C 1
ATOM 9534 O O . SER A 1 1178 ? -11.049 -2.472 -5.977 1.00 77.69 1178 SER A O 1
ATOM 9536 N N . TYR A 1 1179 ? -13.259 -2.839 -5.950 1.00 83.06 1179 TYR A N 1
ATOM 9537 C CA . TYR A 1 1179 ? -13.413 -2.907 -7.404 1.00 83.06 1179 TYR A CA 1
ATOM 9538 C C . TYR A 1 1179 ? -12.945 -1.620 -8.107 1.00 83.06 1179 TYR A C 1
ATOM 9540 O O . TYR A 1 1179 ? -12.192 -1.698 -9.075 1.00 83.06 1179 TYR A O 1
ATOM 9548 N N . ILE A 1 1180 ? -13.313 -0.434 -7.600 1.00 87.81 1180 ILE A N 1
ATOM 9549 C CA . ILE A 1 1180 ? -12.860 0.855 -8.163 1.00 87.81 1180 ILE A CA 1
ATOM 9550 C C . ILE A 1 1180 ? -11.339 1.004 -8.033 1.00 87.81 1180 ILE A C 1
ATOM 9552 O O . ILE A 1 1180 ? -10.688 1.467 -8.970 1.00 87.81 1180 ILE A O 1
ATOM 9556 N N . ILE A 1 1181 ? -10.759 0.601 -6.898 1.00 85.44 1181 ILE A N 1
ATOM 9557 C CA . ILE A 1 1181 ? -9.305 0.637 -6.672 1.00 85.44 1181 ILE A CA 1
ATOM 9558 C C . ILE A 1 1181 ? -8.587 -0.285 -7.661 1.00 85.44 1181 ILE A C 1
ATOM 9560 O O . ILE A 1 1181 ? -7.632 0.144 -8.301 1.00 85.44 1181 ILE A O 1
ATOM 9564 N N . LEU A 1 1182 ? -9.065 -1.518 -7.839 1.00 79.19 1182 LEU A N 1
ATOM 9565 C CA . LEU A 1 1182 ? -8.477 -2.466 -8.788 1.00 79.19 1182 LEU A CA 1
ATOM 9566 C C . LEU A 1 1182 ? -8.547 -1.929 -10.222 1.00 79.19 1182 LEU A C 1
ATOM 9568 O O . LEU A 1 1182 ? -7.542 -1.911 -10.927 1.00 79.19 1182 LEU A O 1
ATOM 9572 N N . TYR A 1 1183 ? -9.695 -1.379 -10.623 1.00 82.19 1183 TYR A N 1
ATOM 9573 C CA . TYR A 1 1183 ? -9.845 -0.729 -11.926 1.00 82.19 1183 TYR A CA 1
ATOM 9574 C C . TYR A 1 1183 ? -8.975 0.520 -12.100 1.00 82.19 1183 TYR A C 1
ATOM 9576 O O . TYR A 1 1183 ? -8.643 0.890 -13.226 1.00 82.19 1183 TYR A O 1
ATOM 9584 N N . SER A 1 1184 ? -8.591 1.183 -11.007 1.00 86.12 1184 SER A N 1
ATOM 9585 C CA . SER A 1 1184 ? -7.739 2.377 -11.041 1.00 86.12 1184 SER A CA 1
ATOM 9586 C C . SER A 1 1184 ? -6.306 2.072 -11.494 1.00 86.12 1184 SER A C 1
ATOM 9588 O O . SER A 1 1184 ? -5.621 2.981 -11.968 1.00 86.12 1184 SER A O 1
ATOM 9590 N N . PHE A 1 1185 ? -5.870 0.808 -11.430 1.00 82.50 1185 PHE A N 1
ATOM 9591 C CA . PHE A 1 1185 ? -4.575 0.376 -11.965 1.00 82.50 1185 PHE A CA 1
ATOM 9592 C C . PHE A 1 1185 ? -4.525 0.337 -13.494 1.00 82.50 1185 PHE A C 1
ATOM 9594 O O . PHE A 1 1185 ? -3.436 0.435 -14.056 1.00 82.50 1185 PHE A O 1
ATOM 9601 N N . LEU A 1 1186 ? -5.668 0.233 -14.182 1.00 79.50 1186 LEU A N 1
ATOM 9602 C CA . LEU A 1 1186 ? -5.669 0.182 -15.643 1.00 79.50 1186 LEU A CA 1
ATOM 9603 C C . LEU A 1 1186 ? -5.199 1.522 -16.230 1.00 79.50 1186 LEU A C 1
ATOM 9605 O O . LEU A 1 1186 ? -5.663 2.573 -15.777 1.00 79.50 1186 LEU A O 1
ATOM 9609 N N . PRO A 1 1187 ? -4.306 1.523 -17.238 1.00 76.62 1187 PRO A N 1
ATOM 9610 C CA . PRO A 1 1187 ? -3.828 2.756 -17.858 1.00 76.62 1187 PRO A CA 1
ATOM 9611 C C . PRO A 1 1187 ? -4.989 3.545 -18.475 1.00 76.62 1187 PRO A C 1
ATOM 9613 O O . PRO A 1 1187 ? -5.152 4.733 -18.185 1.00 76.62 1187 PRO A O 1
ATOM 9616 N N . HIS A 1 1188 ? -5.848 2.862 -19.232 1.00 81.38 1188 HIS A N 1
ATOM 9617 C CA . HIS A 1 1188 ? -7.060 3.430 -19.806 1.00 81.38 1188 HIS A CA 1
ATOM 9618 C C . HIS A 1 1188 ? -8.250 3.320 -18.846 1.00 81.38 1188 HIS A C 1
ATOM 9620 O O . HIS A 1 1188 ? -8.482 2.274 -18.234 1.00 81.38 1188 HIS A O 1
ATOM 9626 N N . LYS A 1 1189 ? -9.006 4.413 -18.690 1.00 86.81 1189 LYS A N 1
ATOM 9627 C CA . LYS A 1 1189 ? -10.095 4.529 -17.711 1.00 86.81 1189 LYS A CA 1
ATOM 9628 C C . LYS A 1 1189 ? -11.300 5.228 -18.314 1.00 86.81 1189 LYS A C 1
ATOM 9630 O O . LYS A 1 1189 ? -11.165 6.252 -18.975 1.00 86.81 1189 LYS A O 1
ATOM 9635 N N . GLU A 1 1190 ? -12.489 4.740 -17.981 1.00 87.06 1190 GLU A N 1
ATOM 9636 C CA . GLU A 1 1190 ? -13.744 5.346 -18.406 1.00 87.06 1190 GLU A CA 1
ATOM 9637 C C . GLU A 1 1190 ? -14.826 5.213 -17.342 1.00 87.06 1190 GLU A C 1
ATOM 9639 O O . GLU A 1 1190 ? -14.940 4.198 -16.658 1.00 87.06 1190 GLU A O 1
ATOM 9644 N N . LEU A 1 1191 ? -15.702 6.215 -17.257 1.00 89.06 1191 LEU A N 1
ATOM 9645 C CA . LEU A 1 1191 ? -16.789 6.234 -16.278 1.00 89.06 1191 LEU A CA 1
ATOM 9646 C C . LEU A 1 1191 ? -17.707 5.005 -16.393 1.00 89.06 1191 LEU A C 1
ATOM 9648 O O . LEU A 1 1191 ? -18.112 4.448 -15.372 1.00 89.06 1191 LEU A O 1
ATOM 9652 N N . ARG A 1 1192 ? -17.992 4.537 -17.617 1.00 88.75 1192 ARG A N 1
ATOM 9653 C CA . ARG A 1 1192 ? -18.867 3.375 -17.853 1.00 88.75 1192 ARG A CA 1
ATOM 9654 C C . ARG A 1 1192 ? -18.334 2.069 -17.256 1.00 88.75 1192 ARG A C 1
ATOM 9656 O O . ARG A 1 1192 ? -19.129 1.187 -16.949 1.00 88.75 1192 ARG A O 1
ATOM 9663 N N . PHE A 1 1193 ? -17.021 1.942 -17.048 1.00 88.81 1193 PHE A N 1
ATOM 9664 C CA . PHE A 1 1193 ? -16.425 0.731 -16.474 1.00 88.81 1193 PHE A CA 1
ATOM 9665 C C . PHE A 1 1193 ? -16.778 0.547 -14.996 1.00 88.81 1193 PHE A C 1
ATOM 9667 O O . PHE A 1 1193 ? -16.819 -0.579 -14.506 1.00 88.81 1193 PHE A O 1
ATOM 9674 N N . ILE A 1 1194 ? -17.112 1.635 -14.295 1.00 90.81 1194 ILE A N 1
ATOM 9675 C CA . ILE A 1 1194 ? -17.507 1.593 -12.883 1.00 90.81 1194 ILE A CA 1
ATOM 9676 C C . ILE A 1 1194 ? -19.000 1.845 -12.656 1.00 90.81 1194 ILE A C 1
ATOM 9678 O O . ILE A 1 1194 ? -19.421 2.035 -11.516 1.00 90.81 1194 ILE A O 1
ATOM 9682 N N . ILE A 1 1195 ? -19.835 1.807 -13.699 1.00 93.19 1195 ILE A N 1
ATOM 9683 C CA . ILE A 1 1195 ? -21.279 2.071 -13.572 1.00 93.19 1195 ILE A CA 1
ATOM 9684 C C . ILE A 1 1195 ? -21.990 1.111 -12.602 1.00 93.19 1195 ILE A C 1
ATOM 9686 O O . ILE A 1 1195 ? -22.935 1.498 -11.915 1.00 93.19 1195 ILE A O 1
ATOM 9690 N N . TYR A 1 1196 ? -21.483 -0.119 -12.477 1.00 92.00 1196 TYR A N 1
ATOM 9691 C CA . TYR A 1 1196 ? -21.955 -1.162 -11.557 1.00 92.00 1196 TYR A CA 1
ATOM 9692 C C . TYR A 1 1196 ? -21.942 -0.733 -10.086 1.00 92.00 1196 TYR A C 1
ATOM 9694 O O . TYR A 1 1196 ? -22.646 -1.303 -9.255 1.00 92.00 1196 TYR A O 1
ATOM 9702 N N . THR A 1 1197 ? -21.127 0.265 -9.754 1.00 92.62 1197 THR A N 1
ATOM 9703 C CA . THR A 1 1197 ? -20.906 0.729 -8.382 1.00 92.62 1197 THR A CA 1
ATOM 9704 C C . THR A 1 1197 ? -21.971 1.723 -7.920 1.00 92.62 1197 THR A C 1
ATOM 9706 O O . THR A 1 1197 ? -22.292 1.789 -6.731 1.00 92.62 1197 THR A O 1
ATOM 9709 N N . PHE A 1 1198 ? -22.574 2.467 -8.854 1.00 94.50 1198 PHE A N 1
ATOM 9710 C CA . PHE A 1 1198 ? -23.461 3.588 -8.540 1.00 94.50 1198 PHE A CA 1
ATOM 9711 C C . PHE A 1 1198 ? -24.712 3.184 -7.745 1.00 94.50 1198 PHE A C 1
ATOM 9713 O O . PHE A 1 1198 ? -25.027 3.897 -6.794 1.00 94.50 1198 PHE A O 1
ATOM 9720 N N . PRO A 1 1199 ? -25.408 2.058 -8.023 1.00 95.00 1199 PRO A N 1
ATOM 9721 C CA . PRO A 1 1199 ? -26.595 1.666 -7.256 1.00 95.00 1199 PRO A CA 1
ATOM 9722 C C . PRO A 1 1199 ? -26.348 1.506 -5.750 1.00 95.00 1199 PRO A C 1
ATOM 9724 O O . PRO A 1 1199 ? -27.167 1.946 -4.946 1.00 95.00 1199 PRO A O 1
ATOM 9727 N N . ILE A 1 1200 ? -25.215 0.919 -5.353 1.00 93.75 1200 ILE A N 1
ATOM 9728 C CA . ILE A 1 1200 ? -24.890 0.682 -3.937 1.00 93.75 1200 ILE A CA 1
ATOM 9729 C C . ILE A 1 1200 ? -24.308 1.937 -3.276 1.00 93.75 1200 ILE A C 1
ATOM 9731 O O . ILE A 1 1200 ? -24.628 2.221 -2.121 1.00 93.75 1200 ILE A O 1
ATOM 9735 N N . LEU A 1 1201 ? -23.518 2.741 -3.997 1.00 94.81 1201 LEU A N 1
ATOM 9736 C CA . LEU A 1 1201 ? -23.074 4.043 -3.482 1.00 94.81 1201 LEU A CA 1
ATOM 9737 C C . LEU A 1 1201 ? -24.275 4.982 -3.261 1.00 94.81 1201 LEU A C 1
ATOM 9739 O O . LEU A 1 1201 ? -24.401 5.596 -2.202 1.00 94.81 1201 LEU A O 1
ATOM 9743 N N . ASN A 1 1202 ? -25.225 5.011 -4.197 1.00 96.38 1202 ASN A N 1
ATOM 9744 C CA . ASN A 1 1202 ? -26.481 5.741 -4.033 1.00 96.38 1202 ASN A CA 1
ATOM 9745 C C . ASN A 1 1202 ? -27.366 5.165 -2.929 1.00 96.38 1202 ASN A C 1
ATOM 9747 O O . ASN A 1 1202 ? -28.066 5.930 -2.273 1.00 96.38 1202 ASN A O 1
ATOM 9751 N N . LEU A 1 1203 ? -27.331 3.852 -2.676 1.00 95.62 1203 LEU A N 1
ATOM 9752 C CA . LEU A 1 1203 ? -28.026 3.250 -1.536 1.00 95.62 1203 LEU A CA 1
ATOM 9753 C C . LEU A 1 1203 ? -27.501 3.811 -0.205 1.00 95.62 1203 LEU A C 1
ATOM 9755 O O . LEU A 1 1203 ? -28.299 4.119 0.680 1.00 95.62 1203 LEU A O 1
ATOM 9759 N N . ALA A 1 1204 ? -26.187 4.010 -0.073 1.00 93.44 1204 ALA A N 1
ATOM 9760 C CA . ALA A 1 1204 ? -25.612 4.650 1.109 1.00 93.44 1204 ALA A CA 1
ATOM 9761 C C . ALA A 1 1204 ? -26.131 6.085 1.290 1.00 93.44 1204 ALA A C 1
ATOM 9763 O O . ALA A 1 1204 ? -26.653 6.424 2.355 1.00 93.44 1204 ALA A O 1
ATOM 9764 N N . ALA A 1 1205 ? -26.086 6.898 0.231 1.00 94.19 1205 ALA A N 1
ATOM 9765 C CA . ALA A 1 1205 ? -26.650 8.247 0.254 1.00 94.19 1205 ALA A CA 1
ATOM 9766 C C . ALA A 1 1205 ? -28.163 8.244 0.568 1.00 94.19 1205 ALA A C 1
ATOM 9768 O O . ALA A 1 1205 ? -28.641 9.053 1.364 1.00 94.19 1205 ALA A O 1
ATOM 9769 N N . ALA A 1 1206 ? -28.914 7.289 0.015 1.00 94.69 1206 ALA A N 1
ATOM 9770 C CA . ALA A 1 1206 ? -30.351 7.153 0.224 1.00 94.69 1206 ALA A CA 1
ATOM 9771 C C . ALA A 1 1206 ? -30.717 6.851 1.680 1.00 94.69 1206 ALA A C 1
ATOM 9773 O O . ALA A 1 1206 ? -31.689 7.411 2.184 1.00 94.69 1206 ALA A O 1
ATOM 9774 N N . ILE A 1 1207 ? -29.940 6.013 2.375 1.00 92.94 1207 ILE A N 1
ATOM 9775 C CA . ILE A 1 1207 ? -30.154 5.725 3.802 1.00 92.94 1207 ILE A CA 1
ATOM 9776 C C . ILE A 1 1207 ? -29.970 6.989 4.643 1.00 92.94 1207 ILE A C 1
ATOM 9778 O O . ILE A 1 1207 ? -30.784 7.264 5.530 1.00 92.94 1207 ILE A O 1
ATOM 9782 N N . PHE A 1 1208 ? -28.939 7.786 4.349 1.00 92.69 1208 PHE A N 1
ATOM 9783 C CA . PHE A 1 1208 ? -28.716 9.062 5.026 1.00 92.69 1208 PHE A CA 1
ATOM 9784 C C . PHE A 1 1208 ? -29.907 10.015 4.829 1.00 92.69 1208 PHE A C 1
ATOM 9786 O O . PHE A 1 1208 ? -30.485 10.500 5.809 1.00 92.69 1208 PHE A O 1
ATOM 9793 N N . CYS A 1 1209 ? -30.343 10.210 3.580 1.00 91.62 1209 CYS A N 1
ATOM 9794 C CA . CYS A 1 1209 ? -31.507 11.036 3.252 1.00 91.62 1209 CYS A CA 1
ATOM 9795 C C . CYS A 1 1209 ? -32.792 10.526 3.924 1.00 91.62 1209 CYS A C 1
ATOM 9797 O O . CYS A 1 1209 ? -33.524 11.311 4.530 1.00 91.62 1209 CYS A O 1
ATOM 9799 N N . ALA A 1 1210 ? -33.039 9.214 3.892 1.00 88.12 1210 ALA A N 1
ATOM 9800 C CA . ALA A 1 1210 ? -34.195 8.593 4.529 1.00 88.12 1210 ALA A CA 1
ATOM 9801 C C . ALA A 1 1210 ? -34.197 8.819 6.043 1.00 88.12 1210 ALA A C 1
ATOM 9803 O O . ALA A 1 1210 ? -35.222 9.193 6.617 1.00 88.12 1210 ALA A O 1
ATOM 9804 N N . ARG A 1 1211 ? -33.045 8.665 6.704 1.00 86.31 1211 ARG A N 1
ATOM 9805 C CA . ARG A 1 1211 ? -32.937 8.852 8.154 1.00 86.31 1211 ARG A CA 1
ATOM 9806 C C . ARG A 1 1211 ? -33.168 10.304 8.567 1.00 86.31 1211 ARG A C 1
ATOM 9808 O O . ARG A 1 1211 ? -33.829 10.532 9.585 1.00 86.31 1211 ARG A O 1
ATOM 9815 N N . LEU A 1 1212 ? -32.663 11.271 7.798 1.00 86.19 1212 LEU A N 1
ATOM 9816 C CA . LEU A 1 1212 ? -32.953 12.693 8.012 1.00 86.19 1212 LEU A CA 1
ATOM 9817 C C . LEU A 1 1212 ? -34.441 12.989 7.818 1.00 86.19 1212 LEU A C 1
ATOM 9819 O O . LEU A 1 1212 ? -35.065 13.620 8.672 1.00 86.19 1212 LEU A O 1
ATOM 9823 N N . TRP A 1 1213 ? -35.027 12.468 6.741 1.00 84.62 1213 TRP A N 1
ATOM 9824 C CA . TRP A 1 1213 ? -36.427 12.691 6.404 1.00 84.62 1213 TRP A CA 1
ATOM 9825 C C . TRP A 1 1213 ? -37.390 12.126 7.448 1.00 84.62 1213 TRP A C 1
ATOM 9827 O O . TRP A 1 1213 ? -38.329 12.811 7.856 1.00 84.62 1213 TRP A O 1
ATOM 9837 N N . VAL A 1 1214 ? -37.154 10.899 7.920 1.00 79.12 1214 VAL A N 1
ATOM 9838 C CA . VAL A 1 1214 ? -37.980 10.251 8.953 1.00 79.12 1214 VAL A CA 1
ATOM 9839 C C . VAL A 1 1214 ? -37.909 11.018 10.279 1.00 79.12 1214 VAL A C 1
ATOM 9841 O O . VAL A 1 1214 ? -38.910 11.138 10.980 1.00 79.12 1214 VAL A O 1
ATOM 9844 N N . ASN A 1 1215 ? -36.755 11.598 10.620 1.00 79.94 1215 ASN A N 1
ATOM 9845 C CA . ASN A 1 1215 ? -36.561 12.312 11.886 1.00 79.94 1215 ASN A CA 1
ATOM 9846 C C . ASN A 1 1215 ? -36.891 13.817 11.838 1.00 79.94 1215 ASN A C 1
ATOM 9848 O O . ASN A 1 1215 ? -36.691 14.497 12.850 1.00 79.94 1215 ASN A O 1
ATOM 9852 N N . ARG A 1 1216 ? -37.400 14.344 10.714 1.00 78.69 1216 ARG A N 1
ATOM 9853 C CA . ARG A 1 1216 ? -37.595 15.792 10.496 1.00 78.69 1216 ARG A CA 1
ATOM 9854 C C . ARG A 1 1216 ? -38.519 16.470 11.513 1.00 78.69 1216 ARG A C 1
ATOM 9856 O O . ARG A 1 1216 ? -38.259 17.595 11.913 1.00 78.69 1216 ARG A O 1
ATOM 9863 N N . ASN A 1 1217 ? -39.547 15.768 11.993 1.00 77.38 1217 ASN A N 1
ATOM 9864 C CA . ASN A 1 1217 ? -40.557 16.333 12.898 1.00 77.38 1217 ASN A CA 1
ATOM 9865 C C . ASN A 1 1217 ? -40.149 16.309 14.383 1.00 77.38 1217 ASN A C 1
ATOM 9867 O O . ASN A 1 1217 ? -40.935 16.714 15.230 1.00 77.38 1217 ASN A O 1
ATOM 9871 N N . LYS A 1 1218 ? -38.953 15.810 14.732 1.00 76.44 1218 LYS A N 1
ATOM 9872 C CA . LYS A 1 1218 ? -38.547 15.674 16.145 1.00 76.44 1218 LYS A CA 1
ATOM 9873 C C . LYS A 1 1218 ? -38.103 16.994 16.790 1.00 76.44 1218 LYS A C 1
ATOM 9875 O O . LYS A 1 1218 ? -38.220 17.126 17.999 1.00 76.44 1218 LYS A O 1
ATOM 9880 N N . ASN A 1 1219 ? -37.541 17.927 16.018 1.00 78.69 1219 ASN A N 1
ATOM 9881 C CA . ASN A 1 1219 ? -37.118 19.256 16.483 1.00 78.69 1219 ASN A CA 1
ATOM 9882 C C . ASN A 1 1219 ? -36.955 20.201 15.275 1.00 78.69 1219 ASN A C 1
ATOM 9884 O O . ASN A 1 1219 ? -36.596 19.739 14.190 1.00 78.69 1219 ASN A O 1
ATOM 9888 N N . TRP A 1 1220 ? -37.137 21.510 15.466 1.00 83.31 1220 TRP A N 1
ATOM 9889 C CA . TRP A 1 1220 ? -37.035 22.535 14.421 1.00 83.31 1220 TRP A CA 1
ATOM 9890 C C . TRP A 1 1220 ? -35.677 22.513 13.693 1.00 83.31 1220 TRP A C 1
ATOM 9892 O O . TRP A 1 1220 ? -35.627 22.604 12.470 1.00 83.31 1220 TRP A O 1
ATOM 9902 N N . PHE A 1 1221 ? -34.574 22.286 14.415 1.00 81.62 1221 PHE A N 1
ATOM 9903 C CA . PHE A 1 1221 ? -33.240 22.187 13.813 1.00 81.62 1221 PHE A CA 1
ATOM 9904 C C . PHE A 1 1221 ? -33.124 20.993 12.848 1.00 81.62 1221 PHE A C 1
ATOM 9906 O O . PHE A 1 1221 ? -32.533 21.096 11.777 1.00 81.62 1221 PHE A O 1
ATOM 9913 N N . ARG A 1 1222 ? -33.750 19.854 13.181 1.00 81.12 1222 ARG A N 1
ATOM 9914 C CA . ARG A 1 1222 ? -33.795 18.678 12.292 1.00 81.12 1222 ARG A CA 1
ATOM 9915 C C . ARG A 1 1222 ? -34.705 18.902 11.092 1.00 81.12 1222 ARG A C 1
ATOM 9917 O O . ARG A 1 1222 ? -34.406 18.388 10.018 1.00 81.12 1222 ARG A O 1
ATOM 9924 N N . TYR A 1 1223 ? -35.778 19.672 11.259 1.00 81.88 1223 TYR A N 1
ATOM 9925 C CA . TYR A 1 1223 ? -36.602 20.117 10.142 1.00 81.88 1223 TYR A CA 1
ATOM 9926 C C . TYR A 1 1223 ? -35.776 20.960 9.161 1.00 81.88 1223 TYR A C 1
ATOM 9928 O O . TYR A 1 1223 ? -35.768 20.664 7.967 1.00 81.88 1223 TYR A O 1
ATOM 9936 N N . LEU A 1 1224 ? -34.986 21.917 9.660 1.00 85.25 1224 LEU A N 1
ATOM 9937 C CA . LEU A 1 1224 ? -34.097 22.738 8.833 1.00 85.25 1224 LEU A CA 1
ATOM 9938 C C . LEU A 1 1224 ? -33.040 21.893 8.102 1.00 85.25 1224 LEU A C 1
ATOM 9940 O O . LEU A 1 1224 ? -32.878 22.037 6.894 1.00 85.25 1224 LEU A O 1
ATOM 9944 N N . ILE A 1 1225 ? -32.398 20.933 8.780 1.00 84.06 1225 ILE A N 1
ATOM 9945 C CA . ILE A 1 1225 ? -31.475 19.984 8.126 1.00 84.06 1225 ILE A CA 1
ATOM 9946 C C . ILE A 1 1225 ? -32.193 19.150 7.054 1.00 84.06 1225 ILE A C 1
ATOM 9948 O O . ILE A 1 1225 ? -31.622 18.870 6.001 1.00 84.06 1225 ILE A O 1
ATOM 9952 N N . SER A 1 1226 ? -33.451 18.760 7.282 1.00 82.00 1226 SER A N 1
ATOM 9953 C CA . SER A 1 1226 ? -34.214 17.974 6.306 1.00 82.00 1226 SER A CA 1
ATOM 9954 C C . SER A 1 1226 ? -34.515 18.739 5.010 1.00 82.00 1226 SER A C 1
ATOM 9956 O O . SER A 1 1226 ? -34.602 18.108 3.958 1.00 82.00 1226 SER A O 1
ATOM 9958 N N . LEU A 1 1227 ? -34.572 20.081 5.042 1.00 86.25 1227 LEU A N 1
ATOM 9959 C CA . LEU A 1 1227 ? -34.634 20.906 3.825 1.00 86.25 1227 LEU A CA 1
ATOM 9960 C C . LEU A 1 1227 ? -33.382 20.724 2.953 1.00 86.25 1227 LEU A C 1
ATOM 9962 O O . LEU A 1 1227 ? -33.473 20.788 1.728 1.00 86.25 1227 LEU A O 1
ATOM 9966 N N . GLY A 1 1228 ? -32.237 20.399 3.562 1.00 86.06 1228 GLY A N 1
ATOM 9967 C CA . GLY A 1 1228 ? -31.007 20.049 2.852 1.00 86.06 1228 GLY A CA 1
ATOM 9968 C C . GLY A 1 1228 ? -31.158 18.829 1.937 1.00 86.06 1228 GLY A C 1
ATOM 9969 O O . GLY A 1 1228 ? -30.518 18.772 0.892 1.00 86.06 1228 GLY A O 1
ATOM 9970 N N . VAL A 1 1229 ? -32.054 17.886 2.259 1.00 87.81 1229 VAL A N 1
ATOM 9971 C CA . VAL A 1 1229 ? -32.363 16.739 1.384 1.00 87.81 1229 VAL A CA 1
ATOM 9972 C C . VAL A 1 1229 ? -33.113 17.186 0.124 1.00 87.81 1229 VAL A C 1
ATOM 9974 O O . VAL A 1 1229 ? -32.878 16.651 -0.957 1.00 87.81 1229 VAL A O 1
ATOM 9977 N N . ILE A 1 1230 ? -33.991 18.185 0.237 1.00 87.19 1230 ILE A N 1
ATOM 9978 C CA . ILE A 1 1230 ? -34.691 18.759 -0.920 1.00 87.19 1230 ILE A CA 1
ATOM 9979 C C . ILE A 1 1230 ? -33.691 19.528 -1.788 1.00 87.19 1230 ILE A C 1
ATOM 9981 O O . ILE A 1 1230 ? -33.627 19.297 -2.993 1.00 87.19 1230 ILE A O 1
ATOM 9985 N N . PHE A 1 1231 ? -32.861 20.376 -1.171 1.00 90.69 1231 PHE A N 1
ATOM 9986 C CA . PHE A 1 1231 ? -31.805 21.109 -1.871 1.00 90.69 1231 PHE A CA 1
ATOM 9987 C C . PHE A 1 1231 ? -30.841 20.167 -2.605 1.00 90.69 1231 PHE A C 1
ATOM 9989 O O . PHE A 1 1231 ? -30.506 20.415 -3.758 1.00 90.69 1231 PHE A O 1
ATOM 9996 N N . HIS A 1 1232 ? -30.465 19.050 -1.978 1.00 92.81 1232 HIS A N 1
ATOM 9997 C CA . HIS A 1 1232 ? -29.656 17.995 -2.586 1.00 92.81 1232 HIS A CA 1
ATOM 9998 C C . HIS A 1 1232 ? -30.248 17.470 -3.906 1.00 92.81 1232 HIS A C 1
ATOM 10000 O O . HIS A 1 1232 ? -29.561 17.438 -4.928 1.00 92.81 1232 HIS A O 1
ATOM 10006 N N . LEU A 1 1233 ? -31.529 17.084 -3.903 1.00 92.75 1233 LEU A N 1
ATOM 10007 C CA . LEU A 1 1233 ? -32.201 16.560 -5.096 1.00 92.75 1233 LEU A CA 1
ATOM 10008 C C . LEU A 1 1233 ? -32.360 17.631 -6.185 1.00 92.75 1233 LEU A C 1
ATOM 10010 O O . LEU A 1 1233 ? -32.190 17.332 -7.368 1.00 92.75 1233 LEU A O 1
ATOM 10014 N N . VAL A 1 1234 ? -32.643 18.880 -5.798 1.00 92.00 1234 VAL A N 1
ATOM 10015 C CA . VAL A 1 1234 ? -32.728 20.018 -6.729 1.00 92.00 1234 VAL A CA 1
ATOM 10016 C C . VAL A 1 1234 ? -31.367 20.299 -7.370 1.00 92.00 1234 VAL A C 1
ATOM 10018 O O . VAL A 1 1234 ? -31.283 20.407 -8.591 1.00 92.00 1234 VAL A O 1
ATOM 10021 N N . ALA A 1 1235 ? -30.293 20.347 -6.578 1.00 93.06 1235 ALA A N 1
ATOM 10022 C CA . ALA A 1 1235 ? -28.935 20.574 -7.067 1.00 93.06 1235 ALA A CA 1
ATOM 10023 C C . ALA A 1 1235 ? -28.489 19.476 -8.043 1.00 93.06 1235 ALA A C 1
ATOM 10025 O O . ALA A 1 1235 ? -27.989 19.781 -9.125 1.00 93.06 1235 ALA A O 1
ATOM 10026 N N . ASN A 1 1236 ? -28.733 18.204 -7.706 1.00 95.25 1236 ASN A N 1
ATOM 10027 C CA . ASN A 1 1236 ? -28.478 17.089 -8.618 1.00 95.25 1236 ASN A CA 1
ATOM 10028 C C . ASN A 1 1236 ? -29.255 17.245 -9.934 1.00 95.25 1236 ASN A C 1
ATOM 10030 O O . ASN A 1 1236 ? -28.675 17.088 -11.005 1.00 95.25 1236 ASN A O 1
ATOM 10034 N N . SER A 1 1237 ? -30.538 17.608 -9.863 1.00 93.19 1237 SER A N 1
ATOM 10035 C CA . SER A 1 1237 ? -31.390 17.763 -11.049 1.00 93.19 1237 SER A CA 1
ATOM 10036 C C . SER A 1 1237 ? -30.914 18.895 -11.969 1.00 93.19 1237 SER A C 1
ATOM 10038 O O . SER A 1 1237 ? -30.901 18.721 -13.186 1.00 93.19 1237 SER A O 1
ATOM 10040 N N . LEU A 1 1238 ? -30.466 20.027 -11.409 1.00 93.94 1238 LEU A N 1
ATOM 10041 C CA . LEU A 1 1238 ? -29.904 21.146 -12.179 1.00 93.94 1238 LEU A CA 1
ATOM 10042 C C . LEU A 1 1238 ? -28.609 20.751 -12.901 1.00 93.94 1238 LEU A C 1
ATOM 10044 O O . LEU A 1 1238 ? -28.471 20.992 -14.099 1.00 93.94 1238 LEU A O 1
ATOM 10048 N N . VAL A 1 1239 ? -27.682 20.092 -12.199 1.00 93.56 1239 VAL A N 1
ATOM 10049 C CA . VAL A 1 1239 ? -26.428 19.608 -12.803 1.00 93.56 1239 VAL A CA 1
ATOM 10050 C C . VAL A 1 1239 ? -26.710 18.545 -13.869 1.00 93.56 1239 VAL A C 1
ATOM 10052 O O . VAL A 1 1239 ? -26.103 18.555 -14.938 1.00 93.56 1239 VAL A O 1
ATOM 10055 N N . THR A 1 1240 ? -27.677 17.661 -13.624 1.00 93.19 1240 THR A N 1
ATOM 10056 C CA . THR A 1 1240 ? -28.117 16.659 -14.599 1.00 93.19 1240 THR A CA 1
ATOM 10057 C C . THR A 1 1240 ? -28.703 17.296 -15.854 1.00 93.19 1240 THR A C 1
ATOM 10059 O O . THR A 1 1240 ? -28.372 16.855 -16.953 1.00 93.19 1240 THR A O 1
ATOM 10062 N N . ALA A 1 1241 ? -29.497 18.363 -15.728 1.00 92.00 1241 ALA A N 1
ATOM 10063 C CA . ALA A 1 1241 ? -29.994 19.113 -16.878 1.00 92.00 1241 ALA A CA 1
ATOM 10064 C C . ALA A 1 1241 ? -28.848 19.737 -17.697 1.00 92.00 1241 ALA A C 1
ATOM 10066 O O . ALA A 1 1241 ? -28.873 19.670 -18.925 1.00 92.00 1241 ALA A O 1
ATOM 10067 N N . MET A 1 1242 ? -27.808 20.268 -17.039 1.00 92.00 1242 MET A N 1
ATOM 10068 C CA . MET A 1 1242 ? -26.613 20.786 -17.720 1.00 92.00 1242 MET A CA 1
ATOM 10069 C C . MET A 1 1242 ? -25.843 19.688 -18.467 1.00 92.00 1242 MET A C 1
ATOM 10071 O O . MET A 1 1242 ? -25.471 19.882 -19.623 1.00 92.00 1242 MET A O 1
ATOM 10075 N N . PHE A 1 1243 ? -25.625 18.523 -17.846 1.00 92.56 1243 PHE A N 1
ATOM 10076 C CA . PHE A 1 1243 ? -24.964 17.396 -18.515 1.00 92.56 1243 PHE A CA 1
ATOM 10077 C C . PHE A 1 1243 ? -25.790 16.832 -19.667 1.00 92.56 1243 PHE A C 1
ATOM 10079 O O . PHE A 1 1243 ? -25.227 16.470 -20.698 1.00 92.56 1243 PHE A O 1
ATOM 10086 N N . LEU A 1 1244 ? -27.113 16.788 -19.523 1.00 91.12 1244 LEU A N 1
ATOM 10087 C CA . LEU A 1 1244 ? -28.001 16.335 -20.583 1.00 91.12 1244 LEU A CA 1
ATOM 10088 C C . LEU A 1 1244 ? -27.993 17.298 -21.774 1.00 91.12 1244 LEU A C 1
ATOM 10090 O O . LEU A 1 1244 ? -27.884 16.840 -22.909 1.00 91.12 1244 LEU A O 1
ATOM 10094 N N . TYR A 1 1245 ? -28.003 18.610 -21.515 1.00 89.62 1245 TYR A N 1
ATOM 10095 C CA . TYR A 1 1245 ? -27.812 19.633 -22.544 1.00 89.62 1245 TYR A CA 1
ATOM 10096 C C . TYR A 1 1245 ? -26.468 19.460 -23.261 1.00 89.62 1245 TYR A C 1
ATOM 10098 O O . TYR A 1 1245 ? -26.440 19.375 -24.483 1.00 89.62 1245 TYR A O 1
ATOM 10106 N N . ALA A 1 1246 ? -25.359 19.330 -22.526 1.00 88.62 1246 ALA A N 1
ATOM 10107 C CA . ALA A 1 1246 ? -24.038 19.131 -23.127 1.00 88.62 1246 ALA A CA 1
ATOM 10108 C C . ALA A 1 1246 ? -23.956 17.828 -23.945 1.00 88.62 1246 ALA A C 1
ATOM 10110 O O . ALA A 1 1246 ? -23.372 17.799 -25.026 1.00 88.62 1246 ALA A O 1
ATOM 10111 N N . SER A 1 1247 ? -24.577 16.752 -23.455 1.00 88.25 1247 SER A N 1
ATOM 10112 C CA . SER A 1 1247 ? -24.602 15.459 -24.140 1.00 88.25 1247 SER A CA 1
ATOM 10113 C C . SER A 1 1247 ? -25.381 15.504 -25.453 1.00 88.25 1247 SER A C 1
ATOM 10115 O O . SER A 1 1247 ? -24.970 14.850 -26.407 1.00 88.25 1247 SER A O 1
ATOM 10117 N N . ALA A 1 1248 ? -26.447 16.309 -25.543 1.00 86.25 1248 ALA A N 1
ATOM 10118 C CA . ALA A 1 1248 ? -27.209 16.487 -26.781 1.00 86.25 1248 ALA A CA 1
ATOM 10119 C C . ALA A 1 1248 ? -26.327 16.959 -27.954 1.00 86.25 1248 ALA A C 1
ATOM 10121 O O . ALA A 1 1248 ? -26.522 16.507 -29.075 1.00 86.25 1248 ALA A O 1
ATOM 10122 N N . TYR A 1 1249 ? -25.303 17.780 -27.687 1.00 84.50 1249 TYR A N 1
ATOM 10123 C CA . TYR A 1 1249 ? -24.369 18.312 -28.695 1.00 84.50 1249 TYR A CA 1
ATOM 10124 C C . TYR A 1 1249 ? -23.122 17.438 -28.938 1.00 84.50 1249 TYR A C 1
ATOM 10126 O O . TYR A 1 1249 ? -22.192 17.858 -29.629 1.00 84.50 1249 TYR A O 1
ATOM 10134 N N . ASN A 1 1250 ? -23.058 16.228 -28.373 1.00 86.56 1250 ASN A N 1
ATOM 10135 C CA . ASN A 1 1250 ? -21.888 15.342 -28.475 1.00 86.56 1250 ASN A CA 1
ATOM 10136 C C . ASN A 1 1250 ? -21.989 14.325 -29.638 1.00 86.56 1250 ASN A C 1
ATOM 10138 O O . ASN A 1 1250 ? -21.268 13.322 -29.651 1.00 86.56 1250 ASN A O 1
ATOM 10142 N N . TYR A 1 1251 ? -22.892 14.559 -30.601 1.00 88.56 1251 TYR A N 1
ATOM 10143 C CA . TYR A 1 1251 ? -23.147 13.674 -31.752 1.00 88.56 1251 TYR A CA 1
ATOM 10144 C C . TYR A 1 1251 ? -23.180 14.413 -33.108 1.00 88.56 1251 TYR A C 1
ATOM 10146 O O . TYR A 1 1251 ? -24.113 14.219 -33.892 1.00 88.56 1251 TYR A O 1
ATOM 10154 N N . PRO A 1 1252 ? -22.157 15.232 -33.429 1.00 87.31 1252 PRO A N 1
ATOM 10155 C CA . PRO A 1 1252 ? -22.142 16.044 -34.647 1.00 87.31 1252 PRO A CA 1
ATOM 10156 C C . PRO A 1 1252 ? -22.240 15.237 -35.950 1.00 87.31 1252 PRO A C 1
ATOM 10158 O O . PRO A 1 1252 ? -22.804 15.735 -36.920 1.00 87.31 1252 PRO A O 1
ATOM 10161 N N . GLY A 1 1253 ? -21.714 14.009 -36.003 1.00 88.69 1253 GLY A N 1
ATOM 10162 C CA . GLY A 1 1253 ? -21.809 13.150 -37.185 1.00 88.69 1253 GLY A CA 1
ATOM 10163 C C . GLY A 1 1253 ? -23.239 12.677 -37.457 1.00 88.69 1253 GLY A C 1
ATOM 10164 O O . GLY A 1 1253 ? -23.686 12.688 -38.603 1.00 88.69 1253 GLY A O 1
ATOM 10165 N N . GLY A 1 1254 ? -23.978 12.315 -36.402 1.00 89.56 1254 GLY A N 1
ATOM 10166 C CA . GLY A 1 1254 ? -25.402 11.977 -36.490 1.00 89.56 1254 GLY A CA 1
ATOM 10167 C C . GLY A 1 1254 ? -26.246 13.164 -36.962 1.00 89.56 1254 GLY A C 1
ATOM 10168 O O . GLY A 1 1254 ? -27.050 13.017 -37.884 1.00 89.56 1254 GLY A O 1
ATOM 10169 N N . ASP A 1 1255 ? -25.993 14.348 -36.397 1.00 87.94 1255 ASP A N 1
ATOM 10170 C CA . ASP A 1 1255 ? -26.653 15.595 -36.801 1.00 87.94 1255 ASP A CA 1
ATOM 10171 C C . ASP A 1 1255 ? -26.346 15.962 -38.259 1.00 87.94 1255 ASP A C 1
ATOM 10173 O O . ASP A 1 1255 ? -27.252 16.300 -39.022 1.00 87.94 1255 ASP A O 1
ATOM 10177 N N . ALA A 1 1256 ? -25.079 15.859 -38.673 1.00 89.44 1256 ALA A N 1
ATOM 10178 C CA . ALA A 1 1256 ? -24.650 16.167 -40.034 1.00 89.44 1256 ALA A CA 1
ATOM 10179 C C . ALA A 1 1256 ? -25.304 15.239 -41.069 1.00 89.44 1256 ALA A C 1
ATOM 10181 O O . ALA A 1 1256 ? -25.779 15.712 -42.104 1.00 89.44 1256 ALA A O 1
ATOM 10182 N N . LEU A 1 1257 ? -25.378 13.934 -40.781 1.00 90.81 1257 LEU A N 1
ATOM 10183 C CA . LEU A 1 1257 ? -26.030 12.968 -41.664 1.00 90.81 1257 LEU A CA 1
ATOM 10184 C C . LEU A 1 1257 ? -27.541 13.210 -41.748 1.00 90.81 1257 LEU A C 1
ATOM 10186 O O . LEU A 1 1257 ? -28.091 13.263 -42.851 1.00 90.81 1257 LEU A O 1
ATOM 10190 N N . GLY A 1 1258 ? -28.200 13.411 -40.603 1.00 89.12 1258 GLY A N 1
ATOM 10191 C CA . GLY A 1 1258 ? -29.630 13.714 -40.558 1.00 89.12 1258 GLY A CA 1
ATOM 10192 C C . GLY A 1 1258 ? -29.969 15.005 -41.309 1.00 89.12 1258 GLY A C 1
ATOM 10193 O O . GLY A 1 1258 ? -30.930 15.047 -42.078 1.00 89.12 1258 GLY A O 1
ATOM 10194 N N . TYR A 1 1259 ? -29.140 16.041 -41.160 1.00 89.31 1259 TYR A N 1
ATOM 10195 C CA . TYR A 1 1259 ? -29.283 17.298 -41.890 1.00 89.31 1259 TYR A CA 1
ATOM 10196 C C . TYR A 1 1259 ? -29.112 17.116 -43.402 1.00 89.31 1259 TYR A C 1
ATOM 10198 O O . TYR A 1 1259 ? -29.939 17.609 -44.171 1.00 89.31 1259 TYR A O 1
ATOM 10206 N N . LEU A 1 1260 ? -28.078 16.387 -43.840 1.00 91.19 1260 LEU A N 1
ATOM 10207 C CA . LEU A 1 1260 ? -27.840 16.108 -45.258 1.00 91.19 1260 LEU A CA 1
ATOM 10208 C C . LEU A 1 1260 ? -29.041 15.391 -45.886 1.00 91.19 1260 LEU A C 1
ATOM 10210 O O . LEU A 1 1260 ? -29.550 15.819 -46.923 1.00 91.19 1260 LEU A O 1
ATOM 10214 N N . GLN A 1 1261 ? -29.531 14.340 -45.229 1.00 90.62 1261 GLN A N 1
ATOM 10215 C CA . GLN A 1 1261 ? -30.692 13.581 -45.691 1.00 90.62 1261 GLN A CA 1
ATOM 10216 C C . GLN A 1 1261 ? -31.963 14.433 -45.723 1.00 90.62 1261 GLN A C 1
ATOM 10218 O O . GLN A 1 1261 ? -32.774 14.300 -46.640 1.00 90.62 1261 GLN A O 1
ATOM 10223 N N . PHE A 1 1262 ? -32.152 15.323 -44.748 1.00 88.50 1262 PHE A N 1
ATOM 10224 C CA . PHE A 1 1262 ? -33.293 16.232 -44.720 1.00 88.50 1262 PHE A CA 1
ATOM 10225 C C . PHE A 1 1262 ? -33.235 17.275 -45.844 1.00 88.50 1262 PHE A C 1
ATOM 10227 O O . PHE A 1 1262 ? -34.250 17.534 -46.504 1.00 88.50 1262 PHE A O 1
ATOM 10234 N N . MET A 1 1263 ? -32.059 17.865 -46.081 1.00 87.50 1263 MET A N 1
ATOM 10235 C CA . MET A 1 1263 ? -31.856 18.867 -47.129 1.00 87.50 1263 MET A CA 1
ATOM 10236 C C . MET A 1 1263 ? -32.021 18.274 -48.527 1.00 87.50 1263 MET A C 1
ATOM 10238 O O . MET A 1 1263 ? -32.693 18.869 -49.364 1.00 87.50 1263 MET A O 1
ATOM 10242 N N . GLN A 1 1264 ? -31.499 17.069 -48.751 1.00 89.56 1264 GLN A N 1
ATOM 10243 C CA . GLN A 1 1264 ? -31.559 16.371 -50.038 1.00 89.56 1264 GLN A CA 1
ATOM 10244 C C . GLN A 1 1264 ? -32.708 15.355 -50.121 1.00 89.56 1264 GLN A C 1
ATOM 10246 O O . GLN A 1 1264 ? -32.674 14.420 -50.917 1.00 89.56 1264 GLN A O 1
ATOM 10251 N N . ARG A 1 1265 ? -33.769 15.520 -49.321 1.00 87.19 1265 ARG A N 1
ATOM 10252 C CA . ARG A 1 1265 ? -34.915 14.587 -49.289 1.00 87.19 1265 ARG A CA 1
ATOM 10253 C C . ARG A 1 1265 ? -35.619 14.406 -50.637 1.00 87.19 1265 ARG A C 1
ATOM 10255 O O . ARG A 1 1265 ? -36.245 13.376 -50.873 1.00 87.19 1265 ARG A O 1
ATOM 10262 N N . PHE A 1 1266 ? -35.522 15.397 -51.523 1.00 87.12 1266 PHE A N 1
ATOM 10263 C CA . PHE A 1 1266 ? -36.063 15.324 -52.883 1.00 87.12 1266 PHE A CA 1
ATOM 10264 C C . PHE A 1 1266 ? -35.247 14.387 -53.790 1.00 87.12 1266 PHE A C 1
ATOM 10266 O O . PHE A 1 1266 ? -35.789 13.832 -54.743 1.00 87.12 1266 PHE A O 1
ATOM 10273 N N . ASP A 1 1267 ? -33.991 14.120 -53.428 1.00 85.44 1267 ASP A N 1
ATOM 10274 C CA . ASP A 1 1267 ? -33.075 13.211 -54.117 1.00 85.44 1267 ASP A CA 1
ATOM 10275 C C . ASP A 1 1267 ? -33.040 11.807 -53.489 1.00 85.44 1267 ASP A C 1
ATOM 10277 O O . ASP A 1 1267 ? -32.213 10.975 -53.859 1.00 85.44 1267 ASP A O 1
ATOM 10281 N N . ARG A 1 1268 ? -33.984 11.481 -52.591 1.00 82.50 1268 ARG A N 1
ATOM 10282 C CA . ARG A 1 1268 ? -34.094 10.159 -51.933 1.00 82.50 1268 ARG A CA 1
ATOM 10283 C C . ARG A 1 1268 ? -34.116 8.963 -52.896 1.00 82.50 1268 ARG A C 1
ATOM 10285 O O . ARG A 1 1268 ? -33.742 7.859 -52.521 1.00 82.50 1268 ARG A O 1
ATOM 10292 N N . ASN A 1 1269 ? -34.568 9.184 -54.134 1.00 85.50 1269 ASN A N 1
ATOM 10293 C CA . ASN A 1 1269 ? -34.703 8.154 -55.166 1.00 85.50 1269 ASN A CA 1
ATOM 10294 C C . ASN A 1 1269 ? -33.563 8.154 -56.203 1.00 85.50 1269 ASN A C 1
ATOM 10296 O O . ASN A 1 1269 ? -33.618 7.350 -57.143 1.00 85.50 1269 ASN A O 1
ATOM 10300 N N . LYS A 1 1270 ? -32.574 9.044 -56.067 1.00 87.06 1270 LYS A N 1
ATOM 10301 C CA . LYS A 1 1270 ? -31.382 9.097 -56.921 1.00 87.06 1270 LYS A CA 1
ATOM 10302 C C . LYS A 1 1270 ? -30.250 8.270 -56.294 1.00 87.06 1270 LYS A C 1
ATOM 10304 O O . LYS A 1 1270 ? -30.185 8.199 -55.066 1.00 87.06 1270 LYS A O 1
ATOM 10309 N N . PRO A 1 1271 ? -29.380 7.644 -57.107 1.00 87.00 1271 PRO A N 1
ATOM 10310 C CA . PRO A 1 1271 ? -28.137 7.077 -56.603 1.00 87.00 1271 PRO A CA 1
ATOM 10311 C C . PRO A 1 1271 ? -27.232 8.231 -56.163 1.00 87.00 1271 PRO A C 1
ATOM 10313 O O . PRO A 1 1271 ? -26.800 9.025 -56.993 1.00 87.00 1271 PRO A O 1
ATOM 10316 N N . VAL A 1 1272 ? -27.025 8.358 -54.856 1.00 91.00 1272 VAL A N 1
ATOM 10317 C CA . VAL A 1 1272 ? -26.176 9.382 -54.236 1.00 91.00 1272 VAL A CA 1
ATOM 10318 C C . VAL A 1 1272 ? -25.141 8.664 -53.390 1.00 91.00 1272 VAL A C 1
ATOM 10320 O O . VAL A 1 1272 ? -25.487 7.800 -52.586 1.00 91.00 1272 VAL A O 1
ATOM 10323 N N . THR A 1 1273 ? -23.882 9.033 -53.546 1.00 91.69 1273 THR A N 1
ATOM 10324 C CA . THR A 1 1273 ? -22.752 8.452 -52.831 1.00 91.69 1273 THR A CA 1
ATOM 10325 C C . THR A 1 1273 ? -22.281 9.403 -51.731 1.00 91.69 1273 THR A C 1
ATOM 10327 O O . THR A 1 1273 ? -22.002 10.580 -51.959 1.00 91.69 1273 THR A O 1
ATOM 10330 N N . VAL A 1 1274 ? -22.211 8.906 -50.498 1.00 92.69 1274 VAL A N 1
ATOM 10331 C CA . VAL A 1 1274 ? -21.848 9.690 -49.314 1.00 92.69 1274 VAL A CA 1
ATOM 10332 C C . VAL A 1 1274 ? -20.654 9.041 -48.632 1.00 92.69 1274 VAL A C 1
ATOM 10334 O O . VAL A 1 1274 ? -20.746 7.916 -48.140 1.00 92.69 1274 VAL A O 1
ATOM 10337 N N . TYR A 1 1275 ? -19.539 9.760 -48.555 1.00 92.56 1275 TYR A N 1
ATOM 10338 C CA . TYR A 1 1275 ? -18.392 9.336 -47.760 1.00 92.56 1275 TYR A CA 1
ATOM 10339 C C . TYR A 1 1275 ? -18.506 9.849 -46.325 1.00 92.56 1275 TYR A C 1
ATOM 10341 O O . TYR A 1 1275 ? -18.803 11.023 -46.097 1.00 92.56 1275 TYR A O 1
ATOM 10349 N N . ILE A 1 1276 ? -18.245 8.972 -45.359 1.00 90.88 1276 ILE A N 1
ATOM 10350 C CA . ILE A 1 1276 ? -18.247 9.286 -43.930 1.00 90.88 1276 ILE A CA 1
ATOM 10351 C C . ILE A 1 1276 ? -16.861 8.972 -43.383 1.00 90.88 1276 ILE A C 1
ATOM 10353 O O . ILE A 1 1276 ? -16.450 7.812 -43.344 1.00 90.88 1276 ILE A O 1
ATOM 10357 N N . ASP A 1 1277 ? -16.150 10.000 -42.933 1.00 86.56 1277 ASP A N 1
ATOM 10358 C CA . ASP A 1 1277 ? -14.840 9.812 -42.327 1.00 86.56 1277 ASP A CA 1
ATOM 10359 C C . ASP A 1 1277 ? -14.918 9.162 -40.934 1.00 86.56 1277 ASP A C 1
ATOM 10361 O O . ASP A 1 1277 ? -15.970 9.081 -40.291 1.00 86.56 1277 ASP A O 1
ATOM 10365 N N . ASN A 1 1278 ? -13.766 8.712 -40.433 1.00 83.00 1278 ASN A N 1
ATOM 10366 C CA . ASN A 1 1278 ? -13.681 8.019 -39.150 1.00 83.00 1278 ASN A CA 1
ATOM 10367 C C . ASN A 1 1278 ? -14.185 8.863 -37.972 1.00 83.00 1278 ASN A C 1
ATOM 10369 O O . ASN A 1 1278 ? -14.842 8.330 -37.077 1.00 83.00 1278 ASN A O 1
ATOM 10373 N N . PHE A 1 1279 ? -13.927 10.171 -37.969 1.00 83.06 1279 PHE A N 1
ATOM 10374 C CA . PHE A 1 1279 ? -14.345 11.054 -36.881 1.00 83.06 1279 PHE A CA 1
ATOM 10375 C C . PHE A 1 1279 ? -15.861 11.293 -36.875 1.00 83.06 1279 PHE A C 1
ATOM 10377 O O . PHE A 1 1279 ? -16.495 11.229 -35.816 1.00 83.06 1279 PHE A O 1
ATOM 10384 N N . SER A 1 1280 ? -16.476 11.492 -38.042 1.00 86.56 1280 SER A N 1
ATOM 10385 C CA . SER A 1 1280 ? -17.936 11.598 -38.160 1.00 86.56 1280 SER A CA 1
ATOM 10386 C C . SER A 1 1280 ? -18.609 10.268 -37.830 1.00 86.56 1280 SER A C 1
ATOM 10388 O O . SER A 1 1280 ? -19.597 10.234 -37.095 1.00 86.56 1280 SER A O 1
ATOM 10390 N N . ALA A 1 1281 ? -18.036 9.149 -38.284 1.00 84.69 1281 ALA A N 1
ATOM 10391 C CA . ALA A 1 1281 ? -18.548 7.817 -37.979 1.00 84.69 1281 ALA A CA 1
ATOM 10392 C C . ALA A 1 1281 ? -18.572 7.520 -36.470 1.00 84.69 1281 ALA A C 1
ATOM 10394 O O . ALA A 1 1281 ? -19.462 6.825 -35.985 1.00 84.69 1281 ALA A O 1
ATOM 10395 N N . GLN A 1 1282 ? -17.622 8.068 -35.706 1.00 83.81 1282 GLN A N 1
ATOM 10396 C CA . GLN A 1 1282 ? -17.562 7.884 -34.254 1.00 83.81 1282 GLN A CA 1
ATOM 10397 C C . GLN A 1 1282 ? -18.626 8.676 -33.475 1.00 83.81 1282 GLN A C 1
ATOM 10399 O O . GLN A 1 1282 ? -18.842 8.416 -32.287 1.00 83.81 1282 GLN A O 1
ATOM 10404 N N . THR A 1 1283 ? -19.294 9.638 -34.118 1.00 85.94 1283 THR A N 1
ATOM 10405 C CA . THR A 1 1283 ? -20.097 10.674 -33.454 1.00 85.94 1283 THR A CA 1
ATOM 10406 C C . THR A 1 1283 ? -21.569 10.664 -33.876 1.00 85.94 1283 THR A C 1
ATOM 10408 O O . THR A 1 1283 ? -22.147 11.704 -34.176 1.00 85.94 1283 THR A O 1
ATOM 10411 N N . GLY A 1 1284 ? -22.214 9.495 -33.855 1.00 86.75 1284 GLY A N 1
ATOM 10412 C CA . GLY A 1 1284 ? -23.670 9.377 -34.030 1.00 86.75 1284 GLY A CA 1
ATOM 10413 C C . GLY A 1 1284 ? -24.126 8.567 -35.239 1.00 86.75 1284 GLY A C 1
ATOM 10414 O O . GLY A 1 1284 ? -25.291 8.178 -35.286 1.00 86.75 1284 GLY A O 1
ATOM 10415 N N . VAL A 1 1285 ? -23.236 8.290 -36.195 1.00 88.06 1285 VAL A N 1
ATOM 10416 C CA . VAL A 1 1285 ? -23.592 7.624 -37.454 1.00 88.06 1285 VAL A CA 1
ATOM 10417 C C . VAL A 1 1285 ? -23.716 6.108 -37.275 1.00 88.06 1285 VAL A C 1
ATOM 10419 O O . VAL A 1 1285 ? -22.802 5.454 -36.780 1.00 88.06 1285 VAL A O 1
ATOM 10422 N N . ASN A 1 1286 ? -24.847 5.532 -37.694 1.00 88.12 1286 ASN A N 1
ATOM 10423 C CA . ASN A 1 1286 ? -25.099 4.088 -37.666 1.00 88.12 1286 ASN A CA 1
ATOM 10424 C C . ASN A 1 1286 ? -26.079 3.664 -38.782 1.00 88.12 1286 ASN A C 1
ATOM 10426 O O . ASN A 1 1286 ? -26.706 4.507 -39.423 1.00 88.12 1286 ASN A O 1
ATOM 10430 N N . ARG A 1 1287 ? -26.246 2.349 -38.997 1.00 87.06 1287 ARG A N 1
ATOM 10431 C CA . ARG A 1 1287 ? -27.120 1.788 -40.050 1.00 87.06 1287 ARG A CA 1
ATOM 10432 C C . ARG A 1 1287 ? -28.609 2.133 -39.880 1.00 87.06 1287 ARG A C 1
ATOM 10434 O O . ARG A 1 1287 ? -29.314 2.214 -40.880 1.00 87.06 1287 ARG A O 1
ATOM 10441 N N . PHE A 1 1288 ? -29.094 2.415 -38.667 1.00 90.00 1288 PHE A N 1
ATOM 10442 C CA . PHE A 1 1288 ? -30.471 2.898 -38.472 1.00 90.00 1288 PHE A CA 1
ATOM 10443 C C . PHE A 1 1288 ? -30.689 4.324 -38.997 1.00 90.00 1288 PHE A C 1
ATOM 10445 O O . PHE A 1 1288 ? -31.833 4.713 -39.219 1.00 90.00 1288 PHE A O 1
ATOM 10452 N N . LEU A 1 1289 ? -29.622 5.096 -39.224 1.00 88.62 1289 LEU A N 1
ATOM 10453 C CA . LEU A 1 1289 ? -29.699 6.388 -39.908 1.00 88.62 1289 LEU A CA 1
ATOM 10454 C C . LEU A 1 1289 ? -29.639 6.257 -41.433 1.00 88.62 1289 LEU A C 1
ATOM 10456 O O . LEU A 1 1289 ? -29.722 7.266 -42.119 1.00 88.62 1289 LEU A O 1
ATOM 10460 N N . HIS A 1 1290 ? -29.520 5.054 -42.000 1.00 86.38 1290 HIS A N 1
ATOM 10461 C CA . HIS A 1 1290 ? -29.640 4.858 -43.444 1.00 86.38 1290 HIS A CA 1
ATOM 10462 C C . HIS A 1 1290 ? -31.125 4.933 -43.844 1.00 86.38 1290 HIS A C 1
ATOM 10464 O O . HIS A 1 1290 ? -31.823 3.920 -43.880 1.00 86.38 1290 HIS A O 1
ATOM 10470 N N . LEU A 1 1291 ? -31.607 6.148 -44.130 1.00 85.25 1291 LEU A N 1
ATOM 10471 C CA . LEU A 1 1291 ? -33.017 6.417 -44.438 1.00 85.25 1291 LEU A CA 1
ATOM 10472 C C . LEU A 1 1291 ? -33.398 6.165 -45.904 1.00 85.25 1291 LEU A C 1
ATOM 10474 O O . LEU A 1 1291 ? -34.548 5.831 -46.173 1.00 85.25 1291 LEU A O 1
ATOM 10478 N N . TYR A 1 1292 ? -32.466 6.339 -46.846 1.00 87.31 1292 TYR A N 1
ATOM 10479 C CA . TYR A 1 1292 ? -32.732 6.254 -48.287 1.00 87.31 1292 TYR A CA 1
ATOM 10480 C C . TYR A 1 1292 ? -31.956 5.098 -48.920 1.00 87.31 1292 TYR A C 1
ATOM 10482 O O . TYR A 1 1292 ? -30.761 5.226 -49.134 1.00 87.31 1292 TYR A O 1
ATOM 10490 N N . GLU A 1 1293 ? -32.624 3.992 -49.261 1.00 80.12 1293 GLU A N 1
ATOM 10491 C CA . GLU A 1 1293 ? -31.963 2.749 -49.715 1.00 80.12 1293 GLU A CA 1
ATOM 10492 C C . GLU A 1 1293 ? -31.115 2.884 -50.988 1.00 80.12 1293 GLU A C 1
ATOM 10494 O O . GLU A 1 1293 ? -30.206 2.088 -51.209 1.00 80.12 1293 GLU A O 1
ATOM 10499 N N . LYS A 1 1294 ? -31.407 3.874 -51.841 1.00 86.44 1294 LYS A N 1
ATOM 10500 C CA . LYS A 1 1294 ? -30.629 4.138 -53.063 1.00 86.44 1294 LYS A CA 1
ATOM 10501 C C . LYS A 1 1294 ? -29.342 4.916 -52.812 1.00 86.44 1294 LYS A C 1
ATOM 10503 O O . LYS A 1 1294 ? -28.559 5.091 -53.742 1.00 86.44 1294 LYS A O 1
ATOM 10508 N N . TRP A 1 1295 ? -29.151 5.428 -51.602 1.00 91.62 1295 TRP A N 1
ATOM 10509 C CA . TRP A 1 1295 ? -27.933 6.127 -51.242 1.00 91.62 1295 TRP A CA 1
ATOM 10510 C C . TRP A 1 1295 ? -26.876 5.126 -50.789 1.00 91.62 1295 TRP A C 1
ATOM 10512 O O . TRP A 1 1295 ? -27.133 4.234 -49.982 1.00 91.62 1295 TRP A O 1
ATOM 10522 N N . GLU A 1 1296 ? -25.664 5.292 -51.295 1.00 87.06 1296 GLU A N 1
ATOM 10523 C CA . GLU A 1 1296 ? -24.526 4.462 -50.937 1.00 87.06 1296 GLU A CA 1
ATOM 10524 C C . GLU A 1 1296 ? -23.661 5.196 -49.914 1.00 87.06 1296 GLU A C 1
ATOM 10526 O O . GLU A 1 1296 ? -23.192 6.307 -50.156 1.00 87.06 1296 GLU A O 1
ATOM 10531 N N . TYR A 1 1297 ? -23.439 4.570 -48.760 1.00 88.38 1297 TYR A N 1
ATOM 10532 C CA . TYR A 1 1297 ? -22.628 5.125 -47.681 1.00 88.38 1297 TYR A CA 1
ATOM 10533 C C . TYR A 1 1297 ? -21.296 4.387 -47.609 1.00 88.38 1297 TYR A C 1
ATOM 10535 O O . TYR A 1 1297 ? -21.270 3.182 -47.355 1.00 88.38 1297 TYR A O 1
ATOM 10543 N N . ASN A 1 1298 ? -20.193 5.107 -47.802 1.00 84.94 1298 ASN A N 1
ATOM 10544 C CA . ASN A 1 1298 ? -18.848 4.543 -47.798 1.00 84.94 1298 ASN A CA 1
ATOM 10545 C C . ASN A 1 1298 ? -18.044 5.062 -46.600 1.00 84.94 1298 ASN A C 1
ATOM 10547 O O . ASN A 1 1298 ? -17.988 6.264 -46.350 1.00 84.94 1298 ASN A O 1
ATOM 10551 N N . LYS A 1 1299 ? -17.410 4.139 -45.875 1.00 83.38 1299 LYS A N 1
ATOM 10552 C CA . LYS A 1 1299 ? -16.583 4.415 -44.692 1.00 83.38 1299 LYS A CA 1
ATOM 10553 C C . LYS A 1 1299 ? -15.190 3.777 -44.814 1.00 83.38 1299 LYS A C 1
ATOM 10555 O O . LYS A 1 1299 ? -14.613 3.326 -43.830 1.00 83.38 1299 LYS A O 1
ATOM 10560 N N . THR A 1 1300 ? -14.681 3.634 -46.036 1.00 79.25 1300 THR A N 1
ATOM 10561 C CA . THR A 1 1300 ? -13.350 3.052 -46.261 1.00 79.25 1300 THR A CA 1
ATOM 10562 C C . THR A 1 1300 ? -12.300 3.961 -45.628 1.00 79.25 1300 THR A C 1
ATOM 10564 O O . THR A 1 1300 ? -12.266 5.155 -45.908 1.00 79.25 1300 THR A O 1
ATOM 10567 N N . GLU A 1 1301 ? -11.457 3.412 -44.758 1.00 78.44 1301 GLU A N 1
ATOM 10568 C CA . GLU A 1 1301 ? -10.427 4.188 -44.066 1.00 78.44 1301 GLU A CA 1
ATOM 10569 C C . GLU A 1 1301 ? -9.242 4.502 -44.999 1.00 78.44 1301 GLU A C 1
ATOM 10571 O O . GLU A 1 1301 ? -8.968 3.759 -45.940 1.00 78.44 1301 GLU A O 1
ATOM 10576 N N . ASN A 1 1302 ? -8.509 5.587 -44.718 1.00 75.25 1302 ASN A N 1
ATOM 10577 C CA . ASN A 1 1302 ? -7.270 5.979 -45.415 1.00 75.25 1302 ASN A CA 1
ATOM 10578 C C . ASN A 1 1302 ? -7.394 6.234 -46.930 1.00 75.25 1302 ASN A C 1
ATOM 10580 O O . ASN A 1 1302 ? -6.416 6.089 -47.663 1.00 75.25 1302 ASN A O 1
ATOM 10584 N N . LEU A 1 1303 ? -8.570 6.654 -47.402 1.00 79.56 1303 LEU A N 1
ATOM 10585 C CA . LEU A 1 1303 ? -8.728 7.145 -48.771 1.00 79.56 1303 LEU A CA 1
ATOM 10586 C C . LEU A 1 1303 ? -7.905 8.421 -49.003 1.00 79.56 1303 LEU A C 1
ATOM 10588 O O . LEU A 1 1303 ? -7.839 9.303 -48.141 1.00 79.56 1303 LEU A O 1
ATOM 10592 N N . THR A 1 1304 ? -7.292 8.534 -50.182 1.00 81.50 1304 THR A N 1
ATOM 10593 C CA . THR A 1 1304 ? -6.567 9.748 -50.581 1.00 81.50 1304 THR A CA 1
ATOM 10594 C C . THR A 1 1304 ? -7.544 10.881 -50.914 1.00 81.50 1304 THR A C 1
ATOM 10596 O O . THR A 1 1304 ? -8.721 10.649 -51.185 1.00 81.50 1304 THR A O 1
ATOM 10599 N N . ILE A 1 1305 ? -7.072 12.135 -50.930 1.00 78.69 1305 ILE A N 1
ATOM 10600 C CA . ILE A 1 1305 ? -7.916 13.289 -51.301 1.00 78.69 1305 ILE A CA 1
ATOM 10601 C C . ILE A 1 1305 ? -8.515 13.110 -52.709 1.00 78.69 1305 ILE A C 1
ATOM 10603 O O . ILE A 1 1305 ? -9.645 13.534 -52.944 1.00 78.69 1305 ILE A O 1
ATOM 10607 N N . ASP A 1 1306 ? -7.797 12.456 -53.627 1.00 80.56 1306 ASP A N 1
ATOM 10608 C CA . ASP A 1 1306 ? -8.295 12.168 -54.975 1.00 80.56 1306 ASP A CA 1
ATOM 10609 C C . ASP A 1 1306 ? -9.393 11.098 -54.982 1.00 80.56 1306 ASP A C 1
ATOM 10611 O O . ASP A 1 1306 ? -10.397 11.275 -55.672 1.00 80.56 1306 ASP A O 1
ATOM 10615 N N . ASP A 1 1307 ? -9.280 10.056 -54.153 1.00 84.31 1307 ASP A N 1
ATOM 10616 C CA . ASP A 1 1307 ? -10.339 9.048 -53.994 1.00 84.31 1307 ASP A CA 1
ATOM 10617 C C . ASP A 1 1307 ? -11.638 9.663 -53.460 1.00 84.31 1307 ASP A C 1
ATOM 10619 O O . ASP A 1 1307 ? -12.731 9.221 -53.812 1.00 84.31 1307 ASP A O 1
ATOM 10623 N N . LEU A 1 1308 ? -11.532 10.698 -52.618 1.00 85.69 1308 LEU A N 1
ATOM 10624 C CA . LEU A 1 1308 ? -12.686 11.392 -52.047 1.00 85.69 1308 LEU A CA 1
ATOM 10625 C C . LEU A 1 1308 ? -13.451 12.235 -53.077 1.00 85.69 1308 LEU A C 1
ATOM 10627 O O . LEU A 1 1308 ? -14.631 12.504 -52.875 1.00 85.69 1308 LEU A O 1
ATOM 10631 N N . LYS A 1 1309 ? -12.834 12.613 -54.205 1.00 83.75 1309 LYS A N 1
ATOM 10632 C CA . LYS A 1 1309 ? -13.490 13.431 -55.243 1.00 83.75 1309 LYS A CA 1
ATOM 10633 C C . LYS A 1 1309 ? -14.668 12.735 -55.929 1.00 83.75 1309 LYS A C 1
ATOM 10635 O O . LYS A 1 1309 ? -15.489 13.419 -56.526 1.00 83.75 1309 LYS A O 1
ATOM 10640 N N . ARG A 1 1310 ? -14.735 11.399 -55.879 1.00 88.12 1310 ARG A N 1
ATOM 10641 C CA . ARG A 1 1310 ? -15.767 10.597 -56.562 1.00 88.12 1310 ARG A CA 1
ATOM 10642 C C . ARG A 1 1310 ? -17.121 10.571 -55.850 1.00 88.12 1310 ARG A C 1
ATOM 10644 O O . ARG A 1 1310 ? -18.082 10.096 -56.439 1.00 88.12 1310 ARG A O 1
ATOM 10651 N N . PHE A 1 1311 ? -17.164 10.979 -54.583 1.00 91.62 1311 PHE A N 1
ATOM 10652 C CA . PHE A 1 1311 ? -18.383 10.958 -53.782 1.00 91.62 1311 PHE A CA 1
ATOM 10653 C C . PHE A 1 1311 ? -19.190 12.238 -54.002 1.00 91.62 1311 PHE A C 1
ATOM 10655 O O . PHE A 1 1311 ? -18.609 13.300 -54.185 1.00 91.62 1311 PHE A O 1
ATOM 10662 N N . ASP A 1 1312 ? -20.519 12.160 -53.945 1.00 91.00 1312 ASP A N 1
ATOM 10663 C CA . ASP A 1 1312 ? -21.392 13.334 -54.091 1.00 91.00 1312 ASP A CA 1
ATOM 10664 C C . ASP A 1 1312 ? -21.365 14.226 -52.838 1.00 91.00 1312 ASP A C 1
ATOM 10666 O O . ASP A 1 1312 ? -21.447 15.454 -52.919 1.00 91.00 1312 ASP A O 1
ATOM 10670 N N . PHE A 1 1313 ? -21.250 13.607 -51.657 1.00 93.25 1313 PHE A N 1
ATOM 10671 C CA . PHE A 1 1313 ? -21.180 14.303 -50.374 1.00 93.25 1313 PHE A CA 1
ATOM 10672 C C . PHE A 1 1313 ? -20.095 13.723 -49.464 1.00 93.25 1313 PHE A C 1
ATOM 10674 O O . PHE A 1 1313 ? -19.931 12.507 -49.360 1.00 93.25 1313 PHE A O 1
ATOM 10681 N N . LEU A 1 1314 ? -19.406 14.606 -48.736 1.00 91.19 1314 LEU A N 1
ATOM 10682 C CA . LEU A 1 1314 ? -18.385 14.255 -47.746 1.00 91.19 1314 LEU A CA 1
ATOM 10683 C C . LEU A 1 1314 ? -18.828 14.699 -46.345 1.00 91.19 1314 LEU A C 1
ATOM 10685 O O . LEU A 1 1314 ? -19.072 15.887 -46.121 1.00 91.19 1314 LEU A O 1
ATOM 10689 N N . LEU A 1 1315 ? -18.888 13.766 -45.391 1.00 90.94 1315 LEU A N 1
ATOM 10690 C CA . LEU A 1 1315 ? -18.985 14.052 -43.958 1.00 90.94 1315 LEU A CA 1
ATOM 10691 C C . LEU A 1 1315 ? -17.591 13.928 -43.342 1.00 90.94 1315 LEU A C 1
ATOM 10693 O O . LEU A 1 1315 ? -17.032 12.832 -43.290 1.00 90.94 1315 LEU A O 1
ATOM 10697 N N . LEU A 1 1316 ? -17.040 15.059 -42.901 1.00 87.12 1316 LEU A N 1
ATOM 10698 C CA . LEU A 1 1316 ? -15.684 15.173 -42.362 1.00 87.12 1316 LEU A CA 1
ATOM 10699 C C . LEU A 1 1316 ? -15.722 15.707 -40.922 1.00 87.12 1316 LEU A C 1
ATOM 10701 O O . LEU A 1 1316 ? -16.448 16.664 -40.642 1.00 87.12 1316 LEU A O 1
ATOM 10705 N N . GLY A 1 1317 ? -14.908 15.137 -40.030 1.00 83.50 1317 GLY A N 1
ATOM 10706 C CA . GLY A 1 1317 ? -14.766 15.530 -38.627 1.00 83.50 1317 GLY A CA 1
ATOM 10707 C C . GLY A 1 1317 ? -13.301 15.702 -38.198 1.00 83.50 1317 GLY A C 1
ATOM 10708 O O . GLY A 1 1317 ? -12.373 15.274 -38.874 1.00 83.50 1317 GLY A O 1
ATOM 10709 N N . THR A 1 1318 ? -13.060 16.365 -37.062 1.00 77.62 1318 THR A N 1
ATOM 10710 C CA . THR A 1 1318 ? -11.711 16.549 -36.483 1.00 77.62 1318 THR A CA 1
ATOM 10711 C C . THR A 1 1318 ? -11.788 16.781 -34.970 1.00 77.62 1318 THR A C 1
ATOM 10713 O O . THR A 1 1318 ? -12.712 17.445 -34.503 1.00 77.62 1318 THR A O 1
ATOM 10716 N N . TYR A 1 1319 ? -10.824 16.251 -34.198 1.00 67.56 1319 TYR A N 1
ATOM 10717 C CA . TYR A 1 1319 ? -10.722 16.471 -32.742 1.00 67.56 1319 TYR A CA 1
ATOM 10718 C C . TYR A 1 1319 ? -9.839 17.677 -32.356 1.00 67.56 1319 TYR A C 1
ATOM 10720 O O . TYR A 1 1319 ? -10.031 18.234 -31.276 1.00 67.56 1319 TYR A O 1
ATOM 10728 N N . SER A 1 1320 ? -8.867 18.080 -33.193 1.00 57.62 1320 SER A N 1
ATOM 10729 C CA . SER A 1 1320 ? -7.726 18.923 -32.768 1.00 57.62 1320 SER A CA 1
ATOM 10730 C C . SER A 1 1320 ? -7.396 20.138 -33.648 1.00 57.62 1320 SER A C 1
ATOM 10732 O O . SER A 1 1320 ? -6.686 21.036 -33.194 1.00 57.62 1320 SER A O 1
ATOM 10734 N N . GLN A 1 1321 ? -7.859 20.201 -34.901 1.00 54.75 1321 GLN A N 1
ATOM 10735 C CA . GLN A 1 1321 ? -7.451 21.276 -35.817 1.00 54.75 1321 GLN A CA 1
ATOM 10736 C C . GLN A 1 1321 ? -8.181 22.596 -35.508 1.00 54.75 1321 GLN A C 1
ATOM 10738 O O . GLN A 1 1321 ? -9.383 22.599 -35.253 1.00 54.75 1321 GLN A O 1
ATOM 10743 N N . LYS A 1 1322 ? -7.461 23.732 -35.572 1.00 56.91 1322 LYS A N 1
ATOM 10744 C CA . LYS A 1 1322 ? -7.974 25.075 -35.210 1.00 56.91 1322 LYS A CA 1
ATOM 10745 C C . LYS A 1 1322 ? -9.203 25.523 -36.020 1.00 56.91 1322 LYS A C 1
ATOM 10747 O O . LYS A 1 1322 ? -9.930 26.397 -35.558 1.00 56.91 1322 LYS A O 1
ATOM 10752 N N . SER A 1 1323 ? -9.455 24.935 -37.194 1.00 65.81 1323 SER A N 1
ATOM 10753 C CA . SER A 1 1323 ? -10.607 25.258 -38.040 1.00 65.81 1323 SER A CA 1
ATOM 10754 C C . SER A 1 1323 ? -10.855 24.162 -39.086 1.00 65.81 1323 SER A C 1
ATOM 10756 O O . SER A 1 1323 ? -10.119 24.052 -40.062 1.00 65.81 1323 SER A O 1
ATOM 10758 N N . ILE A 1 1324 ? -11.932 23.375 -38.940 1.00 69.62 1324 ILE A N 1
ATOM 10759 C CA . ILE A 1 1324 ? -12.373 22.425 -39.987 1.00 69.62 1324 ILE A CA 1
ATOM 10760 C C . ILE A 1 1324 ? -12.657 23.143 -41.318 1.00 69.62 1324 ILE A C 1
ATOM 10762 O O . ILE A 1 1324 ? -12.482 22.586 -42.397 1.00 69.62 1324 ILE A O 1
ATOM 10766 N N . ILE A 1 1325 ? -13.053 24.418 -41.235 1.00 73.31 1325 ILE A N 1
ATOM 10767 C CA . ILE A 1 1325 ? -13.327 25.283 -42.383 1.00 73.31 1325 ILE A CA 1
ATOM 10768 C C . ILE A 1 1325 ? -12.044 25.536 -43.180 1.00 73.31 1325 ILE A C 1
ATOM 10770 O O . ILE A 1 1325 ? -12.095 25.559 -44.406 1.00 73.31 1325 ILE A O 1
ATOM 10774 N N . GLU A 1 1326 ? -10.901 25.716 -42.514 1.00 76.31 1326 GLU A N 1
ATOM 10775 C CA . GLU A 1 1326 ? -9.605 25.895 -43.177 1.00 76.31 1326 GLU A CA 1
ATOM 10776 C C . GLU A 1 1326 ? -9.164 24.618 -43.884 1.00 76.31 1326 GLU A C 1
ATOM 10778 O O . GLU A 1 1326 ? -8.826 24.685 -45.061 1.00 76.31 1326 GLU A O 1
ATOM 10783 N N . THR A 1 1327 ? -9.267 23.462 -43.221 1.00 72.50 1327 THR A N 1
ATOM 10784 C CA . THR A 1 1327 ? -8.935 22.157 -43.815 1.00 72.50 1327 THR A CA 1
ATOM 10785 C C . THR A 1 1327 ? -9.806 21.850 -45.034 1.00 72.50 1327 THR A C 1
ATOM 10787 O O . THR A 1 1327 ? -9.314 21.370 -46.056 1.00 72.50 1327 THR A O 1
ATOM 10790 N N . VAL A 1 1328 ? -11.106 22.166 -44.970 1.00 75.56 1328 VAL A N 1
ATOM 10791 C CA . VAL A 1 1328 ? -12.006 22.001 -46.119 1.00 75.56 1328 VAL A CA 1
ATOM 10792 C C . VAL A 1 1328 ? -11.643 22.967 -47.249 1.00 75.56 1328 VAL A C 1
ATOM 10794 O O . VAL A 1 1328 ? -11.555 22.552 -48.404 1.00 75.56 1328 VAL A O 1
ATOM 10797 N N . LYS A 1 1329 ? -11.376 24.242 -46.936 1.00 76.94 1329 LYS A N 1
ATOM 10798 C CA . LYS A 1 1329 ? -10.947 25.239 -47.931 1.00 76.94 1329 LYS A CA 1
ATOM 10799 C C . LYS A 1 1329 ? -9.612 24.879 -48.589 1.00 76.94 1329 LYS A C 1
ATOM 10801 O O . LYS A 1 1329 ? -9.474 25.104 -49.788 1.00 76.94 1329 LYS A O 1
ATOM 10806 N N . SER A 1 1330 ? -8.647 24.335 -47.847 1.00 78.44 1330 SER A N 1
ATOM 10807 C CA . SER A 1 1330 ? -7.331 23.981 -48.388 1.00 78.44 1330 SER A CA 1
ATOM 10808 C C . SER A 1 1330 ? -7.382 22.733 -49.264 1.00 78.44 1330 SER A C 1
ATOM 10810 O O . SER A 1 1330 ? -6.777 22.718 -50.330 1.00 78.44 1330 SER A O 1
ATOM 10812 N N . ASN A 1 1331 ? -8.118 21.702 -48.836 1.00 79.50 1331 ASN A N 1
ATOM 10813 C CA . ASN A 1 1331 ? -8.021 20.372 -49.441 1.00 79.50 1331 ASN A CA 1
ATOM 10814 C C . ASN A 1 1331 ? -9.131 20.079 -50.460 1.00 79.50 1331 ASN A C 1
ATOM 10816 O O . ASN A 1 1331 ? -8.924 19.268 -51.358 1.00 79.50 1331 ASN A O 1
ATOM 10820 N N . PHE A 1 1332 ? -10.299 20.723 -50.343 1.00 82.06 1332 PHE A N 1
ATOM 10821 C CA . PHE A 1 1332 ? -11.493 20.352 -51.115 1.00 82.06 1332 PHE A CA 1
ATOM 10822 C C . PHE A 1 1332 ? -12.121 21.495 -51.923 1.00 82.06 1332 PHE A C 1
ATOM 10824 O O . PHE A 1 1332 ? -13.062 21.234 -52.668 1.00 82.06 1332 PHE A O 1
ATOM 10831 N N . SER A 1 1333 ? -11.601 22.727 -51.856 1.00 77.38 1333 SER A N 1
ATOM 10832 C CA . SER A 1 1333 ? -12.186 23.904 -52.533 1.00 77.38 1333 SER A CA 1
ATOM 10833 C C . SER A 1 1333 ? -12.363 23.770 -54.050 1.00 77.38 1333 SER A C 1
ATOM 10835 O O . SER A 1 1333 ? -13.204 24.463 -54.619 1.00 77.38 1333 SER A O 1
ATOM 10837 N N . SER A 1 1334 ? -11.607 22.884 -54.702 1.00 80.06 1334 SER A N 1
ATOM 10838 C CA . SER A 1 1334 ? -11.697 22.608 -56.141 1.00 80.06 1334 SER A CA 1
ATOM 10839 C C . SER A 1 1334 ? -12.724 21.538 -56.529 1.00 80.06 1334 SER A C 1
ATOM 10841 O O . SER A 1 1334 ? -13.097 21.476 -57.695 1.00 80.06 1334 SER A O 1
ATOM 10843 N N . SER A 1 1335 ? -13.174 20.694 -55.593 1.00 81.50 1335 SER A N 1
ATOM 10844 C CA . SER A 1 1335 ? -14.072 19.558 -55.880 1.00 81.50 1335 SER A CA 1
ATOM 10845 C C . SER A 1 1335 ? -15.408 19.626 -55.144 1.00 81.50 1335 SER A C 1
ATOM 10847 O O . SER A 1 1335 ? -16.427 19.237 -55.699 1.00 81.50 1335 SER A O 1
ATOM 10849 N N . HIS A 1 1336 ? -15.423 20.146 -53.916 1.00 87.62 1336 HIS A N 1
ATOM 10850 C CA . HIS A 1 1336 ? -16.592 20.164 -53.046 1.00 87.62 1336 HIS A CA 1
ATOM 10851 C C . HIS A 1 1336 ? -16.797 21.546 -52.422 1.00 87.62 1336 HIS A C 1
ATOM 10853 O O . HIS A 1 1336 ? -15.852 22.268 -52.102 1.00 87.62 1336 HIS A O 1
ATOM 10859 N N . ARG A 1 1337 ? -18.061 21.902 -52.175 1.00 83.06 1337 ARG A N 1
ATOM 10860 C CA . ARG A 1 1337 ? -18.445 23.107 -51.430 1.00 83.06 1337 ARG A CA 1
ATOM 10861 C C . ARG A 1 1337 ? -18.898 22.729 -50.023 1.00 83.06 1337 ARG A C 1
ATOM 10863 O O . ARG A 1 1337 ? -19.680 21.801 -49.847 1.00 83.06 1337 ARG A O 1
ATOM 10870 N N . LEU A 1 1338 ? -18.474 23.506 -49.025 1.00 84.06 1338 LEU A N 1
ATOM 10871 C CA . LEU A 1 1338 ? -18.966 23.365 -47.655 1.00 84.06 1338 LEU A CA 1
ATOM 10872 C C . LEU A 1 1338 ? -20.480 23.643 -47.591 1.00 84.06 1338 LEU A C 1
ATOM 10874 O O . LEU A 1 1338 ? -20.917 24.758 -47.882 1.00 84.06 1338 LEU A O 1
ATOM 10878 N N . LEU A 1 1339 ? -21.256 22.629 -47.201 1.00 82.56 1339 LEU A N 1
ATOM 10879 C CA . LEU A 1 1339 ? -22.717 22.692 -47.070 1.00 82.56 1339 LEU A CA 1
ATOM 10880 C C . LEU A 1 1339 ? -23.166 23.182 -45.688 1.00 82.56 1339 LEU A C 1
ATOM 10882 O O . LEU A 1 1339 ? -24.004 24.073 -45.593 1.00 82.56 1339 LEU A O 1
ATOM 10886 N N . TYR A 1 1340 ? -22.619 22.598 -44.620 1.00 81.75 1340 TYR A N 1
ATOM 10887 C CA . TYR A 1 1340 ? -23.042 22.840 -43.240 1.00 81.75 1340 TYR A CA 1
ATOM 10888 C C . TYR A 1 1340 ? -21.909 22.505 -42.261 1.00 81.75 1340 TYR A C 1
ATOM 10890 O O . TYR A 1 1340 ? -21.049 21.681 -42.571 1.00 81.75 1340 TYR A O 1
ATOM 10898 N N . THR A 1 1341 ? -21.890 23.140 -41.087 1.00 80.88 1341 THR A N 1
ATOM 10899 C CA . THR A 1 1341 ? -20.928 22.854 -40.011 1.00 80.88 1341 THR A CA 1
ATOM 10900 C C . THR A 1 1341 ? -21.654 22.703 -38.681 1.00 80.88 1341 THR A C 1
ATOM 10902 O O . THR A 1 1341 ? -22.472 23.543 -38.308 1.00 80.88 1341 THR A O 1
ATOM 10905 N N . VAL A 1 1342 ? -21.326 21.643 -37.941 1.00 78.31 1342 VAL A N 1
ATOM 10906 C CA . VAL A 1 1342 ? -21.842 21.403 -36.588 1.00 78.31 1342 VAL A CA 1
ATOM 10907 C C . VAL A 1 1342 ? -20.727 21.674 -35.590 1.00 78.31 1342 VAL A C 1
ATOM 10909 O O . VAL A 1 1342 ? -19.624 21.142 -35.719 1.00 78.31 1342 VAL A O 1
ATOM 10912 N N . LYS A 1 1343 ? -20.999 22.510 -34.586 1.00 73.56 1343 LYS A N 1
ATOM 10913 C CA . LYS A 1 1343 ? -20.082 22.690 -33.457 1.00 73.56 1343 LYS A CA 1
ATOM 10914 C C . LYS A 1 1343 ? -20.310 21.564 -32.452 1.00 73.56 1343 LYS A C 1
ATOM 10916 O O . LYS A 1 1343 ? -21.408 21.444 -31.920 1.00 73.56 1343 LYS A O 1
ATOM 10921 N N . ALA A 1 1344 ? -19.272 20.777 -32.185 1.00 68.12 1344 ALA A N 1
ATOM 10922 C CA . ALA A 1 1344 ? -19.275 19.782 -31.117 1.00 68.12 1344 ALA A CA 1
ATOM 10923 C C . ALA A 1 1344 ? -18.908 20.427 -29.772 1.00 68.12 1344 ALA A C 1
ATOM 10925 O O . ALA A 1 1344 ? -18.095 21.355 -29.729 1.00 68.12 1344 ALA A O 1
ATOM 10926 N N . PHE A 1 1345 ? -19.477 19.923 -28.676 1.00 61.38 1345 PHE A N 1
ATOM 10927 C CA . PHE A 1 1345 ? -18.995 20.231 -27.327 1.00 61.38 1345 PHE A CA 1
ATOM 10928 C C . PHE A 1 1345 ? -17.731 19.392 -27.070 1.00 61.38 1345 PHE A C 1
ATOM 10930 O O . PHE A 1 1345 ? -17.815 18.164 -27.125 1.00 61.38 1345 PHE A O 1
ATOM 10937 N N . GLN A 1 1346 ? -16.573 20.036 -26.872 1.00 52.50 1346 GLN A N 1
ATOM 10938 C CA . GLN A 1 1346 ? -15.307 19.349 -26.560 1.00 52.50 1346 GLN A CA 1
ATOM 10939 C C . GLN A 1 1346 ? -15.285 18.817 -25.127 1.00 52.50 1346 GLN A C 1
ATOM 10941 O O . GLN A 1 1346 ? -15.710 19.561 -24.212 1.00 52.50 1346 GLN A O 1
#

Sequence (1346 aa):
MAGLTKWINLEEGTIMRSERLLRNSFDLTAVCANYEKYVEHASANRSSDEEFRIILPPPNVTGILHLGHALTVTIQDALCRYHRIYGRKAVWIPGFDHAGIATQVVVEKQLWKERKLRRHQISKEEFLSLCDKWKNDHISAMKIQLKMLGATLDWSRQYFTMDEKFGKAVNHAFCQLYNDGLIFRDRRIVNWCPTLKSTISDQEVDTINLSNVQSIEIPSVTSNQRRLRVGVMHLIRYRVVGCVGNKNWIEVATARPETVFADVALAVHPNDERHSYLIGKYVYHPLFPDRILPIIGDEAVLPNKGTGLLKITPAHSFTDFEIAKRNSDVIDKESFNYCCINDNGTLKNAAEFDGINRFDARDMVLNRLAELGLYGGEIHLSGFNIKLCSRTGDVIEPMIKEQWFMHCDQINDDILRALSEQKVNISPIFFQSHLEEWLNRREPWCLSRQLDWGHRIPAYRIDKESDWIVAPTKEEAALKLVKKQFSNGKEFSLKQEKDVLDTWFASSLIPLVSFGWPENSMFKPLSLLETGHDILGFWVARILVGRFPFENIILHGLIRDSSGKKMSKSRGNVIDPNDVINGISLDKMVERLNHSVLSNSEKEFAEAELRSQFPYGIEKCGPDALRFALLRHNVTGLEVNVDIVEKSKEGLRFCNKLWNLCLYAEKVWFLAPQVTNTKGLSLLTDKWIKSRLATTFNAVRCSLSSAPHLAFSAVYTFILSDLCDETTKKALWTKDEQRLCEIGQVLREVVEKSLLLLSLFMPFVSEFLFDHIKTHQKLLHESFVFKVSTIGCLEGNEVDGCVDMKLESNMAVALAVVKAIRSIRDEFEFSKNERLKVAVFMDECSITDLNDVIVDLCNASIAYQRPFRTDISNGLLPVAVVGYKATLGIIVKKNAAEKLKQKRIKIMNFVYNTEWLILIVMLVHLIIAPFTKVEESFNIQAVHDILYHRFNISNYDHLQFPGVVPRTFAGAIAISSVILPFIKLFEWYEISKYWVLLAVRLVLGCIVLLSFCNFTRSVQKHFGCETACFLRLIVASQFHFLFYSSRSLPNTFALIGVLFVYQLWLDNDLLRAVQVATVFTVVFRCELILLFGTVFIVPVLRITVPIDSLLWSRFLWPEGEVAWFNIILNKSHEYGVLPFFWYFYSVLPRALITSLIFVPLGMIIERRLFKYVLPIISYIILYSFLPHKELRFIIYTFPILNLAAAIFCARLWVNRNKNWFRYLISLGVIFHLVANSLVTAMFLYASAYNYPGGDALGYLQFMQRFDRNKPVTVYIDNFSAQTGVNRFLHLYEKWEYNKTENLTIDDLKRFDFLLLGTYSQKSIIETVKSNFSSSHRLLYTVKAFQ